Protein AF-A0A437CIS4-F1 (afdb_monomer)

Secondary structure (DSSP, 8-state):
--SHHHHHHHHHHHHHHHHHHHHHHHHHHHHHHHHTSS-----------------------------SS----------PPP----SSHHHHHHHS----TT--S------------STHHHHHHHHHHHHHHHHHHHH-TT-S--TT--SSSHHHHHHHHTB-TTT--B-HHHHHHHHHHHHHHHHHHHHTT--TTTHHHHHHHHHHHH---SS---GGGGGG--HHHHHHHHHHHHHHHHHHHHHHHHHHHHHHHHHHHHHHHHHHHHHHHHH---HHHHHHHHHTT-TTHHHHHHHHHHHHHHHHHHHHHHHHHHHHHHHHHGGG--S-EEEE---SSGGGTS-THHHHSSEEEEEEEEEE-----HHHHGGGT---HHHHHHHHHHHHHHHHTS---------------------------------------------------------------------PPP------------------------S--TTSPPEEEESS--TTEEEEEEE----HHHHHHHHHHHTTT-SEEEES-S--EEESTTT-SEEE-B----EEEESSPEEEEEEEE-TT--GGGGGB--EEEEEEEEEEE-TTSPEEEEEEEEEE----TT-HHHHHHHHHHHHHHHHHHHHHH--TTEEEEEEEEEEE-S--SS-STTHHHHT-THHHHSB-TTEEETTEE-TT----BB-GGGTTSTTTSSHHHHHHHHHSHHHHHHHBPPPPPPTTS----S-TTPPP-----EEEEE-STTS-TTEEEEEEEEEEEGGGTTT-SB--EEEEEEEEE-------

Structure (mmCIF, N/CA/C/O backbone):
data_AF-A0A437CIS4-F1
#
_entry.id   AF-A0A437CIS4-F1
#
loop_
_atom_site.group_PDB
_atom_site.id
_atom_site.type_symbol
_atom_site.label_atom_id
_atom_site.label_alt_id
_atom_site.label_comp_id
_atom_site.label_asym_id
_atom_site.label_entity_id
_atom_site.label_seq_id
_atom_site.pdbx_PDB_ins_code
_atom_site.Cartn_x
_atom_site.Cartn_y
_atom_site.Cartn_z
_atom_site.occupancy
_atom_site.B_iso_or_equiv
_atom_site.auth_seq_id
_atom_site.auth_comp_id
_atom_site.auth_asym_id
_atom_site.auth_atom_id
_atom_site.pdbx_PDB_model_num
ATOM 1 N N . MET A 1 1 ? -6.897 50.187 -42.457 1.00 51.41 1 MET A N 1
ATOM 2 C CA . MET A 1 1 ? -6.667 49.349 -41.264 1.00 51.41 1 MET A CA 1
ATOM 3 C C . MET A 1 1 ? -7.521 49.939 -40.138 1.00 51.41 1 MET A C 1
ATOM 5 O O . MET A 1 1 ? -6.990 50.241 -39.088 1.00 51.41 1 MET A O 1
ATOM 9 N N . ASP A 1 2 ? -8.831 50.138 -40.375 1.00 54.06 2 ASP A N 1
ATOM 10 C CA . ASP A 1 2 ? -9.661 51.072 -39.573 1.00 54.06 2 ASP A CA 1
ATOM 11 C C . ASP A 1 2 ? -11.080 50.564 -39.249 1.00 54.06 2 ASP A C 1
ATOM 13 O O . ASP A 1 2 ? -11.950 51.346 -38.887 1.00 54.06 2 ASP A O 1
ATOM 17 N N . GLN A 1 3 ? -11.352 49.258 -39.357 1.00 51.62 3 GLN A N 1
ATOM 18 C CA . GLN A 1 3 ? -12.672 48.701 -38.993 1.00 51.62 3 GLN A CA 1
ATOM 19 C C . GLN A 1 3 ? -12.651 47.719 -37.812 1.00 51.62 3 GLN A C 1
ATOM 21 O O . GLN A 1 3 ? -13.703 47.296 -37.356 1.00 51.62 3 GLN A O 1
ATOM 26 N N . THR A 1 4 ? -11.486 47.386 -37.255 1.00 57.16 4 THR A N 1
ATOM 27 C CA . THR A 1 4 ? -11.360 46.380 -36.180 1.00 57.16 4 THR A CA 1
ATOM 28 C C . THR A 1 4 ? -11.362 46.952 -34.761 1.00 57.16 4 THR A C 1
ATOM 30 O O . THR A 1 4 ? -11.651 46.226 -33.814 1.00 57.16 4 THR A O 1
ATOM 33 N N . VAL A 1 5 ? -11.065 48.241 -34.588 1.00 65.81 5 VAL A N 1
ATOM 34 C CA . VAL A 1 5 ? -11.023 48.897 -33.269 1.00 65.81 5 VAL A CA 1
ATOM 35 C C . VAL A 1 5 ? -12.418 49.131 -32.659 1.00 65.81 5 VAL A C 1
ATOM 37 O O . VAL A 1 5 ? -12.588 48.782 -31.489 1.00 65.81 5 VAL A O 1
ATOM 40 N N . PRO A 1 6 ? -13.434 49.639 -33.392 1.00 71.50 6 PRO A N 1
ATOM 41 C CA . PRO A 1 6 ? -14.752 49.874 -32.796 1.00 71.50 6 PRO A CA 1
ATOM 42 C C . PRO A 1 6 ? -15.483 48.571 -32.427 1.00 71.50 6 PRO A C 1
ATOM 44 O O . PRO A 1 6 ? -16.128 48.512 -31.384 1.00 71.50 6 PRO A O 1
ATOM 47 N N . ASP A 1 7 ? -15.308 47.495 -33.201 1.00 70.75 7 ASP A N 1
ATOM 48 C CA . ASP A 1 7 ? -15.882 46.174 -32.892 1.00 70.75 7 ASP A CA 1
ATOM 49 C C . ASP A 1 7 ? -15.262 45.538 -31.639 1.00 70.75 7 ASP A C 1
ATOM 51 O O . ASP A 1 7 ? -15.950 44.885 -30.846 1.00 70.75 7 ASP A O 1
ATOM 55 N N . LEU A 1 8 ? -13.958 45.743 -31.427 1.00 66.62 8 LEU A N 1
ATOM 56 C CA . LEU A 1 8 ? -13.283 45.307 -30.206 1.00 66.62 8 LEU A CA 1
ATOM 57 C C . LEU A 1 8 ? -13.733 46.127 -28.995 1.00 66.62 8 LEU A C 1
ATOM 59 O O . LEU A 1 8 ? -13.930 45.547 -27.930 1.00 66.62 8 LEU A O 1
ATOM 63 N N . GLN A 1 9 ? -13.953 47.436 -29.150 1.00 72.44 9 GLN A N 1
ATOM 64 C CA . GLN A 1 9 ? -14.497 48.280 -28.082 1.00 72.44 9 GLN A CA 1
ATOM 65 C C . GLN A 1 9 ? -15.933 47.883 -27.718 1.00 72.44 9 GLN A C 1
ATOM 67 O O . GLN A 1 9 ? -16.223 47.710 -26.535 1.00 72.44 9 GLN A O 1
ATOM 72 N N . ALA A 1 10 ? -16.790 47.611 -28.706 1.00 79.44 10 ALA A N 1
ATOM 73 C CA . ALA A 1 10 ? -18.157 47.147 -28.471 1.00 79.44 10 ALA A CA 1
ATOM 74 C C . ALA A 1 10 ? -18.198 45.793 -27.734 1.00 79.44 10 ALA A C 1
ATOM 76 O O . ALA A 1 10 ? -18.961 45.622 -26.780 1.00 79.44 10 ALA A O 1
ATOM 77 N N . LYS A 1 11 ? -17.328 44.841 -28.108 1.00 76.12 11 LYS A N 1
ATOM 78 C CA . LYS A 1 11 ? -17.192 43.564 -27.383 1.00 76.12 11 LYS A CA 1
ATOM 79 C C . LYS A 1 11 ? -16.668 43.742 -25.961 1.00 76.12 11 LYS A C 1
ATOM 81 O O . LYS A 1 11 ? -17.113 43.031 -25.064 1.00 76.12 11 LYS A O 1
ATOM 86 N N . ASN A 1 12 ? -15.747 44.677 -25.742 1.00 71.75 12 ASN A N 1
ATOM 87 C CA . ASN A 1 12 ? -15.201 44.934 -24.411 1.00 71.75 12 ASN A CA 1
ATOM 88 C C . ASN A 1 12 ? -16.249 45.576 -23.487 1.00 71.75 12 ASN A C 1
ATOM 90 O O . ASN A 1 12 ? -16.371 45.198 -22.323 1.00 71.75 12 ASN A O 1
ATOM 94 N N . GLU A 1 13 ? -17.080 46.480 -24.012 1.00 84.31 13 GLU A N 1
ATOM 95 C CA . GLU A 1 13 ? -18.224 47.033 -23.277 1.00 84.31 13 GLU A CA 1
ATOM 96 C C . GLU A 1 13 ? -19.284 45.970 -22.964 1.00 84.31 13 GLU A C 1
ATOM 98 O O . GLU A 1 13 ? -19.841 45.954 -21.864 1.00 84.31 13 GLU A O 1
ATOM 103 N N . GLN A 1 14 ? -19.541 45.049 -23.897 1.00 77.25 14 GLN A N 1
ATOM 104 C CA . GLN A 1 14 ? -20.459 43.933 -23.673 1.00 77.25 14 GLN A CA 1
ATOM 105 C C . GLN A 1 14 ? -19.951 42.987 -22.575 1.00 77.25 14 GLN A C 1
ATOM 107 O O . GLN A 1 14 ? -20.701 42.661 -21.655 1.00 77.25 14 GLN A O 1
ATOM 112 N N . LEU A 1 15 ? -18.666 42.623 -22.607 1.00 68.56 15 LEU A N 1
ATOM 113 C CA . LEU A 1 15 ? -18.033 41.806 -21.566 1.00 68.56 15 LEU A CA 1
ATOM 114 C C . LEU A 1 15 ? -18.027 42.510 -20.203 1.00 68.56 15 LEU A C 1
ATOM 116 O O . LEU A 1 15 ? -18.243 41.873 -19.174 1.00 68.56 15 LEU A O 1
ATOM 120 N N . THR A 1 16 ? -17.848 43.831 -20.182 1.00 78.62 16 THR A N 1
ATOM 121 C CA . THR A 1 16 ? -17.897 44.617 -18.940 1.00 78.62 16 THR A CA 1
ATOM 122 C C . THR A 1 16 ? -19.296 44.576 -18.313 1.00 78.62 16 THR A C 1
ATOM 124 O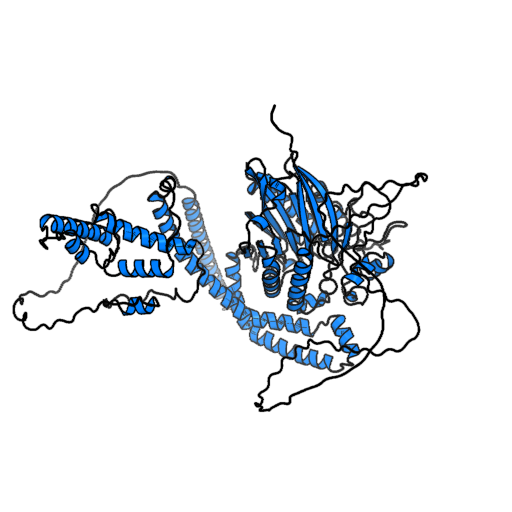 O . THR A 1 16 ? -19.424 44.378 -17.105 1.00 78.62 16 THR A O 1
ATOM 127 N N . LYS A 1 17 ? -20.354 44.667 -19.131 1.00 77.81 17 LYS A N 1
ATOM 128 C CA . LYS A 1 17 ? -21.748 44.531 -18.671 1.00 77.81 17 LYS A CA 1
ATOM 129 C C . LYS A 1 17 ? -22.061 43.123 -18.153 1.00 77.81 17 LYS A C 1
ATOM 131 O O . LYS A 1 17 ? -22.750 42.994 -17.142 1.00 77.81 17 LYS A O 1
ATOM 136 N N . GLU A 1 18 ? -21.543 42.076 -18.796 1.00 72.88 18 GLU A N 1
ATOM 137 C CA . GLU A 1 18 ? -21.703 40.691 -18.323 1.00 72.88 18 GLU A CA 1
ATOM 138 C C . GLU A 1 18 ? -20.987 40.449 -16.989 1.00 72.88 18 GLU A C 1
ATOM 140 O O . GLU A 1 18 ? -21.549 39.818 -16.091 1.00 72.88 18 GLU A O 1
ATOM 145 N N . ILE A 1 19 ? -19.784 41.002 -16.813 1.00 76.19 19 ILE A N 1
ATOM 146 C CA . ILE A 1 19 ? -19.037 40.910 -15.552 1.00 76.19 19 ILE A CA 1
ATOM 147 C C . ILE A 1 19 ? -19.793 41.602 -14.414 1.00 76.19 19 ILE A C 1
ATOM 149 O O . ILE A 1 19 ? -19.880 41.045 -13.317 1.00 76.19 19 ILE A O 1
ATOM 153 N N . ASP A 1 20 ? -20.368 42.780 -14.650 1.00 79.25 20 ASP A N 1
ATOM 154 C CA . ASP A 1 20 ? -21.156 43.463 -13.622 1.00 79.25 20 ASP A CA 1
ATOM 155 C C . ASP A 1 20 ? -22.458 42.719 -13.304 1.00 79.25 20 ASP A C 1
ATOM 157 O O . ASP A 1 20 ? -22.788 42.557 -12.128 1.00 79.25 20 ASP A O 1
ATOM 161 N N . HIS A 1 21 ? -23.131 42.137 -14.302 1.00 76.12 21 HIS A N 1
ATOM 162 C CA . HIS A 1 21 ? -24.295 41.278 -14.067 1.00 76.12 21 HIS A CA 1
ATOM 163 C C . HIS A 1 21 ? -23.950 40.035 -13.224 1.00 76.12 21 HIS A C 1
ATOM 165 O O . HIS A 1 21 ? -24.690 39.662 -12.304 1.00 76.12 21 HIS A O 1
ATOM 171 N N . LEU A 1 22 ? -22.794 39.414 -13.481 1.00 63.19 22 LEU A N 1
ATOM 172 C CA . LEU A 1 22 ? -22.294 38.282 -12.699 1.00 63.19 22 LEU A CA 1
ATOM 173 C C . LEU A 1 22 ? -21.935 38.687 -11.264 1.00 63.19 22 LEU A C 1
ATOM 175 O O . LEU A 1 22 ? -22.247 37.944 -10.332 1.00 63.19 22 LEU A O 1
ATOM 179 N N . LYS A 1 23 ? -21.358 39.877 -11.049 1.00 76.62 23 LYS A N 1
ATOM 180 C CA . LYS A 1 23 ? -21.106 40.410 -9.699 1.00 76.62 23 LYS A CA 1
ATOM 181 C C . LYS A 1 23 ? -22.403 40.654 -8.930 1.00 76.62 23 LYS A C 1
ATOM 183 O O . LYS A 1 23 ? -22.478 40.283 -7.758 1.00 76.62 23 LYS A O 1
ATOM 188 N N . THR A 1 24 ? -23.435 41.212 -9.569 1.00 72.00 24 THR A N 1
ATOM 189 C CA . THR A 1 24 ? -24.753 41.401 -8.936 1.00 72.00 24 THR A CA 1
ATOM 190 C C . THR A 1 24 ? -25.385 40.058 -8.574 1.00 72.00 24 THR A C 1
ATOM 192 O O . THR A 1 24 ? -25.873 39.881 -7.459 1.00 72.00 24 THR A O 1
ATOM 195 N N . THR A 1 25 ? -25.303 39.073 -9.471 1.00 64.06 25 THR A N 1
ATOM 196 C CA . THR A 1 25 ? -25.823 37.718 -9.234 1.00 64.06 25 THR A CA 1
ATOM 197 C C . THR A 1 25 ? -25.083 37.022 -8.089 1.00 64.06 25 THR A C 1
ATOM 199 O O . THR A 1 25 ? -25.708 36.402 -7.230 1.00 64.06 25 THR A O 1
ATOM 202 N N . LEU A 1 26 ? -23.758 37.182 -8.009 1.00 61.06 26 LEU A N 1
ATOM 203 C CA . LEU A 1 26 ? -22.945 36.659 -6.912 1.00 61.06 26 LEU A CA 1
ATOM 204 C C . LEU A 1 26 ? -23.279 37.343 -5.576 1.00 61.06 26 LEU A C 1
ATOM 206 O O . LEU A 1 26 ? -23.308 36.675 -4.545 1.00 61.06 26 LEU A O 1
ATOM 210 N N . SER A 1 27 ? -23.560 38.650 -5.585 1.00 70.62 27 SER A N 1
ATOM 211 C CA . SER A 1 27 ? -24.008 39.387 -4.396 1.00 70.62 27 SER A CA 1
ATOM 212 C C . SER A 1 27 ? -25.356 38.870 -3.893 1.00 70.62 27 SER A C 1
ATOM 214 O O . SER A 1 27 ? -25.489 38.570 -2.710 1.00 70.62 27 SER A O 1
ATOM 216 N N . LEU A 1 28 ? -26.319 38.663 -4.797 1.00 65.00 28 LEU A N 1
ATOM 217 C CA . LEU A 1 28 ? -27.631 38.096 -4.469 1.00 65.00 28 LEU A CA 1
ATOM 218 C C . LEU A 1 28 ? -27.524 36.655 -3.948 1.00 65.00 28 LEU A C 1
ATOM 220 O O . LEU A 1 28 ? -28.230 36.274 -3.015 1.00 65.00 28 LEU A O 1
ATOM 224 N N . MET A 1 29 ? -26.615 35.844 -4.500 1.00 56.41 29 MET A N 1
ATOM 225 C CA . MET A 1 29 ? -26.353 34.498 -3.981 1.00 56.41 29 MET A CA 1
ATOM 226 C C . MET A 1 29 ? -25.686 34.534 -2.603 1.00 56.41 29 MET A C 1
ATOM 228 O O . MET A 1 29 ? -26.079 33.762 -1.729 1.00 56.41 29 MET A O 1
ATOM 232 N N . LYS A 1 30 ? -24.735 35.443 -2.358 1.00 60.72 30 LYS A N 1
ATOM 233 C CA . LYS A 1 30 ? -24.127 35.623 -1.029 1.00 60.72 30 LYS A CA 1
ATOM 234 C C . LYS A 1 30 ? -25.156 36.066 0.011 1.00 60.72 30 LYS A C 1
ATOM 236 O O . LYS A 1 30 ? -25.178 35.502 1.102 1.00 60.72 30 LYS A O 1
ATOM 241 N N . GLU A 1 31 ? -26.055 36.981 -0.343 1.00 55.22 31 GLU A N 1
ATOM 242 C CA . GLU A 1 31 ? -27.140 37.436 0.534 1.00 55.22 31 GLU A CA 1
ATOM 243 C C . GLU A 1 31 ? -28.129 36.300 0.847 1.00 55.22 31 GLU A C 1
ATOM 245 O O . GLU A 1 31 ? -28.463 36.058 2.006 1.00 55.22 31 GLU A O 1
ATOM 250 N N . LYS A 1 32 ? -28.489 35.486 -0.155 1.00 48.56 32 LYS A N 1
ATOM 251 C CA . LYS A 1 32 ? -29.345 34.300 0.025 1.00 48.56 32 LYS A CA 1
ATOM 252 C C . LYS A 1 32 ? -28.692 33.202 0.878 1.00 48.56 32 LYS A C 1
ATOM 254 O O . LYS A 1 32 ? -29.391 32.445 1.547 1.00 48.56 32 LYS A O 1
ATOM 259 N N . THR A 1 33 ? -27.361 33.131 0.885 1.00 46.66 33 THR A N 1
ATOM 260 C CA . THR A 1 33 ? -26.596 32.184 1.713 1.00 46.66 33 THR A CA 1
ATOM 261 C C . THR A 1 33 ? -26.454 32.691 3.156 1.00 46.66 33 THR A C 1
ATOM 263 O O . THR A 1 33 ? -26.512 31.894 4.089 1.00 46.66 33 THR A O 1
ATOM 266 N N . ALA A 1 34 ? -26.372 34.012 3.356 1.00 44.97 34 ALA A N 1
ATOM 267 C CA . ALA A 1 34 ? -26.401 34.643 4.678 1.00 44.97 34 ALA A CA 1
ATOM 268 C C . ALA A 1 34 ? -27.789 34.558 5.346 1.00 44.97 34 ALA A C 1
ATOM 270 O O . ALA A 1 34 ? -27.872 34.302 6.545 1.00 44.97 34 ALA A O 1
ATOM 271 N N . LEU A 1 35 ? -28.881 34.661 4.575 1.00 42.78 35 LEU A N 1
ATOM 272 C CA . LEU A 1 35 ? -30.250 34.431 5.068 1.00 42.78 35 LEU A CA 1
ATOM 273 C C . LEU A 1 35 ? -30.579 32.946 5.323 1.00 42.78 35 LEU A C 1
ATOM 275 O O . LEU A 1 35 ? -31.514 32.649 6.062 1.00 42.78 35 LEU A O 1
ATOM 279 N N . GLY A 1 36 ? -29.812 32.007 4.758 1.00 38.31 36 GLY A N 1
ATOM 280 C CA . GLY A 1 36 ? -29.983 30.563 4.975 1.00 38.31 36 GLY A CA 1
ATOM 281 C C . GLY A 1 36 ? -29.277 30.005 6.219 1.00 38.31 36 GLY A C 1
ATOM 282 O O . GLY A 1 36 ? -29.539 28.867 6.602 1.00 38.31 36 GLY A O 1
ATOM 283 N N . ALA A 1 37 ? -28.398 30.786 6.857 1.00 36.16 37 ALA A N 1
ATOM 284 C CA . ALA A 1 37 ? -27.582 30.349 7.995 1.00 36.16 37 ALA A CA 1
ATOM 285 C C . ALA A 1 37 ? -28.110 30.812 9.368 1.00 36.16 37 ALA A C 1
ATOM 287 O O . ALA A 1 37 ? -27.525 30.479 10.397 1.00 36.16 37 ALA A O 1
ATOM 288 N N . GLY A 1 38 ? -29.227 31.543 9.413 1.00 36.03 38 GLY A N 1
ATOM 289 C CA . GLY A 1 38 ? -29.800 32.060 10.654 1.00 36.03 38 GLY A CA 1
ATOM 290 C C . GLY A 1 38 ? -31.311 31.904 10.709 1.00 36.03 38 GLY A C 1
ATOM 291 O O . GLY A 1 38 ? -32.013 32.882 10.503 1.00 36.03 38 GLY A O 1
ATOM 292 N N . THR A 1 39 ? -31.819 30.693 10.968 1.00 30.91 39 THR A N 1
ATOM 293 C CA . THR A 1 39 ? -33.114 30.448 11.650 1.00 30.91 39 THR A CA 1
ATOM 294 C C . THR A 1 39 ? -33.383 28.944 11.803 1.00 30.91 39 THR A C 1
ATOM 296 O O . THR A 1 39 ? -33.988 28.296 10.956 1.00 30.91 39 THR A O 1
ATOM 299 N N . SER A 1 40 ? -32.996 28.372 12.945 1.00 31.31 40 SER A N 1
ATOM 300 C CA . SER A 1 40 ? -33.678 27.193 13.493 1.00 31.31 40 SER A CA 1
ATOM 301 C C . SER A 1 40 ? -33.942 27.414 14.981 1.00 31.31 40 SER A C 1
ATOM 303 O O . SER A 1 40 ? -33.210 26.935 15.844 1.00 31.31 40 SER A O 1
ATOM 305 N N . ALA A 1 41 ? -34.993 28.176 15.276 1.00 29.06 41 ALA A N 1
ATOM 306 C CA . ALA A 1 41 ? -35.570 28.295 16.608 1.00 29.06 41 ALA A CA 1
ATOM 307 C C . ALA A 1 41 ? -37.107 28.279 16.501 1.00 29.06 41 ALA A C 1
ATOM 309 O O . ALA A 1 41 ? -37.709 29.161 15.907 1.00 29.06 41 ALA A O 1
ATOM 310 N N . CYS A 1 42 ? -37.686 27.204 17.040 1.00 25.88 42 CYS A N 1
ATOM 311 C CA . CYS A 1 42 ? -39.027 27.001 17.606 1.00 25.88 42 CYS A CA 1
ATOM 312 C C . CYS A 1 42 ? -40.275 27.829 17.190 1.00 25.88 42 CYS A C 1
ATOM 314 O O . CYS A 1 42 ? -40.339 29.032 17.395 1.00 25.88 42 CYS A O 1
ATOM 316 N N . LYS A 1 43 ? -41.349 27.037 16.974 1.00 26.77 43 LYS A N 1
ATOM 317 C CA . LYS A 1 43 ? -42.764 27.162 17.429 1.00 26.77 43 LYS A CA 1
ATOM 318 C C . LYS A 1 43 ? -43.835 27.848 16.544 1.00 26.77 43 LYS A C 1
ATOM 320 O O . LYS A 1 43 ? -43.870 29.055 16.413 1.00 26.77 43 LYS A O 1
ATOM 325 N N . CYS A 1 44 ? -44.792 26.991 16.141 1.00 24.44 44 CYS A N 1
ATOM 326 C CA . CYS A 1 44 ? -46.252 26.978 16.418 1.00 24.44 44 CYS A CA 1
ATOM 327 C C . CYS A 1 44 ? -47.185 28.140 15.989 1.00 24.44 44 CYS A C 1
ATOM 329 O O . CYS A 1 44 ? -46.940 29.288 16.328 1.00 24.44 44 CYS A O 1
ATOM 331 N N . GLY A 1 45 ? -48.352 27.765 15.428 1.00 26.14 45 GLY A N 1
ATOM 332 C CA . GLY A 1 45 ? -49.574 28.583 15.239 1.00 26.14 45 GLY A CA 1
ATOM 333 C C . GLY A 1 45 ? -49.862 28.872 13.756 1.00 26.14 45 GLY A C 1
ATOM 334 O O . GLY A 1 45 ? -49.048 29.518 13.117 1.00 26.14 45 GLY A O 1
ATOM 335 N N . SER A 1 46 ? -50.815 28.232 13.064 1.00 25.69 46 SER A N 1
ATOM 336 C CA . SER A 1 46 ? -52.294 28.263 13.140 1.00 25.69 46 SER A CA 1
ATOM 337 C C . SER A 1 46 ? -52.936 29.274 12.170 1.00 25.69 46 SER A C 1
ATOM 339 O O . SER A 1 46 ? -52.751 30.470 12.350 1.00 25.69 46 SER A O 1
ATOM 341 N N . VAL A 1 47 ? -53.793 28.733 11.285 1.00 27.80 47 VAL A N 1
ATOM 342 C CA . VAL A 1 47 ? -55.099 29.277 10.831 1.00 27.80 47 VAL A CA 1
ATOM 343 C C . VAL A 1 47 ? -55.113 30.327 9.699 1.00 27.80 47 VAL A C 1
ATOM 345 O O . VAL A 1 47 ? -54.645 31.440 9.885 1.00 27.80 47 VAL A O 1
ATOM 348 N N . ASP A 1 48 ? -55.742 29.893 8.589 1.00 25.70 48 ASP A N 1
ATOM 349 C CA . ASP A 1 48 ? -56.672 30.557 7.642 1.00 25.70 48 ASP A CA 1
ATOM 350 C C . ASP A 1 48 ? -56.267 31.884 6.942 1.00 25.70 48 ASP A C 1
ATOM 352 O O . ASP A 1 48 ? -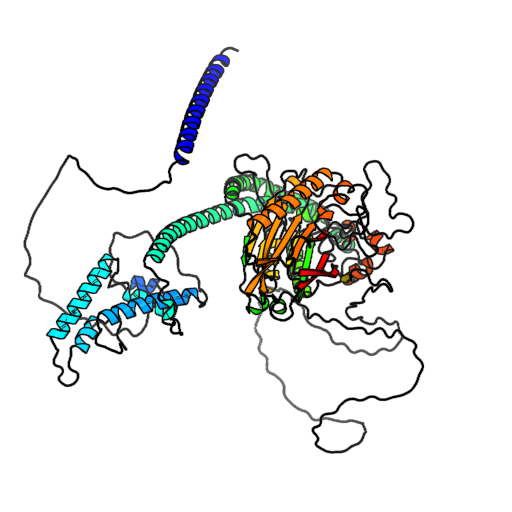55.371 32.587 7.371 1.00 25.70 48 ASP A O 1
ATOM 356 N N . GLU A 1 49 ? -56.813 32.319 5.798 1.00 25.47 49 GLU A N 1
ATOM 357 C CA . GLU A 1 49 ? -58.107 32.074 5.163 1.00 25.47 49 GLU A CA 1
ATOM 358 C C . GLU A 1 49 ? -58.059 32.528 3.680 1.00 25.47 49 GLU A C 1
ATOM 360 O O . GLU A 1 49 ? -57.389 33.497 3.333 1.00 25.47 49 GLU A O 1
ATOM 365 N N . SER A 1 50 ? -58.889 31.871 2.863 1.00 24.69 50 SER A N 1
ATOM 366 C CA . SER A 1 50 ? -59.725 32.406 1.761 1.00 24.69 50 SER A CA 1
ATOM 367 C C . SER A 1 50 ? -59.095 33.029 0.485 1.00 24.69 50 SER A C 1
ATOM 369 O O . SER A 1 50 ? -58.244 33.902 0.529 1.00 24.69 50 SER A O 1
ATOM 371 N N . THR A 1 51 ? -59.452 32.511 -0.704 1.00 24.94 51 THR A N 1
ATOM 372 C CA . THR A 1 51 ? -60.438 33.037 -1.704 1.00 24.94 51 THR A CA 1
ATOM 373 C C . THR A 1 51 ? -59.904 34.172 -2.587 1.00 24.94 51 THR A C 1
ATOM 375 O O . THR A 1 51 ? -59.225 35.062 -2.113 1.00 24.94 51 THR A O 1
ATOM 378 N N . GLY A 1 52 ? -60.139 34.266 -3.896 1.00 24.36 52 GLY A N 1
ATOM 379 C CA . GLY A 1 52 ? -60.869 33.524 -4.933 1.00 24.36 52 GLY A CA 1
ATOM 380 C C . GLY A 1 52 ? -60.439 34.171 -6.278 1.00 24.36 52 GLY A C 1
ATOM 381 O O . GLY A 1 52 ? -59.421 34.848 -6.311 1.00 24.36 52 GLY A O 1
ATOM 382 N N . THR A 1 53 ? -61.080 34.128 -7.444 1.00 24.83 53 THR A N 1
ATOM 383 C CA . THR A 1 53 ? -62.332 33.591 -7.986 1.00 24.83 53 THR A CA 1
ATOM 384 C C . THR A 1 53 ? -62.244 33.799 -9.523 1.00 24.83 53 THR A C 1
ATOM 386 O O . THR A 1 53 ? -61.585 34.745 -9.949 1.00 24.83 53 THR A O 1
ATOM 389 N N . LYS A 1 54 ? -63.048 33.042 -10.300 1.00 25.44 54 LYS A N 1
ATOM 390 C CA . LYS A 1 54 ? -63.570 33.303 -11.680 1.00 25.44 54 LYS A CA 1
ATOM 391 C C . LYS A 1 54 ? -62.688 32.837 -12.864 1.00 25.44 54 LYS A C 1
ATOM 393 O O . LYS A 1 54 ? -61.496 33.071 -12.857 1.00 25.44 54 LYS A O 1
ATOM 398 N N . SER A 1 55 ? -63.204 32.236 -13.952 1.00 24.30 55 SER A N 1
ATOM 399 C CA . SER A 1 55 ? -64.584 31.911 -14.376 1.00 24.30 55 SER A CA 1
ATOM 400 C C . SER A 1 55 ? -64.620 31.035 -15.659 1.00 24.30 55 SER A C 1
ATOM 402 O O . SER A 1 55 ? -63.937 31.359 -16.619 1.00 24.30 55 SER A O 1
ATOM 404 N N . LYS A 1 56 ? -65.500 30.011 -15.638 1.00 25.42 56 LYS A N 1
ATOM 405 C CA . LYS A 1 56 ? -66.488 29.476 -16.630 1.00 25.42 56 LYS A CA 1
ATOM 406 C C . LYS A 1 56 ? -66.179 29.277 -18.131 1.00 25.42 56 LYS A C 1
ATOM 408 O O . LYS A 1 56 ? -65.869 30.235 -18.823 1.00 25.42 56 LYS A O 1
ATOM 413 N N . HIS A 1 57 ? -66.543 28.087 -18.647 1.00 23.98 57 HIS A N 1
ATOM 414 C CA . HIS A 1 57 ? -67.748 27.735 -19.466 1.00 23.98 57 HIS A CA 1
ATOM 415 C C . HIS A 1 57 ? -67.596 26.254 -19.917 1.00 23.98 57 HIS A C 1
ATOM 417 O O . HIS A 1 57 ? -66.569 25.923 -20.489 1.00 23.98 57 HIS A O 1
ATOM 423 N N . HIS A 1 58 ? -68.375 25.246 -19.491 1.00 23.36 58 HIS A N 1
ATOM 424 C CA . HIS A 1 58 ? -69.794 24.852 -19.679 1.00 23.36 58 HIS A CA 1
ATOM 425 C C . HIS A 1 58 ? -70.206 24.436 -21.104 1.00 23.36 58 HIS A C 1
ATOM 427 O O . HIS A 1 58 ? -70.386 25.302 -21.954 1.00 23.36 58 HIS A O 1
ATOM 433 N N . LEU A 1 59 ? -70.484 23.138 -21.305 1.00 23.11 59 LEU A N 1
ATOM 434 C CA . LEU A 1 59 ? -71.675 22.651 -22.018 1.00 23.11 59 LEU A CA 1
ATOM 435 C C . LEU A 1 59 ? -72.035 21.224 -21.556 1.00 23.11 59 LEU A C 1
ATOM 437 O O . LEU A 1 59 ? -71.204 20.480 -21.049 1.00 23.11 59 LEU A O 1
ATOM 441 N N . GLN A 1 60 ? -73.314 20.902 -21.690 1.00 23.95 60 GLN A N 1
ATOM 442 C CA . GLN A 1 60 ? -74.151 20.082 -20.823 1.00 23.95 60 GLN A CA 1
ATOM 443 C C . GLN A 1 60 ? -75.039 19.166 -21.676 1.00 23.95 60 GLN A C 1
ATOM 445 O O . GLN A 1 60 ? -75.410 19.549 -22.782 1.00 23.95 60 GLN A O 1
ATOM 450 N N . SER A 1 61 ? -75.416 18.001 -21.145 1.00 23.52 61 SER A N 1
ATOM 451 C CA . SER A 1 61 ? -76.690 17.263 -21.343 1.00 23.52 61 SER A CA 1
ATOM 452 C C . SER A 1 61 ? -76.516 15.823 -20.823 1.00 23.52 61 SER A C 1
ATOM 454 O O . SER A 1 61 ? -75.391 15.345 -20.771 1.00 23.52 61 SER A O 1
ATOM 456 N N . HIS A 1 62 ? -77.521 15.017 -20.476 1.00 25.47 62 HIS A N 1
ATOM 457 C CA . HIS A 1 62 ? -78.806 15.160 -19.771 1.00 25.47 62 HIS A CA 1
ATOM 458 C C . HIS A 1 62 ? -79.254 13.693 -19.484 1.00 25.47 62 HIS A C 1
ATOM 460 O O . HIS A 1 62 ? -79.076 12.859 -20.366 1.00 25.47 62 HIS A O 1
ATOM 466 N N . LEU A 1 63 ? -79.727 13.388 -18.261 1.00 24.45 63 LEU A N 1
ATOM 467 C CA . LEU A 1 63 ? -80.768 12.409 -17.811 1.00 24.45 63 LEU A CA 1
ATOM 468 C C . LEU A 1 63 ? -81.384 11.457 -18.888 1.00 24.45 63 LEU A C 1
ATOM 470 O O . LEU A 1 63 ? -81.637 11.904 -19.997 1.00 24.45 63 LEU A O 1
ATOM 474 N N . GLU A 1 64 ? -81.785 10.191 -18.679 1.00 28.55 64 GLU A N 1
ATOM 475 C CA . GLU A 1 64 ? -82.255 9.449 -17.495 1.00 28.55 64 GLU A CA 1
ATOM 476 C C . GLU A 1 64 ? -82.629 7.983 -17.872 1.00 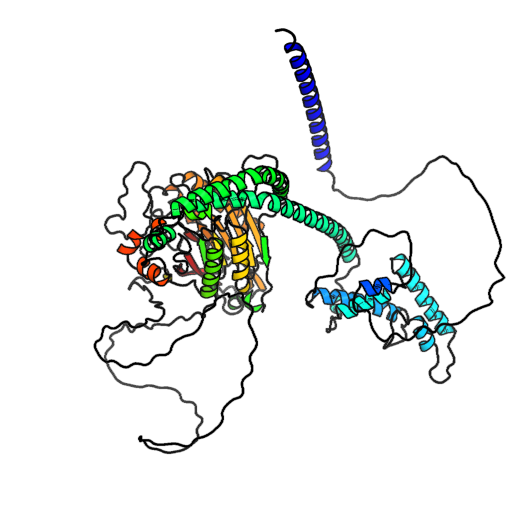28.55 64 GLU A C 1
ATOM 478 O O . GLU A 1 64 ? -82.714 7.643 -19.048 1.00 28.55 64 GLU A O 1
ATOM 483 N N . GLU A 1 65 ? -82.931 7.173 -16.848 1.00 25.06 65 GLU A N 1
ATOM 484 C CA . GLU A 1 65 ? -83.929 6.082 -16.796 1.00 25.06 65 GLU A CA 1
ATOM 485 C C . GLU A 1 65 ? -83.844 4.856 -17.736 1.00 25.06 65 GLU A C 1
ATOM 487 O O . GLU A 1 65 ? -84.220 4.871 -18.906 1.00 25.06 65 GLU A O 1
ATOM 492 N N . GLY A 1 66 ? -83.484 3.700 -17.159 1.00 24.94 66 GLY A N 1
ATOM 493 C CA . GLY A 1 66 ? -83.581 2.408 -17.846 1.00 24.94 66 GLY A CA 1
ATOM 494 C C . GLY A 1 66 ? -83.173 1.190 -17.018 1.00 24.94 66 GLY A C 1
ATOM 495 O O . GLY A 1 66 ? -82.516 0.282 -17.526 1.00 24.94 66 GLY A O 1
ATOM 496 N N . ARG A 1 67 ? -83.529 1.141 -15.730 1.00 38.97 67 ARG A N 1
ATOM 497 C CA . ARG A 1 67 ? -83.549 -0.132 -14.988 1.00 38.97 67 ARG A CA 1
ATOM 498 C C . ARG A 1 67 ? -84.740 -0.953 -15.516 1.00 38.97 67 ARG A C 1
ATOM 500 O O . ARG A 1 67 ? -85.748 -0.362 -15.875 1.00 38.97 67 ARG A O 1
ATOM 507 N N . PHE A 1 68 ? -84.656 -2.288 -15.488 1.00 24.50 68 PHE A N 1
ATOM 508 C CA . PHE A 1 68 ? -85.795 -3.220 -15.654 1.00 24.50 68 PHE A CA 1
ATOM 509 C C . PHE A 1 68 ? -86.087 -3.797 -17.055 1.00 24.50 68 PHE A C 1
ATOM 511 O O . PHE A 1 68 ? -87.226 -3.757 -17.516 1.00 24.50 68 PHE A O 1
ATOM 518 N N . ARG A 1 69 ? -85.116 -4.455 -17.718 1.00 27.52 69 ARG A N 1
ATOM 519 C CA . ARG A 1 69 ? -85.521 -5.476 -18.714 1.00 27.52 69 ARG A CA 1
ATOM 520 C C . ARG A 1 69 ? -84.614 -6.663 -19.029 1.00 27.52 69 ARG A C 1
ATOM 522 O O . ARG A 1 69 ? -84.934 -7.347 -19.993 1.00 27.52 69 ARG A O 1
ATOM 529 N N . ARG A 1 70 ? -83.535 -6.965 -18.292 1.00 28.70 70 ARG A N 1
ATOM 530 C CA . ARG A 1 70 ? -82.711 -8.145 -18.651 1.00 28.70 70 ARG A CA 1
ATOM 531 C C . ARG A 1 70 ? -82.149 -9.007 -17.517 1.00 28.70 70 ARG A C 1
ATOM 533 O O . ARG A 1 70 ? -81.192 -9.739 -17.744 1.00 28.70 70 ARG A O 1
ATOM 540 N N . ASP A 1 71 ? -82.828 -9.070 -16.373 1.00 32.88 71 ASP A N 1
ATOM 541 C CA . ASP A 1 71 ? -82.778 -10.296 -15.556 1.00 32.88 71 ASP A CA 1
ATOM 542 C C . ASP A 1 71 ? -83.438 -11.448 -16.335 1.00 32.88 71 ASP A C 1
ATOM 544 O O . ASP A 1 71 ? -84.595 -11.776 -16.108 1.00 32.88 71 ASP A O 1
ATOM 548 N N . LEU A 1 72 ? -82.746 -12.013 -17.324 1.00 25.45 72 LEU A N 1
ATOM 549 C CA . LEU A 1 72 ? -83.152 -13.222 -18.043 1.00 25.45 72 LEU A CA 1
ATOM 550 C C . LEU A 1 72 ? -81.969 -13.707 -18.886 1.00 25.45 72 LEU A C 1
ATOM 552 O O . LEU A 1 72 ? -81.904 -13.427 -20.077 1.00 25.45 72 LEU A O 1
ATOM 556 N N . GLN A 1 73 ? -81.025 -14.387 -18.225 1.00 26.61 73 GLN A N 1
ATOM 557 C CA . GLN A 1 73 ? -80.249 -15.552 -18.697 1.00 26.61 73 GLN A CA 1
ATOM 558 C C . GLN A 1 73 ? -78.897 -15.618 -17.960 1.00 26.61 73 GLN A C 1
ATOM 560 O O . GLN A 1 73 ? -77.915 -15.003 -18.362 1.00 26.61 73 GLN A O 1
ATOM 565 N N . GLN A 1 74 ? -78.846 -16.389 -16.866 1.00 29.86 74 GLN A N 1
ATOM 566 C CA . GLN A 1 74 ? -77.592 -17.027 -16.437 1.00 29.86 74 GLN A CA 1
ATOM 567 C C . GLN A 1 74 ? -77.248 -18.174 -17.420 1.00 29.86 74 GLN A C 1
ATOM 569 O O . GLN A 1 74 ? -78.138 -18.654 -18.126 1.00 29.86 74 GLN A O 1
ATOM 574 N N . PRO A 1 75 ? -75.993 -18.658 -17.434 1.00 28.22 75 PRO A N 1
ATOM 575 C CA . PRO A 1 75 ? -75.667 -19.740 -16.509 1.00 28.22 75 PRO A CA 1
ATOM 576 C C . PRO A 1 75 ? -74.389 -19.500 -15.694 1.00 28.22 75 PRO A C 1
ATOM 578 O O . PRO A 1 75 ? -73.357 -19.046 -16.180 1.00 28.22 75 PRO A O 1
ATOM 581 N N . THR A 1 76 ? -74.513 -19.859 -14.421 1.00 32.44 76 THR A N 1
ATOM 582 C CA . THR A 1 76 ? -73.514 -20.495 -13.557 1.00 32.44 76 THR A CA 1
ATOM 583 C C . THR A 1 76 ? -72.235 -21.016 -14.235 1.00 32.44 76 THR A C 1
ATOM 585 O O . THR A 1 76 ? -72.273 -21.948 -15.033 1.00 32.44 76 THR A O 1
ATOM 588 N N . SER A 1 77 ? -71.073 -20.563 -13.754 1.00 24.33 77 SER A N 1
ATOM 589 C CA . SER A 1 77 ? -69.844 -21.366 -13.771 1.00 24.33 77 SER A CA 1
ATOM 590 C C . SER A 1 77 ? -69.222 -21.375 -12.376 1.00 24.33 77 SER A C 1
ATOM 592 O O . SER A 1 77 ? -68.797 -20.343 -11.857 1.00 24.33 77 SER A O 1
ATOM 594 N N . ARG A 1 78 ? -69.222 -22.565 -11.772 1.00 26.77 78 ARG A N 1
ATOM 595 C CA . ARG A 1 78 ? -68.523 -22.927 -10.536 1.00 26.77 78 ARG A CA 1
ATOM 596 C C . ARG A 1 78 ? -67.091 -22.389 -10.555 1.00 26.77 78 ARG A C 1
ATOM 598 O O . ARG A 1 78 ? -66.349 -22.670 -11.489 1.00 26.77 78 ARG A O 1
ATOM 605 N N . GLN A 1 79 ? -66.692 -21.672 -9.509 1.00 27.72 79 GLN A N 1
ATOM 606 C CA . GLN A 1 79 ? -65.281 -21.407 -9.257 1.00 27.72 79 GLN A CA 1
ATOM 607 C C . GLN A 1 79 ? -64.690 -22.690 -8.655 1.00 27.72 79 GLN A C 1
ATOM 609 O O . GLN A 1 79 ? -64.998 -23.056 -7.523 1.00 27.72 79 GLN A O 1
ATOM 614 N N . GLU A 1 80 ? -63.943 -23.437 -9.467 1.00 25.27 80 GLU A N 1
ATOM 615 C CA . GLU A 1 80 ? -63.244 -24.652 -9.049 1.00 25.27 80 GLU A CA 1
ATOM 616 C C . GLU A 1 80 ? -62.249 -24.351 -7.918 1.00 25.27 80 GLU A C 1
ATOM 618 O O . GLU A 1 80 ? -61.524 -23.353 -7.947 1.00 25.27 80 GLU A O 1
ATOM 623 N N . GLN A 1 81 ? -62.208 -25.237 -6.918 1.00 30.45 81 GLN A N 1
ATOM 624 C CA . GLN A 1 81 ? -61.178 -25.245 -5.883 1.00 30.45 81 GLN A CA 1
ATOM 625 C C . GLN A 1 81 ? -59.799 -25.382 -6.539 1.00 30.45 81 GLN A C 1
ATOM 627 O O . GLN A 1 81 ? -59.502 -26.387 -7.183 1.00 30.45 81 GLN A O 1
ATOM 632 N N . ARG A 1 82 ? -58.947 -24.369 -6.373 1.00 30.83 82 ARG A N 1
ATOM 633 C CA . ARG A 1 82 ? -57.599 -24.341 -6.949 1.00 30.83 82 ARG A CA 1
ATOM 634 C C . ARG A 1 82 ? -56.603 -24.952 -5.960 1.00 30.83 82 ARG A C 1
ATOM 636 O O . ARG A 1 82 ? -56.448 -24.443 -4.857 1.00 30.83 82 ARG A O 1
ATOM 643 N N . THR A 1 83 ? -55.924 -26.027 -6.356 1.00 29.52 83 THR A N 1
ATOM 644 C CA . THR A 1 83 ? -54.993 -26.805 -5.512 1.00 29.52 83 THR A CA 1
ATOM 645 C C . THR A 1 83 ? -53.509 -26.487 -5.740 1.00 29.52 83 THR A C 1
ATOM 647 O O . THR A 1 83 ? -52.651 -27.199 -5.227 1.00 29.52 83 THR A O 1
ATOM 650 N N . SER A 1 84 ? -53.159 -25.417 -6.465 1.00 36.25 84 SER A N 1
ATOM 651 C CA . SER A 1 84 ? -51.750 -25.069 -6.713 1.00 36.25 84 SER A CA 1
ATOM 652 C C . SER A 1 84 ? -51.483 -23.561 -6.703 1.00 36.25 84 SER A C 1
ATOM 654 O O . SER A 1 84 ? -52.124 -22.806 -7.441 1.00 36.25 84 SER A O 1
ATOM 656 N N . SER A 1 85 ? -50.505 -23.144 -5.893 1.00 37.88 85 SER A N 1
ATOM 657 C CA . SER A 1 85 ? -50.043 -21.758 -5.737 1.00 37.88 85 SER A CA 1
ATOM 658 C C . SER A 1 85 ? -49.259 -21.253 -6.968 1.00 37.88 85 SER A C 1
ATOM 660 O O . SER A 1 85 ? -48.613 -22.055 -7.646 1.00 37.88 85 SER A O 1
ATOM 662 N N . PRO A 1 86 ? -49.263 -19.938 -7.270 1.00 42.34 86 PRO A N 1
ATOM 663 C CA . PRO A 1 86 ? -48.510 -19.373 -8.394 1.00 42.34 86 PRO A CA 1
ATOM 664 C C . PRO A 1 86 ? -46.995 -19.476 -8.172 1.00 42.34 86 PRO A C 1
ATOM 666 O O . PRO A 1 86 ? -46.497 -19.133 -7.103 1.00 42.34 86 PRO A O 1
ATOM 669 N N . THR A 1 87 ? -46.248 -19.893 -9.195 1.00 42.56 87 THR A N 1
ATOM 670 C CA . THR A 1 87 ? -44.793 -20.125 -9.112 1.00 42.56 87 THR A CA 1
ATOM 671 C C . THR A 1 87 ? -43.941 -18.886 -9.417 1.00 42.56 87 THR A C 1
ATOM 673 O O . THR A 1 87 ? -42.732 -18.915 -9.205 1.00 42.56 87 THR A O 1
ATOM 676 N N . ASN A 1 88 ? -44.534 -17.777 -9.889 1.00 46.00 88 ASN A N 1
ATOM 677 C CA . ASN A 1 88 ? -43.842 -16.492 -10.061 1.00 46.00 88 ASN A CA 1
ATOM 678 C C . ASN A 1 88 ? -44.792 -15.271 -9.990 1.00 46.00 88 ASN A C 1
ATOM 680 O O . ASN A 1 88 ? -45.981 -15.361 -10.297 1.00 46.00 88 ASN A O 1
ATOM 684 N N . PHE A 1 89 ? -44.264 -14.097 -9.627 1.00 43.50 89 PHE A N 1
ATOM 685 C CA . PHE A 1 89 ? -45.043 -12.855 -9.444 1.00 43.50 89 PHE A CA 1
ATOM 686 C C . PHE A 1 89 ? -45.711 -12.340 -10.738 1.00 43.50 89 PHE A C 1
ATOM 688 O O . PHE A 1 89 ? -46.746 -11.676 -10.705 1.00 43.50 89 PHE A O 1
ATOM 695 N N . ARG A 1 90 ? -45.157 -12.690 -11.905 1.00 44.28 90 ARG A N 1
ATOM 696 C CA . ARG A 1 90 ? -45.730 -12.328 -13.211 1.00 44.28 90 ARG A CA 1
ATOM 697 C C . ARG A 1 90 ? -47.036 -13.085 -13.487 1.00 44.28 90 ARG A C 1
ATOM 699 O O . ARG A 1 90 ? -47.997 -12.481 -13.955 1.00 44.28 90 ARG A O 1
ATOM 706 N N . SER A 1 91 ? -47.096 -14.370 -13.127 1.00 50.69 91 SER A N 1
ATOM 707 C CA . SER A 1 91 ? -48.314 -15.193 -13.203 1.00 50.69 91 SER A CA 1
ATOM 708 C C . SER A 1 91 ? -49.387 -14.740 -12.207 1.00 50.69 91 SER A C 1
ATOM 710 O O . SER A 1 91 ? -50.576 -14.778 -12.519 1.00 50.69 91 SER A O 1
ATOM 712 N N . PHE A 1 92 ? -48.977 -14.227 -11.044 1.00 49.09 92 PHE A N 1
ATOM 713 C CA . PHE A 1 92 ? -49.869 -13.637 -10.046 1.00 49.09 92 PHE A CA 1
ATOM 714 C C . PHE A 1 92 ? -50.626 -12.417 -10.598 1.00 49.09 92 PHE A C 1
ATOM 716 O O . PHE A 1 92 ? -51.855 -12.394 -10.552 1.00 49.09 92 PHE A O 1
ATOM 723 N N . LEU A 1 93 ? -49.917 -11.458 -11.207 1.00 47.88 93 LEU A N 1
ATOM 724 C CA . LEU A 1 93 ? -50.525 -10.243 -11.770 1.00 47.88 93 LEU A CA 1
ATOM 725 C C . LEU A 1 93 ? -51.419 -10.519 -12.989 1.00 47.88 93 LEU A C 1
ATOM 727 O O . LEU A 1 93 ? -52.428 -9.848 -13.180 1.00 47.88 93 LEU A O 1
ATOM 731 N N . GLN A 1 94 ? -51.080 -11.519 -13.807 1.00 46.81 94 GLN A N 1
ATOM 732 C CA . GLN A 1 94 ? -51.891 -11.894 -14.973 1.00 46.81 94 GLN A CA 1
ATOM 733 C C . GLN A 1 94 ? -53.210 -12.586 -14.608 1.00 46.81 94 GLN A C 1
ATOM 735 O O . GLN A 1 94 ? -54.133 -12.589 -15.419 1.00 46.81 94 GLN A O 1
ATOM 740 N N . THR A 1 95 ? -53.316 -13.165 -13.408 1.00 43.81 95 THR A N 1
ATOM 741 C CA . THR A 1 95 ? -54.501 -13.937 -13.000 1.00 43.81 95 THR A CA 1
ATOM 742 C C . THR A 1 95 ? -55.521 -13.105 -12.210 1.00 43.81 95 THR A C 1
ATOM 744 O O . THR A 1 95 ? -56.676 -13.510 -12.075 1.00 43.81 95 THR A O 1
ATOM 747 N N . SER A 1 96 ? -55.138 -11.927 -11.709 1.00 42.00 96 SER A N 1
ATOM 748 C CA . SER A 1 96 ? -56.050 -10.977 -11.067 1.00 42.00 96 SER A CA 1
ATOM 749 C C . SER A 1 96 ? -56.756 -10.120 -12.121 1.00 42.00 96 SER A C 1
ATOM 751 O O . SER A 1 96 ? -56.235 -9.100 -12.567 1.00 42.00 96 SER A O 1
ATOM 753 N N . ALA A 1 97 ? -57.945 -10.543 -12.546 1.00 37.47 97 ALA A N 1
ATOM 754 C CA . ALA A 1 97 ? -58.782 -9.805 -13.484 1.00 37.47 97 ALA A CA 1
ATOM 755 C C . ALA A 1 97 ? -59.304 -8.490 -12.870 1.00 37.47 97 ALA A C 1
ATOM 757 O O . ALA A 1 97 ? -60.369 -8.479 -12.270 1.00 37.47 97 ALA A O 1
ATOM 758 N N . PHE A 1 98 ? -58.567 -7.390 -13.048 1.00 35.59 98 PHE A N 1
ATOM 759 C CA . PHE A 1 98 ? -59.088 -6.021 -13.145 1.00 35.59 98 PHE A CA 1
ATOM 760 C C . PHE A 1 98 ? -58.144 -5.225 -14.054 1.00 35.59 98 PHE A C 1
ATOM 762 O O . PHE A 1 98 ? -57.023 -4.894 -13.677 1.00 35.59 98 PHE A O 1
ATOM 769 N N . ARG A 1 99 ? -58.596 -4.971 -15.288 1.00 32.47 99 ARG A N 1
ATOM 770 C CA . ARG A 1 99 ? -58.022 -3.950 -16.168 1.00 32.47 99 ARG A CA 1
ATOM 771 C C . ARG A 1 99 ? -58.555 -2.604 -15.694 1.00 32.47 99 ARG A C 1
ATOM 773 O O . ARG A 1 99 ? -59.752 -2.371 -15.823 1.00 32.47 99 ARG A O 1
ATOM 780 N N . ASP A 1 100 ? -57.675 -1.750 -15.195 1.00 30.72 100 ASP A N 1
ATOM 781 C CA . ASP A 1 100 ? -57.886 -0.305 -15.219 1.00 30.72 100 ASP A CA 1
ATOM 782 C C . ASP A 1 100 ? -56.989 0.234 -16.348 1.00 30.72 100 ASP A C 1
ATOM 784 O O . ASP A 1 100 ? -55.788 -0.052 -16.332 1.00 30.72 100 ASP A O 1
ATOM 788 N N . PRO A 1 101 ? -57.526 0.883 -17.395 1.00 33.12 101 PRO A N 1
ATOM 789 C CA . PRO A 1 101 ? -56.745 1.251 -18.575 1.00 33.12 101 PRO A CA 1
ATOM 790 C C . PRO A 1 101 ? -55.848 2.490 -18.396 1.00 33.12 101 PRO A C 1
ATOM 792 O O . PRO A 1 101 ? -55.251 2.904 -19.383 1.00 33.12 101 PRO A O 1
ATOM 795 N N . ASP A 1 102 ? -55.713 3.050 -17.187 1.00 34.16 102 ASP A N 1
ATOM 796 C CA . ASP A 1 102 ? -54.999 4.324 -16.967 1.00 34.16 102 ASP A CA 1
ATOM 797 C C . ASP A 1 102 ? -53.734 4.236 -16.088 1.00 34.16 102 ASP A C 1
ATOM 799 O O . ASP A 1 102 ? -53.186 5.247 -15.665 1.00 34.16 102 ASP A O 1
ATOM 803 N N . GLU A 1 103 ? -53.203 3.035 -15.836 1.00 34.62 103 GLU A N 1
ATOM 804 C CA . GLU A 1 103 ? -51.874 2.875 -15.221 1.00 34.62 103 GLU A CA 1
ATOM 805 C C . GLU A 1 103 ? -50.999 1.896 -16.012 1.00 34.62 103 GLU A C 1
ATOM 807 O O . GLU A 1 103 ? -50.657 0.796 -15.575 1.00 34.62 103 GLU A O 1
ATOM 812 N N . SER A 1 104 ? -50.591 2.314 -17.207 1.00 34.31 104 SER A N 1
ATOM 813 C CA . SER A 1 104 ? -49.391 1.785 -17.850 1.00 34.31 104 SER A CA 1
ATOM 814 C C . SER A 1 104 ? -48.275 2.812 -17.697 1.00 34.31 104 SER A C 1
ATOM 816 O O . SER A 1 104 ? -48.359 3.853 -18.332 1.00 34.31 104 SER A O 1
ATOM 818 N N . GLU A 1 105 ? -47.279 2.508 -16.851 1.00 35.59 105 GLU A N 1
ATOM 819 C CA . GLU A 1 105 ? -45.884 3.018 -16.861 1.00 35.59 105 GLU A CA 1
ATOM 820 C C . GLU A 1 105 ? -45.275 3.309 -15.471 1.00 35.59 105 GLU A C 1
ATOM 822 O O . GLU A 1 105 ? -44.639 4.332 -15.288 1.00 35.59 105 GLU A O 1
ATOM 827 N N . VAL A 1 106 ? -45.322 2.403 -14.485 1.00 36.38 106 VAL A N 1
ATOM 828 C CA . VAL A 1 106 ? -44.238 2.351 -13.470 1.00 36.38 106 VAL A CA 1
ATOM 829 C C . VAL A 1 106 ? -44.127 0.949 -12.865 1.00 36.38 106 VAL A C 1
ATOM 831 O O . VAL A 1 106 ? -44.669 0.723 -11.797 1.00 36.38 106 VAL A O 1
ATOM 834 N N . PHE A 1 107 ? -43.369 0.019 -13.457 1.00 27.50 107 PHE A N 1
ATOM 835 C CA . PHE A 1 107 ? -42.800 -1.112 -12.693 1.00 27.50 107 PHE A CA 1
ATOM 836 C C . PHE A 1 107 ? -41.501 -1.637 -13.340 1.00 27.50 107 PHE A C 1
ATOM 838 O O . PHE A 1 107 ? -41.559 -2.464 -14.249 1.00 27.50 107 PHE A O 1
ATOM 845 N N . PRO A 1 108 ? -40.310 -1.192 -12.890 1.00 30.55 108 PRO A N 1
ATOM 846 C CA . PRO A 1 108 ? -39.041 -1.775 -13.315 1.00 30.55 108 PRO A CA 1
ATOM 847 C C . PRO A 1 108 ? -38.654 -3.007 -12.473 1.00 30.55 108 PRO A C 1
ATOM 849 O O . PRO A 1 108 ? -38.567 -2.932 -11.251 1.00 30.55 108 PRO A O 1
ATOM 852 N N . ASN A 1 109 ? -38.403 -4.124 -13.165 1.00 30.56 109 ASN A N 1
ATOM 853 C CA . ASN A 1 109 ? -37.416 -5.200 -12.939 1.00 30.56 109 ASN A CA 1
ATOM 854 C C . ASN A 1 109 ? -36.825 -5.448 -11.528 1.00 30.56 109 ASN A C 1
ATOM 856 O O . ASN A 1 109 ? -35.632 -5.719 -11.396 1.00 30.56 109 ASN A O 1
ATOM 860 N N . PHE A 1 110 ? -37.632 -5.478 -10.472 1.00 29.17 110 PHE A N 1
ATOM 861 C CA . PHE A 1 110 ? -37.312 -6.298 -9.303 1.00 29.17 110 PHE A CA 1
ATOM 862 C C . PHE A 1 110 ? -37.903 -7.678 -9.553 1.00 29.17 110 PHE A C 1
ATOM 864 O O . PHE A 1 110 ? -39.121 -7.788 -9.554 1.00 29.17 110 PHE A O 1
ATOM 871 N N . LEU A 1 111 ? -37.054 -8.679 -9.812 1.00 30.02 111 LEU A N 1
ATOM 872 C CA . LEU A 1 111 ? -37.258 -10.133 -9.645 1.00 30.02 111 LEU A CA 1
ATOM 873 C C . LEU A 1 111 ? -36.494 -10.891 -10.740 1.00 30.02 111 LEU A C 1
ATOM 875 O O . LEU A 1 111 ? -37.077 -11.379 -11.698 1.00 30.02 111 LEU A O 1
ATOM 879 N N . ASN A 1 112 ? -35.174 -10.968 -10.581 1.00 31.44 112 ASN A N 1
ATOM 880 C CA . ASN A 1 112 ? -34.342 -12.054 -11.112 1.00 31.44 112 ASN A CA 1
ATOM 881 C C . ASN A 1 112 ? -33.087 -12.208 -10.238 1.00 31.44 112 ASN A C 1
ATOM 883 O O . ASN A 1 112 ? -31.965 -12.328 -10.721 1.00 31.44 112 ASN A O 1
ATOM 887 N N . THR A 1 113 ? -33.281 -12.183 -8.919 1.00 31.77 113 THR A N 1
ATOM 888 C CA . THR A 1 113 ? -32.203 -12.431 -7.962 1.00 31.77 113 THR A CA 1
ATOM 889 C C . THR A 1 113 ? -32.675 -13.519 -7.014 1.00 31.77 113 THR A C 1
ATOM 891 O O . THR A 1 113 ? -33.539 -13.277 -6.172 1.00 31.77 113 THR A O 1
ATOM 894 N N . SER A 1 114 ? -32.138 -14.731 -7.168 1.00 38.56 114 SER A N 1
ATOM 895 C CA . SER A 1 114 ? -32.211 -15.752 -6.125 1.00 38.56 114 SER A CA 1
ATOM 896 C C . SER A 1 114 ? -31.418 -15.228 -4.928 1.00 38.56 114 SER A C 1
ATOM 898 O O . SER A 1 114 ? -30.188 -15.169 -4.973 1.00 38.56 114 SER A O 1
ATOM 900 N N . LEU A 1 115 ? -32.123 -14.756 -3.903 1.00 35.78 115 LEU A N 1
ATOM 901 C CA . LEU A 1 115 ? -31.534 -14.194 -2.691 1.00 35.78 115 LEU A CA 1
ATOM 902 C C . LEU A 1 115 ? -31.729 -15.169 -1.527 1.00 35.78 115 LEU A C 1
ATOM 904 O O . LEU A 1 115 ? -32.822 -15.678 -1.291 1.00 35.78 115 LEU A O 1
ATOM 908 N N . ASP A 1 116 ? -30.612 -15.416 -0.854 1.00 36.53 116 ASP A N 1
ATOM 909 C CA . ASP A 1 116 ? -30.347 -16.375 0.219 1.00 36.53 116 ASP A CA 1
ATOM 910 C C . ASP A 1 116 ? -31.318 -16.243 1.425 1.00 36.53 116 ASP A C 1
ATOM 912 O O . ASP A 1 116 ? -31.660 -15.119 1.816 1.00 36.53 116 ASP A O 1
ATOM 916 N N . PRO A 1 117 ? -31.789 -17.345 2.054 1.00 39.56 117 PRO A N 1
ATOM 917 C CA . PRO A 1 117 ? -32.836 -17.318 3.074 1.00 39.56 117 PRO A CA 1
ATOM 918 C C . PRO A 1 117 ? -32.280 -17.072 4.489 1.00 39.56 117 PRO A C 1
ATOM 920 O O . PRO A 1 117 ? -32.591 -17.813 5.425 1.00 39.56 117 PRO A O 1
ATOM 923 N N . SER A 1 118 ? -31.482 -16.017 4.674 1.00 43.25 118 SER A N 1
ATOM 924 C CA . SER A 1 118 ? -31.016 -15.578 5.996 1.00 43.25 118 SER A CA 1
ATOM 925 C C . SER A 1 118 ? -31.781 -14.341 6.504 1.00 43.25 118 SER A C 1
ATOM 927 O O . SER A 1 118 ? -32.269 -13.517 5.732 1.00 43.25 118 SER A O 1
ATOM 929 N N . GLY A 1 119 ? -31.959 -14.282 7.832 1.00 55.53 119 GLY A N 1
ATOM 930 C CA . GLY A 1 119 ? -32.512 -13.207 8.682 1.00 55.53 119 GLY A CA 1
ATOM 931 C C . GLY A 1 119 ? -33.500 -12.187 8.082 1.00 55.53 119 GLY A C 1
ATOM 932 O O . GLY A 1 119 ? -34.705 -12.315 8.321 1.00 55.53 119 GLY A O 1
ATOM 933 N N . PRO A 1 120 ? -33.034 -11.136 7.370 1.00 53.53 120 PRO A N 1
ATOM 934 C CA . PRO A 1 120 ? -33.878 -10.013 6.943 1.00 53.53 120 PRO A CA 1
ATOM 935 C C . PRO A 1 120 ? -35.061 -10.405 6.048 1.00 53.53 120 PRO A C 1
ATOM 937 O O . PRO A 1 120 ? -36.118 -9.782 6.127 1.00 53.53 120 PRO A O 1
ATOM 940 N N . SER A 1 121 ? -34.912 -11.451 5.231 1.00 52.16 121 SER A N 1
ATOM 941 C CA . SER A 1 121 ? -35.957 -11.909 4.306 1.00 52.16 121 SER A CA 1
ATOM 942 C C . SER A 1 121 ? -37.119 -12.590 5.044 1.00 52.16 121 SER A C 1
ATOM 944 O O . SER A 1 121 ? -38.280 -12.337 4.733 1.00 52.16 121 SER A O 1
ATOM 946 N N . ARG A 1 122 ? -36.831 -13.366 6.101 1.00 65.62 122 ARG A N 1
ATOM 947 C CA . ARG A 1 122 ? -37.858 -14.014 6.945 1.00 65.62 122 ARG A CA 1
ATOM 948 C C . ARG A 1 122 ? -38.669 -13.021 7.770 1.00 65.62 122 ARG A C 1
ATOM 950 O O . ARG A 1 122 ? -39.831 -13.281 8.063 1.00 65.62 122 ARG A O 1
ATOM 957 N N . LEU A 1 123 ? -38.087 -11.871 8.118 1.00 68.88 123 LEU A N 1
ATOM 958 C CA . LEU A 1 123 ? -38.815 -10.800 8.802 1.00 68.88 123 LEU A CA 1
ATOM 959 C C . LEU A 1 123 ? -39.957 -10.253 7.932 1.00 68.88 123 LEU A C 1
ATOM 961 O O . LEU A 1 123 ? -41.017 -9.929 8.457 1.00 68.88 123 LEU A O 1
ATOM 965 N N . LEU A 1 124 ? -39.770 -10.179 6.611 1.00 68.50 124 LEU A N 1
ATOM 966 C CA . LEU A 1 124 ? -40.812 -9.721 5.690 1.00 68.50 124 LEU A CA 1
ATOM 967 C C . LEU A 1 124 ? -41.992 -10.703 5.639 1.00 68.50 124 LEU A C 1
ATOM 969 O O . LEU A 1 124 ? -43.146 -10.278 5.720 1.00 68.50 124 LEU A O 1
ATOM 973 N N . GLY A 1 125 ? -41.697 -12.006 5.575 1.00 75.12 125 GLY A N 1
ATOM 974 C CA . GLY A 1 125 ? -42.706 -13.061 5.691 1.00 75.12 125 GLY A CA 1
ATOM 975 C C . GLY A 1 125 ? -43.418 -13.043 7.046 1.00 75.12 125 GLY A C 1
ATOM 976 O O . GLY A 1 125 ? -44.643 -13.126 7.096 1.00 75.12 125 GLY A O 1
ATOM 977 N N . GLU A 1 126 ? -42.690 -12.821 8.144 1.00 77.69 126 GLU A N 1
ATOM 978 C CA . GLU A 1 126 ? -43.278 -12.692 9.483 1.00 77.69 126 GLU A CA 1
ATOM 979 C C . GLU A 1 126 ? -44.213 -11.479 9.601 1.00 77.69 126 GLU A C 1
ATOM 981 O O . GLU A 1 126 ? -45.301 -11.590 10.163 1.00 77.69 126 GLU A O 1
ATOM 986 N N . ILE A 1 127 ? -43.835 -10.322 9.047 1.00 76.25 127 ILE A N 1
ATOM 987 C CA . ILE A 1 127 ? -44.682 -9.119 9.060 1.00 76.25 127 ILE A CA 1
ATOM 988 C C . ILE A 1 127 ? -45.995 -9.378 8.312 1.00 76.25 127 ILE A C 1
ATOM 990 O O . ILE A 1 127 ? -47.064 -9.058 8.840 1.00 76.25 127 ILE A O 1
ATOM 994 N N . ALA A 1 128 ? -45.926 -9.976 7.118 1.00 78.12 128 ALA A N 1
ATOM 995 C CA . ALA A 1 128 ? -47.109 -10.326 6.333 1.00 78.12 128 ALA A CA 1
ATOM 996 C C . ALA A 1 128 ? -48.007 -11.326 7.085 1.00 78.12 128 ALA A C 1
ATOM 998 O O . ALA A 1 128 ? -49.210 -11.103 7.228 1.00 78.12 128 ALA A O 1
ATOM 999 N N . PHE A 1 129 ? -47.411 -12.368 7.670 1.00 81.50 129 PHE A N 1
ATOM 1000 C CA . PHE A 1 129 ? -48.125 -13.364 8.467 1.00 81.50 129 PHE A CA 1
ATOM 1001 C C . PHE A 1 129 ? -48.824 -12.757 9.696 1.00 81.50 129 PHE A C 1
ATOM 1003 O O . PHE A 1 129 ? -49.988 -13.058 9.976 1.00 81.50 129 PHE A O 1
ATOM 1010 N N . GLN A 1 130 ? -48.142 -11.878 10.437 1.00 80.75 130 GLN A N 1
ATOM 1011 C CA . GLN A 1 130 ? -48.702 -11.236 11.630 1.00 80.75 130 GLN A CA 1
ATOM 1012 C C . GLN A 1 130 ? -49.819 -10.249 11.293 1.00 80.75 130 GLN A C 1
ATOM 1014 O O . GLN A 1 130 ? -50.776 -10.133 12.062 1.00 80.75 130 GLN A O 1
ATOM 1019 N N . LEU A 1 131 ? -49.724 -9.547 10.161 1.00 82.81 131 LEU A N 1
ATOM 1020 C CA . LEU A 1 131 ? -50.789 -8.666 9.689 1.00 82.81 131 LEU A CA 1
ATOM 1021 C C . LEU A 1 131 ? -52.071 -9.464 9.421 1.00 82.81 131 LEU A C 1
ATOM 1023 O O . LEU A 1 131 ? -53.117 -9.147 9.993 1.00 82.81 131 LEU A O 1
ATOM 1027 N N . ASP A 1 132 ? -51.970 -10.535 8.635 1.00 86.25 132 ASP A N 1
ATOM 1028 C CA . ASP A 1 132 ? -53.108 -11.390 8.293 1.00 86.25 132 ASP A CA 1
ATOM 1029 C C . ASP A 1 132 ? -53.725 -12.022 9.546 1.00 86.25 132 ASP A C 1
ATOM 1031 O O . ASP A 1 132 ? -54.941 -11.966 9.760 1.00 86.25 132 ASP A O 1
ATOM 1035 N N . LYS A 1 133 ? -52.882 -12.529 10.453 1.00 82.94 133 LYS A N 1
ATOM 1036 C CA . LYS A 1 133 ? -53.323 -13.090 11.734 1.00 82.94 133 LYS A CA 1
ATOM 1037 C C . LYS A 1 133 ? -54.058 -12.064 12.598 1.00 82.94 133 LYS A C 1
ATOM 1039 O O . LYS A 1 133 ? -55.074 -12.401 13.203 1.00 82.94 133 LYS A O 1
ATOM 1044 N N . ARG A 1 134 ? -53.580 -10.817 12.676 1.00 84.44 134 ARG A N 1
ATOM 1045 C CA . ARG A 1 134 ? -54.228 -9.753 13.467 1.00 84.44 134 ARG A CA 1
ATOM 1046 C C . ARG A 1 134 ? -55.586 -9.360 12.897 1.00 84.44 134 ARG A C 1
ATOM 1048 O O . ARG A 1 134 ? -56.507 -9.127 13.675 1.00 84.44 134 ARG A O 1
ATOM 1055 N N . ILE A 1 135 ? -55.725 -9.326 11.573 1.00 85.00 135 ILE A N 1
ATOM 1056 C CA . ILE A 1 135 ? -57.013 -9.074 10.915 1.00 85.00 135 ILE A CA 1
ATOM 1057 C C . ILE A 1 135 ? -58.003 -10.193 11.265 1.00 85.00 135 ILE A C 1
ATOM 1059 O O . ILE A 1 135 ? -59.113 -9.908 11.716 1.00 85.00 135 ILE A O 1
ATOM 1063 N N . LEU A 1 136 ? -57.588 -11.459 11.154 1.00 85.00 136 LEU A N 1
ATOM 1064 C CA . LEU A 1 136 ? -58.435 -12.603 11.505 1.00 85.00 136 LEU A CA 1
ATOM 1065 C C . LEU A 1 136 ? -58.822 -12.610 12.991 1.00 85.00 136 LEU A C 1
ATOM 1067 O O . LEU A 1 136 ? -59.998 -12.765 13.314 1.00 85.00 136 LEU A O 1
ATOM 1071 N N . MET A 1 137 ? -57.867 -12.371 13.894 1.00 82.81 137 MET A N 1
ATOM 1072 C CA . MET A 1 137 ? -58.123 -12.288 15.339 1.00 82.81 137 MET A CA 1
ATOM 1073 C C . MET A 1 137 ? -59.039 -11.119 15.710 1.00 82.81 137 MET A C 1
ATOM 1075 O O . MET A 1 137 ? -59.808 -11.222 16.664 1.00 82.81 137 MET A O 1
ATOM 1079 N N . HIS A 1 138 ? -58.980 -10.005 14.972 1.00 85.25 138 HIS A N 1
ATOM 1080 C CA . HIS A 1 138 ? -59.885 -8.884 15.199 1.00 85.25 138 HIS A CA 1
ATOM 1081 C C . HIS A 1 138 ? -61.328 -9.253 14.854 1.00 85.25 138 HIS A C 1
ATOM 1083 O O . HIS A 1 138 ? -62.238 -8.858 15.574 1.00 85.25 138 HIS A O 1
ATOM 1089 N N . ILE A 1 139 ? -61.542 -10.011 13.776 1.00 85.69 139 ILE A N 1
ATOM 1090 C CA . ILE A 1 139 ? -62.879 -10.419 13.334 1.00 85.69 139 ILE A CA 1
ATOM 1091 C C . ILE A 1 139 ? -63.417 -11.527 14.250 1.00 85.69 139 ILE A C 1
ATOM 1093 O O . ILE A 1 139 ? -64.493 -11.379 14.824 1.00 85.69 139 ILE A O 1
ATOM 1097 N N . PHE A 1 140 ? -62.643 -12.594 14.456 1.00 86.75 140 PHE A N 1
ATOM 1098 C CA . PHE A 1 140 ? -63.055 -13.818 15.149 1.00 86.75 140 PHE A CA 1
ATOM 1099 C C . PHE A 1 140 ? -62.575 -13.879 16.608 1.00 86.75 140 PHE A C 1
ATOM 1101 O O . PHE A 1 140 ? -61.995 -14.871 17.042 1.00 86.75 140 PHE A O 1
ATOM 1108 N N . GLN A 1 141 ? -62.833 -12.833 17.395 1.00 79.31 141 GLN A N 1
ATOM 1109 C CA . GLN A 1 141 ? -62.346 -12.728 18.785 1.00 79.31 141 GLN A CA 1
ATOM 1110 C C . GLN A 1 141 ? -62.782 -13.882 19.704 1.00 79.31 141 GLN A C 1
ATOM 1112 O O . GLN A 1 141 ? -62.080 -14.208 20.657 1.00 79.31 141 GLN A O 1
ATOM 1117 N N . ALA A 1 142 ? -63.932 -14.504 19.428 1.00 72.12 142 ALA A N 1
ATOM 1118 C CA . ALA A 1 142 ? -64.457 -15.606 20.233 1.00 72.12 142 ALA A CA 1
ATOM 1119 C C . ALA A 1 142 ? -63.768 -16.958 19.954 1.00 72.12 142 ALA A C 1
ATOM 1121 O O . ALA A 1 142 ? -63.942 -17.903 20.722 1.00 72.12 142 ALA A O 1
ATOM 1122 N N . GLN A 1 143 ? -62.987 -17.071 18.872 1.00 74.44 143 GLN A N 1
ATOM 1123 C CA . GLN A 1 143 ? -62.348 -18.322 18.467 1.00 74.44 143 GLN A CA 1
ATOM 1124 C C . GLN A 1 143 ? -60.917 -18.403 19.007 1.00 74.44 143 GLN A C 1
ATOM 1126 O O . GLN A 1 143 ? -60.051 -17.604 18.660 1.00 74.44 143 GLN A O 1
ATOM 1131 N N . LYS A 1 144 ? -60.637 -19.410 19.848 1.00 62.28 144 LYS A N 1
ATOM 1132 C CA . LYS A 1 144 ? -59.302 -19.608 20.451 1.00 62.28 144 LYS A CA 1
ATOM 1133 C C . LYS A 1 144 ? -58.255 -20.119 19.453 1.00 62.28 144 LYS A C 1
ATOM 1135 O O . LYS A 1 144 ? -57.058 -19.983 19.703 1.00 62.28 144 LYS A O 1
ATOM 1140 N N . ARG A 1 145 ? -58.683 -20.758 18.358 1.00 69.50 145 ARG A N 1
ATOM 1141 C CA . ARG A 1 145 ? -57.817 -21.348 17.325 1.00 69.50 145 ARG A CA 1
ATOM 1142 C C . ARG A 1 145 ? -58.445 -21.119 15.949 1.00 69.50 145 ARG A C 1
ATOM 1144 O O . ARG A 1 145 ? -59.619 -21.408 15.768 1.00 69.50 145 ARG A O 1
ATOM 1151 N N . LEU A 1 146 ? -57.660 -20.615 14.997 1.00 78.50 146 LEU A N 1
ATOM 1152 C CA . LEU A 1 146 ? -58.113 -20.190 13.663 1.00 78.50 146 LEU A CA 1
ATOM 1153 C C . LEU A 1 146 ? -57.524 -21.075 12.551 1.00 78.50 146 LEU A C 1
ATOM 1155 O O . LEU A 1 146 ? -56.982 -20.584 11.563 1.00 78.50 146 LEU A O 1
ATOM 1159 N N . TYR A 1 147 ? -57.574 -22.398 12.720 1.00 72.94 147 TYR A N 1
ATOM 1160 C CA . TYR A 1 147 ? -57.059 -23.324 11.707 1.00 72.94 147 TYR A CA 1
ATOM 1161 C C . TYR A 1 147 ? -57.934 -23.312 10.449 1.00 72.94 147 TYR A C 1
ATOM 1163 O O . TYR A 1 147 ? -59.149 -23.462 10.535 1.00 72.94 147 TYR A O 1
ATOM 1171 N N . GLY A 1 148 ? -57.315 -23.127 9.280 1.00 73.00 148 GLY A N 1
ATOM 1172 C CA . GLY A 1 148 ? -58.021 -23.043 7.996 1.00 73.00 148 GLY A CA 1
ATOM 1173 C C . GLY A 1 148 ? -58.710 -21.698 7.726 1.00 73.00 148 GLY A C 1
ATOM 1174 O O . GLY A 1 148 ? -59.430 -21.572 6.735 1.00 73.00 148 GLY A O 1
ATOM 1175 N N . PHE A 1 149 ? -58.503 -20.688 8.577 1.00 82.44 149 PHE A N 1
ATOM 1176 C CA . PHE A 1 149 ? -58.984 -19.325 8.351 1.00 82.44 149 PHE A CA 1
ATOM 1177 C C . PHE A 1 149 ? -57.922 -18.546 7.575 1.00 82.44 149 PHE A C 1
ATOM 1179 O O . PHE A 1 149 ? -56.770 -18.463 7.996 1.00 82.44 149 PHE A O 1
ATOM 1186 N N . THR A 1 150 ? -58.320 -17.957 6.455 1.00 82.56 150 THR A N 1
ATOM 1187 C CA . THR A 1 150 ? -57.486 -17.087 5.622 1.00 82.56 150 THR A CA 1
ATOM 1188 C C . THR A 1 150 ? -58.253 -15.808 5.324 1.00 82.56 150 THR A C 1
ATOM 1190 O O . THR A 1 150 ? -59.476 -15.758 5.451 1.00 82.56 150 THR A O 1
ATOM 1193 N N . LEU A 1 151 ? -57.560 -14.750 4.904 1.00 83.12 151 LEU A N 1
ATOM 1194 C CA . LEU A 1 151 ? -58.245 -13.515 4.514 1.00 83.12 151 LEU A CA 1
ATOM 1195 C C . LEU A 1 151 ? -59.126 -13.688 3.263 1.00 83.12 151 LEU A C 1
ATOM 1197 O O . LEU A 1 151 ? -60.078 -12.931 3.078 1.00 83.12 151 LEU A O 1
ATOM 1201 N N . LEU A 1 152 ? -58.846 -14.706 2.443 1.00 79.00 152 LEU A N 1
ATOM 1202 C CA . LEU A 1 152 ? -59.599 -15.027 1.230 1.00 79.00 152 LEU A CA 1
ATOM 1203 C C . LEU A 1 152 ? -60.951 -15.685 1.532 1.00 79.00 152 LEU A C 1
ATOM 1205 O O . LEU A 1 152 ? -61.911 -15.455 0.803 1.00 79.00 152 LEU A O 1
ATOM 1209 N N . ASN A 1 153 ? -61.053 -16.449 2.624 1.00 84.94 153 ASN A N 1
ATOM 1210 C CA . ASN A 1 153 ? -62.258 -17.209 2.972 1.00 84.94 153 ASN A CA 1
ATOM 1211 C C . ASN A 1 153 ? -63.058 -16.621 4.151 1.00 84.94 153 ASN A C 1
ATOM 1213 O O . ASN A 1 153 ? -63.945 -17.284 4.683 1.00 84.94 153 ASN A O 1
ATOM 1217 N N . ILE A 1 154 ? -62.806 -15.365 4.552 1.00 85.94 154 ILE A N 1
ATOM 1218 C CA . ILE A 1 154 ? -63.463 -14.741 5.720 1.00 85.94 154 ILE A CA 1
ATOM 1219 C C . ILE A 1 154 ? -64.990 -14.833 5.653 1.00 85.94 154 ILE A C 1
ATOM 1221 O O . ILE A 1 154 ? -65.622 -15.125 6.662 1.00 85.94 154 ILE A O 1
ATOM 1225 N N . ARG A 1 155 ? -65.605 -14.576 4.492 1.00 82.38 155 ARG A N 1
ATOM 1226 C CA . ARG A 1 155 ? -67.076 -14.562 4.370 1.00 82.38 155 ARG A CA 1
ATOM 1227 C C . ARG A 1 155 ? -67.684 -15.947 4.601 1.00 82.38 155 ARG A C 1
ATOM 1229 O O . ARG A 1 155 ? -68.711 -16.069 5.269 1.00 82.38 155 ARG A O 1
ATOM 1236 N N . GLU A 1 156 ? -67.018 -16.977 4.091 1.00 85.00 156 GLU A N 1
ATOM 1237 C CA . GLU A 1 156 ? -67.384 -18.376 4.318 1.00 85.00 156 GLU A CA 1
ATOM 1238 C C . GLU A 1 156 ? -67.202 -18.726 5.792 1.00 85.00 156 GLU A C 1
ATOM 1240 O O . GLU A 1 156 ? -68.125 -19.229 6.425 1.00 85.00 156 GLU A O 1
ATOM 1245 N N . LYS A 1 157 ? -66.060 -18.344 6.376 1.00 87.50 157 LYS A N 1
ATOM 1246 C CA . LYS A 1 157 ? -65.758 -18.596 7.785 1.00 87.50 157 LYS A CA 1
ATOM 1247 C C . LYS A 1 157 ? -66.678 -17.867 8.755 1.00 87.50 157 LYS A C 1
ATOM 1249 O O . LYS A 1 157 ? -66.998 -18.441 9.786 1.00 87.50 157 LYS A O 1
ATOM 1254 N N . ILE A 1 158 ? -67.159 -16.664 8.435 1.00 86.50 158 ILE A N 1
ATOM 1255 C CA . ILE A 1 158 ? -68.210 -15.984 9.211 1.00 86.50 158 ILE A CA 1
ATOM 1256 C C . ILE A 1 158 ? -69.490 -16.820 9.210 1.00 86.50 158 ILE A C 1
ATOM 1258 O O . ILE A 1 158 ? -70.094 -17.017 10.256 1.00 86.50 158 ILE A O 1
ATOM 1262 N N . THR A 1 159 ? -69.881 -17.357 8.057 1.00 84.19 159 THR A N 1
ATOM 1263 C CA . THR A 1 159 ? -71.078 -18.200 7.956 1.00 84.19 159 THR A CA 1
ATOM 1264 C C . THR A 1 159 ? -70.894 -19.518 8.712 1.00 84.19 159 THR A C 1
ATOM 1266 O O . THR A 1 159 ? -71.781 -19.925 9.456 1.00 84.19 159 THR A O 1
ATOM 1269 N N . GLU A 1 160 ? -69.721 -20.141 8.598 1.00 84.44 160 GLU A N 1
ATOM 1270 C CA . GLU A 1 160 ? -69.366 -21.383 9.291 1.00 84.44 160 GLU A CA 1
ATOM 1271 C C . GLU A 1 160 ? -69.410 -21.225 10.816 1.00 84.44 160 GLU A C 1
ATOM 1273 O O . GLU A 1 160 ? -70.092 -21.994 11.486 1.00 84.44 160 GLU A O 1
ATOM 1278 N N . VAL A 1 161 ? -68.758 -20.198 11.379 1.00 85.31 161 VAL A N 1
ATOM 1279 C CA . VAL A 1 161 ? -68.730 -19.997 12.843 1.00 85.31 161 VAL A CA 1
ATOM 1280 C C . VAL A 1 161 ? -70.063 -19.526 13.417 1.00 85.31 161 VAL A C 1
ATOM 1282 O O . VAL A 1 161 ? -70.287 -19.652 14.618 1.00 85.31 161 VAL A O 1
ATOM 1285 N N . SER A 1 162 ? -70.933 -18.961 12.581 1.00 84.56 162 SER A N 1
ATOM 1286 C CA . SER A 1 162 ? -72.291 -18.583 12.966 1.00 84.56 162 SER A CA 1
ATOM 1287 C C . SER A 1 162 ? -73.296 -19.718 12.780 1.00 84.56 162 SER A C 1
ATOM 1289 O O . SER A 1 162 ? -74.454 -19.550 13.147 1.00 84.56 162 SER A O 1
ATOM 1291 N N . THR A 1 163 ? -72.889 -20.871 12.241 1.00 83.56 163 THR A N 1
ATOM 1292 C CA . THR A 1 163 ? -73.760 -22.039 12.077 1.00 83.56 163 THR A CA 1
ATOM 1293 C C . THR A 1 163 ? -73.568 -23.001 13.241 1.00 83.56 163 THR A C 1
ATOM 1295 O O . THR A 1 163 ? -72.454 -23.425 13.542 1.00 83.56 163 THR A O 1
ATOM 1298 N N . HIS A 1 164 ? -74.660 -23.374 13.907 1.00 75.75 164 HIS A N 1
ATOM 1299 C CA . HIS A 1 164 ? -74.579 -24.308 15.022 1.00 75.75 164 HIS A CA 1
ATOM 1300 C C . HIS A 1 164 ? -74.234 -25.729 14.517 1.00 75.75 164 HIS A C 1
ATOM 1302 O O . HIS A 1 164 ? -74.959 -26.265 13.672 1.00 75.75 164 HIS A O 1
ATOM 1308 N N . PRO A 1 165 ? -73.184 -26.385 15.050 1.00 68.31 165 PRO A N 1
ATOM 1309 C CA . PRO A 1 165 ? -72.595 -27.592 14.455 1.00 68.31 165 PRO A CA 1
ATOM 1310 C C . PRO A 1 165 ? -73.515 -28.820 14.449 1.00 68.31 165 PRO A C 1
ATOM 1312 O O . PRO A 1 165 ? -73.304 -29.735 13.662 1.00 68.31 165 PRO A O 1
ATOM 1315 N N . VAL A 1 166 ? -74.534 -28.850 15.314 1.00 67.31 166 VAL A N 1
ATOM 1316 C CA . VAL A 1 166 ? -75.450 -29.999 15.455 1.00 67.31 166 VAL A CA 1
ATOM 1317 C C . VAL A 1 166 ? -76.795 -29.772 14.760 1.00 67.31 166 VAL A C 1
ATOM 1319 O O . VAL A 1 166 ? -77.430 -30.721 14.320 1.00 67.31 166 VAL A O 1
ATOM 1322 N N . THR A 1 167 ? -77.249 -28.521 14.659 1.00 75.44 167 THR A N 1
ATOM 1323 C CA . THR A 1 167 ? -78.607 -28.199 14.179 1.00 75.44 167 THR A CA 1
ATOM 1324 C C . THR A 1 167 ? -78.609 -27.568 12.792 1.00 75.44 167 THR A C 1
ATOM 1326 O O . THR A 1 167 ? -79.672 -27.453 12.193 1.00 75.44 167 THR A O 1
ATOM 1329 N N . GLY A 1 168 ? -77.451 -27.125 12.285 1.00 72.56 168 GLY A N 1
ATOM 1330 C CA . GLY A 1 168 ? -77.333 -26.446 10.991 1.00 72.56 168 GLY A CA 1
ATOM 1331 C C . GLY A 1 168 ? -77.994 -25.063 10.943 1.00 72.56 168 GLY A C 1
ATOM 1332 O O . GLY A 1 168 ? -77.956 -24.399 9.910 1.00 72.56 168 GLY A O 1
ATOM 1333 N N . ASN A 1 169 ? -78.585 -24.607 12.051 1.00 73.75 169 ASN A N 1
ATOM 1334 C CA . ASN A 1 169 ? -79.235 -23.308 12.134 1.00 73.75 169 ASN A CA 1
ATOM 1335 C C . ASN A 1 169 ? -78.188 -22.204 12.297 1.00 73.75 169 ASN A C 1
ATOM 1337 O O . ASN A 1 169 ? -77.309 -22.284 13.158 1.00 73.75 169 ASN A O 1
ATOM 1341 N N . VAL A 1 170 ? -78.308 -21.167 11.469 1.00 81.75 170 VAL A N 1
ATOM 1342 C CA . VAL A 1 170 ? -77.424 -19.999 11.492 1.00 81.75 170 VAL A CA 1
ATOM 1343 C C . VAL A 1 170 ? -77.925 -18.996 12.528 1.00 81.75 170 VAL A C 1
ATOM 1345 O O . VAL A 1 170 ? -79.056 -18.511 12.435 1.00 81.75 170 VAL A O 1
ATOM 1348 N N . ASP A 1 171 ? -77.073 -18.640 13.486 1.00 85.69 171 ASP A N 1
ATOM 1349 C CA . ASP A 1 171 ? -77.280 -17.495 14.367 1.00 85.69 171 ASP A CA 1
ATOM 1350 C C . ASP A 1 171 ? -77.127 -16.205 13.551 1.00 85.69 171 ASP A C 1
ATOM 1352 O O . ASP A 1 171 ? -76.030 -15.673 13.351 1.00 85.69 171 ASP A O 1
ATOM 1356 N N . LYS A 1 172 ? -78.262 -15.707 13.053 1.00 82.38 172 LYS A N 1
ATOM 1357 C CA . LYS A 1 172 ? -78.326 -14.500 12.222 1.00 82.38 172 LYS A CA 1
ATOM 1358 C C . LYS A 1 172 ? -77.814 -13.256 12.952 1.00 82.38 172 LYS A C 1
ATOM 1360 O O . LYS A 1 172 ? -77.262 -12.373 12.300 1.00 82.38 172 LYS A O 1
ATOM 1365 N N . GLY A 1 173 ? -77.977 -13.173 14.276 1.00 80.12 173 GLY A N 1
ATOM 1366 C CA . GLY A 1 173 ? -77.508 -12.034 15.068 1.00 80.12 173 GLY A CA 1
ATOM 1367 C C . GLY A 1 173 ? -75.986 -12.018 15.168 1.00 80.12 173 GLY A C 1
ATOM 1368 O O . GLY A 1 173 ? -75.346 -10.996 14.910 1.00 80.12 173 GLY A O 1
ATOM 1369 N N . TYR A 1 174 ? -75.397 -13.177 15.457 1.00 85.25 174 TYR A N 1
ATOM 1370 C CA . TYR A 1 174 ? -73.949 -13.330 15.528 1.00 85.25 174 TYR A CA 1
ATOM 1371 C C . TYR A 1 174 ? -73.274 -13.197 14.154 1.00 85.25 174 TYR A C 1
ATOM 1373 O O . TYR A 1 174 ? -72.228 -12.553 14.037 1.00 85.25 174 TYR A O 1
ATOM 1381 N N . GLN A 1 175 ? -73.902 -13.721 13.097 1.00 86.44 175 GLN A N 1
ATOM 1382 C CA . GLN A 1 175 ? -73.432 -13.557 11.720 1.00 86.44 175 GLN A CA 1
ATOM 1383 C C . GLN A 1 175 ? -73.394 -12.079 11.317 1.00 86.44 175 GLN A C 1
ATOM 1385 O O . GLN A 1 175 ? -72.360 -11.593 10.859 1.00 86.44 175 GLN A O 1
ATOM 1390 N N . LEU A 1 176 ? -74.488 -11.342 11.552 1.00 83.88 176 LEU A N 1
ATOM 1391 C CA . LEU A 1 176 ? -74.577 -9.913 11.243 1.00 83.88 176 LEU A CA 1
ATOM 1392 C C . LEU A 1 176 ? -73.495 -9.113 11.982 1.00 83.88 176 LEU A C 1
ATOM 1394 O O . LEU A 1 176 ? -72.833 -8.262 11.387 1.00 83.88 176 LEU A O 1
ATOM 1398 N N . TYR A 1 177 ? -73.271 -9.427 13.259 1.00 87.75 177 TYR A N 1
ATOM 1399 C CA . TYR A 1 177 ? -72.247 -8.795 14.088 1.00 87.75 177 TYR A CA 1
ATOM 1400 C C . TYR A 1 177 ? -70.826 -8.991 13.536 1.00 87.75 177 TYR A C 1
ATOM 1402 O O . TYR A 1 177 ? -70.064 -8.025 13.411 1.00 87.75 177 TYR A O 1
ATOM 1410 N N . LEU A 1 178 ? -70.461 -10.219 13.152 1.00 87.94 178 LEU A N 1
ATOM 1411 C CA . LEU A 1 178 ? -69.152 -10.507 12.559 1.00 87.94 178 LEU A CA 1
ATOM 1412 C C . LEU A 1 178 ? -68.994 -9.863 11.174 1.00 87.94 178 LEU A C 1
ATOM 1414 O O . LEU A 1 178 ? -67.941 -9.291 10.881 1.00 87.94 178 LEU A O 1
ATOM 1418 N N . THR A 1 179 ? -70.042 -9.884 10.344 1.00 87.31 179 THR A N 1
ATOM 1419 C CA . THR A 1 179 ? -70.053 -9.214 9.036 1.00 87.31 179 THR A CA 1
ATOM 1420 C C . THR A 1 179 ? -69.882 -7.703 9.178 1.00 87.31 179 THR A C 1
ATOM 1422 O O . THR A 1 179 ? -69.086 -7.103 8.450 1.00 87.31 179 THR A O 1
ATOM 1425 N N . GLN A 1 180 ? -70.558 -7.070 10.139 1.00 87.56 180 GLN A N 1
ATOM 1426 C CA . GLN A 1 180 ? -70.425 -5.635 10.391 1.00 87.56 180 GLN A CA 1
ATOM 1427 C C . GLN A 1 180 ? -69.016 -5.278 10.879 1.00 87.56 180 GLN A C 1
ATOM 1429 O O . GLN A 1 180 ? -68.430 -4.293 10.419 1.00 87.56 180 GLN A O 1
ATOM 1434 N N . ARG A 1 181 ? -68.429 -6.103 11.753 1.00 87.62 181 ARG A N 1
ATOM 1435 C CA . ARG A 1 181 ? -67.052 -5.923 12.228 1.00 87.62 181 ARG A CA 1
ATOM 1436 C C . ARG A 1 181 ? -66.029 -6.063 11.102 1.00 87.62 181 ARG A C 1
ATOM 1438 O O . ARG A 1 181 ? -65.145 -5.215 10.987 1.00 87.62 181 ARG A O 1
ATOM 1445 N N . TYR A 1 182 ? -66.172 -7.078 10.251 1.00 89.69 182 TYR A N 1
ATOM 1446 C CA . TYR A 1 182 ? -65.343 -7.242 9.057 1.00 89.69 182 TYR A CA 1
ATOM 1447 C C . TYR A 1 182 ? -65.448 -6.021 8.136 1.00 89.69 182 TYR A C 1
ATOM 1449 O O . TYR A 1 182 ? -64.433 -5.422 7.797 1.00 89.69 182 TYR A O 1
ATOM 1457 N N . THR A 1 183 ? -66.666 -5.593 7.799 1.00 87.06 183 THR A N 1
ATOM 1458 C CA . THR A 1 183 ? -66.894 -4.465 6.879 1.00 87.06 183 THR A CA 1
ATOM 1459 C C . THR A 1 183 ? -66.314 -3.159 7.433 1.00 87.06 183 THR A C 1
ATOM 1461 O O . THR A 1 183 ? -65.636 -2.420 6.722 1.00 87.06 183 THR A O 1
ATOM 1464 N N . THR A 1 184 ? -66.491 -2.907 8.732 1.00 89.69 184 THR A N 1
ATOM 1465 C CA . THR A 1 184 ? -65.940 -1.726 9.417 1.00 89.69 184 THR A CA 1
ATOM 1466 C C . THR A 1 184 ? -64.411 -1.734 9.419 1.00 89.69 184 THR A C 1
ATOM 1468 O O . THR A 1 184 ? -63.784 -0.711 9.133 1.00 89.69 184 THR A O 1
ATOM 1471 N N . LEU A 1 185 ? -63.791 -2.883 9.710 1.00 89.50 185 LEU A N 1
ATOM 1472 C CA . LEU A 1 185 ? -62.336 -3.024 9.680 1.00 89.50 185 LEU A CA 1
ATOM 1473 C C . LEU A 1 185 ? -61.790 -2.819 8.263 1.00 89.50 185 LEU A C 1
ATOM 1475 O O . LEU A 1 185 ? -60.836 -2.068 8.080 1.00 89.50 185 LEU A O 1
ATOM 1479 N N . MET A 1 186 ? -62.411 -3.446 7.265 1.00 85.94 186 MET A N 1
ATOM 1480 C CA . MET A 1 186 ? -61.977 -3.347 5.874 1.00 85.94 186 MET A CA 1
ATOM 1481 C C . MET A 1 186 ? -62.114 -1.931 5.322 1.00 85.94 186 MET A C 1
ATOM 1483 O O . MET A 1 186 ? -61.224 -1.488 4.604 1.00 85.94 186 MET A O 1
ATOM 1487 N N . ASN A 1 187 ? -63.148 -1.182 5.714 1.00 85.75 187 ASN A N 1
ATOM 1488 C CA . ASN A 1 187 ? -63.280 0.230 5.349 1.00 85.75 187 ASN A CA 1
ATOM 1489 C C . ASN A 1 187 ? -62.138 1.077 5.930 1.00 85.75 187 ASN A C 1
ATOM 1491 O O . ASN A 1 187 ? -61.542 1.884 5.218 1.00 85.75 187 ASN A O 1
ATOM 1495 N N . ARG A 1 188 ? -61.772 0.852 7.200 1.00 86.81 188 ARG A N 1
ATOM 1496 C CA . ARG A 1 188 ? -60.628 1.536 7.831 1.00 86.81 188 ARG A CA 1
ATOM 1497 C C . ARG A 1 188 ? -59.307 1.173 7.160 1.00 86.81 188 ARG A C 1
ATOM 1499 O O . ARG A 1 188 ? -58.476 2.044 6.935 1.00 86.81 188 ARG A O 1
ATOM 1506 N N . LEU A 1 189 ? -59.111 -0.101 6.831 1.00 82.62 189 LEU A N 1
ATOM 1507 C CA . LEU A 1 189 ? -57.914 -0.556 6.129 1.00 82.62 189 LEU A CA 1
ATOM 1508 C C . LEU A 1 189 ? -57.861 0.011 4.702 1.00 82.62 189 LEU A C 1
ATOM 1510 O O . LEU A 1 189 ? -56.797 0.442 4.266 1.00 82.62 189 LEU A O 1
ATOM 1514 N N . SER A 1 190 ? -58.993 0.090 3.999 1.00 81.00 190 SER A N 1
ATOM 1515 C CA . SER A 1 190 ? -59.082 0.677 2.656 1.00 81.00 190 SER A CA 1
ATOM 1516 C C . SER A 1 190 ? -58.693 2.155 2.641 1.00 81.00 190 SER A C 1
ATOM 1518 O O . SER A 1 190 ? -58.009 2.586 1.718 1.00 81.00 190 SER A O 1
ATOM 1520 N N . GLN A 1 191 ? -59.066 2.925 3.669 1.00 81.56 191 GLN A N 1
ATOM 1521 C CA . GLN A 1 191 ? -58.633 4.322 3.826 1.00 81.56 191 GLN A CA 1
ATOM 1522 C C . GLN A 1 191 ? -57.114 4.457 4.021 1.00 81.56 191 GLN A C 1
ATOM 1524 O O . GLN A 1 191 ? -56.540 5.489 3.692 1.00 81.56 191 GLN A O 1
ATOM 1529 N N . LEU A 1 192 ? -56.456 3.408 4.521 1.00 76.75 192 LEU A N 1
ATOM 1530 C CA . LEU A 1 192 ? -55.001 3.316 4.665 1.00 76.75 192 LEU A CA 1
ATOM 1531 C C . LEU A 1 192 ? -54.323 2.683 3.433 1.00 76.75 192 LEU A C 1
ATOM 1533 O O . LEU A 1 192 ? -53.149 2.326 3.493 1.00 76.75 192 LEU A O 1
ATOM 1537 N N . GLY A 1 193 ? -55.054 2.519 2.325 1.00 75.06 193 GLY A N 1
ATOM 1538 C CA . GLY A 1 193 ? -54.543 1.957 1.074 1.00 75.06 193 GLY A CA 1
ATOM 1539 C C . GLY A 1 193 ? -54.616 0.429 0.973 1.00 75.06 193 GLY A C 1
ATOM 1540 O O . GLY A 1 193 ? -54.060 -0.142 0.037 1.00 75.06 193 GLY A O 1
ATOM 1541 N N . TYR A 1 194 ? -55.291 -0.266 1.899 1.00 79.56 194 TYR A N 1
ATOM 1542 C CA . TYR A 1 194 ? -55.425 -1.723 1.836 1.00 79.56 194 TYR A CA 1
ATOM 1543 C C . TYR A 1 194 ? -56.427 -2.174 0.762 1.00 79.56 194 TYR A C 1
ATOM 1545 O O . TYR A 1 194 ? -57.627 -1.928 0.882 1.00 79.56 194 TYR A O 1
ATOM 1553 N N . LYS A 1 195 ? -55.966 -2.913 -0.255 1.00 81.19 195 LYS A N 1
ATOM 1554 C CA . LYS A 1 195 ? -56.821 -3.466 -1.315 1.00 81.19 195 LYS A CA 1
ATOM 1555 C C . LYS A 1 195 ? -57.224 -4.908 -0.992 1.00 81.19 195 LYS A C 1
ATOM 1557 O O . LYS A 1 195 ? -56.418 -5.826 -1.125 1.00 81.19 195 LYS A O 1
ATOM 1562 N N . ALA A 1 196 ? -58.494 -5.114 -0.631 1.00 75.56 196 ALA A N 1
ATOM 1563 C CA . ALA A 1 196 ? -59.049 -6.416 -0.232 1.00 75.56 196 ALA A CA 1
ATOM 1564 C C . ALA A 1 196 ? -58.896 -7.530 -1.283 1.00 75.56 196 ALA A C 1
ATOM 1566 O O . ALA A 1 196 ? -58.818 -8.698 -0.924 1.00 75.56 196 ALA A O 1
ATOM 1567 N N . ALA A 1 197 ? -58.846 -7.169 -2.568 1.00 72.12 197 ALA A N 1
ATOM 1568 C CA . ALA A 1 197 ? -58.683 -8.114 -3.671 1.00 72.12 197 ALA A CA 1
ATOM 1569 C C . ALA A 1 197 ? -57.214 -8.479 -3.966 1.00 72.12 197 ALA A C 1
ATOM 1571 O O . ALA A 1 197 ? -56.964 -9.474 -4.634 1.00 72.12 197 ALA A O 1
ATOM 1572 N N . LEU A 1 198 ? -56.248 -7.685 -3.490 1.00 73.62 198 LEU A N 1
ATOM 1573 C CA . LEU A 1 198 ? -54.829 -7.822 -3.844 1.00 73.62 198 LEU A CA 1
ATOM 1574 C C . LEU A 1 198 ? -53.982 -8.269 -2.652 1.00 73.62 198 LEU A C 1
ATOM 1576 O O . LEU A 1 198 ? -53.178 -9.190 -2.761 1.00 73.62 198 LEU A O 1
ATOM 1580 N N . HIS A 1 199 ? -54.147 -7.600 -1.512 1.00 81.75 199 HIS A N 1
ATOM 1581 C CA . HIS A 1 199 ? -53.257 -7.758 -0.369 1.00 81.75 199 HIS A CA 1
ATOM 1582 C C . HIS A 1 199 ? -53.315 -9.138 0.289 1.00 81.75 199 HIS A C 1
ATOM 1584 O O . HIS A 1 199 ? -52.243 -9.633 0.602 1.00 81.75 199 HIS A O 1
ATOM 1590 N N . PRO A 1 200 ? -54.473 -9.812 0.435 1.00 80.19 200 PRO A N 1
ATOM 1591 C CA . PRO A 1 200 ? -54.503 -11.202 0.899 1.00 80.19 200 PRO A CA 1
ATOM 1592 C C . PRO A 1 200 ? -53.648 -12.153 0.051 1.00 80.19 200 PRO A C 1
ATOM 1594 O O . PRO A 1 200 ? -52.850 -12.915 0.587 1.00 80.19 200 PRO A O 1
ATOM 1597 N N . LEU A 1 201 ? -53.773 -12.067 -1.278 1.00 73.12 201 LEU A N 1
ATOM 1598 C CA . LEU A 1 201 ? -53.022 -12.913 -2.208 1.00 73.12 201 LEU A CA 1
ATOM 1599 C C . LEU A 1 201 ? -51.525 -12.557 -2.182 1.00 73.12 201 LEU A C 1
ATOM 1601 O O . LEU A 1 201 ? -50.663 -13.428 -2.284 1.00 73.12 201 LEU A O 1
ATOM 1605 N N . PHE A 1 202 ? -51.208 -11.268 -2.039 1.00 74.88 202 PHE A N 1
ATOM 1606 C CA . PHE A 1 202 ? -49.832 -10.796 -1.931 1.00 74.88 202 PHE A CA 1
ATOM 1607 C C . PHE A 1 202 ? -49.175 -11.219 -0.609 1.00 74.88 202 PHE A C 1
ATOM 1609 O O . PHE A 1 202 ? -48.047 -11.704 -0.631 1.00 74.88 202 PHE A O 1
ATOM 1616 N N . SER A 1 203 ? -49.875 -11.092 0.523 1.00 76.50 203 SER A N 1
ATOM 1617 C CA . SER A 1 203 ? -49.424 -11.585 1.830 1.00 76.50 203 SER A CA 1
ATOM 1618 C C . SER A 1 203 ? -49.121 -13.079 1.763 1.00 76.50 203 SER A C 1
ATOM 1620 O O . SER A 1 203 ? -48.044 -13.499 2.178 1.00 76.50 203 SER A O 1
ATOM 1622 N N . GLU A 1 204 ? -50.018 -13.875 1.176 1.00 76.31 204 GLU A N 1
ATOM 1623 C CA . GLU A 1 204 ? -49.817 -15.313 0.985 1.00 76.31 204 GLU A CA 1
ATOM 1624 C C . GLU A 1 204 ? -48.570 -15.611 0.136 1.00 76.31 204 GLU A C 1
ATOM 1626 O O . GLU A 1 204 ? -47.739 -16.434 0.522 1.00 76.31 204 GLU A O 1
ATOM 1631 N N . PHE A 1 205 ? -48.384 -14.901 -0.982 1.00 73.81 205 PHE A N 1
ATOM 1632 C CA . PHE A 1 205 ? -47.185 -15.026 -1.814 1.00 73.81 205 PHE A CA 1
ATOM 1633 C C . PHE A 1 205 ? -45.903 -14.704 -1.032 1.00 73.81 205 PHE A C 1
ATOM 1635 O O . PHE A 1 205 ? -44.932 -15.460 -1.098 1.00 73.81 205 PHE A O 1
ATOM 1642 N N . VAL A 1 206 ? -45.896 -13.612 -0.263 1.00 71.31 206 VAL A N 1
ATOM 1643 C CA . VAL A 1 206 ? -44.745 -13.182 0.546 1.00 71.31 206 VAL A CA 1
ATOM 1644 C C . VAL A 1 206 ? -44.431 -14.209 1.638 1.00 71.31 206 VAL A C 1
ATOM 1646 O O . VAL A 1 206 ? -43.275 -14.597 1.797 1.00 71.31 206 VAL A O 1
ATOM 1649 N N . VAL A 1 207 ? -45.440 -14.707 2.356 1.00 76.50 207 VAL A N 1
ATOM 1650 C CA . VAL A 1 207 ? -45.258 -15.728 3.401 1.00 76.50 207 VAL A CA 1
ATOM 1651 C C . VAL A 1 207 ? -44.726 -17.035 2.810 1.00 76.50 207 VAL A C 1
ATOM 1653 O O . VAL A 1 207 ? -43.779 -17.602 3.353 1.00 76.50 207 VAL A O 1
ATOM 1656 N N . ASN A 1 208 ? -45.269 -17.486 1.676 1.00 73.44 208 ASN A N 1
ATOM 1657 C CA . ASN A 1 208 ? -44.827 -18.714 1.009 1.00 73.44 208 ASN A CA 1
ATOM 1658 C C . ASN A 1 208 ? -43.412 -18.593 0.424 1.00 73.44 208 ASN A C 1
ATOM 1660 O O . ASN A 1 208 ? -42.668 -19.571 0.414 1.00 73.44 208 ASN A O 1
ATOM 1664 N N . THR A 1 209 ? -43.027 -17.401 -0.040 1.00 61.97 209 THR A N 1
ATOM 1665 C CA . THR A 1 209 ? -41.708 -17.156 -0.645 1.00 61.97 209 THR A CA 1
ATOM 1666 C C . THR A 1 209 ? -40.611 -17.017 0.407 1.00 61.97 209 THR A C 1
ATOM 1668 O O . THR A 1 209 ? -39.510 -17.531 0.223 1.00 61.97 209 THR A O 1
ATOM 1671 N N . TYR A 1 210 ? -40.890 -16.319 1.510 1.00 67.00 210 TYR A N 1
ATOM 1672 C CA . TYR A 1 210 ? -39.859 -15.933 2.476 1.00 67.00 210 TYR A CA 1
ATOM 1673 C C . TYR A 1 210 ? -39.919 -16.692 3.810 1.00 67.00 210 TYR A C 1
ATOM 1675 O O . TYR A 1 210 ? -38.945 -16.656 4.562 1.00 67.00 210 TYR A O 1
ATOM 1683 N N . GLY A 1 211 ? -41.004 -17.417 4.096 1.00 67.62 211 GLY A N 1
ATOM 1684 C CA . GLY A 1 211 ? -41.204 -18.170 5.338 1.00 67.62 211 GLY A CA 1
ATOM 1685 C C . GLY A 1 211 ? -41.497 -17.292 6.563 1.00 67.62 211 GLY A C 1
ATOM 1686 O O . GLY A 1 211 ? -41.406 -16.069 6.513 1.00 67.62 211 GLY A O 1
ATOM 1687 N N . ASN A 1 212 ? -41.848 -17.924 7.686 1.00 70.50 212 ASN A N 1
ATOM 1688 C CA . ASN A 1 212 ? -42.074 -17.266 8.981 1.00 70.50 212 ASN A CA 1
ATOM 1689 C C . ASN A 1 212 ? -40.942 -17.572 9.985 1.00 70.50 212 ASN A C 1
ATOM 1691 O O . ASN A 1 212 ? -40.089 -18.439 9.750 1.00 70.50 212 ASN A O 1
ATOM 1695 N N . LEU A 1 213 ? -40.893 -16.837 11.100 1.00 59.81 213 LEU A N 1
ATOM 1696 C CA . LEU A 1 213 ? -39.914 -17.084 12.162 1.00 59.81 213 LEU A CA 1
ATOM 1697 C C . LEU A 1 213 ? -40.370 -18.271 13.029 1.00 59.81 213 LEU A C 1
ATOM 1699 O O . LEU A 1 213 ? -41.500 -18.314 13.507 1.00 59.81 213 LEU A O 1
ATOM 1703 N N . LYS A 1 214 ? -39.482 -19.256 13.239 1.00 50.88 214 LYS A N 1
ATOM 1704 C CA . LYS A 1 214 ? -39.782 -20.465 14.035 1.00 50.88 214 LYS A CA 1
ATOM 1705 C C . LYS A 1 214 ? -39.774 -20.225 15.553 1.00 50.88 214 LYS A C 1
ATOM 1707 O O . LYS A 1 214 ? -40.339 -21.036 16.281 1.00 50.88 214 LYS A O 1
ATOM 1712 N N . GLU A 1 215 ? -39.169 -19.139 16.034 1.00 44.50 215 GLU A N 1
ATOM 1713 C CA . GLU A 1 215 ? -39.107 -18.798 17.461 1.00 44.50 215 GLU A CA 1
ATOM 1714 C C . GLU A 1 215 ? -40.147 -17.747 17.853 1.00 44.50 215 GLU A C 1
ATOM 1716 O O . GLU A 1 215 ? -40.354 -16.741 17.174 1.00 44.50 215 GLU A O 1
ATOM 1721 N N . ARG A 1 216 ? -40.802 -17.984 18.991 1.00 38.28 216 ARG A N 1
ATOM 1722 C CA . ARG A 1 216 ? -41.791 -17.081 19.576 1.00 38.28 216 ARG A CA 1
ATOM 1723 C C . ARG A 1 216 ? -41.039 -15.947 20.279 1.00 38.28 216 ARG A C 1
ATOM 1725 O O . ARG A 1 216 ? -40.409 -16.176 21.303 1.00 38.28 216 ARG A O 1
ATOM 1732 N N . LEU A 1 217 ? -41.094 -14.736 19.725 1.00 39.44 217 LEU A N 1
ATOM 1733 C CA . LEU A 1 217 ? -40.527 -13.537 20.354 1.00 39.44 217 LEU A CA 1
ATOM 1734 C C . LEU A 1 217 ? -41.142 -13.340 21.754 1.00 39.44 217 LEU A C 1
ATOM 1736 O O . LEU A 1 217 ? -42.365 -13.255 21.882 1.00 39.44 217 LEU A O 1
ATOM 1740 N N . ASN A 1 218 ? -40.295 -13.292 22.787 1.00 29.86 218 ASN A N 1
ATOM 1741 C CA . ASN A 1 218 ? -40.692 -13.079 24.182 1.00 29.86 218 ASN A CA 1
ATOM 1742 C C . ASN A 1 218 ? -41.442 -11.744 24.356 1.00 29.86 218 ASN A C 1
ATOM 1744 O O . ASN A 1 218 ? -41.096 -10.730 23.745 1.00 29.86 218 ASN A O 1
ATOM 1748 N N . GLU A 1 219 ? -42.447 -11.732 25.237 1.00 34.78 219 GLU A N 1
ATOM 1749 C CA . GLU A 1 219 ? -43.381 -10.610 25.448 1.00 34.78 219 GLU A CA 1
ATOM 1750 C C . GLU A 1 219 ? -42.719 -9.296 25.919 1.00 34.78 219 GLU A C 1
ATOM 1752 O O . GLU A 1 219 ? -43.330 -8.234 25.828 1.00 34.78 219 GLU A O 1
ATOM 1757 N N . ASN A 1 220 ? -41.434 -9.315 26.285 1.00 32.91 220 ASN A N 1
ATOM 1758 C CA . ASN A 1 220 ? -40.679 -8.122 26.681 1.00 32.91 220 ASN A CA 1
ATOM 1759 C C . ASN A 1 220 ? -40.120 -7.295 25.502 1.00 32.91 220 ASN A C 1
ATOM 1761 O O . ASN A 1 220 ? -39.608 -6.199 25.718 1.00 32.91 220 ASN A O 1
ATOM 1765 N N . SER A 1 221 ? -40.233 -7.756 24.249 1.00 32.22 221 SER A N 1
ATOM 1766 C CA . SER A 1 221 ? -39.739 -7.010 23.072 1.00 32.22 221 SER A CA 1
ATOM 1767 C C . SER A 1 221 ? -40.791 -6.118 22.393 1.00 32.22 221 SER A C 1
ATOM 1769 O O . SER A 1 221 ? -40.481 -5.413 21.432 1.00 32.22 221 SER A O 1
ATOM 1771 N N . LEU A 1 222 ? -42.035 -6.098 22.885 1.00 34.97 222 LEU A N 1
ATOM 1772 C CA . LEU A 1 222 ? -43.139 -5.338 22.276 1.00 34.97 222 LEU A CA 1
ATOM 1773 C C . LEU A 1 222 ? -43.146 -3.835 22.613 1.00 34.97 222 LEU A C 1
ATOM 1775 O O . LEU A 1 222 ? -43.937 -3.092 22.035 1.00 34.97 222 LEU A O 1
ATOM 1779 N N . HIS A 1 223 ? -42.236 -3.356 23.466 1.00 33.47 223 HIS A N 1
ATOM 1780 C CA . HIS A 1 223 ? -42.144 -1.934 23.822 1.00 33.47 223 HIS A CA 1
ATOM 1781 C C . HIS A 1 223 ? -41.276 -1.079 22.877 1.00 33.47 223 HIS A C 1
ATOM 1783 O O . HIS A 1 223 ? -41.238 0.141 23.034 1.00 33.47 223 HIS A O 1
ATOM 1789 N N . LEU A 1 224 ? -40.617 -1.667 21.865 1.00 31.84 224 LEU A N 1
ATOM 1790 C CA . LEU A 1 224 ? -39.712 -0.928 20.965 1.00 31.84 224 LEU A CA 1
ATOM 1791 C C . LEU A 1 224 ? -40.310 -0.482 19.619 1.00 31.84 224 LEU A C 1
ATOM 1793 O O . LEU A 1 224 ? -39.600 0.094 18.794 1.00 31.84 224 LEU A O 1
ATOM 1797 N N . VAL A 1 225 ? -41.606 -0.694 19.373 1.00 37.47 225 VAL A N 1
ATOM 1798 C CA . VAL A 1 225 ? -42.252 -0.263 18.119 1.00 37.47 225 VAL A CA 1
ATOM 1799 C C . VAL A 1 225 ? -43.360 0.743 18.415 1.00 37.47 225 VAL A C 1
ATOM 1801 O O . VAL A 1 225 ? -44.549 0.461 18.304 1.00 37.47 225 VAL A O 1
ATOM 1804 N N . SER A 1 226 ? -42.952 1.955 18.794 1.00 32.59 226 SER A N 1
ATOM 1805 C CA . SER A 1 226 ? -43.839 3.121 18.784 1.00 32.59 226 SER A CA 1
ATOM 1806 C C . SER A 1 226 ? -44.137 3.540 17.327 1.00 32.59 226 SER A C 1
ATOM 1808 O O . SER A 1 226 ? -43.213 3.542 16.504 1.00 32.59 226 SER A O 1
ATOM 1810 N N . PRO A 1 227 ? -45.378 3.944 16.975 1.00 34.28 227 PRO A N 1
ATOM 1811 C CA . PRO A 1 227 ? -45.763 4.390 15.623 1.00 34.28 227 PRO A CA 1
ATOM 1812 C C . PRO A 1 227 ? -44.891 5.525 15.055 1.00 34.28 227 PRO A C 1
ATOM 1814 O O . PRO A 1 227 ? -44.754 5.674 13.838 1.00 34.28 227 PRO A O 1
ATOM 1817 N N . ASN A 1 228 ? -44.232 6.290 15.929 1.00 32.56 228 ASN A N 1
ATOM 1818 C CA . ASN A 1 228 ? -43.316 7.368 15.550 1.00 32.56 228 ASN A CA 1
ATOM 1819 C C . ASN A 1 228 ? -41.992 6.863 14.940 1.00 32.56 228 ASN A C 1
ATOM 1821 O O . ASN A 1 228 ? -41.345 7.596 14.189 1.00 32.56 228 ASN A O 1
ATOM 1825 N N . SER A 1 229 ? -41.611 5.605 15.186 1.00 30.98 229 SER A N 1
ATOM 1826 C CA . SER A 1 229 ? -40.414 4.976 14.608 1.00 30.98 229 SER A CA 1
ATOM 1827 C C . SER A 1 229 ? -40.629 4.496 13.164 1.00 30.98 229 SER A C 1
ATOM 1829 O O . SER A 1 229 ? -39.665 4.381 12.408 1.00 30.98 229 SER A O 1
ATOM 1831 N N . LEU A 1 230 ? -41.883 4.256 12.755 1.00 33.78 230 LEU A N 1
ATOM 1832 C CA . LEU A 1 230 ? -42.249 3.856 11.388 1.00 33.78 230 LEU A CA 1
ATOM 1833 C C . LEU A 1 230 ? -42.406 5.065 10.453 1.00 33.78 230 LEU A C 1
ATOM 1835 O O . LEU A 1 230 ? -41.882 5.031 9.343 1.00 33.78 230 LEU A O 1
ATOM 1839 N N . ARG A 1 231 ? -42.965 6.190 10.925 1.00 31.95 231 ARG A N 1
ATOM 1840 C CA . ARG A 1 231 ? -43.014 7.441 10.135 1.00 31.95 231 ARG A CA 1
ATOM 1841 C C . ARG A 1 231 ? -41.630 8.026 9.829 1.00 31.95 231 ARG A C 1
ATOM 1843 O O . ARG A 1 231 ? -41.413 8.539 8.734 1.00 31.95 231 ARG A O 1
ATOM 1850 N N . LYS A 1 232 ? -40.659 7.891 10.745 1.00 32.28 232 LYS A N 1
ATOM 1851 C CA . LYS A 1 232 ? -39.248 8.228 10.462 1.00 32.28 232 LYS A CA 1
ATOM 1852 C C . LYS A 1 232 ? -38.595 7.272 9.450 1.00 32.28 232 LYS A C 1
ATOM 1854 O O . LYS A 1 232 ? -37.662 7.687 8.767 1.00 32.28 232 LYS A O 1
ATOM 1859 N N . LYS A 1 233 ? -39.086 6.030 9.325 1.00 31.08 233 LYS A N 1
ATOM 1860 C CA . LYS A 1 233 ? -38.609 5.034 8.348 1.00 31.08 233 LYS A CA 1
ATOM 1861 C C . LYS A 1 233 ? -39.258 5.164 6.963 1.00 31.08 233 LYS A C 1
ATOM 1863 O O . LYS A 1 233 ? -38.602 4.868 5.973 1.00 31.08 233 LYS A O 1
ATOM 1868 N N . GLU A 1 234 ? -40.489 5.658 6.850 1.00 32.34 234 GLU A N 1
ATOM 1869 C CA . GLU A 1 234 ? -41.113 5.940 5.543 1.00 32.34 234 GLU A CA 1
ATOM 1870 C C . GLU A 1 234 ? -40.580 7.226 4.901 1.00 32.34 234 GLU A C 1
ATOM 1872 O O . GLU A 1 234 ? -40.266 7.228 3.710 1.00 32.34 234 GLU A O 1
ATOM 1877 N N . GLY A 1 235 ? -40.337 8.278 5.695 1.00 30.56 235 GLY A N 1
ATOM 1878 C CA . GLY A 1 235 ? -39.639 9.478 5.217 1.00 30.56 235 GLY A CA 1
ATOM 1879 C C . GLY A 1 235 ? -38.191 9.203 4.782 1.00 30.56 235 GLY A C 1
ATOM 1880 O O . GLY A 1 235 ? -37.694 9.826 3.844 1.00 30.56 235 GLY A O 1
ATOM 1881 N N . SER A 1 236 ? -37.520 8.224 5.403 1.00 32.44 236 SER A N 1
ATOM 1882 C CA . SER A 1 236 ? -36.200 7.761 4.965 1.00 32.44 236 SER A CA 1
ATOM 1883 C C . SER A 1 236 ? -36.265 6.749 3.819 1.00 32.44 236 SER A C 1
ATOM 1885 O O . SER A 1 236 ? -35.332 6.717 3.026 1.00 32.44 236 SER A O 1
ATOM 1887 N N . SER A 1 237 ? -37.352 5.984 3.650 1.00 33.09 237 SER A N 1
ATOM 1888 C CA . SER A 1 237 ? -37.550 5.073 2.508 1.00 33.09 237 SER A CA 1
ATOM 1889 C C . SER A 1 237 ? -37.740 5.826 1.186 1.00 33.09 237 SER A C 1
ATOM 1891 O O . SER A 1 237 ? -37.185 5.430 0.165 1.00 33.09 237 SER A O 1
ATOM 1893 N N . ILE A 1 238 ? -38.442 6.964 1.198 1.00 35.88 238 ILE A N 1
ATOM 1894 C CA . ILE A 1 238 ? -38.593 7.813 0.004 1.00 35.88 238 ILE A CA 1
ATOM 1895 C C . ILE A 1 238 ? -37.257 8.500 -0.335 1.00 35.88 238 ILE A C 1
ATOM 1897 O O . ILE A 1 238 ? -36.799 8.406 -1.473 1.00 35.88 238 ILE A O 1
ATOM 1901 N N . ARG A 1 239 ? -36.539 9.043 0.666 1.00 30.97 239 ARG A N 1
ATOM 1902 C CA . ARG A 1 239 ? -35.173 9.581 0.481 1.00 30.97 239 ARG A CA 1
ATOM 1903 C C . ARG A 1 239 ? -34.148 8.531 0.045 1.00 30.97 239 ARG A C 1
ATOM 1905 O O . ARG A 1 239 ? -33.241 8.858 -0.709 1.00 30.97 239 ARG A O 1
ATOM 1912 N N . THR A 1 240 ? -34.260 7.281 0.496 1.00 33.84 240 THR A N 1
ATOM 1913 C CA . THR A 1 240 ? -33.337 6.192 0.112 1.00 33.84 240 THR A CA 1
ATOM 1914 C C . THR A 1 240 ? -33.669 5.583 -1.246 1.00 33.84 240 THR A C 1
ATOM 1916 O O . THR A 1 240 ? -32.748 5.152 -1.931 1.00 33.84 240 THR A O 1
ATOM 1919 N N . LYS A 1 241 ? -34.930 5.604 -1.695 1.00 38.31 241 LYS A N 1
ATOM 1920 C CA . LYS A 1 241 ? -35.306 5.229 -3.071 1.00 38.31 241 LYS A CA 1
ATOM 1921 C C . LYS A 1 241 ? -34.843 6.265 -4.097 1.00 38.31 241 LYS A C 1
ATOM 1923 O O . LYS A 1 241 ? -34.355 5.891 -5.160 1.00 38.31 241 LYS A O 1
ATOM 1928 N N . GLU A 1 242 ? -34.940 7.550 -3.766 1.00 37.97 242 GLU A N 1
ATOM 1929 C CA . GLU A 1 242 ? -34.455 8.647 -4.612 1.00 37.97 242 GLU A CA 1
ATOM 1930 C C . GLU A 1 242 ? -32.915 8.723 -4.613 1.00 37.97 242 GLU A C 1
ATOM 1932 O O . GLU A 1 242 ? -32.296 8.793 -5.674 1.00 37.97 242 GLU A O 1
ATOM 1937 N N . CYS A 1 243 ? -32.278 8.550 -3.446 1.00 42.03 243 CYS A N 1
ATOM 1938 C CA . CYS A 1 243 ? -30.824 8.388 -3.320 1.00 42.03 243 CYS A CA 1
ATOM 1939 C C . CYS A 1 243 ? -30.314 7.128 -4.047 1.00 42.03 243 CYS A C 1
ATOM 1941 O O . CYS A 1 243 ? -29.313 7.191 -4.753 1.00 42.03 243 CYS A O 1
ATOM 1943 N N . GLY A 1 244 ? -31.037 6.006 -3.962 1.00 53.00 244 GLY A N 1
ATOM 1944 C CA . GLY A 1 244 ? -30.709 4.759 -4.658 1.00 53.00 244 GLY A CA 1
ATOM 1945 C C . GLY A 1 244 ? -30.829 4.867 -6.182 1.00 53.00 244 GLY A C 1
ATOM 1946 O O . GLY A 1 244 ? -29.938 4.404 -6.892 1.00 53.00 244 GLY A O 1
ATOM 1947 N N . ARG A 1 245 ? -31.869 5.542 -6.700 1.00 55.56 245 ARG A N 1
ATOM 1948 C CA . ARG A 1 245 ? -32.001 5.854 -8.138 1.00 55.56 245 ARG A CA 1
ATOM 1949 C C . ARG A 1 245 ? -30.871 6.753 -8.629 1.00 55.56 245 ARG A C 1
ATOM 1951 O O . ARG A 1 245 ? -30.259 6.444 -9.650 1.00 55.56 245 ARG A O 1
ATOM 1958 N N . ASN A 1 246 ? -30.558 7.817 -7.889 1.00 65.75 246 ASN A N 1
ATOM 1959 C CA . ASN A 1 246 ? -29.453 8.714 -8.228 1.00 65.75 246 ASN A CA 1
ATOM 1960 C C . ASN A 1 246 ? -28.107 7.981 -8.189 1.00 65.75 246 ASN A C 1
ATOM 1962 O O . ASN A 1 246 ? -27.280 8.183 -9.071 1.00 65.75 246 ASN A O 1
ATOM 1966 N N . GLN A 1 247 ? -27.904 7.066 -7.239 1.00 70.88 247 GLN A N 1
ATOM 1967 C CA . GLN A 1 247 ? -26.676 6.281 -7.132 1.00 70.88 247 GLN A CA 1
ATOM 1968 C C . GLN A 1 247 ? -26.527 5.242 -8.254 1.00 70.88 247 GLN A C 1
ATOM 1970 O O . GLN A 1 247 ? -25.421 5.060 -8.760 1.00 70.88 247 GLN A O 1
ATOM 1975 N N . MET A 1 248 ? -27.618 4.604 -8.696 1.00 79.44 248 MET A N 1
ATOM 1976 C CA . MET A 1 248 ? -27.602 3.716 -9.868 1.00 79.44 248 MET A CA 1
ATOM 1977 C C . MET A 1 248 ? -27.320 4.483 -11.162 1.00 79.44 248 MET A C 1
ATOM 1979 O O . MET A 1 248 ? -26.518 4.021 -11.972 1.00 79.44 248 MET A O 1
ATOM 1983 N N . LEU A 1 249 ? -27.923 5.662 -11.343 1.00 82.88 249 LEU A N 1
ATOM 1984 C CA . LEU A 1 249 ? -27.639 6.527 -12.489 1.00 82.88 249 LEU A CA 1
ATOM 1985 C C . LEU A 1 249 ? -26.166 6.957 -12.498 1.00 82.88 249 LEU A C 1
ATOM 1987 O O . LEU A 1 249 ? -25.491 6.807 -13.513 1.00 82.88 249 LEU A O 1
ATOM 1991 N N . LEU A 1 250 ? -25.645 7.416 -11.357 1.00 84.81 250 LEU A N 1
ATOM 1992 C CA . LEU A 1 250 ? -24.249 7.833 -11.214 1.00 84.81 250 LEU A CA 1
ATOM 1993 C C . LEU A 1 250 ? -23.278 6.676 -11.494 1.00 84.81 250 LEU A C 1
ATOM 1995 O O . LEU A 1 250 ? -22.272 6.857 -12.178 1.00 84.81 250 LEU A O 1
ATOM 1999 N N . ALA A 1 251 ? -23.603 5.471 -11.017 1.00 84.56 251 ALA A N 1
ATOM 2000 C CA . ALA A 1 251 ? -22.846 4.259 -11.315 1.00 84.56 251 ALA A CA 1
ATOM 2001 C C . ALA A 1 251 ? -22.901 3.894 -12.809 1.00 84.56 251 ALA A C 1
ATOM 2003 O O . ALA A 1 251 ? -21.886 3.484 -13.371 1.00 84.56 251 ALA A O 1
ATOM 2004 N N . GLY A 1 252 ? -24.052 4.086 -13.462 1.00 88.50 252 GLY A N 1
ATOM 2005 C CA . GLY A 1 252 ? -24.223 3.911 -14.904 1.00 88.50 252 GLY A CA 1
ATOM 2006 C C . GLY A 1 252 ? -23.359 4.879 -15.713 1.00 88.50 252 GLY A C 1
ATOM 2007 O O . GLY A 1 252 ? -22.597 4.439 -16.571 1.00 88.50 252 GLY A O 1
ATOM 2008 N N . ILE A 1 253 ? -23.393 6.177 -15.390 1.00 90.00 253 ILE A N 1
ATOM 2009 C CA . ILE A 1 253 ? -22.548 7.192 -16.044 1.00 90.00 253 ILE A CA 1
ATOM 2010 C C . ILE A 1 253 ? -21.067 6.877 -15.806 1.00 90.00 253 ILE A C 1
ATOM 2012 O O . ILE A 1 253 ? -20.273 6.924 -16.741 1.00 90.00 253 ILE A O 1
ATOM 2016 N N . HIS A 1 254 ? -20.690 6.479 -14.587 1.00 89.12 254 HIS A N 1
ATOM 2017 C CA . HIS A 1 254 ? -19.322 6.061 -14.284 1.00 89.12 254 HIS A CA 1
ATOM 2018 C C . HIS A 1 254 ? -18.888 4.851 -15.128 1.00 89.12 254 HIS A C 1
ATOM 2020 O O . HIS A 1 254 ? -17.765 4.822 -15.631 1.00 89.12 254 HIS A O 1
ATOM 2026 N N . ALA A 1 255 ? -19.762 3.854 -15.297 1.00 91.25 255 ALA A N 1
ATOM 2027 C CA . ALA A 1 255 ? -19.485 2.676 -16.113 1.00 91.25 255 ALA A CA 1
ATOM 2028 C C . ALA A 1 255 ? -19.330 3.029 -17.599 1.00 91.25 255 ALA A C 1
ATOM 2030 O O . ALA A 1 255 ? -18.378 2.569 -18.224 1.00 91.25 255 ALA A O 1
ATOM 2031 N N . VAL A 1 256 ? -20.209 3.878 -18.141 1.00 93.81 256 VAL A N 1
ATOM 2032 C CA . VAL A 1 256 ? -20.117 4.373 -19.524 1.00 93.81 256 VAL A CA 1
ATOM 2033 C C . VAL A 1 256 ? -18.841 5.192 -19.720 1.00 93.81 256 VAL A C 1
ATOM 2035 O O . VAL A 1 256 ? -18.090 4.925 -20.653 1.00 93.81 256 VAL A O 1
ATOM 2038 N N . GLY A 1 257 ? -18.539 6.122 -18.810 1.00 93.06 257 GLY A N 1
ATOM 2039 C CA . GLY A 1 257 ? -17.313 6.919 -18.850 1.00 93.06 257 GLY A CA 1
ATOM 2040 C C . GLY A 1 257 ? -16.061 6.042 -18.909 1.00 93.06 257 GLY A C 1
ATOM 2041 O O . GLY A 1 257 ? -15.231 6.206 -19.801 1.00 93.06 257 GLY A O 1
ATOM 2042 N N . TRP A 1 258 ? -15.959 5.028 -18.041 1.00 91.62 258 TRP A N 1
ATOM 2043 C CA . TRP A 1 258 ? -14.853 4.067 -18.113 1.00 91.62 258 TRP A CA 1
ATOM 2044 C C . TRP A 1 258 ? -14.881 3.205 -19.374 1.00 91.62 258 TRP A C 1
ATOM 2046 O O . TRP A 1 258 ? -13.817 2.954 -19.928 1.00 91.62 258 TRP A O 1
ATOM 2056 N N . ALA A 1 259 ? -16.041 2.758 -19.857 1.00 94.25 259 ALA A N 1
ATOM 2057 C CA . ALA A 1 259 ? -16.123 1.974 -21.092 1.00 94.25 259 ALA A CA 1
ATOM 2058 C C . ALA A 1 259 ? -15.535 2.732 -22.295 1.00 94.25 259 ALA A C 1
ATOM 2060 O O . ALA A 1 259 ? -14.888 2.122 -23.143 1.00 94.25 259 ALA A O 1
ATOM 2061 N N . LEU A 1 260 ? -15.692 4.058 -22.321 1.00 95.56 260 LEU A N 1
ATOM 2062 C CA . LEU A 1 260 ? -15.117 4.940 -23.338 1.00 95.56 260 LEU A CA 1
ATOM 2063 C C . LEU A 1 260 ? -13.615 5.216 -23.114 1.00 95.56 260 LEU A C 1
ATOM 2065 O O . LEU A 1 260 ? -12.861 5.303 -24.079 1.00 95.56 260 LEU A O 1
ATOM 2069 N N . VAL A 1 261 ? -13.155 5.317 -21.860 1.00 94.00 261 VAL A N 1
ATOM 2070 C CA . VAL A 1 261 ? -11.742 5.597 -21.515 1.00 94.00 261 VAL A CA 1
ATOM 2071 C C . VAL A 1 261 ? -10.838 4.362 -21.626 1.00 94.00 261 VAL A C 1
ATOM 2073 O O . VAL A 1 261 ? -9.690 4.470 -22.065 1.00 94.00 261 VAL A O 1
ATOM 2076 N N . VAL A 1 262 ? -11.327 3.180 -21.229 1.00 93.88 262 VAL A N 1
ATOM 2077 C CA . VAL A 1 262 ? -10.528 1.943 -21.118 1.00 93.88 262 VAL A CA 1
ATOM 2078 C C . VAL A 1 262 ? -9.765 1.592 -22.400 1.00 93.88 262 VAL A C 1
ATOM 2080 O O . VAL A 1 262 ? -8.591 1.251 -22.265 1.00 93.88 262 VAL A O 1
ATOM 2083 N N . PRO A 1 263 ? -10.348 1.646 -23.614 1.00 95.25 263 PRO A N 1
ATOM 2084 C CA . PRO A 1 263 ? -9.627 1.280 -24.835 1.00 95.25 263 PRO A CA 1
ATOM 2085 C C . PRO A 1 263 ? -8.383 2.142 -25.078 1.00 95.25 263 PRO A C 1
ATOM 2087 O O . PRO A 1 263 ? -7.315 1.606 -25.379 1.00 95.25 263 PRO A O 1
ATOM 2090 N N . CYS A 1 264 ? -8.490 3.456 -24.867 1.00 96.00 264 CYS A N 1
ATOM 2091 C CA . CYS A 1 264 ? -7.373 4.389 -25.013 1.00 96.00 264 CYS A CA 1
ATOM 2092 C C . CYS A 1 264 ? -6.298 4.141 -23.949 1.00 96.00 264 CYS A C 1
ATOM 2094 O O . CYS A 1 264 ? -5.129 3.937 -24.280 1.00 96.00 264 CYS A O 1
ATOM 2096 N N . PHE A 1 265 ? -6.703 4.045 -22.677 1.00 93.06 265 PHE A N 1
ATOM 2097 C CA . PHE A 1 265 ? -5.787 3.736 -21.576 1.00 93.06 265 PHE A CA 1
ATOM 2098 C C . PHE A 1 265 ? -5.058 2.399 -21.785 1.00 93.06 265 PHE A C 1
ATOM 2100 O O . PHE A 1 265 ? -3.848 2.301 -21.591 1.00 93.06 265 PHE A O 1
ATOM 2107 N N . TRP A 1 266 ? -5.781 1.365 -22.221 1.00 94.62 266 TRP A N 1
ATOM 2108 C CA . TRP A 1 266 ? -5.212 0.053 -22.513 1.00 94.62 266 TRP A CA 1
ATOM 2109 C C . TRP A 1 266 ? -4.203 0.110 -23.661 1.00 94.62 266 TRP A C 1
ATOM 2111 O O . TRP A 1 266 ? -3.139 -0.496 -23.551 1.00 94.62 266 TRP A O 1
ATOM 2121 N N . SER A 1 267 ? -4.509 0.861 -24.721 1.00 95.81 267 SER A N 1
ATOM 2122 C CA . SER A 1 267 ? -3.614 1.042 -25.868 1.00 95.81 267 SER A CA 1
ATOM 2123 C C . SER A 1 267 ? -2.316 1.723 -25.447 1.00 95.81 267 SER A C 1
ATOM 2125 O O . SER A 1 267 ? -1.245 1.182 -25.704 1.00 95.81 267 SER A O 1
ATOM 2127 N N . LEU A 1 268 ? -2.398 2.830 -24.699 1.00 94.25 268 LEU A N 1
ATOM 2128 C CA . LEU A 1 268 ? -1.227 3.528 -24.157 1.00 94.25 268 LEU A CA 1
ATOM 2129 C C . LEU A 1 268 ? -0.371 2.609 -23.277 1.00 94.25 268 LEU A C 1
ATOM 2131 O O . LEU A 1 268 ? 0.840 2.501 -23.457 1.00 94.25 268 LEU A O 1
ATOM 2135 N N . ASN A 1 269 ? -1.014 1.881 -22.365 1.00 94.44 269 ASN A N 1
ATOM 2136 C CA . ASN A 1 269 ? -0.341 0.919 -21.502 1.00 94.44 269 ASN A CA 1
ATOM 2137 C C . ASN A 1 269 ? 0.379 -0.184 -22.308 1.00 94.44 269 ASN A C 1
ATOM 2139 O O . ASN A 1 269 ? 1.461 -0.627 -21.924 1.00 94.44 269 ASN A O 1
ATOM 2143 N N . ARG A 1 270 ? -0.187 -0.621 -23.443 1.00 95.06 270 ARG A N 1
ATOM 2144 C CA . ARG A 1 270 ? 0.434 -1.614 -24.334 1.00 95.06 270 ARG A CA 1
ATOM 2145 C C . ARG A 1 270 ? 1.566 -1.052 -25.186 1.00 95.06 270 ARG A C 1
ATOM 2147 O O . ARG A 1 270 ? 2.538 -1.776 -25.376 1.00 95.06 270 ARG A O 1
ATOM 2154 N N . ILE A 1 271 ? 1.487 0.206 -25.624 1.00 95.44 271 ILE A N 1
ATOM 2155 C CA . ILE A 1 271 ? 2.597 0.899 -26.298 1.00 95.44 271 ILE A CA 1
ATOM 2156 C C . ILE A 1 271 ? 3.844 0.851 -25.408 1.00 95.44 271 ILE A C 1
ATOM 2158 O O . ILE A 1 271 ? 4.887 0.359 -25.831 1.00 95.44 271 ILE A O 1
ATOM 2162 N N . ILE A 1 272 ? 3.710 1.277 -24.147 1.00 94.38 272 ILE A N 1
ATOM 2163 C CA . ILE A 1 272 ? 4.818 1.274 -23.182 1.00 94.38 272 ILE A CA 1
ATOM 2164 C C . ILE A 1 272 ? 5.314 -0.159 -22.936 1.00 94.38 272 ILE A C 1
ATOM 2166 O O . ILE A 1 272 ? 6.514 -0.425 -23.006 1.00 94.38 272 ILE A O 1
ATOM 2170 N N . ALA A 1 273 ? 4.394 -1.103 -22.706 1.00 93.88 273 ALA A N 1
ATOM 2171 C CA . ALA A 1 273 ? 4.745 -2.489 -22.404 1.00 93.88 273 ALA A CA 1
ATOM 2172 C C . ALA A 1 273 ? 5.493 -3.205 -23.541 1.00 93.88 273 ALA A C 1
ATOM 2174 O O . ALA A 1 273 ? 6.338 -4.054 -23.273 1.00 93.88 273 ALA A O 1
ATOM 2175 N N . VAL A 1 274 ? 5.192 -2.886 -24.803 1.00 93.44 274 VAL A N 1
ATOM 2176 C CA . VAL A 1 274 ? 5.892 -3.458 -25.964 1.00 93.44 274 VAL A CA 1
ATOM 2177 C C . VAL A 1 274 ? 7.307 -2.890 -26.098 1.00 93.44 274 VAL A C 1
ATOM 2179 O O . VAL A 1 274 ? 8.220 -3.628 -26.461 1.00 93.44 274 VAL A O 1
ATOM 2182 N N . CYS A 1 275 ? 7.509 -1.613 -25.769 1.00 92.62 275 CYS A N 1
ATOM 2183 C CA . CYS A 1 275 ? 8.815 -0.956 -25.864 1.00 92.62 275 CYS A CA 1
ATOM 2184 C C . CYS A 1 275 ? 9.767 -1.300 -24.708 1.00 92.62 275 CYS A C 1
ATOM 2186 O O . CYS A 1 275 ? 10.983 -1.175 -24.858 1.00 92.62 275 CYS A O 1
ATOM 2188 N N . LYS A 1 276 ? 9.245 -1.731 -23.553 1.00 93.31 276 LYS A N 1
ATOM 2189 C CA . LYS A 1 276 ? 10.042 -2.041 -22.359 1.00 93.31 276 LYS A CA 1
ATOM 2190 C C . LYS A 1 276 ? 9.919 -3.517 -21.986 1.00 93.31 276 LYS A C 1
ATOM 2192 O O . LYS A 1 276 ? 8.871 -3.975 -21.547 1.00 93.31 276 LYS A O 1
ATOM 2197 N N . SER A 1 277 ? 11.008 -4.271 -22.110 1.00 93.00 277 SER A N 1
ATOM 2198 C CA . SER A 1 277 ? 11.067 -5.657 -21.622 1.00 93.00 277 SER A CA 1
ATOM 2199 C C . SER A 1 277 ? 11.727 -5.761 -20.251 1.00 93.00 277 SER A C 1
ATOM 2201 O O . SER A 1 277 ? 12.678 -5.020 -19.978 1.00 93.00 277 SER A O 1
ATOM 2203 N N . THR A 1 278 ? 11.291 -6.735 -19.453 1.00 94.75 278 THR A N 1
ATOM 2204 C CA . THR A 1 278 ? 11.961 -7.110 -18.194 1.00 94.75 278 THR A CA 1
ATOM 2205 C C . THR A 1 278 ? 13.270 -7.868 -18.462 1.00 94.75 278 THR A C 1
ATOM 2207 O O . THR A 1 278 ? 13.512 -8.335 -19.580 1.00 94.75 278 THR A O 1
ATOM 2210 N N . THR A 1 279 ? 14.143 -7.998 -17.460 1.00 93.62 279 THR A N 1
ATOM 2211 C CA . THR A 1 279 ? 15.388 -8.776 -17.554 1.00 93.62 279 THR A CA 1
ATOM 2212 C C . THR A 1 279 ? 15.096 -10.262 -17.741 1.00 93.62 279 THR A C 1
ATOM 2214 O O . THR A 1 279 ? 15.723 -10.877 -18.597 1.00 93.62 279 THR A O 1
ATOM 2217 N N . GLN A 1 280 ? 14.053 -10.801 -17.099 1.00 92.00 280 GLN A N 1
ATOM 2218 C CA . GLN A 1 280 ? 13.566 -12.162 -17.358 1.00 92.00 280 GLN A CA 1
ATOM 2219 C C . GLN A 1 280 ? 13.164 -12.367 -18.828 1.00 92.00 280 GLN A C 1
ATOM 2221 O O . GLN A 1 280 ? 13.590 -13.328 -19.465 1.00 92.00 280 GLN A O 1
ATOM 2226 N N . GLU A 1 281 ? 12.382 -11.449 -19.406 1.00 92.06 281 GLU A N 1
ATOM 2227 C CA . GLU A 1 281 ? 11.983 -11.530 -20.817 1.00 92.06 281 GLU A CA 1
ATOM 2228 C C . GLU A 1 281 ? 13.180 -11.370 -21.767 1.00 92.06 281 GLU A C 1
ATOM 2230 O O . GLU A 1 281 ? 13.161 -11.886 -22.884 1.00 92.06 281 GLU A O 1
ATOM 2235 N N . LYS A 1 282 ? 14.214 -10.610 -21.379 1.00 91.75 282 LYS A N 1
ATOM 2236 C CA . LYS A 1 282 ? 15.470 -10.503 -22.141 1.00 91.75 282 LYS A CA 1
ATOM 2237 C C . LYS A 1 282 ? 16.258 -11.815 -22.101 1.00 91.75 282 LYS A C 1
ATOM 2239 O O . LYS A 1 282 ? 16.653 -12.276 -23.166 1.00 91.75 282 LYS A O 1
ATOM 2244 N N . ALA A 1 283 ? 16.420 -12.421 -20.925 1.00 89.88 283 ALA A N 1
ATOM 2245 C CA . ALA A 1 283 ? 17.126 -13.692 -20.749 1.00 89.88 283 ALA A CA 1
ATOM 2246 C C . ALA A 1 283 ? 16.463 -14.824 -21.551 1.00 89.88 283 ALA A C 1
ATOM 2248 O O . ALA A 1 283 ? 17.106 -15.432 -22.401 1.00 89.88 283 ALA A O 1
ATOM 2249 N N . GLN A 1 284 ? 15.144 -14.996 -21.412 1.00 89.25 284 GLN A N 1
ATOM 2250 C CA . GLN A 1 284 ? 14.384 -16.011 -22.157 1.00 89.25 284 GLN A CA 1
ATOM 2251 C C . GLN A 1 284 ? 14.509 -15.858 -23.679 1.00 89.25 284 GLN A C 1
ATOM 2253 O O . GLN A 1 284 ? 14.544 -16.842 -24.411 1.00 89.25 284 GLN A O 1
ATOM 2258 N N . ARG A 1 285 ? 14.577 -14.622 -24.188 1.00 90.06 285 ARG A N 1
ATOM 2259 C CA . ARG A 1 285 ? 14.763 -14.380 -25.627 1.00 90.06 285 ARG A CA 1
ATOM 2260 C C . ARG A 1 285 ? 16.166 -14.707 -26.110 1.00 90.06 285 ARG A C 1
ATOM 2262 O O . ARG A 1 285 ? 16.296 -15.139 -27.253 1.00 90.06 285 ARG A O 1
ATOM 2269 N N . ALA A 1 286 ? 17.176 -14.455 -25.281 1.00 87.12 286 ALA A N 1
ATOM 2270 C CA . ALA A 1 286 ? 18.550 -14.824 -25.588 1.00 87.12 286 ALA A CA 1
ATOM 2271 C C . ALA A 1 286 ? 18.684 -16.352 -25.670 1.00 87.12 286 ALA A C 1
ATOM 2273 O O . ALA A 1 286 ? 19.267 -16.851 -26.624 1.00 87.12 286 ALA A O 1
ATOM 2274 N N . GLU A 1 287 ? 18.052 -17.082 -24.746 1.00 87.69 287 GLU A N 1
ATOM 2275 C CA . GLU A 1 287 ? 18.009 -18.553 -24.748 1.00 87.69 287 GLU A CA 1
ATOM 2276 C C . GLU A 1 287 ? 17.255 -19.136 -25.952 1.00 87.69 287 GLU A C 1
ATOM 2278 O O . GLU A 1 287 ? 17.631 -20.178 -26.477 1.00 87.69 287 GLU A O 1
ATOM 2283 N N . GLN A 1 288 ? 16.187 -18.472 -26.403 1.00 86.19 288 GLN A N 1
ATOM 2284 C CA . GLN A 1 288 ? 15.366 -18.917 -27.536 1.00 86.19 288 GLN A CA 1
ATOM 2285 C C . GLN A 1 288 ? 15.895 -18.468 -28.909 1.00 86.19 288 GLN A C 1
ATOM 2287 O O . GLN A 1 288 ? 15.204 -18.680 -29.905 1.00 86.19 288 GLN A O 1
ATOM 2292 N N . GLU A 1 289 ? 17.048 -17.786 -28.971 1.00 84.25 289 GLU A N 1
ATOM 2293 C CA . GLU A 1 289 ? 17.621 -17.215 -30.204 1.00 84.25 289 GLU A CA 1
ATOM 2294 C C . GLU A 1 289 ? 16.585 -16.416 -31.032 1.00 84.25 289 GLU A C 1
ATOM 2296 O O . GLU A 1 289 ? 16.509 -16.471 -32.260 1.00 84.25 289 GLU A O 1
ATOM 2301 N N . CYS A 1 290 ? 15.710 -15.667 -30.350 1.00 76.38 290 CYS A N 1
ATOM 2302 C CA . CYS A 1 290 ? 14.543 -15.049 -30.980 1.00 76.38 290 CYS A CA 1
ATOM 2303 C C . CYS A 1 290 ? 14.897 -13.726 -31.696 1.00 76.38 290 CYS A C 1
ATOM 2305 O O . CYS A 1 290 ? 14.701 -12.632 -31.157 1.00 76.38 290 CYS A O 1
ATOM 2307 N N . TYR A 1 291 ? 15.366 -13.803 -32.946 1.00 76.94 291 TYR A N 1
ATOM 2308 C CA . TYR A 1 291 ? 15.788 -12.628 -33.734 1.00 76.94 291 TYR A CA 1
ATOM 2309 C C . TYR A 1 291 ? 14.641 -11.735 -34.246 1.00 76.94 291 TYR A C 1
ATOM 2311 O O . TYR A 1 291 ? 14.869 -10.593 -34.638 1.00 76.94 291 TYR A O 1
ATOM 2319 N N . LEU A 1 292 ? 13.391 -12.211 -34.222 1.00 85.44 292 LEU A N 1
ATOM 2320 C CA . LEU A 1 292 ? 12.225 -11.473 -34.740 1.00 85.44 292 LEU A CA 1
ATOM 2321 C C . LEU A 1 292 ? 11.629 -10.469 -33.740 1.00 85.44 292 LEU A C 1
ATOM 2323 O O . LEU A 1 292 ? 10.652 -9.781 -34.046 1.00 85.44 292 LEU A O 1
ATOM 2327 N N . HIS A 1 293 ? 12.188 -10.361 -32.534 1.00 85.56 293 HIS A N 1
ATOM 2328 C CA . HIS A 1 293 ? 11.643 -9.476 -31.510 1.00 85.56 293 HIS A CA 1
ATOM 2329 C C . HIS A 1 293 ? 11.580 -7.990 -31.920 1.00 85.56 293 HIS A C 1
ATOM 2331 O O . HIS A 1 293 ? 10.532 -7.387 -31.690 1.00 85.56 293 HIS A O 1
ATOM 2337 N N . PRO A 1 294 ? 12.605 -7.383 -32.556 1.00 89.81 294 PRO A N 1
ATOM 2338 C CA . PRO A 1 294 ? 12.518 -5.992 -33.008 1.00 89.81 294 PRO A CA 1
ATOM 2339 C C . PRO A 1 294 ? 11.343 -5.757 -33.964 1.00 89.81 294 PRO A C 1
ATOM 2341 O O . PRO A 1 294 ? 10.658 -4.741 -33.872 1.00 89.81 294 PRO A O 1
ATOM 2344 N N . LEU A 1 295 ? 11.047 -6.737 -34.822 1.00 90.56 295 LEU A N 1
ATOM 2345 C CA . LEU A 1 295 ? 9.915 -6.693 -35.744 1.00 90.56 295 LEU A CA 1
ATOM 2346 C C . LEU A 1 295 ? 8.574 -6.741 -34.992 1.00 90.56 295 LEU A C 1
ATOM 2348 O O . LEU A 1 295 ? 7.660 -5.974 -35.292 1.00 90.56 295 LEU A O 1
ATOM 2352 N N . LYS A 1 296 ? 8.475 -7.592 -33.961 1.00 88.88 296 LYS A N 1
ATOM 2353 C CA . LYS A 1 296 ? 7.312 -7.653 -33.061 1.00 88.88 296 LYS A CA 1
ATOM 2354 C C . LYS A 1 296 ? 7.102 -6.336 -32.308 1.00 88.88 296 LYS A C 1
ATOM 2356 O O . LYS A 1 296 ? 5.959 -5.908 -32.164 1.00 88.88 296 LYS A O 1
ATOM 2361 N N . VAL A 1 297 ? 8.179 -5.696 -31.848 1.00 92.94 297 VAL A N 1
ATOM 2362 C CA . VAL A 1 297 ? 8.119 -4.380 -31.194 1.00 92.94 297 VAL A CA 1
ATOM 2363 C C . VAL A 1 297 ? 7.639 -3.321 -32.175 1.00 92.94 297 VAL A C 1
ATOM 2365 O O . VAL A 1 297 ? 6.709 -2.593 -31.855 1.00 92.94 297 VAL A O 1
ATOM 2368 N N . PHE A 1 298 ? 8.204 -3.280 -33.383 1.00 95.25 298 PHE A N 1
ATOM 2369 C CA . PHE A 1 298 ? 7.839 -2.311 -34.413 1.00 95.25 298 PHE A CA 1
ATOM 2370 C C . PHE A 1 298 ? 6.362 -2.415 -34.821 1.00 95.25 298 PHE A C 1
ATOM 2372 O O . PHE A 1 298 ? 5.617 -1.442 -34.704 1.00 95.25 298 PHE A O 1
ATOM 2379 N N . PHE A 1 299 ? 5.904 -3.602 -35.234 1.00 95.94 299 PHE A N 1
ATOM 2380 C CA . PHE A 1 299 ? 4.505 -3.788 -35.630 1.00 95.94 299 PHE A CA 1
ATOM 2381 C C . PHE A 1 299 ? 3.541 -3.656 -34.451 1.00 95.94 299 PHE A C 1
ATOM 2383 O O . PHE A 1 299 ? 2.469 -3.074 -34.606 1.00 95.94 299 PHE A O 1
ATOM 2390 N N . GLY A 1 300 ? 3.923 -4.147 -33.267 1.00 94.75 300 GLY A N 1
ATOM 2391 C CA . GLY A 1 300 ? 3.134 -3.983 -32.050 1.00 94.75 300 GLY A CA 1
ATOM 2392 C C . GLY A 1 300 ? 2.965 -2.512 -31.675 1.00 94.75 300 GLY A C 1
ATOM 2393 O O . GLY A 1 300 ? 1.848 -2.073 -31.410 1.00 94.75 300 GLY A O 1
ATOM 2394 N N . PHE A 1 301 ? 4.048 -1.734 -31.715 1.00 96.19 301 PHE A N 1
ATOM 2395 C CA . PHE A 1 301 ? 4.028 -0.297 -31.458 1.00 96.19 301 PHE A CA 1
ATOM 2396 C C . PHE A 1 301 ? 3.101 0.431 -32.433 1.00 96.19 301 PHE A C 1
ATOM 2398 O O . PHE A 1 301 ? 2.213 1.151 -31.986 1.00 96.19 301 PHE A O 1
ATOM 2405 N N . ILE A 1 302 ? 3.246 0.197 -33.744 1.00 97.19 302 ILE A N 1
ATOM 2406 C CA . ILE A 1 302 ? 2.389 0.825 -34.763 1.00 97.19 302 ILE A CA 1
ATOM 2407 C C . ILE A 1 302 ? 0.921 0.458 -34.537 1.00 97.19 302 ILE A C 1
ATOM 2409 O O . ILE A 1 302 ? 0.064 1.340 -34.527 1.00 97.19 302 ILE A O 1
ATOM 2413 N N . PHE A 1 303 ? 0.624 -0.823 -34.312 1.00 97.00 303 PHE A N 1
ATOM 2414 C CA . PHE A 1 303 ? -0.740 -1.293 -34.081 1.00 97.00 303 PHE A CA 1
ATOM 2415 C C . PHE A 1 303 ? -1.391 -0.602 -32.874 1.00 97.00 303 PHE A C 1
ATOM 2417 O O . PHE A 1 303 ? -2.491 -0.054 -32.987 1.00 97.00 303 PHE A O 1
ATOM 2424 N N . PHE A 1 304 ? -0.710 -0.576 -31.723 1.00 97.25 304 PHE A N 1
ATOM 2425 C CA . PHE A 1 304 ? -1.254 0.058 -30.521 1.00 97.25 304 PHE A CA 1
ATOM 2426 C C . PHE A 1 304 ? -1.282 1.587 -30.616 1.00 97.25 304 PHE A C 1
ATOM 2428 O O . PHE A 1 304 ? -2.187 2.199 -30.050 1.00 97.25 304 PHE A O 1
ATOM 2435 N N . LEU A 1 305 ? -0.356 2.207 -31.355 1.00 97.06 305 LEU A N 1
ATOM 2436 C CA . LEU A 1 305 ? -0.367 3.645 -31.625 1.00 97.06 305 LEU A CA 1
ATOM 2437 C C . LEU A 1 305 ? -1.586 4.048 -32.458 1.00 97.06 305 LEU A C 1
ATOM 2439 O O . LEU A 1 305 ? -2.286 4.990 -32.091 1.00 97.06 305 LEU A O 1
ATOM 2443 N N . VAL A 1 306 ? -1.887 3.315 -33.534 1.00 97.44 306 VAL A N 1
ATOM 2444 C CA . VAL A 1 306 ? -3.094 3.550 -34.342 1.00 97.44 306 VAL A CA 1
ATOM 2445 C C . VAL A 1 306 ? -4.345 3.406 -33.476 1.00 97.44 306 VAL A C 1
ATOM 2447 O O . VAL A 1 306 ? -5.211 4.280 -33.496 1.00 97.44 306 VAL A O 1
ATOM 2450 N N . LEU A 1 307 ? -4.421 2.354 -32.653 1.00 96.62 307 LEU A N 1
ATOM 2451 C CA . LEU A 1 307 ? -5.552 2.152 -31.748 1.00 96.62 307 LEU A CA 1
ATOM 2452 C C . LEU A 1 307 ? -5.688 3.288 -30.720 1.00 96.62 307 LEU A C 1
ATOM 2454 O O . LEU A 1 307 ? -6.802 3.743 -30.457 1.00 96.62 307 LEU A O 1
ATOM 2458 N N . PHE A 1 308 ? -4.577 3.784 -30.172 1.00 97.00 308 PHE A N 1
ATOM 2459 C CA . PHE A 1 308 ? -4.566 4.934 -29.267 1.00 97.00 308 PHE A CA 1
ATOM 2460 C C . PHE A 1 308 ? -5.106 6.194 -29.952 1.00 97.00 308 PHE A C 1
ATOM 2462 O O . PHE A 1 308 ? -6.018 6.824 -29.422 1.00 97.00 308 PHE A O 1
ATOM 2469 N N . VAL A 1 309 ? -4.624 6.523 -31.156 1.00 97.31 309 VAL A N 1
ATOM 2470 C CA . VAL A 1 309 ? -5.074 7.709 -31.908 1.00 97.31 309 VAL A CA 1
ATOM 2471 C C . 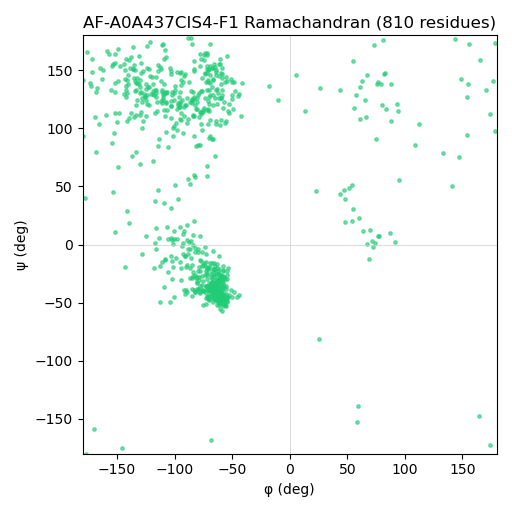VAL A 1 309 ? -6.568 7.636 -32.234 1.00 97.31 309 VAL A C 1
ATOM 2473 O O . VAL A 1 309 ? -7.279 8.624 -32.065 1.00 97.31 309 VAL A O 1
ATOM 2476 N N . VAL A 1 310 ? -7.071 6.465 -32.637 1.00 96.94 310 VAL A N 1
ATOM 2477 C CA . VAL A 1 310 ? -8.498 6.264 -32.950 1.00 96.94 310 VAL A CA 1
ATOM 2478 C C . VAL A 1 310 ? -9.379 6.369 -31.701 1.00 96.94 310 VAL A C 1
ATOM 2480 O O . VAL A 1 310 ? -10.481 6.911 -31.758 1.00 96.94 310 VAL A O 1
ATOM 2483 N N . THR A 1 311 ? -8.913 5.860 -30.559 1.00 96.75 311 THR A N 1
ATOM 2484 C CA . THR A 1 311 ? -9.711 5.813 -29.322 1.00 96.75 311 THR A CA 1
ATOM 2485 C C . THR A 1 311 ? -9.574 7.062 -28.451 1.00 96.75 311 THR A C 1
ATOM 2487 O O . THR A 1 311 ? -10.441 7.299 -27.611 1.00 96.75 311 THR A O 1
ATOM 2490 N N . ALA A 1 312 ? -8.548 7.895 -28.651 1.00 96.50 312 ALA A N 1
ATOM 2491 C CA . ALA A 1 312 ? -8.303 9.093 -27.848 1.00 96.50 312 ALA A CA 1
ATOM 2492 C C . ALA A 1 312 ? -9.465 10.112 -27.854 1.00 96.50 312 ALA A C 1
ATOM 2494 O O . ALA A 1 312 ? -9.845 10.549 -26.764 1.00 96.50 312 ALA A O 1
ATOM 2495 N N . PRO A 1 313 ? -10.105 10.452 -28.995 1.00 96.50 313 PRO A N 1
ATOM 2496 C CA . PRO A 1 313 ? -11.254 11.361 -28.995 1.00 96.50 313 PRO A CA 1
ATOM 2497 C C . PRO A 1 313 ? -12.439 10.803 -28.199 1.00 96.50 313 PRO A C 1
ATOM 2499 O O . PRO A 1 313 ? -13.067 11.517 -27.423 1.00 96.50 313 PRO A O 1
ATOM 2502 N N . VAL A 1 314 ? -12.713 9.502 -28.335 1.00 95.88 314 VAL A N 1
ATOM 2503 C CA . VAL A 1 314 ? -13.783 8.810 -27.599 1.00 95.88 314 VAL A CA 1
ATOM 2504 C C . VAL A 1 314 ? -13.484 8.787 -26.098 1.00 95.88 314 VAL A C 1
ATOM 2506 O O . VAL A 1 314 ? -14.364 9.047 -25.275 1.00 95.88 314 VAL A O 1
ATOM 2509 N N . ALA A 1 315 ? -12.226 8.544 -25.736 1.00 95.88 315 ALA A N 1
ATOM 2510 C CA . ALA A 1 315 ? -11.777 8.574 -24.355 1.00 95.88 315 ALA A CA 1
ATOM 2511 C C . ALA A 1 315 ? -11.881 9.971 -23.737 1.00 95.88 315 ALA A C 1
ATOM 2513 O O . ALA A 1 315 ? -12.216 10.064 -22.560 1.00 95.88 315 ALA A O 1
ATOM 2514 N N . LEU A 1 316 ? -11.675 11.047 -24.506 1.00 95.12 316 LEU A N 1
ATOM 2515 C CA . LEU A 1 316 ? -11.889 12.413 -24.025 1.00 95.12 316 LEU A CA 1
ATOM 2516 C C . LEU A 1 316 ? -13.350 12.636 -23.607 1.00 95.12 316 LEU A C 1
ATOM 2518 O O . LEU A 1 316 ? -13.599 13.145 -22.516 1.00 95.12 316 LEU A O 1
ATOM 2522 N N . PHE A 1 317 ? -14.324 12.185 -24.405 1.00 94.81 317 PHE A N 1
ATOM 2523 C CA . PHE A 1 317 ? -15.737 12.229 -24.004 1.00 94.81 317 PHE A CA 1
ATOM 2524 C C . PHE A 1 317 ? -16.002 11.390 -22.750 1.00 94.81 317 PHE A C 1
ATOM 2526 O O . PHE A 1 317 ? -16.660 11.853 -21.818 1.00 94.81 317 PHE A O 1
ATOM 2533 N N . GLY A 1 318 ? -15.446 10.178 -22.689 1.00 94.94 318 GLY A N 1
ATOM 2534 C CA . GLY A 1 318 ? -15.535 9.329 -21.502 1.00 94.94 318 GLY A CA 1
ATOM 2535 C C . GLY A 1 318 ? -14.960 9.987 -20.249 1.00 94.94 318 GLY A C 1
ATOM 2536 O O . GLY A 1 318 ? -15.539 9.893 -19.167 1.00 94.94 318 GLY A O 1
ATOM 2537 N N . PHE A 1 319 ? -13.852 10.704 -20.403 1.00 91.62 319 PHE A N 1
ATOM 2538 C CA . PHE A 1 319 ? -13.191 11.439 -19.340 1.00 91.62 319 PHE A CA 1
ATOM 2539 C C . PHE A 1 319 ? -14.028 12.625 -18.849 1.00 91.62 319 PHE A C 1
ATOM 2541 O O . PHE A 1 319 ? -14.170 12.797 -17.641 1.00 91.62 319 PHE A O 1
ATOM 2548 N N . LEU A 1 320 ? -14.646 13.387 -19.757 1.00 91.94 320 LEU A N 1
ATOM 2549 C CA . LEU A 1 320 ? -15.563 14.481 -19.410 1.00 91.94 320 LEU A CA 1
ATOM 2550 C C . LEU A 1 320 ? -16.802 13.988 -18.648 1.00 91.94 320 LEU A C 1
ATOM 2552 O O . LEU A 1 320 ? -17.310 14.699 -17.786 1.00 91.94 320 LEU A O 1
ATOM 2556 N N . LEU A 1 321 ? -17.259 12.760 -18.918 1.00 90.81 321 LEU A N 1
ATOM 2557 C CA . LEU A 1 321 ? -18.311 12.112 -18.131 1.00 90.81 321 LEU A CA 1
ATOM 2558 C C . LEU A 1 321 ? -17.801 11.622 -16.772 1.00 90.81 321 LEU A C 1
ATOM 2560 O O . LEU A 1 321 ? -18.509 11.725 -15.777 1.00 90.81 321 LEU A O 1
ATOM 2564 N N . TRP A 1 322 ? -16.590 11.065 -16.718 1.00 91.88 322 TRP A N 1
ATOM 2565 C CA . TRP A 1 322 ? -16.037 10.425 -15.523 1.00 91.88 322 TRP A CA 1
ATOM 2566 C C . TRP A 1 322 ? -15.498 11.413 -14.477 1.00 91.88 322 TRP A C 1
ATOM 2568 O O . TRP A 1 322 ? -15.695 11.195 -13.277 1.00 91.88 322 TRP A O 1
ATOM 2578 N N . ALA A 1 323 ? -14.817 12.479 -14.906 1.00 88.69 323 ALA A N 1
ATOM 2579 C CA . ALA A 1 323 ? -14.098 13.392 -14.020 1.00 88.69 323 ALA A CA 1
ATOM 2580 C C . ALA A 1 323 ? -15.017 14.129 -13.022 1.00 88.69 323 ALA A C 1
ATOM 2582 O O . ALA A 1 323 ? -14.699 14.111 -11.830 1.00 88.69 323 ALA A O 1
ATOM 2583 N N . PRO A 1 324 ? -16.185 14.684 -13.416 1.00 87.81 324 PRO A N 1
ATOM 2584 C CA . PRO A 1 324 ? -17.100 15.328 -12.469 1.00 87.81 324 PRO A CA 1
ATOM 2585 C C . PRO A 1 324 ? -17.634 14.369 -11.399 1.00 87.81 324 PRO A C 1
ATOM 2587 O O . PRO A 1 324 ? -17.846 14.765 -10.256 1.00 87.81 324 PRO A O 1
ATOM 2590 N N . LEU A 1 325 ? -17.792 13.082 -11.732 1.00 87.75 325 LEU A N 1
ATOM 2591 C CA . LEU A 1 325 ? -18.267 12.069 -10.781 1.00 87.75 325 LEU A CA 1
ATOM 2592 C C . LEU A 1 325 ? -17.277 11.833 -9.637 1.00 87.75 325 LEU A C 1
ATOM 2594 O O . LEU A 1 325 ? -17.677 11.345 -8.579 1.00 87.75 325 LEU A O 1
ATOM 2598 N N . GLN A 1 326 ? -16.000 12.183 -9.825 1.00 87.81 326 GLN A N 1
ATOM 2599 C CA . GLN A 1 326 ? -14.990 12.034 -8.779 1.00 87.81 326 GLN A CA 1
ATOM 2600 C C . GLN A 1 326 ? -15.213 13.013 -7.621 1.00 87.81 326 GLN A C 1
ATOM 2602 O O . GLN A 1 326 ? -14.783 12.725 -6.510 1.00 87.81 326 GLN A O 1
ATOM 2607 N N . ALA A 1 327 ? -15.968 14.100 -7.825 1.00 82.75 327 ALA A N 1
ATOM 2608 C CA . ALA A 1 327 ? -16.354 15.017 -6.751 1.00 82.75 327 ALA A CA 1
ATOM 2609 C C . ALA A 1 327 ? -17.307 14.377 -5.723 1.00 82.75 327 ALA A C 1
ATOM 2611 O O . ALA A 1 327 ? -17.331 14.781 -4.565 1.00 82.75 327 ALA A O 1
ATOM 2612 N N . CYS A 1 328 ? -18.087 13.369 -6.130 1.00 83.19 328 CYS A N 1
ATOM 2613 C CA . CYS A 1 328 ? -19.033 12.654 -5.264 1.00 83.19 328 CYS A CA 1
ATOM 2614 C C . CYS A 1 328 ? -18.539 11.253 -4.870 1.00 83.19 328 CYS A C 1
ATOM 2616 O O . CYS A 1 328 ? -19.276 10.470 -4.261 1.00 83.19 328 CYS A O 1
ATOM 2618 N N . ARG A 1 329 ? -17.311 10.897 -5.258 1.00 87.06 329 ARG A N 1
ATOM 2619 C CA . ARG A 1 329 ? -16.720 9.592 -4.982 1.00 87.06 329 ARG A CA 1
ATOM 2620 C C . ARG A 1 329 ? -16.387 9.467 -3.491 1.00 87.06 329 ARG A C 1
ATOM 2622 O O . ARG A 1 329 ? -15.892 10.396 -2.864 1.00 87.06 329 ARG A O 1
ATOM 2629 N N . ARG A 1 330 ? -16.604 8.272 -2.934 1.00 89.75 330 ARG A N 1
ATOM 2630 C CA . ARG A 1 330 ? -16.078 7.911 -1.610 1.00 89.75 330 ARG A CA 1
ATOM 2631 C C . ARG A 1 330 ? -14.565 7.670 -1.678 1.00 89.75 330 ARG A C 1
ATOM 2633 O O . ARG A 1 330 ? -14.106 7.111 -2.675 1.00 89.75 330 ARG A O 1
ATOM 2640 N N . PRO A 1 331 ? -13.810 7.996 -0.618 1.00 91.81 331 PRO A N 1
ATOM 2641 C CA . PRO A 1 331 ? -12.353 7.874 -0.623 1.00 91.81 331 PRO A CA 1
ATOM 2642 C C . PRO A 1 331 ? -11.851 6.434 -0.798 1.00 91.81 331 PRO A C 1
ATOM 2644 O O . PRO A 1 331 ? -10.718 6.249 -1.209 1.00 91.81 331 PRO A O 1
ATOM 2647 N N . PHE A 1 332 ? -12.664 5.412 -0.523 1.00 95.50 332 PHE A N 1
ATOM 2648 C CA . PHE A 1 332 ? -12.287 4.003 -0.669 1.00 95.50 332 PHE A CA 1
ATOM 2649 C C . PHE A 1 332 ? -13.513 3.098 -0.843 1.00 95.50 332 PHE A C 1
ATOM 2651 O O . PHE A 1 332 ? -14.647 3.483 -0.531 1.00 95.50 332 PHE A O 1
ATOM 2658 N N . TYR A 1 333 ? -13.281 1.869 -1.308 1.00 94.38 333 TYR A N 1
ATOM 2659 C CA . TYR A 1 333 ? -14.251 0.777 -1.232 1.00 94.38 333 TYR A CA 1
ATOM 2660 C C . TYR A 1 333 ? -14.022 -0.032 0.037 1.00 94.38 333 TYR A C 1
ATOM 2662 O O . TYR A 1 333 ? -12.883 -0.325 0.380 1.00 94.38 333 TYR A O 1
ATOM 2670 N N . TYR A 1 334 ? -15.111 -0.433 0.693 1.00 95.94 334 TYR A N 1
ATOM 2671 C CA . TYR A 1 334 ? -15.075 -1.335 1.838 1.00 95.94 334 TYR A CA 1
ATOM 2672 C C . TYR A 1 334 ? -15.775 -2.642 1.482 1.00 95.94 334 TYR A C 1
ATOM 2674 O O . TYR A 1 334 ? -16.977 -2.664 1.212 1.00 95.94 334 TYR A O 1
ATOM 2682 N N . HIS A 1 335 ? -15.007 -3.725 1.461 1.00 94.50 335 HIS A N 1
ATOM 2683 C CA . HIS A 1 335 ? -15.521 -5.077 1.368 1.00 94.50 335 HIS A CA 1
ATOM 2684 C C . HIS A 1 335 ? -15.652 -5.675 2.769 1.00 94.50 335 HIS A C 1
ATOM 2686 O O . HIS A 1 335 ? -14.714 -5.619 3.565 1.00 94.50 335 HIS A O 1
ATOM 2692 N N . ARG A 1 336 ? -16.822 -6.257 3.035 1.00 92.31 336 ARG A N 1
ATOM 2693 C CA . ARG A 1 336 ? -17.128 -6.993 4.255 1.00 92.31 336 ARG A CA 1
ATOM 2694 C C . ARG A 1 336 ? -17.688 -8.358 3.879 1.00 92.31 336 ARG A C 1
ATOM 2696 O O . ARG A 1 336 ? -18.708 -8.424 3.195 1.00 92.31 336 ARG A O 1
ATOM 2703 N N . GLU A 1 337 ? -17.046 -9.411 4.355 1.00 84.31 337 GLU A N 1
ATOM 2704 C CA . GLU A 1 337 ? -17.540 -10.786 4.302 1.00 84.31 337 GLU A CA 1
ATOM 2705 C C . GLU A 1 337 ? -17.911 -11.192 5.735 1.00 84.31 337 GLU A C 1
ATOM 2707 O O . GLU A 1 337 ? -17.126 -10.973 6.656 1.00 84.31 337 GLU A O 1
ATOM 2712 N N . ALA A 1 338 ? -19.118 -11.724 5.950 1.00 63.28 338 ALA A N 1
ATOM 2713 C CA . ALA A 1 338 ? -19.482 -12.245 7.266 1.00 63.28 338 ALA A CA 1
ATOM 2714 C C . ALA A 1 338 ? -18.671 -13.527 7.525 1.00 63.28 338 ALA A C 1
ATOM 2716 O O . ALA A 1 338 ? -18.604 -14.383 6.637 1.00 63.28 338 ALA A O 1
ATOM 2717 N N . PRO A 1 339 ? -18.047 -13.692 8.700 1.00 57.81 339 PRO A N 1
ATOM 2718 C CA . PRO A 1 339 ? -17.254 -14.871 8.980 1.00 57.81 339 PRO A CA 1
ATOM 2719 C C . PRO A 1 339 ? -18.159 -16.101 9.041 1.00 57.81 339 PRO A C 1
ATOM 2721 O O . PRO A 1 339 ? -19.320 -16.042 9.448 1.00 57.81 339 PRO A O 1
ATOM 2724 N N . SER A 1 340 ? -17.591 -17.256 8.708 1.00 52.09 340 SER A N 1
ATOM 2725 C CA . SER A 1 340 ? -18.248 -18.551 8.899 1.00 52.09 340 SER A CA 1
ATOM 2726 C C . SER A 1 340 ? -18.492 -18.888 10.382 1.00 52.09 340 SER A C 1
ATOM 2728 O O . SER A 1 340 ? -19.321 -19.745 10.674 1.00 52.09 340 SER A O 1
ATOM 2730 N N . SER A 1 341 ? -17.794 -18.229 11.320 1.00 50.22 341 SER A N 1
ATOM 2731 C CA . SER A 1 341 ? -18.051 -18.303 12.765 1.00 50.22 341 SER A CA 1
ATOM 2732 C C . SER A 1 341 ? -17.687 -16.984 13.483 1.00 50.22 341 SER A C 1
ATOM 2734 O O . SER A 1 341 ? -16.646 -16.404 13.173 1.00 50.22 341 SER A O 1
ATOM 2736 N N . PRO A 1 342 ? -18.477 -16.523 14.477 1.00 50.06 342 PRO A N 1
ATOM 2737 C CA . PRO A 1 342 ? -18.179 -15.306 15.254 1.00 50.06 342 PRO A CA 1
ATOM 2738 C C . PRO A 1 342 ? -16.838 -15.373 16.003 1.00 50.06 342 PRO A C 1
ATOM 2740 O O . PRO A 1 342 ? -16.192 -14.363 16.248 1.00 50.06 342 PRO A O 1
ATOM 2743 N N . GLU A 1 343 ? -16.390 -16.588 16.329 1.00 48.06 343 GLU A N 1
ATOM 2744 C CA . GLU A 1 343 ? -15.161 -16.858 17.083 1.00 48.06 343 GLU A CA 1
ATOM 2745 C C . GLU A 1 343 ? -13.874 -16.491 16.331 1.00 48.06 343 GLU A C 1
ATOM 2747 O O . GLU A 1 343 ? -12.820 -16.413 16.950 1.00 48.06 343 GLU A O 1
ATOM 2752 N N . ARG A 1 344 ? -13.945 -16.290 15.007 1.00 51.00 344 ARG A N 1
ATOM 2753 C CA . ARG A 1 344 ? -12.810 -15.850 14.177 1.00 51.00 344 ARG A CA 1
ATOM 2754 C C . ARG A 1 344 ? -12.701 -14.329 14.044 1.00 51.00 344 ARG A C 1
ATOM 2756 O O . ARG A 1 344 ? -11.641 -13.852 13.658 1.00 51.00 344 ARG A O 1
ATOM 2763 N N . GLU A 1 345 ? -13.777 -13.587 14.317 1.00 53.75 345 GLU A N 1
ATOM 2764 C CA . GLU A 1 345 ? -13.807 -12.115 14.226 1.00 53.75 345 GLU A CA 1
ATOM 2765 C C . GLU A 1 345 ? -13.263 -11.439 15.495 1.00 53.75 345 GLU A C 1
ATOM 2767 O O . GLU A 1 345 ? -12.817 -10.296 15.437 1.00 53.75 345 GLU A O 1
ATOM 2772 N N . MET A 1 346 ? -13.295 -12.137 16.635 1.00 56.75 346 MET A N 1
ATOM 2773 C CA . MET A 1 346 ? -12.858 -11.624 17.934 1.00 56.75 346 MET A CA 1
ATOM 2774 C C . MET A 1 346 ? -11.705 -12.469 18.476 1.00 56.75 346 MET A C 1
ATOM 2776 O O . MET A 1 346 ? -11.794 -13.697 18.524 1.00 56.75 346 MET A O 1
ATOM 2780 N N . HIS A 1 347 ? -10.630 -11.822 18.934 1.00 58.72 347 HIS A N 1
ATOM 2781 C CA . HIS A 1 347 ? -9.557 -12.515 19.657 1.00 58.72 347 HIS A CA 1
ATOM 2782 C C . HIS A 1 347 ? -10.068 -12.938 21.041 1.00 58.72 347 HIS A C 1
ATOM 2784 O O . HIS A 1 347 ? -9.961 -12.184 22.006 1.00 58.72 347 HIS A O 1
ATOM 2790 N N . LYS A 1 348 ? -10.605 -14.160 21.164 1.00 47.19 348 LYS A N 1
ATOM 2791 C CA . LYS A 1 348 ? -11.091 -14.717 22.447 1.00 47.19 348 LYS A CA 1
ATOM 2792 C C . LYS A 1 348 ? -10.028 -14.779 23.556 1.00 47.19 348 LYS A C 1
ATOM 2794 O O . LYS A 1 348 ? -10.389 -14.860 24.725 1.00 47.19 348 LYS A O 1
ATOM 2799 N N . GLY A 1 349 ? -8.734 -14.708 23.221 1.00 48.62 349 GLY A N 1
ATOM 2800 C CA . GLY A 1 349 ? -7.653 -14.628 24.217 1.00 48.62 349 GLY A CA 1
ATOM 2801 C C . GLY A 1 349 ? -7.779 -13.417 25.153 1.00 48.62 349 GLY A C 1
ATOM 2802 O O . GLY A 1 349 ? -7.384 -13.494 26.314 1.00 48.62 349 GLY A O 1
ATOM 2803 N N . PHE A 1 350 ? -8.420 -12.336 24.687 1.00 52.72 350 PHE A N 1
ATOM 2804 C CA . PHE A 1 350 ? -8.665 -11.133 25.487 1.00 52.72 350 PHE A CA 1
ATOM 2805 C C . PHE A 1 350 ? -9.736 -11.316 26.575 1.00 52.72 350 PHE A C 1
ATOM 2807 O O . PHE A 1 350 ? -9.681 -10.634 27.596 1.00 52.72 350 PHE A O 1
ATOM 2814 N N . GLU A 1 351 ? -10.684 -12.241 26.390 1.00 51.41 351 GLU A N 1
ATOM 2815 C CA . GLU A 1 351 ? -11.724 -12.527 27.389 1.00 51.41 351 GLU A CA 1
ATOM 2816 C C . GLU A 1 351 ? -11.199 -13.417 28.530 1.00 51.41 351 GLU A C 1
ATOM 2818 O O . GLU A 1 351 ? -11.697 -13.319 29.651 1.00 51.41 351 GLU A O 1
ATOM 2823 N N . LEU A 1 352 ? -10.188 -14.259 28.266 1.00 48.28 352 LEU A N 1
ATOM 2824 C CA . LEU A 1 352 ? -9.781 -15.337 29.176 1.00 48.28 352 LEU A CA 1
ATOM 2825 C C . LEU A 1 352 ? -8.432 -15.122 29.890 1.00 48.28 352 LEU A C 1
ATOM 2827 O O . LEU A 1 352 ? -8.317 -15.506 31.049 1.00 48.28 352 LEU A O 1
ATOM 2831 N N . GLU A 1 353 ? -7.422 -14.529 29.239 1.00 57.47 353 GLU A N 1
ATOM 2832 C CA . GLU A 1 353 ? -6.027 -14.565 29.737 1.00 57.47 353 GLU A CA 1
ATOM 2833 C C . GLU A 1 353 ? -5.362 -13.189 29.921 1.00 57.47 353 GLU A C 1
ATOM 2835 O O . GLU A 1 353 ? -4.158 -13.136 30.159 1.00 57.47 353 GLU A O 1
ATOM 2840 N N . SER A 1 354 ? -6.109 -12.082 29.768 1.00 66.25 354 SER A N 1
ATOM 2841 C CA . SER A 1 354 ? -5.603 -10.689 29.852 1.00 66.25 354 SER A CA 1
ATOM 2842 C C . SER A 1 354 ? -4.326 -10.419 29.029 1.00 66.25 354 SER A C 1
ATOM 2844 O O . SER A 1 354 ? -3.632 -9.422 29.224 1.00 66.25 354 SER A O 1
ATOM 2846 N N . ARG A 1 355 ? -4.031 -11.277 28.047 1.00 76.50 355 ARG A N 1
ATOM 2847 C CA . ARG A 1 355 ? -2.862 -11.221 27.173 1.00 76.50 355 ARG A CA 1
ATOM 2848 C C . ARG A 1 355 ? -3.262 -11.643 25.767 1.00 76.50 355 ARG A C 1
ATOM 2850 O O . ARG A 1 355 ? -3.902 -12.675 25.584 1.00 76.50 355 ARG A O 1
ATOM 2857 N N . ALA A 1 356 ? -2.847 -10.883 24.760 1.00 85.06 356 ALA A N 1
ATOM 2858 C CA . ALA A 1 356 ? -3.032 -11.272 23.366 1.00 85.06 356 ALA A CA 1
ATOM 2859 C C . ALA A 1 356 ? -1.841 -10.878 22.504 1.00 85.06 356 ALA A C 1
ATOM 2861 O O . ALA A 1 356 ? -1.041 -10.018 22.861 1.00 85.06 356 ALA A O 1
ATOM 2862 N N . SER A 1 357 ? -1.726 -11.537 21.358 1.00 89.19 357 SER A N 1
ATOM 2863 C CA . SER A 1 357 ? -0.672 -11.284 20.388 1.00 89.19 357 SER A CA 1
ATOM 2864 C C . SER A 1 357 ? -1.307 -10.869 19.068 1.00 89.19 357 SER A C 1
ATOM 2866 O O . SER A 1 357 ? -2.209 -11.554 18.588 1.00 89.19 357 SER A O 1
ATOM 2868 N N . PHE A 1 358 ? -0.837 -9.757 18.513 1.00 93.50 358 PHE A N 1
ATOM 2869 C CA . PHE A 1 358 ? -1.330 -9.160 17.278 1.00 93.50 358 PHE A CA 1
ATOM 2870 C C . PHE A 1 358 ? -0.237 -9.177 16.219 1.00 93.50 358 PHE A C 1
ATOM 2872 O O . PHE A 1 358 ? 0.871 -8.699 16.469 1.00 93.50 358 PHE A O 1
ATOM 2879 N N . GLY A 1 359 ? -0.544 -9.728 15.046 1.00 95.69 359 GLY A N 1
ATOM 2880 C CA . GLY A 1 359 ? 0.372 -9.742 13.906 1.00 95.69 359 GLY A CA 1
ATOM 2881 C C . GLY A 1 359 ? 0.038 -8.668 12.875 1.00 95.69 359 GLY A C 1
ATOM 2882 O O . GLY A 1 359 ? -1.094 -8.585 12.397 1.00 95.69 359 GLY A O 1
ATOM 2883 N N . PHE A 1 360 ? 1.042 -7.898 12.474 1.00 98.25 360 PHE A N 1
ATOM 2884 C CA . PHE A 1 360 ? 0.958 -6.856 11.454 1.00 98.25 360 PHE A CA 1
ATOM 2885 C C . PHE A 1 360 ? 1.946 -7.155 10.331 1.00 98.25 360 PHE A C 1
ATOM 2887 O O . PHE A 1 360 ? 3.034 -7.666 10.592 1.00 98.25 360 PHE A O 1
ATOM 2894 N N . ALA A 1 361 ? 1.591 -6.834 9.090 1.00 98.44 361 ALA A N 1
ATOM 2895 C CA . ALA A 1 361 ? 2.522 -6.897 7.968 1.00 98.44 361 ALA A CA 1
ATOM 2896 C C . ALA A 1 361 ? 2.289 -5.751 6.978 1.00 98.44 361 ALA A C 1
ATOM 2898 O O . ALA A 1 361 ? 1.154 -5.297 6.819 1.00 98.44 361 ALA A O 1
ATOM 2899 N N . THR A 1 362 ? 3.357 -5.320 6.310 1.00 98.75 362 THR A N 1
ATOM 2900 C CA . THR A 1 362 ? 3.359 -4.267 5.282 1.00 98.75 362 THR A CA 1
ATOM 2901 C C . THR A 1 362 ? 4.141 -4.748 4.060 1.00 98.75 362 THR A C 1
ATOM 2903 O O . THR A 1 362 ? 5.095 -5.516 4.223 1.00 98.75 362 THR A O 1
ATOM 2906 N N . ALA A 1 363 ? 3.717 -4.390 2.844 1.00 98.50 363 ALA A N 1
ATOM 2907 C CA . ALA A 1 363 ? 4.342 -4.881 1.617 1.00 98.50 363 ALA A CA 1
ATOM 2908 C C . ALA A 1 363 ? 4.042 -3.995 0.400 1.00 98.50 363 ALA A C 1
ATOM 2910 O O . ALA A 1 363 ? 2.932 -4.046 -0.148 1.00 98.50 363 ALA A O 1
ATOM 2911 N N . ASN A 1 364 ? 5.060 -3.306 -0.118 1.00 98.62 364 ASN A N 1
ATOM 2912 C CA . ASN A 1 364 ? 4.974 -2.686 -1.433 1.00 98.62 364 ASN A CA 1
ATOM 2913 C C . ASN A 1 364 ? 4.974 -3.776 -2.526 1.00 98.62 364 ASN A C 1
ATOM 2915 O O . ASN A 1 364 ? 5.863 -4.629 -2.606 1.00 98.62 364 ASN A O 1
ATOM 2919 N N . LEU A 1 365 ? 3.913 -3.813 -3.340 1.00 98.25 365 LEU A N 1
ATOM 2920 C CA . LEU A 1 365 ? 3.694 -4.867 -4.340 1.00 98.25 365 LEU A CA 1
ATOM 2921 C C . LEU A 1 365 ? 4.018 -4.447 -5.777 1.00 98.25 365 LEU A C 1
ATOM 2923 O O . LEU A 1 365 ? 3.970 -5.285 -6.693 1.00 98.25 365 LEU A O 1
ATOM 2927 N N . CYS A 1 366 ? 4.250 -3.153 -5.995 1.00 96.62 366 CYS A N 1
ATOM 2928 C CA . CYS A 1 366 ? 4.486 -2.568 -7.304 1.00 96.62 366 CYS A CA 1
ATOM 2929 C C . CYS A 1 366 ? 3.455 -3.032 -8.363 1.00 96.62 366 CYS A C 1
ATOM 2931 O O . CYS A 1 366 ? 3.776 -3.480 -9.472 1.00 96.62 366 CYS A O 1
ATOM 2933 N N . LEU A 1 367 ? 2.158 -3.009 -8.021 1.00 97.69 367 LEU A N 1
ATOM 2934 C CA . LEU A 1 367 ? 1.052 -3.423 -8.899 1.00 97.69 367 LEU A CA 1
ATOM 2935 C C . LEU A 1 367 ? 0.545 -2.253 -9.754 1.00 97.69 367 LEU A C 1
ATOM 2937 O O . LEU A 1 367 ? -0.647 -1.923 -9.777 1.00 97.69 367 LEU A O 1
ATOM 2941 N N . LEU A 1 368 ? 1.469 -1.661 -10.510 1.00 95.00 368 LEU A N 1
ATOM 2942 C CA . LEU A 1 368 ? 1.191 -0.646 -11.521 1.00 95.00 368 LEU A CA 1
ATOM 2943 C C . LEU A 1 368 ? 0.555 -1.250 -12.787 1.00 95.00 368 LEU A C 1
ATOM 2945 O O . LEU A 1 368 ? 0.674 -2.458 -13.040 1.00 95.00 368 LEU A O 1
ATOM 2949 N N . PRO A 1 369 ? -0.070 -0.419 -13.646 1.00 93.75 369 PRO A N 1
ATOM 2950 C CA . PRO A 1 369 ? -0.379 -0.814 -15.016 1.00 93.75 369 PRO A CA 1
ATOM 2951 C C . PRO A 1 369 ? 0.840 -1.442 -15.704 1.00 93.75 369 PRO A C 1
ATOM 2953 O O . PRO A 1 369 ? 1.963 -0.974 -15.534 1.00 93.75 369 PRO A O 1
ATOM 2956 N N . GLU A 1 370 ? 0.609 -2.501 -16.484 1.00 92.56 370 GLU A N 1
ATOM 2957 C CA . GLU A 1 370 ? 1.654 -3.353 -17.083 1.00 92.56 370 GLU A CA 1
ATOM 2958 C C . GLU A 1 370 ? 2.840 -2.588 -17.694 1.00 92.56 370 GLU A C 1
ATOM 2960 O O . GLU A 1 370 ? 3.979 -3.004 -17.522 1.00 92.56 370 GLU A O 1
ATOM 2965 N N . GLY A 1 371 ? 2.588 -1.500 -18.427 1.00 93.00 371 GLY A N 1
ATOM 2966 C CA . GLY A 1 371 ? 3.638 -0.700 -19.054 1.00 93.00 371 GLY A CA 1
ATOM 2967 C C . GLY A 1 371 ? 4.534 0.003 -18.037 1.00 93.00 371 GLY A C 1
ATOM 2968 O O . GLY A 1 371 ? 5.748 0.009 -18.207 1.00 93.00 371 GLY A O 1
ATOM 2969 N N . LEU A 1 372 ? 3.946 0.546 -16.969 1.00 93.81 372 LEU A N 1
ATOM 2970 C CA . LEU A 1 372 ? 4.675 1.250 -15.914 1.00 93.81 372 LEU A CA 1
ATOM 2971 C C . LEU A 1 372 ? 5.426 0.277 -14.998 1.00 93.81 372 LEU A C 1
ATOM 2973 O O . LEU A 1 372 ? 6.588 0.511 -14.694 1.00 93.81 372 LEU A O 1
ATOM 2977 N N . ALA A 1 373 ? 4.821 -0.866 -14.652 1.00 94.81 373 ALA A N 1
ATOM 2978 C CA . ALA A 1 373 ? 5.472 -1.890 -13.826 1.00 94.81 373 ALA A CA 1
ATOM 2979 C C . ALA A 1 373 ? 6.813 -2.376 -14.422 1.00 94.81 373 ALA A C 1
ATOM 2981 O O . ALA A 1 373 ? 7.740 -2.731 -13.697 1.00 94.81 373 ALA A O 1
ATOM 2982 N N . ARG A 1 374 ? 6.947 -2.349 -15.757 1.00 95.25 374 ARG A N 1
ATOM 2983 C CA . ARG A 1 374 ? 8.160 -2.779 -16.473 1.00 95.25 374 ARG A CA 1
ATOM 2984 C C . ARG A 1 374 ? 9.360 -1.853 -16.262 1.00 95.25 374 ARG A C 1
ATOM 2986 O O . ARG A 1 374 ? 10.481 -2.265 -16.570 1.00 95.25 374 ARG A O 1
ATOM 2993 N N . PHE A 1 375 ? 9.161 -0.631 -15.764 1.00 93.75 375 PHE A N 1
ATOM 2994 C CA . PHE A 1 375 ? 10.269 0.236 -15.354 1.00 93.75 375 PHE A CA 1
ATOM 2995 C C . PHE A 1 375 ? 10.955 -0.295 -14.096 1.00 93.75 375 PHE A C 1
ATOM 2997 O O . PHE A 1 375 ? 12.180 -0.366 -14.101 1.00 93.75 375 PHE A O 1
ATOM 3004 N N . ASN A 1 376 ? 10.189 -0.851 -13.156 1.00 93.50 376 ASN A N 1
ATOM 3005 C CA . ASN A 1 376 ? 10.695 -1.555 -11.971 1.00 93.50 376 ASN A CA 1
ATOM 3006 C C . ASN A 1 376 ? 11.061 -3.017 -12.272 1.00 93.50 376 ASN A C 1
ATOM 3008 O O . ASN A 1 376 ? 11.110 -3.865 -11.389 1.00 93.50 376 ASN A O 1
ATOM 3012 N N . ASN A 1 377 ? 11.279 -3.346 -13.549 1.00 96.12 377 ASN A N 1
ATOM 3013 C CA . ASN A 1 377 ? 11.581 -4.696 -14.012 1.00 96.12 377 ASN A CA 1
ATOM 3014 C C . ASN A 1 377 ? 10.481 -5.743 -13.711 1.00 96.12 377 ASN A C 1
ATOM 3016 O O . ASN A 1 377 ? 10.731 -6.947 -13.724 1.00 96.12 377 ASN A O 1
ATOM 3020 N N . LEU A 1 378 ? 9.231 -5.320 -13.507 1.00 96.25 378 LEU A N 1
ATOM 3021 C CA . LEU A 1 378 ? 8.113 -6.204 -13.174 1.00 96.25 378 LEU A CA 1
ATOM 3022 C C . LEU A 1 378 ? 7.106 -6.297 -14.327 1.00 96.25 378 LEU A C 1
ATOM 3024 O O . LEU A 1 378 ? 6.687 -5.305 -14.914 1.00 96.25 378 LEU A O 1
ATOM 3028 N N . GLY A 1 379 ? 6.686 -7.516 -14.664 1.00 93.06 379 GLY A N 1
ATOM 3029 C CA . GLY A 1 379 ? 5.704 -7.775 -15.723 1.00 93.06 379 GLY A CA 1
ATOM 3030 C C . GLY A 1 379 ? 4.476 -8.523 -15.215 1.00 93.06 379 GLY A C 1
ATOM 3031 O O . GLY A 1 379 ? 4.427 -8.985 -14.076 1.00 93.06 379 GLY A O 1
ATOM 3032 N N . ASN A 1 380 ? 3.477 -8.691 -16.076 1.00 93.81 380 ASN A N 1
ATOM 3033 C CA . ASN A 1 380 ? 2.281 -9.495 -15.825 1.00 93.81 380 ASN A CA 1
ATOM 3034 C C . ASN A 1 380 ? 1.520 -9.123 -14.535 1.00 93.81 380 ASN A C 1
ATOM 3036 O O . ASN A 1 380 ? 1.169 -10.011 -13.749 1.00 93.81 380 ASN A O 1
ATOM 3040 N N . THR A 1 381 ? 1.205 -7.837 -14.330 1.00 96.25 381 THR A N 1
ATOM 3041 C CA . THR A 1 381 ? 0.620 -7.298 -13.079 1.00 96.25 381 THR A CA 1
ATOM 3042 C C . THR A 1 381 ? -0.539 -8.144 -12.536 1.00 96.25 381 THR A C 1
ATOM 3044 O O . THR A 1 381 ? -0.579 -8.487 -11.358 1.00 96.25 381 THR A O 1
ATOM 3047 N N . HIS A 1 382 ? -1.480 -8.566 -13.385 1.00 95.62 382 HIS A N 1
ATOM 3048 C CA . HIS A 1 382 ? -2.633 -9.358 -12.936 1.00 95.62 382 HIS A CA 1
ATOM 3049 C C . HIS A 1 382 ? -2.280 -10.791 -12.496 1.00 95.62 382 HIS A C 1
ATOM 3051 O O . HIS A 1 382 ? -2.964 -11.349 -11.629 1.00 95.62 382 HIS A O 1
ATOM 3057 N N . ARG A 1 383 ? -1.269 -11.413 -13.121 1.00 96.81 383 ARG A N 1
ATOM 3058 C CA . ARG A 1 383 ? -0.781 -12.744 -12.724 1.00 96.81 383 ARG A CA 1
ATOM 3059 C C . ARG A 1 383 ? -0.022 -12.630 -11.408 1.00 96.81 383 ARG A C 1
ATOM 3061 O O . ARG A 1 383 ? -0.338 -13.385 -10.493 1.00 96.81 383 ARG A O 1
ATOM 3068 N N . ARG A 1 384 ? 0.858 -11.626 -11.278 1.00 97.69 384 ARG A N 1
ATOM 3069 C CA . ARG A 1 384 ? 1.556 -11.311 -10.022 1.00 97.69 384 ARG A CA 1
ATOM 3070 C C . ARG A 1 384 ? 0.575 -11.069 -8.885 1.00 97.69 384 ARG A C 1
ATOM 3072 O O . ARG A 1 384 ? 0.667 -11.754 -7.882 1.00 97.69 384 ARG A O 1
ATOM 3079 N N . ALA A 1 385 ? -0.443 -10.229 -9.072 1.00 98.31 385 ALA A N 1
ATOM 3080 C CA . ALA A 1 385 ? -1.473 -9.991 -8.056 1.00 98.31 385 ALA A CA 1
ATOM 3081 C C . ALA A 1 385 ? -2.168 -11.283 -7.585 1.00 98.31 385 ALA A C 1
ATOM 3083 O O . ALA A 1 385 ? -2.460 -11.444 -6.403 1.00 98.31 385 ALA A O 1
ATOM 3084 N N . SER A 1 386 ? -2.415 -12.224 -8.504 1.00 98.12 386 SER A N 1
ATOM 3085 C CA . SER A 1 386 ? -3.021 -13.514 -8.151 1.00 98.12 386 SER A CA 1
ATOM 3086 C C . SER A 1 386 ? -2.042 -14.393 -7.360 1.00 98.12 386 SER A C 1
ATOM 3088 O O . SER A 1 386 ? -2.423 -14.947 -6.333 1.00 98.12 386 SER A O 1
ATOM 3090 N N . ALA A 1 387 ? -0.782 -14.472 -7.797 1.00 98.25 387 ALA A N 1
ATOM 3091 C CA . ALA A 1 387 ? 0.269 -15.228 -7.119 1.00 98.25 387 ALA A CA 1
ATOM 3092 C C . ALA A 1 387 ? 0.599 -14.653 -5.731 1.00 98.25 387 ALA A C 1
ATOM 3094 O O . ALA A 1 387 ? 0.667 -15.403 -4.764 1.00 98.25 387 ALA A O 1
ATOM 3095 N N . ILE A 1 388 ? 0.729 -13.329 -5.612 1.00 98.62 388 ILE A N 1
ATOM 3096 C CA . ILE A 1 388 ? 0.957 -12.615 -4.349 1.00 98.62 388 ILE A CA 1
ATOM 3097 C C . ILE A 1 388 ? -0.172 -12.926 -3.366 1.00 98.62 388 ILE A C 1
ATOM 3099 O O . ILE A 1 388 ? 0.093 -13.402 -2.264 1.00 98.62 388 ILE A O 1
ATOM 3103 N N . GLY A 1 389 ? -1.434 -12.745 -3.778 1.00 98.12 389 GLY A N 1
ATOM 3104 C CA . GLY A 1 389 ? -2.584 -13.058 -2.928 1.00 98.12 389 GLY A CA 1
ATOM 3105 C C . GLY A 1 389 ? -2.584 -14.516 -2.458 1.00 98.12 389 GLY A C 1
ATOM 3106 O O . GLY A 1 389 ? -2.828 -14.783 -1.285 1.00 98.12 389 GLY A O 1
ATOM 3107 N N . GLN A 1 390 ? -2.262 -15.461 -3.349 1.00 97.94 390 GLN A N 1
ATOM 3108 C CA . GLN A 1 390 ? -2.169 -16.884 -3.008 1.00 97.94 390 GLN A CA 1
ATOM 3109 C C . GLN A 1 390 ? -1.040 -17.172 -2.014 1.00 97.94 390 GLN A C 1
ATOM 3111 O O . GLN A 1 390 ? -1.275 -17.890 -1.046 1.00 97.94 390 GLN A O 1
ATOM 3116 N N . ARG A 1 391 ? 0.155 -16.595 -2.203 1.00 97.75 391 ARG A N 1
ATOM 3117 C CA . ARG A 1 391 ? 1.294 -16.763 -1.285 1.00 97.75 391 ARG A CA 1
ATOM 3118 C C . ARG A 1 391 ? 1.003 -16.166 0.093 1.00 97.75 391 ARG A C 1
ATOM 3120 O O . ARG A 1 391 ? 1.304 -16.802 1.101 1.00 97.75 391 ARG A O 1
ATOM 3127 N N . ILE A 1 392 ? 0.358 -15.000 0.153 1.00 97.50 392 ILE A N 1
ATOM 3128 C CA . ILE A 1 392 ? -0.086 -14.401 1.420 1.00 97.50 392 ILE A CA 1
ATOM 3129 C C . ILE A 1 392 ? -1.032 -15.366 2.136 1.00 97.50 392 ILE A C 1
ATOM 3131 O O . ILE A 1 392 ? -0.704 -15.806 3.233 1.00 97.50 392 ILE A O 1
ATOM 3135 N N . VAL A 1 393 ? -2.140 -15.774 1.498 1.00 95.12 393 VAL A N 1
ATOM 3136 C CA . VAL A 1 393 ? -3.114 -16.724 2.078 1.00 95.12 393 VAL A CA 1
ATOM 3137 C C . VAL A 1 393 ? -2.431 -18.015 2.524 1.00 95.12 393 VAL A C 1
ATOM 3139 O O . VAL A 1 393 ? -2.665 -18.485 3.635 1.00 95.12 393 VAL A O 1
ATOM 3142 N N . GLN A 1 394 ? -1.552 -18.568 1.688 1.00 94.00 394 GLN A N 1
ATOM 3143 C CA . GLN A 1 394 ? -0.815 -19.786 1.997 1.00 94.00 394 GLN A CA 1
ATOM 3144 C C . GLN A 1 394 ? 0.074 -19.618 3.229 1.00 94.00 394 GLN A C 1
ATOM 3146 O O . GLN A 1 394 ? 0.222 -20.582 3.964 1.00 94.00 394 GLN A O 1
ATOM 3151 N N . GLY A 1 395 ? 0.704 -18.461 3.451 1.00 92.69 395 GLY A N 1
ATOM 3152 C CA . GLY A 1 395 ? 1.522 -18.194 4.641 1.00 92.69 395 GLY A CA 1
ATOM 3153 C C . GLY A 1 395 ? 0.684 -17.996 5.904 1.00 92.69 395 GLY A C 1
ATOM 3154 O O . GLY A 1 395 ? 0.864 -18.709 6.887 1.00 92.69 395 GLY A O 1
ATOM 3155 N N . VAL A 1 396 ? -0.310 -17.109 5.835 1.00 91.88 396 VAL A N 1
ATOM 3156 C CA . VAL A 1 396 ? -1.127 -16.698 6.992 1.00 91.88 396 VAL A CA 1
ATOM 3157 C C . VAL A 1 396 ? -2.181 -17.727 7.428 1.00 91.88 396 VAL A C 1
ATOM 3159 O O . VAL A 1 396 ? -2.877 -17.512 8.413 1.00 91.88 396 VAL A O 1
ATOM 3162 N N . CYS A 1 397 ? -2.375 -18.818 6.683 1.00 87.12 397 CYS A N 1
ATOM 3163 C CA . CYS A 1 397 ? -3.298 -19.898 7.064 1.00 87.12 397 CYS A CA 1
ATOM 3164 C C . CYS A 1 397 ? -2.585 -21.128 7.641 1.00 87.12 397 CYS A C 1
ATOM 3166 O O . CYS A 1 397 ? -3.229 -22.151 7.879 1.00 87.12 397 CYS A O 1
ATOM 3168 N N . ARG A 1 398 ? -1.260 -21.083 7.820 1.00 82.56 398 ARG A N 1
ATOM 3169 C CA . ARG A 1 398 ? -0.499 -22.244 8.301 1.00 82.56 398 ARG A CA 1
ATOM 3170 C C . ARG A 1 398 ? -0.742 -22.480 9.791 1.00 82.56 398 ARG A C 1
ATOM 3172 O O . ARG A 1 398 ? -0.896 -21.519 10.538 1.00 82.56 398 ARG A O 1
ATOM 3179 N N . PRO A 1 399 ? -0.720 -23.741 10.255 1.00 64.75 399 PRO A N 1
ATOM 3180 C CA . PRO A 1 399 ? -0.673 -24.019 11.683 1.00 64.75 399 PRO A CA 1
ATOM 3181 C C . PRO A 1 399 ? 0.644 -23.491 12.263 1.00 64.75 399 PRO A C 1
ATOM 3183 O O . PRO A 1 399 ? 1.719 -23.718 11.706 1.00 64.75 399 PRO A O 1
ATOM 3186 N N . HIS A 1 400 ? 0.559 -22.775 13.382 1.00 57.00 400 HIS A N 1
ATOM 3187 C CA . HIS A 1 400 ? 1.726 -22.219 14.056 1.00 57.00 400 HIS A CA 1
ATOM 3188 C C . HIS A 1 400 ? 2.469 -23.335 14.809 1.00 57.00 400 HIS A C 1
ATOM 3190 O O . HIS A 1 400 ? 2.063 -23.734 15.898 1.00 57.00 400 HIS A O 1
ATOM 3196 N N . ILE A 1 401 ? 3.533 -23.878 14.211 1.00 57.84 401 ILE A N 1
ATOM 3197 C CA . ILE A 1 401 ? 4.375 -24.913 14.826 1.00 57.84 401 ILE A CA 1
ATOM 3198 C C . ILE A 1 401 ? 5.601 -24.226 15.433 1.00 57.84 401 ILE A C 1
ATOM 3200 O O . ILE A 1 401 ? 6.558 -23.930 14.724 1.00 57.84 401 ILE A O 1
ATOM 3204 N N . LYS A 1 402 ? 5.581 -23.972 16.746 1.00 53.16 402 LYS A N 1
ATOM 3205 C CA . LYS A 1 402 ? 6.774 -23.563 17.504 1.00 53.16 402 LYS A CA 1
ATOM 3206 C C . LYS A 1 402 ? 7.441 -24.815 18.072 1.00 53.16 402 LYS A C 1
ATOM 3208 O O . LYS A 1 402 ? 6.880 -25.475 18.943 1.00 53.16 402 LYS A O 1
ATOM 3213 N N . ILE A 1 403 ? 8.618 -25.166 17.557 1.00 48.56 403 ILE A N 1
ATOM 3214 C CA . ILE A 1 403 ? 9.447 -26.229 18.135 1.00 48.56 403 ILE A CA 1
ATOM 3215 C C . ILE A 1 403 ? 10.246 -25.594 19.273 1.00 48.56 403 ILE A C 1
ATOM 3217 O O . ILE A 1 403 ? 11.125 -24.772 19.028 1.00 48.56 403 ILE A O 1
ATOM 3221 N N . TYR A 1 404 ? 9.927 -25.956 20.514 1.00 38.19 404 TYR A N 1
ATOM 3222 C CA . TYR A 1 404 ? 10.741 -25.580 21.666 1.00 38.19 404 TYR A CA 1
ATOM 3223 C C . TYR A 1 404 ? 12.033 -26.396 21.630 1.00 38.19 404 TYR A C 1
ATOM 3225 O O . TYR A 1 404 ? 12.001 -27.624 21.702 1.00 38.19 404 TYR A O 1
ATOM 3233 N N . VAL A 1 405 ? 13.163 -25.712 21.469 1.00 43.59 405 VAL A N 1
ATOM 3234 C CA . VAL A 1 405 ? 14.488 -26.319 21.584 1.00 43.59 405 VAL A CA 1
ATOM 3235 C C . VAL A 1 405 ? 15.033 -25.939 22.953 1.00 43.59 405 VAL A C 1
ATOM 3237 O O . VAL A 1 405 ? 15.510 -24.823 23.147 1.00 43.59 405 VAL A O 1
ATOM 3240 N N . ASP A 1 406 ? 14.949 -26.862 23.908 1.00 33.56 406 ASP A N 1
ATOM 3241 C CA . ASP A 1 406 ? 15.685 -26.740 25.164 1.00 33.56 406 ASP A CA 1
ATOM 3242 C C . ASP A 1 406 ? 17.171 -26.957 24.861 1.00 33.56 406 ASP A C 1
ATOM 3244 O O . ASP A 1 406 ? 17.621 -28.078 24.619 1.00 33.56 406 ASP A O 1
ATOM 3248 N N . SER A 1 407 ? 17.944 -25.873 24.822 1.00 35.09 407 SER A N 1
ATOM 3249 C CA . SER A 1 407 ? 19.401 -25.942 24.691 1.00 35.09 407 SER A CA 1
ATOM 3250 C C . SER A 1 407 ? 20.007 -26.576 25.955 1.00 35.09 407 SER A C 1
ATOM 3252 O O . SER A 1 407 ? 19.862 -26.006 27.039 1.00 35.09 407 SER A O 1
ATOM 3254 N N . PRO A 1 408 ? 20.728 -27.712 25.874 1.00 39.44 408 PRO A N 1
ATOM 3255 C CA . PRO A 1 408 ? 21.390 -28.297 27.033 1.00 39.44 408 PRO A CA 1
ATOM 3256 C C . PRO A 1 408 ? 22.705 -27.553 27.297 1.00 39.44 408 PRO A C 1
ATOM 3258 O O . PRO A 1 408 ? 23.770 -27.957 26.839 1.00 39.44 408 PRO A O 1
ATOM 3261 N N . SER A 1 409 ? 22.649 -26.446 28.036 1.00 37.38 409 SER A N 1
ATOM 3262 C CA . SER A 1 409 ? 23.843 -25.749 28.527 1.00 37.38 409 SER A CA 1
ATOM 3263 C C . SER A 1 409 ? 23.913 -25.803 30.051 1.00 37.38 409 SER A C 1
ATOM 3265 O O . SER A 1 409 ? 23.486 -24.873 30.732 1.00 37.38 409 SER A O 1
ATOM 3267 N N . SER A 1 410 ? 24.459 -26.899 30.584 1.00 32.22 410 SER A N 1
ATOM 3268 C CA . SER A 1 410 ? 25.258 -26.926 31.820 1.00 32.22 410 SER A CA 1
ATOM 3269 C C . SER A 1 410 ? 25.924 -28.295 31.970 1.00 32.22 410 SER A C 1
ATOM 3271 O O . SER A 1 410 ? 25.265 -29.297 32.235 1.00 32.22 410 SER A O 1
ATOM 3273 N N . CYS A 1 411 ? 27.250 -28.330 31.810 1.00 38.06 411 CYS A N 1
ATOM 3274 C CA . CYS A 1 411 ? 28.089 -29.409 32.323 1.00 38.06 411 CYS A CA 1
ATOM 3275 C C . CYS A 1 411 ? 27.926 -29.462 33.849 1.00 38.06 411 CYS A C 1
ATOM 3277 O O . CYS A 1 411 ? 28.490 -28.638 34.564 1.00 38.06 411 CYS A O 1
ATOM 3279 N N . GLY A 1 412 ? 27.153 -30.430 34.333 1.00 31.48 412 GLY A N 1
ATOM 3280 C CA . GLY A 1 412 ? 27.079 -30.836 35.731 1.00 31.48 412 GLY A CA 1
ATOM 3281 C C . GLY A 1 412 ? 27.338 -32.337 35.804 1.00 31.48 412 GLY A C 1
ATOM 3282 O O . GLY A 1 412 ? 26.753 -33.114 35.058 1.00 31.48 412 GLY A O 1
ATOM 3283 N N . THR A 1 413 ? 28.280 -32.720 36.652 1.00 31.56 413 THR A N 1
ATOM 3284 C CA . THR A 1 413 ? 28.818 -34.067 36.882 1.00 31.56 413 THR A CA 1
ATOM 3285 C C . THR A 1 413 ? 27.792 -35.210 36.915 1.00 31.56 413 THR A C 1
ATOM 3287 O O . THR A 1 413 ? 26.743 -35.114 37.544 1.00 31.56 413 THR A O 1
ATOM 3290 N N . LEU A 1 414 ? 28.177 -36.327 36.286 1.00 31.70 414 LEU A N 1
ATOM 3291 C CA . LEU A 1 414 ? 27.508 -37.632 36.244 1.00 31.70 414 LEU A CA 1
ATOM 3292 C C . LEU A 1 414 ? 27.047 -38.149 37.621 1.00 31.70 414 LEU A C 1
ATOM 3294 O O . LEU A 1 414 ? 27.859 -38.255 38.540 1.00 31.70 414 LEU A O 1
ATOM 3298 N N . SER A 1 415 ? 25.795 -38.613 37.709 1.00 26.61 415 SER A N 1
ATOM 3299 C CA . SER A 1 415 ? 25.377 -39.807 38.473 1.00 26.61 415 SER A CA 1
ATOM 3300 C C . SER A 1 415 ? 23.986 -40.295 38.018 1.00 26.61 415 SER A C 1
ATOM 3302 O O . SER A 1 415 ? 23.212 -39.494 37.494 1.00 26.61 415 SER A O 1
ATOM 3304 N N . PRO A 1 416 ? 23.687 -41.607 38.108 1.00 34.41 416 PRO A N 1
ATOM 3305 C CA . PRO A 1 416 ? 22.791 -42.278 37.170 1.00 34.41 416 PRO A CA 1
ATOM 3306 C C . PRO A 1 416 ? 21.332 -42.361 37.640 1.00 34.41 416 PRO A C 1
ATOM 3308 O O . PRO A 1 416 ? 21.061 -42.546 38.819 1.00 34.41 416 PRO A O 1
ATOM 3311 N N . SER A 1 417 ? 20.436 -42.337 36.648 1.00 32.12 417 SER A N 1
ATOM 3312 C CA . SER A 1 417 ? 19.121 -42.995 36.600 1.00 32.12 417 SER A CA 1
ATOM 3313 C C . SER A 1 417 ? 18.100 -42.698 37.706 1.00 32.12 417 SER A C 1
ATOM 3315 O O . SER A 1 417 ? 18.251 -43.135 38.838 1.00 32.12 417 SER A O 1
ATOM 3317 N N . ASN A 1 418 ? 16.960 -42.115 37.315 1.00 26.44 418 ASN A N 1
ATOM 3318 C CA . ASN A 1 418 ? 15.634 -42.669 37.621 1.00 26.44 418 ASN A CA 1
ATOM 3319 C C . ASN A 1 418 ? 14.562 -41.987 36.759 1.00 26.44 418 ASN A C 1
ATOM 3321 O O . ASN A 1 418 ? 14.153 -40.854 36.992 1.00 26.44 418 ASN A O 1
ATOM 3325 N N . SER A 1 419 ? 14.115 -42.709 35.736 1.00 28.98 419 SER A N 1
ATOM 3326 C CA . SER A 1 419 ? 12.912 -42.410 34.969 1.00 28.98 419 SER A CA 1
ATOM 3327 C C . SER A 1 419 ? 11.677 -42.782 35.793 1.00 28.98 419 SER A C 1
ATOM 3329 O O . SER A 1 419 ? 11.438 -43.968 36.024 1.00 28.98 419 SER A O 1
ATOM 3331 N N . THR A 1 420 ? 10.869 -41.796 36.180 1.00 28.38 420 THR A N 1
ATOM 3332 C CA . THR A 1 420 ? 9.555 -42.030 36.795 1.00 28.38 420 THR A CA 1
ATOM 3333 C C . THR A 1 420 ? 8.471 -41.529 35.848 1.00 28.38 420 THR A C 1
ATOM 3335 O O . THR A 1 420 ? 8.080 -40.368 35.879 1.00 28.38 420 THR A O 1
ATOM 3338 N N . ILE A 1 421 ? 7.997 -42.419 34.975 1.00 30.86 421 ILE A N 1
ATOM 3339 C CA . ILE A 1 421 ? 6.710 -42.264 34.289 1.00 30.86 421 ILE A CA 1
ATOM 3340 C C . ILE A 1 421 ? 5.633 -42.773 35.259 1.00 30.86 421 ILE A C 1
ATOM 3342 O O . ILE A 1 421 ? 5.732 -43.929 35.681 1.00 30.86 421 ILE A O 1
ATOM 3346 N N . PRO A 1 422 ? 4.588 -42.001 35.606 1.00 28.83 422 PRO A N 1
ATOM 3347 C CA . PRO A 1 422 ? 3.426 -42.562 36.273 1.00 28.83 422 PRO A CA 1
ATOM 3348 C C . PRO A 1 422 ? 2.566 -43.285 35.234 1.00 28.83 422 PRO A C 1
ATOM 3350 O O . PRO A 1 422 ? 1.980 -42.673 34.343 1.00 28.83 422 PRO A O 1
ATOM 3353 N N . ALA A 1 423 ? 2.502 -44.607 35.350 1.00 27.75 423 ALA A N 1
ATOM 3354 C CA . ALA A 1 423 ? 1.513 -45.420 34.662 1.00 27.75 423 ALA A CA 1
ATOM 3355 C C . ALA A 1 423 ? 0.130 -45.238 35.310 1.00 27.75 423 ALA A C 1
ATOM 3357 O O . ALA A 1 423 ? 0.011 -45.293 36.535 1.00 27.75 423 ALA A O 1
ATOM 3358 N N . LEU A 1 424 ? -0.926 -45.158 34.493 1.00 25.53 424 LEU A N 1
ATOM 3359 C CA . LEU A 1 424 ? -2.235 -45.668 34.891 1.00 25.53 424 LEU A CA 1
ATOM 3360 C C . LEU A 1 424 ? -2.750 -46.661 33.845 1.00 25.53 424 LEU A C 1
ATOM 3362 O O . LEU A 1 424 ? -2.761 -46.415 32.643 1.00 25.53 424 LEU A O 1
ATOM 3366 N N . ASN A 1 425 ? -3.105 -47.823 34.380 1.00 27.62 425 ASN A N 1
ATOM 3367 C CA . ASN A 1 425 ? -3.449 -49.076 33.732 1.00 27.62 425 ASN A CA 1
ATOM 3368 C C . ASN A 1 425 ? -4.761 -49.029 32.932 1.00 27.62 425 ASN A C 1
ATOM 3370 O O . ASN A 1 425 ? -5.749 -48.477 33.400 1.00 27.62 425 ASN A O 1
ATOM 3374 N N . SER A 1 426 ? -4.857 -49.860 31.891 1.00 26.42 426 SER A N 1
ATOM 3375 C CA . SER A 1 426 ? -5.727 -51.042 31.994 1.00 26.42 426 SER A CA 1
ATOM 3376 C C . SER A 1 426 ? -5.226 -52.179 31.095 1.00 26.42 426 SER A C 1
ATOM 3378 O O . SER A 1 426 ? -4.833 -51.989 29.948 1.00 26.42 426 SER A O 1
ATOM 3380 N N . LYS A 1 427 ? -5.152 -53.358 31.715 1.00 26.56 427 LYS A N 1
ATOM 3381 C CA . LYS A 1 427 ? -4.640 -54.634 31.210 1.00 26.56 427 LYS A CA 1
ATOM 3382 C C . LYS A 1 427 ? -5.706 -55.377 30.405 1.00 26.56 427 LYS A C 1
ATOM 3384 O O . LYS A 1 427 ? -6.865 -55.341 30.808 1.00 26.56 427 LYS A O 1
ATOM 3389 N N . ARG A 1 428 ? -5.248 -56.186 29.439 1.00 26.08 428 ARG A N 1
ATOM 3390 C CA . ARG A 1 428 ? -5.458 -57.653 29.280 1.00 26.08 428 ARG A CA 1
ATOM 3391 C C . ARG A 1 428 ? -5.484 -58.029 27.792 1.00 26.08 428 ARG A C 1
ATOM 3393 O O . ARG A 1 428 ? -6.083 -57.311 27.012 1.00 26.08 428 ARG A O 1
ATOM 3400 N N . GLU A 1 429 ? -4.948 -59.150 27.320 1.00 26.02 429 GLU A N 1
ATOM 3401 C CA . GLU A 1 429 ? -4.034 -60.171 27.849 1.00 26.02 429 GLU A CA 1
ATOM 3402 C C . GLU A 1 429 ? -3.717 -61.112 26.668 1.00 26.02 429 GLU A C 1
ATOM 3404 O O . GLU A 1 429 ? -4.630 -61.486 25.939 1.00 26.02 429 GLU A O 1
ATOM 3409 N N . GLY A 1 430 ? -2.451 -61.526 26.545 1.00 26.39 430 GLY A N 1
ATOM 3410 C CA . GLY A 1 430 ? -2.012 -62.751 25.859 1.00 26.39 430 GLY A CA 1
ATOM 3411 C C . GLY A 1 430 ? -1.866 -62.688 24.331 1.00 26.39 430 GLY A C 1
ATOM 3412 O O . GLY A 1 430 ? -2.630 -62.035 23.642 1.00 26.39 430 GLY A O 1
ATOM 3413 N N . SER A 1 431 ? -0.934 -63.390 23.692 1.00 26.69 431 SER A N 1
ATOM 3414 C CA . SER A 1 431 ? 0.180 -64.242 24.121 1.00 26.69 431 SER A CA 1
ATOM 3415 C C . SER A 1 431 ? 0.870 -64.728 22.837 1.00 26.69 431 SER A C 1
ATOM 3417 O O . SER A 1 431 ? 0.162 -65.095 21.907 1.00 26.69 431 SER A O 1
ATOM 3419 N N . ALA A 1 432 ? 2.209 -64.804 22.857 1.00 28.64 432 ALA A N 1
ATOM 3420 C CA . ALA A 1 432 ? 3.090 -65.568 21.953 1.00 28.64 432 ALA A CA 1
ATOM 3421 C C . ALA A 1 432 ? 3.076 -65.182 20.452 1.00 28.64 432 ALA A C 1
ATOM 3423 O O . ALA A 1 432 ? 2.051 -64.911 19.858 1.00 28.64 432 ALA A O 1
ATOM 3424 N N . GLY A 1 433 ? 4.174 -65.157 19.705 1.00 26.70 433 GLY A N 1
ATOM 3425 C CA . GLY A 1 433 ? 5.543 -65.583 19.932 1.00 26.70 433 GLY A CA 1
ATOM 3426 C C . GLY A 1 433 ? 6.175 -65.896 18.566 1.00 26.70 433 GLY A C 1
ATOM 3427 O O . GLY A 1 433 ? 5.556 -66.561 17.748 1.00 26.70 433 GLY A O 1
ATOM 3428 N N . ARG A 1 434 ? 7.432 -65.469 18.397 1.00 28.98 434 ARG A N 1
ATOM 3429 C CA . ARG A 1 434 ? 8.463 -65.967 17.459 1.00 28.98 434 ARG A CA 1
ATOM 3430 C C . ARG A 1 434 ? 8.464 -65.533 15.979 1.00 28.98 434 ARG A C 1
ATOM 3432 O O . ARG A 1 434 ? 7.578 -65.809 15.185 1.00 28.98 434 ARG A O 1
ATOM 3439 N N . GLN A 1 435 ? 9.608 -64.913 15.674 1.00 26.52 435 GLN A N 1
ATOM 3440 C CA . GLN A 1 435 ? 10.416 -64.898 14.450 1.00 26.52 435 GLN A CA 1
ATOM 3441 C C . GLN A 1 435 ? 10.157 -66.023 13.430 1.00 26.52 435 GLN A C 1
ATOM 3443 O O . GLN A 1 435 ? 10.175 -67.193 13.801 1.00 26.52 435 GLN A O 1
ATOM 3448 N N . ALA A 1 436 ? 10.098 -65.650 12.144 1.00 26.67 436 ALA A N 1
ATOM 3449 C CA . ALA A 1 436 ? 11.070 -65.998 11.086 1.00 26.67 436 ALA A CA 1
ATOM 3450 C C . ALA A 1 436 ? 10.407 -65.986 9.685 1.00 26.67 436 ALA A C 1
ATOM 3452 O O . ALA A 1 436 ? 9.404 -66.651 9.452 1.00 26.67 436 ALA A O 1
ATOM 3453 N N . GLN A 1 437 ? 10.992 -65.237 8.743 1.00 25.72 437 GLN A N 1
ATOM 3454 C CA . GLN A 1 437 ? 10.886 -65.482 7.287 1.00 25.72 437 GLN A CA 1
ATOM 3455 C C . GLN A 1 437 ? 11.669 -66.782 6.923 1.00 25.72 437 GLN A C 1
ATOM 3457 O O . GLN A 1 437 ? 12.421 -67.219 7.797 1.00 25.72 437 GLN A O 1
ATOM 3462 N N . PRO A 1 438 ? 11.645 -67.372 5.690 1.00 42.47 438 PRO A N 1
ATOM 3463 C CA . PRO A 1 438 ? 11.176 -66.839 4.394 1.00 42.47 438 PRO A CA 1
ATOM 3464 C C . PRO A 1 438 ? 10.514 -67.855 3.395 1.00 42.47 438 PRO A C 1
ATOM 3466 O O . PRO A 1 438 ? 10.417 -69.046 3.653 1.00 42.47 438 PRO A O 1
ATOM 3469 N N . GLN A 1 439 ? 10.194 -67.339 2.191 1.00 24.59 439 GLN A N 1
ATOM 3470 C CA . GLN A 1 439 ? 10.125 -67.987 0.852 1.00 24.59 439 GLN A CA 1
ATOM 3471 C C . GLN A 1 439 ? 8.842 -68.689 0.314 1.00 24.59 439 GLN A C 1
ATOM 3473 O O . GLN A 1 439 ? 8.555 -69.839 0.601 1.00 24.59 439 GLN A O 1
ATOM 3478 N N . ALA A 1 440 ? 8.219 -67.978 -0.645 1.00 25.50 440 ALA A N 1
ATOM 3479 C CA . ALA A 1 440 ? 8.044 -68.302 -2.079 1.00 25.50 440 ALA A CA 1
ATOM 3480 C C . ALA A 1 440 ? 7.008 -69.331 -2.611 1.00 25.50 440 ALA A C 1
ATOM 3482 O O . ALA A 1 440 ? 6.941 -70.480 -2.193 1.00 25.50 440 ALA A O 1
ATOM 3483 N N . SER A 1 441 ? 6.401 -68.909 -3.743 1.00 24.03 441 SER A N 1
ATOM 3484 C CA . SER A 1 441 ? 5.674 -69.656 -4.803 1.00 24.03 441 SER A CA 1
ATOM 3485 C C . SER A 1 441 ? 4.199 -69.999 -4.522 1.00 24.03 441 SER A C 1
ATOM 3487 O O . SER A 1 441 ? 3.845 -70.241 -3.382 1.00 24.03 441 SER A O 1
ATOM 3489 N N . ARG A 1 442 ? 3.253 -70.070 -5.471 1.00 25.69 442 ARG A N 1
ATOM 3490 C CA . ARG A 1 442 ? 3.086 -69.697 -6.894 1.00 25.69 442 ARG A CA 1
ATOM 3491 C C . ARG A 1 442 ? 1.587 -69.939 -7.220 1.00 25.69 442 ARG A C 1
ATOM 3493 O O . ARG A 1 442 ? 1.036 -70.915 -6.737 1.00 25.69 442 ARG A O 1
ATOM 3500 N N . HIS A 1 443 ? 1.039 -69.128 -8.132 1.00 25.89 443 HIS A N 1
ATOM 3501 C CA . HIS A 1 443 ? 0.005 -69.434 -9.150 1.00 25.89 443 HIS A CA 1
ATOM 35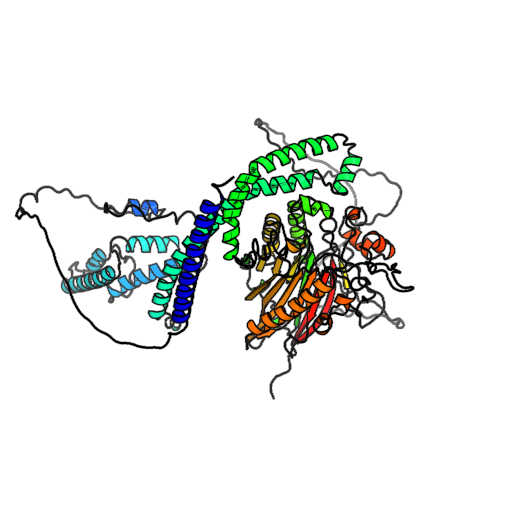02 C C . HIS A 1 443 ? -1.468 -69.784 -8.835 1.00 25.89 443 HIS A C 1
ATOM 3504 O O . HIS A 1 443 ? -1.791 -70.516 -7.910 1.00 25.89 443 HIS A O 1
ATOM 3510 N N . GLY A 1 444 ? -2.313 -69.310 -9.772 1.00 25.28 444 GLY A N 1
ATOM 3511 C CA . GLY A 1 444 ? -3.722 -69.647 -10.035 1.00 25.28 444 GLY A CA 1
ATOM 3512 C C . GLY A 1 444 ? -4.558 -68.369 -10.213 1.00 25.28 444 GLY A C 1
ATOM 3513 O O . GLY A 1 444 ? -4.997 -67.820 -9.214 1.00 25.28 444 GLY A O 1
ATOM 3514 N N . ASP A 1 445 ? -4.546 -67.678 -11.365 1.00 24.73 445 ASP A N 1
ATOM 3515 C CA . ASP A 1 445 ? -5.412 -67.899 -12.557 1.00 24.73 445 ASP A CA 1
ATOM 3516 C C . ASP A 1 445 ? -6.916 -67.804 -12.178 1.00 24.73 445 ASP A C 1
ATOM 3518 O O . ASP A 1 445 ? -7.348 -68.461 -11.241 1.00 24.73 445 ASP A O 1
ATOM 3522 N N . SER A 1 446 ? -7.821 -67.042 -12.806 1.00 25.61 446 SER A N 1
ATOM 3523 C CA . SER A 1 446 ? -8.012 -66.818 -14.244 1.00 25.61 446 SER A CA 1
ATOM 3524 C C . SER A 1 446 ? -9.138 -65.783 -14.497 1.00 25.61 446 SER A C 1
ATOM 3526 O O . SER A 1 446 ? -9.997 -65.592 -13.637 1.00 25.61 446 SER A O 1
ATOM 3528 N N . THR A 1 447 ? -9.207 -65.281 -15.744 1.00 25.27 447 THR A N 1
ATOM 3529 C CA . THR A 1 447 ? -10.411 -64.855 -16.523 1.00 25.27 447 THR A CA 1
ATOM 3530 C C . THR A 1 447 ? -11.085 -63.507 -16.166 1.00 25.27 447 THR A C 1
ATOM 3532 O O . THR A 1 447 ? -11.232 -63.175 -15.003 1.00 25.27 447 THR A O 1
ATOM 3535 N N . ASP A 1 448 ? -11.534 -62.646 -17.090 1.00 25.98 448 ASP A N 1
ATOM 3536 C CA . ASP A 1 448 ? -11.769 -62.798 -18.530 1.00 25.98 448 ASP A CA 1
ATOM 3537 C C . ASP A 1 448 ? -11.780 -61.444 -19.283 1.00 25.98 448 ASP A C 1
ATOM 3539 O O . ASP A 1 448 ? -11.822 -60.363 -18.697 1.00 25.98 448 ASP A O 1
ATOM 3543 N N . ARG A 1 449 ? -11.708 -61.553 -20.611 1.00 26.75 449 ARG A N 1
ATOM 3544 C CA . ARG A 1 449 ? -11.477 -60.544 -21.658 1.00 26.75 449 ARG A CA 1
ATOM 3545 C C . ARG A 1 449 ? -12.753 -59.796 -22.150 1.00 26.75 449 ARG A C 1
ATOM 3547 O O . ARG A 1 449 ? -13.847 -60.080 -21.680 1.00 26.75 449 ARG A O 1
ATOM 3554 N N . PRO A 1 450 ? -12.620 -58.810 -23.076 1.00 36.00 450 PRO A N 1
ATOM 3555 C CA . PRO A 1 450 ? -13.485 -57.627 -23.195 1.00 36.00 450 PRO A CA 1
ATOM 3556 C C . PRO A 1 450 ? -14.392 -57.604 -24.442 1.00 36.00 450 PRO A C 1
ATOM 3558 O O . PRO A 1 450 ? -14.177 -58.362 -25.385 1.00 36.00 450 PRO A O 1
ATOM 3561 N N . ILE A 1 451 ? -15.313 -56.629 -24.515 1.00 24.56 451 ILE A N 1
ATOM 3562 C CA . ILE A 1 451 ? -15.931 -56.160 -25.772 1.00 24.56 451 ILE A CA 1
ATOM 3563 C C . ILE A 1 451 ? -15.970 -54.620 -25.808 1.00 24.56 451 ILE A C 1
ATOM 3565 O O . ILE A 1 451 ? -16.126 -53.944 -24.797 1.00 24.56 451 ILE A O 1
ATOM 3569 N N . ARG A 1 452 ? -15.762 -54.104 -27.019 1.00 23.28 452 ARG A N 1
ATOM 3570 C CA . ARG A 1 452 ? -15.335 -52.773 -27.463 1.00 23.28 452 ARG A CA 1
ATOM 3571 C C . ARG A 1 452 ? -16.460 -52.121 -28.271 1.00 23.28 452 ARG A C 1
ATOM 3573 O O . ARG A 1 452 ? -16.884 -52.781 -29.208 1.00 23.28 452 ARG A O 1
ATOM 3580 N N . VAL A 1 453 ? -16.839 -50.856 -28.030 1.00 23.36 453 VAL A N 1
ATOM 3581 C CA . VAL A 1 453 ? -17.369 -49.931 -29.068 1.00 23.36 453 VAL A CA 1
ATOM 3582 C C . VAL A 1 453 ? -17.057 -48.467 -28.692 1.00 23.36 453 VAL A C 1
ATOM 3584 O O . VAL A 1 453 ? -17.114 -48.088 -27.528 1.00 23.36 453 VAL A O 1
ATOM 3587 N N . VAL A 1 454 ? -16.671 -47.703 -29.714 1.00 29.02 454 VAL A N 1
ATOM 3588 C CA . VAL A 1 454 ? -16.123 -46.331 -29.796 1.00 29.02 454 VAL A CA 1
ATOM 3589 C C . VAL A 1 454 ? -17.211 -45.243 -29.649 1.00 29.02 454 VAL A C 1
ATOM 3591 O O . VAL A 1 454 ? -18.384 -45.547 -29.865 1.00 29.02 454 VAL A O 1
ATOM 3594 N N . PRO A 1 455 ? -16.846 -43.973 -29.368 1.00 24.75 455 PRO A N 1
ATOM 3595 C CA . PRO A 1 455 ? -17.330 -42.906 -30.257 1.00 24.75 455 PRO A CA 1
ATOM 3596 C C . PRO A 1 455 ? -16.281 -41.853 -30.669 1.00 24.75 455 PRO A C 1
ATOM 3598 O O . PRO A 1 455 ? -15.281 -41.620 -29.994 1.00 24.75 455 PRO A O 1
ATOM 3601 N N . GLU A 1 456 ? -16.569 -41.268 -31.834 1.00 22.62 456 GLU A N 1
ATOM 3602 C CA . GLU A 1 456 ? -15.853 -40.248 -32.605 1.00 22.62 456 GLU A CA 1
ATOM 3603 C C . GLU A 1 456 ? -15.652 -38.895 -31.905 1.00 22.62 456 GLU A C 1
ATOM 3605 O O . GLU A 1 456 ? -16.361 -38.516 -30.974 1.00 22.62 456 GLU A O 1
ATOM 3610 N N . ALA A 1 457 ? -14.658 -38.177 -32.431 1.00 22.92 457 ALA A N 1
ATOM 3611 C CA . ALA A 1 457 ? -14.101 -36.904 -31.998 1.00 22.92 457 ALA A CA 1
ATOM 3612 C C . ALA A 1 457 ? -14.940 -35.664 -32.360 1.00 22.92 457 ALA A C 1
ATOM 3614 O O . ALA A 1 457 ? -15.680 -35.683 -33.340 1.00 22.92 457 ALA A O 1
ATOM 3615 N N . CYS A 1 458 ? -14.698 -34.564 -31.633 1.00 22.98 458 CYS A N 1
ATOM 3616 C CA . CYS A 1 458 ? -14.466 -33.210 -32.166 1.00 22.98 458 CYS A CA 1
ATOM 3617 C C . CYS A 1 458 ? -13.644 -32.396 -31.140 1.00 22.98 458 CYS A C 1
ATOM 3619 O O . CYS A 1 458 ? -13.926 -32.439 -29.943 1.00 22.98 458 CYS A O 1
ATOM 3621 N N . ASP A 1 459 ? -12.612 -31.715 -31.641 1.00 24.41 459 ASP A N 1
ATOM 3622 C CA . ASP A 1 459 ? -11.518 -31.037 -30.934 1.00 24.41 459 ASP A CA 1
ATOM 3623 C C . ASP A 1 459 ? -11.900 -29.744 -30.187 1.00 24.41 459 ASP A C 1
ATOM 3625 O O . ASP A 1 459 ? -12.831 -29.055 -30.589 1.00 24.41 459 ASP A O 1
ATOM 3629 N N . GLU A 1 460 ? -11.124 -29.425 -29.138 1.00 24.50 460 GLU A N 1
ATOM 3630 C CA . GLU A 1 460 ? -10.576 -28.106 -28.730 1.00 24.50 460 GLU A CA 1
ATOM 3631 C C . GLU A 1 460 ? -9.784 -28.344 -27.416 1.00 24.50 460 GLU A C 1
ATOM 3633 O O . GLU A 1 460 ? -10.353 -28.493 -26.333 1.00 24.50 460 GLU A O 1
ATOM 3638 N N . ALA A 1 461 ? -8.457 -28.499 -27.518 1.00 26.55 461 ALA A N 1
ATOM 3639 C CA . ALA A 1 461 ? -7.595 -28.968 -26.429 1.00 26.55 461 ALA A CA 1
ATOM 3640 C C . ALA A 1 461 ? -6.964 -27.821 -25.611 1.00 26.55 461 ALA A C 1
ATOM 3642 O O . ALA A 1 461 ? -5.989 -27.199 -26.032 1.00 26.55 461 ALA A O 1
ATOM 3643 N N . GLU A 1 462 ? -7.459 -27.624 -24.384 1.00 24.70 462 GLU A N 1
ATOM 3644 C CA . GLU A 1 462 ? -6.672 -27.122 -23.251 1.00 24.70 462 GLU A CA 1
ATOM 3645 C C . GLU A 1 462 ? -5.876 -28.292 -22.650 1.00 24.70 462 GLU A C 1
ATOM 3647 O O . GLU A 1 462 ? -6.449 -29.249 -22.131 1.00 24.70 462 GLU A O 1
ATOM 3652 N N . VAL A 1 463 ? -4.543 -28.235 -22.701 1.00 25.11 463 VAL A N 1
ATOM 3653 C CA . VAL A 1 463 ? -3.688 -29.275 -22.110 1.00 25.11 463 VAL A CA 1
ATOM 3654 C C . VAL A 1 463 ? -3.309 -28.883 -20.681 1.00 25.11 463 VAL A C 1
ATOM 3656 O O . VAL A 1 463 ? -2.347 -28.155 -20.439 1.00 25.11 463 VAL A O 1
ATOM 3659 N N . MET A 1 464 ? -4.082 -29.406 -19.728 1.00 22.77 464 MET A N 1
ATOM 3660 C CA . MET A 1 464 ? -3.602 -29.761 -18.392 1.00 22.77 464 MET A CA 1
ATOM 3661 C C . MET A 1 464 ? -2.817 -31.072 -18.484 1.00 22.77 464 MET A C 1
ATOM 3663 O O . MET A 1 464 ? -3.316 -32.047 -19.039 1.00 22.77 464 MET A O 1
ATOM 3667 N N . LEU A 1 465 ? -1.622 -31.127 -17.893 1.00 24.02 465 LEU A N 1
ATOM 3668 C CA . LEU A 1 465 ? -0.923 -32.387 -17.638 1.00 24.02 465 LEU A CA 1
ATOM 3669 C C . LEU A 1 465 ? -0.502 -32.458 -16.172 1.00 24.02 465 LEU A C 1
ATOM 3671 O O . LEU A 1 465 ? 0.502 -31.886 -15.752 1.00 24.02 465 LEU A O 1
ATOM 3675 N N . SER A 1 466 ? -1.296 -33.201 -15.410 1.00 22.62 466 SER A N 1
ATOM 3676 C CA . SER A 1 466 ? -0.860 -33.974 -14.256 1.00 22.62 466 SER A CA 1
ATOM 3677 C C . SER A 1 466 ? -0.796 -35.435 -14.694 1.00 22.62 466 SER A C 1
ATOM 3679 O O . SER A 1 466 ? -1.822 -35.966 -15.100 1.00 22.62 466 SER A O 1
ATOM 3681 N N . GLU A 1 467 ? 0.375 -36.067 -14.634 1.00 22.95 467 GLU A N 1
ATOM 3682 C CA . GLU A 1 467 ? 0.582 -37.343 -13.934 1.00 22.95 467 GLU A CA 1
ATOM 3683 C C . GLU A 1 467 ? 2.019 -37.861 -14.111 1.00 22.95 467 GLU A C 1
ATOM 3685 O O . GLU A 1 467 ? 2.676 -37.730 -15.140 1.00 22.95 467 GLU A O 1
ATOM 3690 N N . THR A 1 468 ? 2.501 -38.405 -13.004 1.00 23.61 468 THR A N 1
ATOM 3691 C CA . THR A 1 468 ? 3.796 -39.020 -12.710 1.00 23.61 468 THR A CA 1
ATOM 3692 C C . THR A 1 468 ? 4.155 -40.225 -13.586 1.00 23.61 468 THR A C 1
ATOM 3694 O O . THR A 1 468 ? 3.297 -41.083 -13.786 1.00 23.61 468 THR A O 1
ATOM 3697 N N . PRO A 1 469 ? 5.446 -40.441 -13.907 1.00 24.20 469 PRO A N 1
ATOM 3698 C CA . PRO A 1 469 ? 5.967 -41.766 -14.206 1.00 24.20 469 PRO A CA 1
ATOM 3699 C C . PRO A 1 469 ? 6.762 -42.332 -13.023 1.00 24.20 469 PRO A C 1
ATOM 3701 O O . PRO A 1 469 ? 7.751 -41.764 -12.559 1.00 24.20 469 PRO A O 1
ATOM 3704 N N . ASN A 1 470 ? 6.321 -43.502 -12.573 1.00 25.05 470 ASN A N 1
ATOM 3705 C CA . ASN A 1 470 ? 7.039 -44.403 -11.685 1.00 25.05 470 ASN A CA 1
ATOM 3706 C C . ASN A 1 470 ? 8.009 -45.235 -12.549 1.00 25.05 470 ASN A C 1
ATOM 3708 O O . ASN A 1 470 ? 7.558 -45.948 -13.444 1.00 25.05 470 ASN A O 1
ATOM 3712 N N . SER A 1 471 ? 9.320 -45.164 -12.306 1.00 24.95 471 SER A N 1
ATOM 3713 C CA . SER A 1 471 ? 10.297 -46.080 -12.912 1.00 24.95 471 SER A CA 1
ATOM 3714 C C . SER A 1 471 ? 11.354 -46.473 -11.884 1.00 24.95 471 SER A C 1
ATOM 3716 O O . SER A 1 471 ? 12.194 -45.669 -11.486 1.00 24.95 471 SER A O 1
ATOM 3718 N N . ASN A 1 472 ? 11.278 -47.732 -11.454 1.00 24.94 472 ASN A N 1
ATOM 3719 C CA . ASN A 1 472 ? 12.350 -48.440 -10.771 1.00 24.94 472 ASN A CA 1
ATOM 3720 C C . ASN A 1 472 ? 13.292 -49.019 -11.833 1.00 24.94 472 ASN A C 1
ATOM 3722 O O . ASN A 1 472 ? 12.933 -49.986 -12.504 1.00 24.94 472 ASN A O 1
ATOM 3726 N N . GLN A 1 473 ? 14.515 -48.499 -11.924 1.00 27.27 473 GLN A N 1
ATOM 3727 C CA . GLN A 1 473 ? 15.659 -49.259 -12.426 1.00 27.27 473 GLN A CA 1
ATOM 3728 C C . GLN A 1 473 ? 16.853 -49.046 -11.491 1.00 27.27 473 GLN A C 1
ATOM 3730 O O . GLN A 1 473 ? 17.293 -47.926 -11.250 1.00 27.27 473 GLN A O 1
ATOM 3735 N N . ASN A 1 474 ? 17.329 -50.158 -10.931 1.00 25.05 474 ASN A N 1
ATOM 3736 C CA . ASN A 1 474 ? 18.535 -50.251 -10.121 1.00 25.05 474 ASN A CA 1
ATOM 3737 C C . ASN A 1 474 ? 19.775 -50.145 -11.013 1.00 25.05 474 ASN A C 1
ATOM 3739 O O . ASN A 1 474 ? 19.975 -50.985 -11.888 1.00 25.05 474 ASN A O 1
ATOM 3743 N N . SER A 1 475 ? 20.671 -49.220 -10.685 1.00 26.22 475 SER A N 1
ATOM 3744 C CA . SER A 1 475 ? 22.091 -49.328 -11.022 1.00 26.22 475 SER A CA 1
ATOM 3745 C C . SER A 1 475 ? 22.918 -48.650 -9.930 1.00 26.22 475 SER A C 1
ATOM 3747 O O . SER A 1 475 ? 22.838 -47.442 -9.722 1.00 26.22 475 SER A O 1
ATOM 3749 N N . ASN A 1 476 ? 23.677 -49.469 -9.201 1.00 26.86 476 ASN A N 1
ATOM 3750 C CA . ASN A 1 476 ? 24.652 -49.064 -8.192 1.00 26.86 476 ASN A CA 1
ATOM 3751 C C . ASN A 1 476 ? 25.812 -48.292 -8.841 1.00 26.86 476 ASN A C 1
ATOM 3753 O O . ASN A 1 476 ? 26.465 -48.857 -9.712 1.00 26.86 476 ASN A O 1
ATOM 3757 N N . GLN A 1 477 ? 26.123 -47.083 -8.357 1.00 28.00 477 GLN A N 1
ATOM 3758 C CA . GLN A 1 477 ? 27.434 -46.698 -7.792 1.00 28.00 477 GLN A CA 1
ATOM 3759 C C . GLN A 1 477 ? 27.541 -45.175 -7.543 1.00 28.00 477 GLN A C 1
ATOM 3761 O O . GLN A 1 477 ? 27.262 -44.366 -8.418 1.00 28.00 477 GLN A O 1
ATOM 3766 N N . GLN A 1 478 ? 28.036 -44.853 -6.340 1.00 27.67 478 GLN A N 1
ATOM 3767 C CA . GLN A 1 478 ? 28.740 -43.633 -5.902 1.00 27.67 478 GLN A CA 1
ATOM 3768 C C . GLN A 1 478 ? 27.962 -42.318 -5.670 1.00 27.67 478 GLN A C 1
ATOM 3770 O O . GLN A 1 478 ? 27.843 -41.442 -6.518 1.00 27.67 478 GLN A O 1
ATOM 3775 N N . ASP A 1 479 ? 27.532 -42.188 -4.410 1.00 26.31 479 ASP A N 1
ATOM 3776 C CA . ASP A 1 479 ? 27.646 -41.026 -3.513 1.00 26.31 479 ASP A CA 1
ATOM 3777 C C . ASP A 1 479 ? 28.054 -39.657 -4.095 1.00 26.31 479 ASP A C 1
ATOM 3779 O O . ASP A 1 479 ? 29.218 -39.404 -4.399 1.00 26.31 479 ASP A O 1
ATOM 3783 N N . LYS A 1 480 ? 27.113 -38.705 -4.017 1.00 26.77 480 LYS A N 1
ATOM 3784 C CA . LYS A 1 480 ? 27.307 -37.407 -3.341 1.00 26.77 480 LYS A CA 1
ATOM 3785 C C . LYS A 1 480 ? 25.949 -36.903 -2.839 1.00 26.77 480 LYS A C 1
ATOM 3787 O O . LYS A 1 480 ? 25.030 -36.608 -3.599 1.00 26.77 480 LYS A O 1
ATOM 3792 N N . SER A 1 481 ? 25.819 -36.856 -1.521 1.00 25.56 481 SER A N 1
ATOM 3793 C CA . SER A 1 481 ? 24.615 -36.561 -0.747 1.00 25.56 481 SER A CA 1
ATOM 3794 C C . SER A 1 481 ? 23.942 -35.217 -1.088 1.00 25.56 481 SER A C 1
ATOM 3796 O O . SER A 1 481 ? 24.377 -34.167 -0.619 1.00 25.56 481 SER A O 1
ATOM 3798 N N . ARG A 1 482 ? 22.804 -35.242 -1.794 1.00 25.75 482 ARG A N 1
ATOM 3799 C CA . ARG A 1 482 ? 21.774 -34.187 -1.728 1.00 25.75 482 ARG A CA 1
ATOM 3800 C C . ARG A 1 482 ? 20.636 -34.672 -0.830 1.00 25.75 482 ARG A C 1
ATOM 3802 O O . ARG A 1 482 ? 19.722 -35.360 -1.276 1.00 25.75 482 ARG A O 1
ATOM 3809 N N . ARG A 1 483 ? 20.699 -34.333 0.461 1.00 25.89 483 ARG A N 1
ATOM 3810 C CA . ARG A 1 483 ? 19.549 -34.475 1.366 1.00 25.89 483 ARG A CA 1
ATOM 3811 C C . ARG A 1 483 ? 18.506 -33.419 0.990 1.00 25.89 483 ARG A C 1
ATOM 3813 O O . ARG A 1 483 ? 18.809 -32.231 1.014 1.00 25.89 483 ARG A O 1
ATOM 3820 N N . ARG A 1 484 ? 17.279 -33.853 0.683 1.00 26.88 484 ARG A N 1
ATOM 3821 C CA . ARG A 1 484 ? 16.079 -33.002 0.708 1.00 26.88 484 ARG A CA 1
ATOM 3822 C C . ARG A 1 484 ? 15.916 -32.465 2.133 1.00 26.88 484 ARG A C 1
ATOM 3824 O O . ARG A 1 484 ? 15.594 -33.229 3.039 1.00 26.88 484 ARG A O 1
ATOM 3831 N N . SER A 1 485 ? 16.196 -31.186 2.343 1.00 26.05 485 SER A N 1
ATOM 3832 C CA . SER A 1 485 ? 15.961 -30.495 3.612 1.00 26.05 485 SER A CA 1
ATOM 3833 C C . SER A 1 485 ? 14.508 -30.028 3.696 1.00 26.05 485 SER A C 1
ATOM 3835 O O . SER A 1 485 ? 14.018 -29.357 2.793 1.00 26.05 485 SER A O 1
ATOM 3837 N N . ALA A 1 486 ? 13.836 -30.396 4.789 1.00 25.39 486 ALA A N 1
ATOM 3838 C CA . ALA A 1 486 ? 12.580 -29.800 5.243 1.00 25.39 486 ALA A CA 1
ATOM 3839 C C . ALA A 1 486 ? 12.720 -28.267 5.404 1.00 25.39 486 ALA A C 1
ATOM 3841 O O . ALA A 1 486 ? 13.860 -27.794 5.500 1.00 25.39 486 ALA A O 1
ATOM 3842 N N . PRO A 1 487 ? 11.611 -27.496 5.461 1.00 30.78 487 PRO A N 1
ATOM 3843 C CA . PRO A 1 487 ? 11.658 -26.050 5.666 1.00 30.78 487 PRO A CA 1
ATOM 3844 C C . PRO A 1 487 ? 12.496 -25.737 6.903 1.00 30.78 487 PRO A C 1
ATOM 3846 O O . PRO A 1 487 ? 12.158 -26.122 8.024 1.00 30.78 487 PRO A O 1
ATOM 3849 N N . ARG A 1 488 ? 13.642 -25.105 6.674 1.00 39.72 488 ARG A N 1
ATOM 3850 C CA . ARG A 1 488 ? 14.558 -24.683 7.720 1.00 39.72 488 ARG A CA 1
ATOM 3851 C C . ARG A 1 488 ? 13.995 -23.408 8.344 1.00 39.72 488 ARG A C 1
ATOM 3853 O O . ARG A 1 488 ? 14.390 -22.319 7.963 1.00 39.72 488 ARG A O 1
ATOM 3860 N N . ALA A 1 489 ? 13.102 -23.553 9.319 1.00 33.44 489 ALA A N 1
ATOM 3861 C CA . ALA A 1 489 ? 12.933 -22.546 10.366 1.00 33.44 489 ALA A CA 1
ATOM 3862 C C . ALA A 1 489 ? 14.167 -22.630 11.282 1.00 33.44 489 ALA A C 1
ATOM 3864 O O . ALA A 1 489 ? 14.111 -23.165 12.386 1.00 33.44 489 ALA A O 1
ATOM 3865 N N . PHE A 1 490 ? 15.337 -22.265 10.754 1.00 30.53 490 PHE A N 1
ATOM 3866 C CA . PHE A 1 490 ? 16.542 -22.163 11.560 1.00 30.53 490 PHE A CA 1
ATOM 3867 C C . PHE A 1 490 ? 16.587 -20.743 12.091 1.00 30.53 490 PHE A C 1
ATOM 3869 O O . PHE A 1 490 ? 16.891 -19.810 11.361 1.00 30.53 490 PHE A O 1
ATOM 3876 N N . LEU A 1 491 ? 16.262 -20.624 13.377 1.00 37.69 491 LEU A N 1
ATOM 3877 C CA . LEU A 1 491 ? 16.608 -19.488 14.212 1.00 37.69 491 LEU A CA 1
ATOM 3878 C C . LEU A 1 491 ? 18.056 -19.084 13.910 1.00 37.69 491 LEU A C 1
ATOM 3880 O O . LEU A 1 491 ? 18.990 -19.780 14.314 1.00 37.69 491 LEU A O 1
ATOM 3884 N N . SER A 1 492 ? 18.259 -17.927 13.289 1.00 37.25 492 SER A N 1
ATOM 3885 C CA . SER A 1 492 ? 19.469 -17.141 13.500 1.00 37.25 492 SER A CA 1
ATOM 3886 C C . SER A 1 492 ? 19.401 -16.530 14.904 1.00 37.25 492 SER A C 1
ATOM 3888 O O . SER A 1 492 ? 19.428 -15.317 15.080 1.00 37.25 492 SER A O 1
ATOM 3890 N N . GLN A 1 493 ? 19.293 -17.378 15.935 1.00 37.91 493 GLN A N 1
ATOM 3891 C CA . GLN A 1 493 ? 19.671 -16.988 17.285 1.00 37.91 493 GLN A CA 1
ATOM 3892 C C . GLN A 1 493 ? 21.184 -16.817 17.255 1.00 37.91 493 GLN A C 1
ATOM 3894 O O . GLN A 1 493 ? 21.948 -17.762 17.454 1.00 37.91 493 GLN A O 1
ATOM 3899 N N . GLY A 1 494 ? 21.614 -15.589 16.968 1.00 33.47 494 GLY A N 1
ATOM 3900 C CA . GLY A 1 494 ? 22.916 -15.127 17.406 1.00 33.47 494 GLY A CA 1
ATOM 3901 C C . GLY A 1 494 ? 23.028 -15.442 18.894 1.00 33.47 494 GLY A C 1
ATOM 3902 O O . GLY A 1 494 ? 22.227 -14.985 19.709 1.00 33.47 494 GLY A O 1
ATOM 3903 N N . LEU A 1 495 ? 23.980 -16.302 19.236 1.00 32.69 495 LEU A N 1
ATOM 3904 C CA . LEU A 1 495 ? 24.385 -16.544 20.609 1.00 32.69 495 LEU A CA 1
ATOM 3905 C C . LEU A 1 495 ? 24.795 -15.203 21.235 1.00 32.69 495 LEU A C 1
ATOM 3907 O O . LEU A 1 495 ? 25.886 -14.709 20.975 1.00 32.69 495 LEU A O 1
ATOM 3911 N N . GLY A 1 496 ? 23.923 -14.655 22.084 1.00 35.34 496 GLY A N 1
ATOM 3912 C CA . GLY A 1 496 ? 24.279 -13.680 23.112 1.00 35.34 496 GLY A CA 1
ATOM 3913 C C . GLY A 1 496 ? 23.816 -12.241 22.887 1.00 35.34 496 GLY A C 1
ATOM 3914 O O . GLY A 1 496 ? 24.619 -11.406 22.501 1.00 35.34 496 GLY A O 1
ATOM 3915 N N . GLN A 1 497 ? 22.583 -11.929 23.295 1.00 35.41 497 GLN A N 1
ATOM 3916 C CA . GLN A 1 497 ? 22.265 -10.812 24.201 1.00 35.41 497 GLN A CA 1
ATOM 3917 C C . GLN A 1 497 ? 20.806 -10.942 24.665 1.00 35.41 497 GLN A C 1
ATOM 3919 O O . GLN A 1 497 ? 19.906 -11.198 23.875 1.00 35.41 497 GLN A O 1
ATOM 3924 N N . LYS A 1 498 ? 20.572 -10.839 25.978 1.00 39.56 498 LYS A N 1
ATOM 3925 C CA . LYS A 1 498 ? 19.266 -11.073 26.626 1.00 39.56 498 LYS A CA 1
ATOM 3926 C C . LYS A 1 498 ? 18.238 -9.951 26.381 1.00 39.56 498 LYS A C 1
ATOM 3928 O O . LYS A 1 498 ? 17.105 -10.096 26.827 1.00 39.56 498 LYS A O 1
ATOM 3933 N N . ASP A 1 499 ? 18.634 -8.891 25.673 1.00 49.25 499 ASP A N 1
ATOM 3934 C CA . ASP A 1 499 ? 17.873 -7.646 25.499 1.00 49.25 499 ASP A CA 1
ATOM 3935 C C . ASP A 1 499 ? 17.475 -7.353 24.036 1.00 49.25 499 ASP A C 1
ATOM 3937 O O . ASP A 1 499 ? 16.837 -6.334 23.766 1.00 49.25 499 ASP A O 1
ATOM 3941 N N . ASP A 1 500 ? 17.818 -8.228 23.083 1.00 62.22 500 ASP A N 1
ATOM 3942 C CA . ASP A 1 500 ? 17.501 -8.011 21.668 1.00 62.22 500 ASP A CA 1
ATOM 3943 C C . ASP A 1 500 ? 16.117 -8.548 21.274 1.00 62.22 500 ASP A C 1
ATOM 3945 O O . ASP A 1 500 ? 15.678 -9.619 21.696 1.00 62.22 500 ASP A O 1
ATOM 3949 N N . VAL A 1 501 ? 15.424 -7.775 20.432 1.00 74.75 501 VAL A N 1
ATOM 3950 C CA . VAL A 1 501 ? 14.115 -8.120 19.859 1.00 74.75 501 VAL A CA 1
ATOM 3951 C C . VAL A 1 501 ? 14.259 -9.395 19.015 1.00 74.75 501 VAL A C 1
ATOM 3953 O O . VAL A 1 501 ? 15.102 -9.405 18.115 1.00 74.75 501 VAL A O 1
ATOM 3956 N N . PRO A 1 502 ? 13.456 -10.453 19.247 1.00 85.94 502 PRO A N 1
ATOM 3957 C CA . PRO A 1 502 ? 13.482 -11.638 18.397 1.00 85.94 502 PRO A CA 1
ATOM 3958 C C . PRO A 1 502 ? 13.159 -11.274 16.945 1.00 85.94 502 PRO A C 1
ATOM 3960 O O . PRO A 1 502 ? 12.198 -10.547 16.685 1.00 85.94 502 PRO A O 1
ATOM 3963 N N . TRP A 1 503 ? 13.952 -11.774 15.999 1.00 90.25 503 TRP A N 1
ATOM 3964 C CA . TRP A 1 503 ? 13.778 -11.480 14.580 1.00 90.25 503 TRP A CA 1
ATOM 3965 C C . TRP A 1 503 ? 14.109 -12.691 13.699 1.00 90.25 503 TRP A C 1
ATOM 3967 O O . TRP A 1 503 ? 14.890 -13.558 14.101 1.00 90.25 503 TRP A O 1
ATOM 3977 N N . GLU A 1 504 ? 13.533 -12.743 12.496 1.00 92.75 504 GLU A N 1
ATOM 3978 C CA . GLU A 1 504 ? 13.851 -13.763 11.488 1.00 92.75 504 GLU A CA 1
ATOM 3979 C C . GLU A 1 504 ? 13.741 -13.245 10.041 1.00 92.75 504 GLU A C 1
ATOM 3981 O O . GLU A 1 504 ? 12.964 -12.336 9.737 1.00 92.75 504 GLU A O 1
ATOM 3986 N N . VAL A 1 505 ? 14.494 -13.867 9.125 1.00 95.00 505 VAL A N 1
ATOM 3987 C CA . VAL A 1 505 ? 14.221 -13.815 7.679 1.00 95.00 505 VAL A CA 1
ATOM 3988 C C . VAL A 1 505 ? 13.431 -15.065 7.316 1.00 95.00 505 VAL A C 1
ATOM 3990 O O . VAL A 1 505 ? 13.918 -16.180 7.481 1.00 95.00 505 VAL A O 1
ATOM 3993 N N . SER A 1 506 ? 12.210 -14.893 6.821 1.00 95.19 506 SER A N 1
ATOM 3994 C CA . SER A 1 506 ? 11.262 -15.987 6.625 1.00 95.19 506 SER A CA 1
ATOM 3995 C C . SER A 1 506 ? 10.894 -16.142 5.157 1.00 95.19 506 SER A C 1
ATOM 3997 O O . SER A 1 506 ? 10.428 -15.203 4.512 1.00 95.19 506 SER A O 1
ATOM 3999 N N . SER A 1 507 ? 11.006 -17.362 4.629 1.00 96.25 507 SER A N 1
ATOM 4000 C CA . SER A 1 507 ? 10.532 -17.707 3.278 1.00 96.25 507 SER A CA 1
ATOM 4001 C C . SER A 1 507 ? 9.014 -17.648 3.125 1.00 96.25 507 SER A C 1
ATOM 4003 O O . SER A 1 507 ? 8.491 -17.804 2.021 1.00 96.25 507 SER A O 1
ATOM 4005 N N . LEU A 1 508 ? 8.285 -17.405 4.215 1.00 95.06 508 LEU A N 1
ATOM 4006 C CA . LEU A 1 508 ? 6.840 -17.521 4.311 1.00 95.06 508 LEU A CA 1
ATOM 4007 C C . LEU A 1 508 ? 6.266 -16.313 5.059 1.00 95.06 508 LEU A C 1
ATOM 4009 O O . LEU A 1 508 ? 6.911 -15.753 5.936 1.00 95.06 508 LEU A O 1
ATOM 4013 N N . PHE A 1 509 ? 5.023 -15.933 4.754 1.00 95.56 509 PHE A N 1
ATOM 4014 C CA . PHE A 1 509 ? 4.316 -14.969 5.607 1.00 95.56 509 PHE A CA 1
ATOM 4015 C C . PHE A 1 509 ? 4.038 -15.595 6.985 1.00 95.56 509 PHE A C 1
ATOM 4017 O O . PHE A 1 509 ? 3.664 -16.776 7.023 1.00 95.56 509 PHE A O 1
ATOM 4024 N N . PRO A 1 510 ? 4.127 -14.824 8.087 1.00 91.75 510 PRO A N 1
ATOM 4025 C CA . PRO A 1 510 ? 3.776 -15.309 9.417 1.00 91.75 510 PRO A CA 1
ATOM 4026 C C . PRO A 1 510 ? 2.336 -15.837 9.478 1.00 91.75 510 PRO A C 1
ATOM 4028 O O . PRO A 1 510 ? 1.409 -15.246 8.925 1.00 91.75 510 PRO A O 1
ATOM 4031 N N . ALA A 1 511 ? 2.126 -16.944 10.194 1.00 85.62 511 ALA A N 1
ATOM 4032 C CA . ALA A 1 511 ? 0.825 -17.617 10.287 1.00 85.62 511 ALA A CA 1
ATOM 4033 C C . ALA A 1 511 ? -0.293 -16.755 10.914 1.00 85.62 511 ALA A C 1
ATOM 4035 O O . ALA A 1 511 ? -1.469 -16.962 10.641 1.00 85.62 511 ALA A O 1
ATOM 4036 N N . ASN A 1 512 ? 0.051 -15.775 11.749 1.00 81.19 512 ASN A N 1
ATOM 4037 C CA . ASN A 1 512 ? -0.917 -15.027 12.558 1.00 81.19 512 ASN A CA 1
ATOM 4038 C C . ASN A 1 512 ? -0.956 -13.536 12.198 1.00 81.19 512 ASN A C 1
ATOM 4040 O O . ASN A 1 512 ? -1.075 -12.696 13.080 1.00 81.19 512 ASN A O 1
ATOM 4044 N N . VAL A 1 513 ? -0.822 -13.191 10.912 1.00 93.69 513 VAL A N 1
ATOM 4045 C CA . VAL A 1 513 ? -1.045 -11.806 10.464 1.00 93.69 513 VAL A CA 1
ATOM 4046 C C . VAL A 1 513 ? -2.534 -11.478 10.570 1.00 93.69 513 VAL A C 1
ATOM 4048 O O . VAL A 1 513 ? -3.361 -12.061 9.860 1.00 93.69 513 VAL A O 1
ATOM 4051 N N . ASP A 1 514 ? -2.858 -10.532 11.446 1.00 95.31 514 ASP A N 1
ATOM 4052 C CA . ASP A 1 514 ? -4.210 -10.051 11.708 1.00 95.31 514 ASP A CA 1
ATOM 4053 C C . ASP A 1 514 ? -4.576 -8.846 10.838 1.00 95.31 514 ASP A C 1
ATOM 4055 O O . ASP A 1 514 ? -5.707 -8.760 10.349 1.00 95.31 514 ASP A O 1
ATOM 4059 N N . ILE A 1 515 ? -3.625 -7.934 10.616 1.00 98.12 515 ILE A N 1
ATOM 4060 C CA . ILE A 1 515 ? -3.797 -6.757 9.759 1.00 98.12 515 ILE A CA 1
ATOM 4061 C C . ILE A 1 515 ? -2.635 -6.668 8.767 1.00 98.12 515 ILE A C 1
ATOM 4063 O O . ILE A 1 515 ? -1.466 -6.759 9.136 1.00 98.12 515 ILE A O 1
ATOM 4067 N N . LEU A 1 516 ? -2.978 -6.486 7.498 1.00 98.44 516 LEU A N 1
ATOM 4068 C CA . LEU A 1 516 ? -2.065 -6.409 6.370 1.00 98.44 516 LEU A CA 1
ATOM 4069 C C . LEU A 1 516 ? -2.263 -5.076 5.640 1.00 98.44 516 LEU A C 1
ATOM 4071 O O . LEU A 1 516 ? -3.354 -4.804 5.130 1.00 98.44 516 LEU A O 1
ATOM 4075 N N . CYS A 1 517 ? -1.201 -4.281 5.567 1.00 98.62 517 CYS A N 1
ATOM 4076 C CA . CYS A 1 517 ? -1.079 -3.135 4.675 1.00 98.62 517 CYS A CA 1
ATOM 4077 C C . CYS A 1 517 ? -0.360 -3.561 3.393 1.00 98.62 517 CYS A C 1
ATOM 4079 O O . CYS A 1 517 ? 0.599 -4.325 3.450 1.00 98.62 517 CYS A O 1
ATOM 4081 N N . LEU A 1 518 ? -0.843 -3.101 2.241 1.00 98.75 518 LEU A N 1
ATOM 4082 C CA . LEU A 1 518 ? -0.168 -3.260 0.960 1.00 98.75 518 LEU A CA 1
ATOM 4083 C C . LEU A 1 518 ? -0.098 -1.905 0.256 1.00 98.75 518 LEU A C 1
ATOM 4085 O O . LEU A 1 518 ? -1.099 -1.186 0.169 1.00 98.75 518 LEU A O 1
ATOM 4089 N N . GLU A 1 519 ? 1.067 -1.605 -0.294 1.00 98.44 519 GLU A N 1
ATOM 4090 C CA . GLU A 1 519 ? 1.380 -0.389 -1.026 1.00 98.44 519 GLU A CA 1
ATOM 4091 C C . GLU A 1 519 ? 1.501 -0.679 -2.533 1.00 98.44 519 GLU A C 1
ATOM 4093 O O . GLU A 1 519 ? 1.620 -1.823 -2.985 1.00 98.44 519 GLU A O 1
ATOM 4098 N N . GLU A 1 520 ? 1.399 0.381 -3.336 1.00 97.50 520 GLU A N 1
ATOM 4099 C CA . GLU A 1 520 ? 1.424 0.343 -4.807 1.00 97.50 520 GLU A CA 1
ATOM 4100 C C . GLU A 1 520 ? 0.398 -0.582 -5.482 1.00 97.50 520 GLU A C 1
ATOM 4102 O O . GLU A 1 520 ? 0.587 -1.070 -6.600 1.00 97.50 520 GLU A O 1
ATOM 4107 N N . VAL A 1 521 ? -0.766 -0.772 -4.864 1.00 98.12 521 VAL A N 1
ATOM 4108 C CA . VAL A 1 521 ? -1.918 -1.460 -5.462 1.00 98.12 521 VAL A CA 1
ATOM 4109 C C . VAL A 1 521 ? -2.724 -0.507 -6.362 1.00 98.12 521 VAL A C 1
ATOM 4111 O O . VAL A 1 521 ? -3.919 -0.269 -6.164 1.00 98.12 521 VAL A O 1
ATOM 4114 N N . PHE A 1 522 ? -2.061 0.068 -7.370 1.00 95.88 522 PHE A N 1
ATOM 4115 C CA . PHE A 1 522 ? -2.650 1.077 -8.259 1.00 95.88 522 PHE A CA 1
ATOM 4116 C C . PHE A 1 522 ? -3.630 0.486 -9.284 1.00 95.88 522 PHE A C 1
ATOM 4118 O O . PHE A 1 522 ? -4.674 1.080 -9.578 1.00 95.88 522 PHE A O 1
ATOM 4125 N N . ASP A 1 523 ? -3.330 -0.690 -9.849 1.00 95.38 523 ASP A N 1
ATOM 4126 C CA . ASP A 1 523 ? -4.199 -1.311 -10.848 1.00 95.38 523 ASP A CA 1
ATOM 4127 C C . ASP A 1 523 ? -5.500 -1.848 -10.218 1.00 95.38 523 ASP A C 1
ATOM 4129 O O . ASP A 1 523 ? -5.525 -2.792 -9.424 1.00 95.38 523 ASP A O 1
ATOM 4133 N N . LYS A 1 524 ? -6.639 -1.279 -10.632 1.00 92.19 524 LYS A N 1
ATOM 4134 C CA . LYS A 1 524 ? -7.967 -1.626 -10.094 1.00 92.19 524 LYS A CA 1
ATOM 4135 C C . LYS A 1 524 ? -8.365 -3.087 -10.310 1.00 92.19 524 LYS A C 1
ATOM 4137 O O . LYS A 1 524 ? -9.172 -3.621 -9.545 1.00 92.19 524 LYS A O 1
ATOM 4142 N N . ARG A 1 525 ? -7.890 -3.740 -11.376 1.00 93.81 525 ARG A N 1
ATOM 4143 C CA . ARG A 1 525 ? -8.211 -5.150 -11.660 1.00 93.81 525 ARG A CA 1
ATOM 4144 C C . ARG A 1 525 ? -7.348 -6.067 -10.800 1.00 93.81 525 ARG A C 1
ATOM 4146 O O . ARG A 1 525 ? -7.865 -7.066 -10.300 1.00 93.81 525 ARG A O 1
ATOM 4153 N N . ALA A 1 526 ? -6.082 -5.711 -10.594 1.00 96.38 526 ALA A N 1
ATOM 4154 C CA . ALA A 1 526 ? -5.189 -6.355 -9.640 1.00 96.38 526 ALA A CA 1
ATOM 4155 C C . ALA A 1 526 ? -5.737 -6.250 -8.207 1.00 96.38 526 ALA A C 1
ATOM 4157 O O . ALA A 1 526 ? -5.885 -7.280 -7.552 1.00 96.38 526 ALA A O 1
ATOM 4158 N N . ALA A 1 527 ? -6.172 -5.057 -7.780 1.00 97.06 527 ALA A N 1
ATOM 4159 C CA . ALA A 1 527 ? -6.810 -4.839 -6.480 1.00 97.06 527 ALA A CA 1
ATOM 4160 C C . ALA A 1 527 ? -8.024 -5.761 -6.274 1.00 97.06 527 ALA A C 1
ATOM 4162 O O . ALA A 1 527 ? -8.098 -6.485 -5.288 1.00 97.06 527 ALA A O 1
ATOM 4163 N N . LYS A 1 528 ? -8.943 -5.832 -7.252 1.00 96.19 528 LYS A N 1
ATOM 4164 C CA . LYS A 1 528 ? -10.111 -6.735 -7.190 1.00 96.19 528 LYS A CA 1
ATOM 4165 C C . LYS A 1 528 ? -9.726 -8.215 -7.101 1.00 96.19 528 LYS A C 1
ATOM 4167 O O . LYS A 1 528 ? -10.412 -8.984 -6.426 1.00 96.19 528 LYS A O 1
ATOM 4172 N N . LYS A 1 529 ? -8.664 -8.635 -7.799 1.00 97.31 529 LYS A N 1
ATOM 4173 C CA . LYS A 1 529 ? -8.136 -10.007 -7.717 1.00 97.31 529 LYS A CA 1
ATOM 4174 C C . LYS A 1 529 ? -7.584 -10.297 -6.323 1.00 97.31 529 LYS A C 1
ATOM 4176 O O . LYS A 1 529 ? -7.951 -11.324 -5.760 1.00 97.31 529 LYS A O 1
ATOM 4181 N N . LEU A 1 530 ? -6.791 -9.381 -5.764 1.00 97.81 530 LEU A N 1
ATOM 4182 C CA . LEU A 1 530 ? -6.299 -9.475 -4.390 1.00 97.81 530 LEU A CA 1
ATOM 4183 C C . LEU A 1 530 ? -7.456 -9.562 -3.396 1.00 97.81 530 LEU A C 1
ATOM 4185 O O . LEU A 1 530 ? -7.503 -10.514 -2.628 1.00 97.81 530 LEU A O 1
ATOM 4189 N N . THR A 1 531 ? -8.448 -8.669 -3.473 1.00 97.44 531 THR A N 1
ATOM 4190 C CA . THR A 1 531 ? -9.640 -8.722 -2.610 1.00 97.44 531 THR A CA 1
ATOM 4191 C C . THR A 1 531 ? -10.332 -10.083 -2.689 1.00 97.44 531 THR A C 1
ATOM 4193 O O . THR A 1 531 ? -10.644 -10.669 -1.659 1.00 97.44 531 THR A O 1
ATOM 4196 N N . LYS A 1 532 ? -10.538 -10.634 -3.896 1.00 96.62 532 LYS A N 1
ATOM 4197 C CA . LYS A 1 532 ? -11.193 -11.943 -4.072 1.00 96.62 532 LYS A CA 1
ATOM 4198 C C . LYS A 1 532 ? -10.414 -13.089 -3.416 1.00 96.62 532 LYS A C 1
ATOM 4200 O O . LYS A 1 532 ? -11.042 -14.032 -2.943 1.00 96.62 532 LYS A O 1
ATOM 4205 N N . ILE A 1 533 ? -9.084 -13.029 -3.431 1.00 97.44 533 ILE A N 1
ATOM 4206 C CA . ILE A 1 533 ? -8.218 -14.078 -2.880 1.00 97.44 533 ILE A CA 1
ATOM 4207 C C . ILE A 1 533 ? -8.052 -13.920 -1.366 1.00 97.44 533 ILE A C 1
ATOM 4209 O O . ILE A 1 533 ? -8.065 -14.921 -0.662 1.00 97.44 533 ILE A O 1
ATOM 4213 N N . LEU A 1 534 ? -7.932 -12.687 -0.867 1.00 96.25 534 LEU A N 1
ATOM 4214 C CA . LEU A 1 534 ? -7.669 -12.383 0.543 1.00 96.25 534 LEU A CA 1
ATOM 4215 C C . LEU A 1 534 ? -8.926 -12.430 1.420 1.00 96.25 534 LEU A C 1
ATOM 4217 O O . LEU A 1 534 ? -8.819 -12.767 2.599 1.00 96.25 534 LEU A O 1
ATOM 4221 N N . LYS A 1 535 ? -10.114 -12.146 0.864 1.00 94.06 535 LYS A N 1
ATOM 4222 C CA . LYS A 1 535 ? -11.368 -12.072 1.635 1.00 94.06 535 LYS A CA 1
ATOM 4223 C C . LYS A 1 535 ? -11.737 -13.303 2.484 1.00 94.06 535 LYS A C 1
ATOM 4225 O O . LYS A 1 535 ? -12.378 -13.101 3.508 1.00 94.06 535 LYS A O 1
ATOM 4230 N N . PRO A 1 536 ? -11.367 -14.559 2.139 1.00 90.44 536 PRO A N 1
ATOM 4231 C CA . PRO A 1 536 ? -11.666 -15.706 3.000 1.00 90.44 536 PRO A CA 1
ATOM 4232 C C . PRO A 1 536 ? -10.887 -15.693 4.322 1.00 90.44 536 PRO A C 1
ATOM 4234 O O . PRO A 1 536 ? -11.299 -16.351 5.273 1.00 90.44 536 PRO A O 1
ATOM 4237 N N . VAL A 1 537 ? -9.755 -14.983 4.367 1.00 90.06 537 VAL A N 1
ATOM 4238 C CA . VAL A 1 537 ? -8.902 -14.847 5.557 1.00 90.06 537 VAL A CA 1
ATOM 4239 C C . VAL A 1 537 ? -9.152 -13.511 6.248 1.00 90.06 537 VAL A C 1
ATOM 4241 O O . VAL A 1 537 ? -9.295 -13.459 7.464 1.00 90.06 537 VAL A O 1
ATOM 4244 N N . PHE A 1 538 ? -9.219 -12.434 5.467 1.00 93.75 538 PHE A N 1
ATOM 4245 C CA . PHE A 1 538 ? -9.425 -11.075 5.947 1.00 93.75 538 PHE A CA 1
ATOM 4246 C C . PHE A 1 538 ? -10.841 -10.623 5.589 1.00 93.75 538 PHE A C 1
ATOM 4248 O O . PHE A 1 538 ? -11.095 -10.179 4.469 1.00 93.75 538 PHE A O 1
ATOM 4255 N N . GLY A 1 539 ? -11.771 -10.744 6.539 1.00 91.69 539 GLY A N 1
ATOM 4256 C CA . GLY A 1 539 ? -13.185 -10.413 6.326 1.00 91.69 539 GLY A CA 1
ATOM 4257 C C . GLY A 1 539 ? -13.451 -8.928 6.057 1.00 91.69 539 GLY A C 1
ATOM 4258 O O . GLY A 1 539 ? -14.515 -8.582 5.543 1.00 91.69 539 GLY A O 1
ATOM 4259 N N . HIS A 1 540 ? -12.489 -8.049 6.357 1.00 96.06 540 HIS A N 1
ATOM 4260 C CA . HIS A 1 540 ? -12.617 -6.599 6.234 1.00 96.06 540 HIS A CA 1
ATOM 4261 C C . HIS A 1 540 ? -11.498 -6.027 5.364 1.00 96.06 540 HIS A C 1
ATOM 4263 O O . HIS A 1 540 ? -10.341 -6.015 5.771 1.00 96.06 540 HIS A O 1
ATOM 4269 N N . ILE A 1 541 ? -11.831 -5.539 4.166 1.00 98.31 541 ILE A N 1
ATOM 4270 C CA . ILE A 1 541 ? -10.834 -5.045 3.202 1.00 98.31 541 ILE A CA 1
ATOM 4271 C C . ILE A 1 541 ? -11.204 -3.644 2.707 1.00 98.31 541 ILE A C 1
ATOM 4273 O O . ILE A 1 541 ? -12.297 -3.446 2.173 1.00 98.31 541 ILE A O 1
ATOM 4277 N N . LEU A 1 542 ? -10.277 -2.691 2.826 1.00 98.31 542 LEU A N 1
ATOM 4278 C CA . LEU A 1 542 ? -10.339 -1.374 2.191 1.00 98.31 542 LEU A CA 1
ATOM 4279 C C . LEU A 1 542 ? -9.417 -1.347 0.969 1.00 98.31 542 LEU A C 1
ATOM 4281 O O . LEU A 1 542 ? -8.247 -1.706 1.064 1.00 98.31 542 LEU A O 1
ATOM 4285 N N . TYR A 1 543 ? -9.932 -0.925 -0.184 1.00 97.56 543 TYR A N 1
ATOM 4286 C CA . TYR A 1 543 ? -9.155 -0.876 -1.427 1.00 97.56 543 TYR A CA 1
ATOM 4287 C C . TYR A 1 543 ? -9.619 0.246 -2.359 1.00 97.56 543 TYR A C 1
ATOM 4289 O O . TYR A 1 543 ? -10.687 0.835 -2.169 1.00 97.56 543 TYR A O 1
ATOM 4297 N N . ASP A 1 544 ? -8.811 0.521 -3.392 1.00 95.88 544 ASP A N 1
ATOM 4298 C CA . ASP A 1 544 ? -8.986 1.667 -4.295 1.00 95.88 544 ASP A CA 1
ATOM 4299 C C . ASP A 1 544 ? -9.141 2.972 -3.488 1.00 95.88 544 ASP A C 1
ATOM 4301 O O . ASP A 1 544 ? -10.085 3.749 -3.664 1.00 95.88 544 ASP A O 1
ATOM 4305 N N . ILE A 1 545 ? -8.216 3.129 -2.537 1.00 96.94 545 ILE A N 1
ATOM 4306 C CA . ILE A 1 545 ? -8.136 4.209 -1.558 1.00 96.94 545 ILE A CA 1
ATOM 4307 C C . ILE A 1 545 ? -7.503 5.416 -2.233 1.00 96.94 545 ILE A C 1
ATOM 4309 O O . ILE A 1 545 ? -6.440 5.287 -2.822 1.00 96.94 545 ILE A O 1
ATOM 4313 N N . GLY A 1 546 ? -8.135 6.579 -2.193 1.00 93.69 546 GLY A N 1
ATOM 4314 C CA . GLY A 1 546 ? -7.603 7.771 -2.832 1.00 93.69 546 GLY A CA 1
ATOM 4315 C C . GLY A 1 546 ? -8.659 8.672 -3.446 1.00 93.69 546 GLY A C 1
ATOM 4316 O O . GLY A 1 546 ? -9.856 8.369 -3.509 1.00 93.69 546 GLY A O 1
ATOM 4317 N N . VAL A 1 547 ? -8.157 9.785 -3.961 1.00 91.12 547 VAL A N 1
ATOM 4318 C CA . VAL A 1 547 ? -8.907 10.755 -4.754 1.00 91.12 547 VAL A CA 1
ATOM 4319 C C . VAL A 1 547 ? -8.461 10.701 -6.213 1.00 91.12 547 VAL A C 1
ATOM 4321 O O . VAL A 1 547 ? -7.385 10.205 -6.533 1.00 91.12 547 VAL A O 1
ATOM 4324 N N . TYR A 1 548 ? -9.313 11.197 -7.104 1.00 88.81 548 TYR A N 1
ATOM 4325 C CA . TYR A 1 548 ? -9.101 11.177 -8.548 1.00 88.81 548 TYR A CA 1
ATOM 4326 C C . TYR A 1 548 ? -9.505 12.516 -9.163 1.00 88.81 548 TYR A C 1
ATOM 4328 O O . TYR A 1 548 ? -10.302 13.254 -8.585 1.00 88.81 548 TYR A O 1
ATOM 4336 N N . ALA A 1 549 ? -9.026 12.780 -10.374 1.00 87.56 549 ALA A N 1
ATOM 4337 C CA . ALA A 1 549 ? -9.285 13.997 -11.130 1.00 87.56 549 ALA A CA 1
ATOM 4338 C C . ALA A 1 549 ? -8.834 15.275 -10.388 1.00 87.56 549 ALA A C 1
ATOM 4340 O O . ALA A 1 549 ? -7.876 15.235 -9.619 1.00 87.56 549 ALA A O 1
ATOM 4341 N N . CYS A 1 550 ? -9.472 16.416 -10.662 1.00 84.12 550 CYS A N 1
ATOM 4342 C CA . CYS A 1 550 ? -9.149 17.696 -10.032 1.00 84.12 550 CYS A CA 1
ATOM 4343 C C . CYS A 1 550 ? -9.477 17.708 -8.533 1.00 84.12 550 CYS A C 1
ATOM 4345 O O . CYS A 1 550 ? -10.615 17.438 -8.145 1.00 84.12 550 CYS A O 1
ATOM 4347 N N . GLN A 1 551 ? -8.506 18.107 -7.715 1.00 77.75 551 GLN A N 1
ATOM 4348 C CA . GLN A 1 551 ? -8.614 18.235 -6.265 1.00 77.75 551 GLN A CA 1
ATOM 4349 C C . GLN A 1 551 ? -8.118 19.625 -5.812 1.00 77.75 551 GLN A C 1
ATOM 4351 O O . GLN A 1 551 ? -7.033 20.017 -6.241 1.00 77.75 551 GLN A O 1
ATOM 4356 N N . PRO A 1 552 ? -8.875 20.367 -4.971 1.00 74.06 552 PRO A N 1
ATOM 4357 C CA . PRO A 1 552 ? -10.264 20.087 -4.614 1.00 74.06 552 PRO A CA 1
ATOM 4358 C C . PRO A 1 552 ? -11.183 20.240 -5.847 1.00 74.06 552 PRO A C 1
ATOM 4360 O O . PRO A 1 552 ? -10.832 20.951 -6.801 1.00 74.06 552 PRO A O 1
ATOM 4363 N N . PRO A 1 553 ? -12.351 19.571 -5.864 1.00 68.81 553 PRO A N 1
ATOM 4364 C CA . PRO A 1 553 ? -13.291 19.660 -6.976 1.00 68.81 553 PRO A CA 1
ATOM 4365 C C . PRO A 1 553 ? -13.607 21.115 -7.348 1.00 68.81 553 PRO A C 1
ATOM 4367 O O . PRO A 1 553 ? -13.704 21.978 -6.479 1.00 68.81 553 PRO A O 1
ATOM 4370 N N . CYS A 1 554 ? -13.763 21.387 -8.645 1.00 63.31 554 CYS A N 1
ATOM 4371 C CA . CYS A 1 554 ? -14.088 22.705 -9.214 1.00 63.31 554 CYS A CA 1
ATOM 4372 C C . CYS A 1 554 ? -12.997 23.793 -9.126 1.00 63.31 554 CYS A C 1
ATOM 4374 O O . CYS A 1 554 ? -13.126 24.792 -9.826 1.00 63.31 554 CYS A O 1
ATOM 4376 N N . MET A 1 555 ? -11.925 23.617 -8.340 1.00 66.00 555 MET A N 1
ATOM 4377 C CA . MET A 1 555 ? -10.794 24.566 -8.302 1.00 66.00 555 MET A CA 1
ATOM 4378 C C . MET A 1 555 ? -9.563 24.092 -9.090 1.00 66.00 555 MET A C 1
ATOM 4380 O O . MET A 1 555 ? -8.684 24.902 -9.360 1.00 66.00 555 MET A O 1
ATOM 4384 N N . CYS A 1 556 ? -9.508 22.804 -9.469 1.00 64.25 556 CYS A N 1
ATOM 4385 C CA . CYS A 1 556 ? -8.479 22.195 -10.331 1.00 64.25 556 CYS A CA 1
ATOM 4386 C C . CYS A 1 556 ? -7.030 22.612 -10.016 1.00 64.25 556 CYS A C 1
ATOM 4388 O O . CYS A 1 556 ? -6.242 22.854 -10.926 1.00 64.25 556 CYS A O 1
ATOM 4390 N N . THR A 1 557 ? -6.658 22.668 -8.734 1.00 72.00 557 THR A N 1
ATOM 4391 C CA . THR A 1 557 ? -5.289 23.034 -8.337 1.00 72.00 557 THR A CA 1
ATOM 4392 C C . THR A 1 557 ? -4.306 21.872 -8.492 1.00 72.00 557 THR A C 1
ATOM 4394 O O . THR A 1 557 ? -3.136 22.098 -8.781 1.00 72.00 557 THR A O 1
ATOM 4397 N N . SER A 1 558 ? -4.771 20.627 -8.342 1.00 81.06 558 SER A N 1
ATOM 4398 C CA . SER A 1 558 ? -3.978 19.415 -8.574 1.00 81.06 558 SER A CA 1
ATOM 4399 C C . SER A 1 558 ? -4.819 18.336 -9.252 1.00 81.06 558 SER A C 1
ATOM 4401 O O . SER A 1 558 ? -5.978 18.134 -8.892 1.00 81.06 558 SER A O 1
ATOM 4403 N N . PHE A 1 559 ? -4.256 17.637 -10.238 1.00 87.19 559 PHE A N 1
ATOM 4404 C CA . PHE A 1 559 ? -4.932 16.555 -10.950 1.00 87.19 559 PHE A CA 1
ATOM 4405 C C . PHE A 1 559 ? -4.352 15.189 -10.558 1.00 87.19 559 PHE A C 1
ATOM 4407 O O . PHE A 1 559 ? -3.161 14.948 -10.742 1.00 87.19 559 PHE A O 1
ATOM 4414 N N . LYS A 1 560 ? -5.200 14.282 -10.055 1.00 91.38 560 LYS A N 1
ATOM 4415 C CA . LYS A 1 560 ? -4.818 12.923 -9.638 1.00 91.38 560 LYS A CA 1
ATOM 4416 C C . LYS A 1 560 ? -5.306 11.875 -10.634 1.00 91.38 560 LYS A C 1
ATOM 4418 O O . LYS A 1 560 ? -6.510 11.686 -10.824 1.00 91.38 560 LYS A O 1
ATOM 4423 N N . PHE A 1 561 ? -4.368 11.190 -11.276 1.00 88.25 561 PHE A N 1
ATOM 4424 C CA . PHE A 1 561 ? -4.654 10.119 -12.227 1.00 88.25 561 PHE A CA 1
ATOM 4425 C C . PHE A 1 561 ? -4.724 8.749 -11.540 1.00 88.25 561 PHE A C 1
ATOM 4427 O O . PHE A 1 561 ? -5.605 7.943 -11.851 1.00 88.25 561 PHE A O 1
ATOM 4434 N N . PHE A 1 562 ? -3.835 8.509 -10.576 1.00 91.75 562 PHE A N 1
ATOM 4435 C CA . PHE A 1 562 ? -3.788 7.286 -9.782 1.00 91.75 562 PHE A CA 1
ATOM 4436 C C . PHE A 1 562 ? -4.359 7.517 -8.382 1.00 91.75 562 PHE A C 1
ATOM 4438 O O . PHE A 1 562 ? -4.301 8.622 -7.840 1.00 91.75 562 PHE A O 1
ATOM 4445 N N . ASN A 1 563 ? -4.905 6.452 -7.794 1.00 94.00 563 ASN A N 1
ATOM 4446 C CA . ASN A 1 563 ? -5.250 6.431 -6.374 1.00 94.00 563 ASN A CA 1
ATOM 4447 C C . ASN A 1 563 ? -3.979 6.455 -5.500 1.00 94.00 563 ASN A C 1
ATOM 4449 O O . ASN A 1 563 ? -2.887 6.734 -5.992 1.00 94.00 563 ASN A O 1
ATOM 4453 N N . SER A 1 564 ? -4.108 6.194 -4.200 1.00 96.44 564 SER A N 1
ATOM 4454 C CA . SER A 1 564 ? -2.956 6.175 -3.294 1.00 96.44 564 SER A CA 1
ATOM 4455 C C . SER A 1 564 ? -2.070 4.944 -3.436 1.00 96.44 564 SER A C 1
ATOM 4457 O O . SER A 1 564 ? -0.954 4.941 -2.929 1.00 96.44 564 SER A O 1
ATOM 4459 N N . GLY A 1 565 ? -2.568 3.887 -4.081 1.00 96.50 565 GLY A N 1
ATOM 4460 C CA . GLY A 1 565 ? -1.940 2.571 -4.059 1.00 96.50 565 GLY A CA 1
ATOM 4461 C C . GLY A 1 565 ? -2.080 1.836 -2.719 1.00 96.50 565 GLY A C 1
ATOM 4462 O O . GLY A 1 565 ? -1.651 0.692 -2.638 1.00 96.50 565 GLY A O 1
ATOM 4463 N N . LEU A 1 566 ? -2.703 2.430 -1.694 1.00 98.56 566 LEU A N 1
ATOM 4464 C CA . LEU A 1 566 ? -2.919 1.765 -0.407 1.00 98.56 566 LEU A CA 1
ATOM 4465 C C . LEU A 1 566 ? -4.052 0.738 -0.487 1.00 98.56 566 LEU A C 1
ATOM 4467 O O . LEU A 1 566 ? -5.100 0.955 -1.112 1.00 98.56 566 LEU A O 1
ATOM 4471 N N . PHE A 1 567 ? -3.859 -0.364 0.225 1.00 98.69 567 PHE A N 1
ATOM 4472 C CA . PHE A 1 567 ? -4.827 -1.431 0.414 1.00 98.69 567 PHE A CA 1
ATOM 4473 C C . PHE A 1 567 ? -4.677 -1.980 1.834 1.00 98.69 567 PHE A C 1
ATOM 4475 O O . PHE A 1 567 ? -3.582 -2.333 2.257 1.00 98.69 567 PHE A O 1
ATOM 4482 N N . LEU A 1 568 ? -5.786 -2.081 2.565 1.00 98.69 568 LEU A N 1
ATOM 4483 C CA . LEU A 1 568 ? -5.809 -2.582 3.939 1.00 98.69 568 LEU A CA 1
ATOM 4484 C C . LEU A 1 568 ? -6.679 -3.832 4.014 1.00 98.69 568 LEU A C 1
ATOM 4486 O O . LEU A 1 568 ? -7.834 -3.804 3.593 1.00 98.69 568 LEU A O 1
ATOM 4490 N N . ALA A 1 569 ? -6.163 -4.906 4.600 1.00 98.19 569 ALA A N 1
ATOM 4491 C CA . ALA A 1 569 ? -6.913 -6.117 4.904 1.00 98.19 569 ALA A CA 1
ATOM 4492 C C . ALA A 1 569 ? -6.808 -6.443 6.396 1.00 98.19 569 ALA A C 1
ATOM 4494 O O . ALA A 1 569 ? -5.720 -6.489 6.953 1.00 98.19 569 ALA A O 1
ATOM 4495 N N . SER A 1 570 ? -7.945 -6.668 7.047 1.00 96.94 570 SER A N 1
ATOM 4496 C CA . SER A 1 570 ? -8.055 -6.886 8.488 1.00 96.94 570 SER A CA 1
ATOM 4497 C C . SER A 1 570 ? -8.933 -8.102 8.779 1.00 96.94 570 SER A C 1
ATOM 4499 O O . SER A 1 570 ? -9.977 -8.303 8.148 1.00 96.94 570 SER A O 1
ATOM 4501 N N . ARG A 1 571 ? -8.513 -8.914 9.755 1.00 93.31 571 ARG A N 1
ATOM 4502 C CA . ARG A 1 571 ? -9.358 -9.948 10.374 1.00 93.31 571 ARG A CA 1
ATOM 4503 C C . ARG A 1 571 ? -10.411 -9.331 11.297 1.00 93.31 571 ARG A C 1
ATOM 4505 O O . ARG A 1 571 ? -11.483 -9.901 11.460 1.00 93.31 571 ARG A O 1
ATOM 4512 N N . PHE A 1 572 ? -10.132 -8.145 11.834 1.00 93.50 572 PHE A N 1
ATOM 4513 C CA . PHE A 1 572 ? -11.012 -7.421 12.747 1.00 93.50 572 PHE A CA 1
ATOM 4514 C C . PHE A 1 572 ? -11.971 -6.470 12.025 1.00 93.50 572 PHE A C 1
ATOM 4516 O O . PHE A 1 572 ? -11.566 -5.823 11.046 1.00 93.50 572 PHE A O 1
ATOM 4523 N N . PRO A 1 573 ? -13.196 -6.287 12.548 1.00 94.25 573 PRO A N 1
ATOM 4524 C CA . PRO A 1 573 ? -14.130 -5.290 12.048 1.00 94.25 573 PRO A CA 1
ATOM 4525 C C . PRO A 1 573 ? -13.585 -3.863 12.102 1.00 94.25 573 PRO A C 1
ATOM 4527 O O . PRO A 1 573 ? -13.173 -3.372 13.152 1.00 94.25 573 PRO A O 1
ATOM 4530 N N . ILE A 1 574 ? -13.656 -3.160 10.971 1.00 95.62 574 ILE A N 1
ATOM 4531 C CA . ILE A 1 574 ? -13.297 -1.740 10.874 1.00 95.62 574 ILE A CA 1
ATOM 4532 C C . ILE A 1 574 ? -14.483 -0.894 11.354 1.00 95.62 574 ILE A C 1
ATOM 4534 O O . ILE A 1 574 ? -15.559 -0.923 10.750 1.00 95.62 574 ILE A O 1
ATOM 4538 N N . LEU A 1 575 ? -14.278 -0.142 12.438 1.00 95.12 575 LEU A N 1
ATOM 4539 C CA . LEU A 1 575 ? -15.269 0.738 13.065 1.00 95.12 575 LEU A CA 1
ATOM 4540 C C . LEU A 1 575 ? -15.326 2.118 12.402 1.00 95.12 575 LEU A C 1
ATOM 4542 O O . LEU A 1 575 ? -16.409 2.639 12.143 1.00 95.12 575 LEU A O 1
ATOM 4546 N N . LYS A 1 576 ? -14.159 2.708 12.128 1.00 97.19 576 LYS A N 1
ATOM 4547 C CA . LYS A 1 576 ? -14.001 3.990 11.425 1.00 97.19 576 LYS A CA 1
ATOM 4548 C C . LYS A 1 576 ? -12.760 3.894 10.544 1.00 97.19 576 LYS A C 1
ATOM 4550 O O . LYS A 1 576 ? -11.774 3.287 10.953 1.00 97.19 576 LYS A O 1
ATOM 4555 N N . ALA A 1 577 ? -12.808 4.491 9.360 1.00 97.94 577 ALA A N 1
ATOM 4556 C CA . ALA A 1 577 ? -11.638 4.681 8.518 1.00 97.94 577 ALA A CA 1
ATOM 4557 C C . ALA A 1 577 ? -11.703 6.051 7.845 1.00 97.94 577 ALA A C 1
ATOM 4559 O O . ALA A 1 577 ? -12.784 6.492 7.445 1.00 97.94 577 ALA A O 1
ATOM 4560 N N . GLU A 1 578 ? -10.556 6.701 7.729 1.00 97.69 578 GLU A N 1
ATOM 4561 C CA . GLU A 1 578 ? -10.399 8.024 7.140 1.00 97.69 578 GLU A CA 1
ATOM 4562 C C . GLU A 1 578 ? -9.123 8.071 6.308 1.00 97.69 578 GLU A C 1
ATOM 4564 O O . GLU A 1 578 ? -8.144 7.395 6.618 1.00 97.69 578 GLU A O 1
ATOM 4569 N N . TYR A 1 579 ? -9.159 8.827 5.215 1.00 98.06 579 TYR A N 1
ATOM 4570 C CA . TYR A 1 579 ? -8.038 8.938 4.298 1.00 98.06 579 TYR A CA 1
ATOM 4571 C C . TYR A 1 579 ? -7.782 10.401 3.939 1.00 98.06 579 TYR A C 1
ATOM 4573 O O . TYR A 1 579 ? -8.706 11.118 3.545 1.00 98.06 579 TYR A O 1
ATOM 4581 N N . HIS A 1 580 ? -6.513 10.796 4.008 1.00 96.50 580 HIS A N 1
ATOM 4582 C CA . HIS A 1 580 ? -6.017 12.111 3.614 1.00 96.50 580 HIS A CA 1
ATOM 4583 C C . HIS A 1 580 ? -4.900 11.956 2.584 1.00 96.50 580 HIS A C 1
ATOM 4585 O O . HIS A 1 580 ? -4.037 11.094 2.724 1.00 96.50 580 HIS A O 1
ATOM 4591 N N . TRP A 1 581 ? -4.901 12.800 1.552 1.00 94.88 581 TRP A N 1
ATOM 4592 C CA . TRP A 1 581 ? -3.874 12.808 0.508 1.00 94.88 581 TRP A CA 1
ATOM 4593 C C . TRP A 1 581 ? -2.888 13.963 0.719 1.00 94.88 581 TRP A C 1
ATOM 4595 O O . TRP A 1 581 ? -3.267 15.020 1.226 1.00 94.88 581 TRP A O 1
ATOM 4605 N N . PHE A 1 582 ? -1.633 13.780 0.313 1.00 95.50 582 PHE A N 1
ATOM 4606 C CA . PHE A 1 582 ? -0.582 14.783 0.458 1.00 95.50 582 PHE A CA 1
ATOM 4607 C C . PHE A 1 582 ? -0.650 15.847 -0.649 1.00 95.50 582 PHE A C 1
ATOM 4609 O O . PHE A 1 582 ? -0.538 15.514 -1.834 1.00 95.50 582 PHE A O 1
ATOM 4616 N N . PRO A 1 583 ? -0.778 17.141 -0.302 1.00 91.94 583 PRO A N 1
ATOM 4617 C CA . PRO A 1 583 ? -0.882 18.217 -1.285 1.00 91.94 583 PRO A CA 1
ATOM 4618 C C . PRO A 1 583 ? 0.457 18.607 -1.926 1.00 91.94 583 PRO A C 1
ATOM 4620 O O . PRO A 1 583 ? 0.456 19.315 -2.929 1.00 91.94 583 PRO A O 1
ATOM 4623 N N . ASN A 1 584 ? 1.586 18.179 -1.354 1.00 93.75 584 ASN A N 1
ATOM 4624 C CA . ASN A 1 584 ? 2.930 18.667 -1.677 1.00 93.75 584 ASN A CA 1
ATOM 4625 C C . ASN A 1 584 ? 3.771 17.730 -2.569 1.00 93.75 584 ASN A C 1
ATOM 4627 O O . ASN A 1 584 ? 4.935 18.039 -2.808 1.00 93.75 584 ASN A O 1
ATOM 4631 N N . SER A 1 585 ? 3.215 16.620 -3.070 1.00 90.31 585 SER A N 1
ATOM 4632 C CA . SER A 1 585 ? 3.919 15.724 -4.005 1.00 90.31 585 SER A CA 1
ATOM 4633 C C . SER A 1 585 ? 4.297 16.430 -5.314 1.00 90.31 585 SER A C 1
ATOM 4635 O O . SER A 1 585 ? 3.538 17.257 -5.828 1.00 90.31 585 SER A O 1
ATOM 4637 N N . ARG A 1 586 ? 5.448 16.060 -5.883 1.00 89.44 586 ARG A N 1
ATOM 4638 C CA . ARG A 1 586 ? 6.013 16.619 -7.126 1.00 89.44 586 ARG A CA 1
ATOM 4639 C C . ARG A 1 586 ? 6.289 15.545 -8.181 1.00 89.44 586 ARG A C 1
ATOM 4641 O O . ARG A 1 586 ? 6.177 14.354 -7.909 1.00 89.44 586 ARG A O 1
ATOM 4648 N N . GLY A 1 587 ? 6.623 15.981 -9.396 1.00 89.94 587 GLY A N 1
ATOM 4649 C CA . GLY A 1 587 ? 6.998 15.090 -10.496 1.00 89.94 587 GLY A CA 1
ATOM 4650 C C . GLY A 1 587 ? 5.901 14.087 -10.856 1.00 89.94 587 GLY A C 1
ATOM 4651 O O . GLY A 1 587 ? 4.717 14.424 -10.883 1.00 89.94 587 GLY A O 1
ATOM 4652 N N . GLU A 1 588 ? 6.300 12.848 -11.128 1.00 87.00 588 GLU A N 1
ATOM 4653 C CA . GLU A 1 588 ? 5.391 11.746 -11.466 1.00 87.00 588 GLU A CA 1
ATOM 4654 C C . GLU A 1 588 ? 4.496 11.355 -10.279 1.00 87.00 588 GLU A C 1
ATOM 4656 O O . GLU A 1 588 ? 3.300 11.106 -10.455 1.00 87.00 588 GLU A O 1
ATOM 4661 N N . ASP A 1 589 ? 5.032 11.425 -9.056 1.00 88.94 589 ASP A N 1
ATOM 4662 C CA . ASP A 1 589 ? 4.313 11.157 -7.806 1.00 88.94 589 ASP A CA 1
ATOM 4663 C C . ASP A 1 589 ? 3.144 12.125 -7.575 1.00 88.94 589 ASP A C 1
ATOM 4665 O O . ASP A 1 589 ? 2.149 11.771 -6.938 1.00 88.94 589 ASP A O 1
ATOM 4669 N N . ALA A 1 590 ? 3.193 13.330 -8.154 1.00 89.44 590 ALA A N 1
ATOM 4670 C CA . ALA A 1 590 ? 2.081 14.275 -8.104 1.00 89.44 590 ALA A CA 1
ATOM 4671 C C . ALA A 1 590 ? 0.811 13.743 -8.790 1.00 89.44 590 ALA A C 1
ATOM 4673 O O . ALA A 1 590 ? -0.286 14.188 -8.441 1.00 89.44 590 ALA A O 1
ATOM 4674 N N . LEU A 1 591 ? 0.927 12.786 -9.719 1.00 90.00 591 LEU A N 1
ATOM 4675 C CA . LEU A 1 591 ? -0.215 12.151 -10.383 1.00 90.00 591 LEU A CA 1
ATOM 4676 C C . LEU A 1 591 ? -0.890 11.088 -9.512 1.00 90.00 591 LEU A C 1
ATOM 4678 O O . LEU A 1 591 ? -2.048 10.747 -9.773 1.00 90.00 591 LEU A O 1
ATOM 4682 N N . ALA A 1 592 ? -0.205 10.574 -8.490 1.00 93.12 592 ALA A N 1
ATOM 4683 C CA . ALA A 1 592 ? -0.771 9.661 -7.511 1.00 93.12 592 ALA A CA 1
ATOM 4684 C C . ALA A 1 592 ? -1.334 10.428 -6.309 1.00 93.12 592 ALA A C 1
ATOM 4686 O O . ALA A 1 592 ? -0.821 11.465 -5.872 1.00 93.12 592 ALA A O 1
ATOM 4687 N N . ALA A 1 593 ? -2.428 9.919 -5.754 1.00 94.69 593 ALA A N 1
ATOM 4688 C CA . ALA A 1 593 ? -2.976 10.422 -4.506 1.00 94.69 593 ALA A CA 1
ATOM 4689 C C . ALA A 1 593 ? -2.233 9.782 -3.321 1.00 94.69 593 ALA A C 1
ATOM 4691 O O . ALA A 1 593 ? -2.833 9.080 -2.520 1.00 94.69 593 ALA A O 1
ATOM 4692 N N . LYS A 1 594 ? -0.915 9.954 -3.204 1.00 96.19 594 LYS A N 1
ATOM 4693 C CA . LYS A 1 594 ? -0.178 9.470 -2.024 1.00 96.19 594 LYS A CA 1
ATOM 4694 C C . LYS A 1 594 ? -0.717 10.125 -0.748 1.00 96.19 594 LYS A C 1
ATOM 4696 O O . LYS A 1 594 ? -1.242 11.238 -0.808 1.00 96.19 594 LYS A O 1
ATOM 4701 N N . GLY A 1 595 ? -0.690 9.418 0.378 1.00 97.62 595 GLY A N 1
ATOM 4702 C CA . GLY A 1 595 ? -1.417 9.856 1.568 1.00 97.62 595 GLY A CA 1
ATOM 4703 C C . GLY A 1 595 ? -1.408 8.865 2.722 1.00 97.62 595 GLY A C 1
ATOM 4704 O O . GLY A 1 595 ? -0.759 7.826 2.648 1.00 97.62 595 GLY A O 1
ATOM 4705 N N . LEU A 1 596 ? -2.200 9.185 3.745 1.00 98.69 596 LEU A N 1
ATOM 4706 C CA . LEU A 1 596 ? -2.398 8.411 4.966 1.00 98.69 596 LEU A CA 1
ATOM 4707 C C . LEU A 1 596 ? -3.815 7.829 5.004 1.00 98.69 596 LEU A C 1
ATOM 4709 O O . LEU A 1 596 ? -4.793 8.560 4.838 1.00 98.69 596 LEU A O 1
ATOM 4713 N N . LEU A 1 597 ? -3.930 6.535 5.293 1.00 98.75 597 LEU A N 1
ATOM 4714 C CA . LEU A 1 597 ? -5.165 5.882 5.714 1.00 98.75 597 LEU A CA 1
ATOM 4715 C C . LEU A 1 597 ? -5.075 5.543 7.206 1.00 98.75 597 LEU A C 1
ATOM 4717 O O . LEU A 1 597 ? -4.219 4.760 7.616 1.00 98.75 597 LEU A O 1
ATOM 4721 N N . SER A 1 598 ? -6.013 6.063 7.991 1.00 98.69 598 SER A N 1
ATOM 4722 C CA . SER A 1 598 ? -6.180 5.746 9.410 1.00 98.69 598 SER A CA 1
ATOM 4723 C C . SER A 1 598 ? -7.432 4.905 9.615 1.00 98.69 598 SER A C 1
ATOM 4725 O O . SER A 1 598 ? -8.510 5.242 9.123 1.00 98.69 598 SER A O 1
ATOM 4727 N N . ALA A 1 599 ? -7.307 3.806 10.353 1.00 98.44 599 ALA A N 1
ATOM 4728 C CA . ALA A 1 599 ? -8.397 2.899 10.667 1.00 98.44 599 ALA A CA 1
ATOM 4729 C C . ALA A 1 599 ? -8.456 2.607 12.169 1.00 98.44 599 ALA A C 1
ATOM 4731 O O . ALA A 1 599 ? -7.444 2.428 12.844 1.00 98.44 599 ALA A O 1
ATOM 4732 N N . LYS A 1 600 ? -9.681 2.523 12.682 1.00 98.00 600 LYS A N 1
ATOM 4733 C CA . LYS A 1 600 ? -9.998 2.050 14.024 1.00 98.00 600 LYS A CA 1
ATOM 4734 C C . LYS A 1 600 ? -10.686 0.700 13.904 1.00 98.00 600 LYS A C 1
ATOM 4736 O O . LYS A 1 600 ? -11.713 0.603 13.227 1.00 98.00 600 LYS A O 1
ATOM 4741 N N . VAL A 1 601 ? -10.152 -0.319 14.564 1.00 95.88 601 VAL A N 1
ATOM 4742 C CA . VAL A 1 601 ? -10.666 -1.693 14.508 1.00 95.88 601 VAL A CA 1
ATOM 4743 C C . VAL A 1 601 ? -11.209 -2.152 15.857 1.00 95.88 601 VAL A C 1
ATOM 4745 O O . VAL A 1 601 ? -10.735 -1.715 16.905 1.00 95.88 601 VAL A O 1
ATOM 4748 N N . LEU A 1 602 ? -12.216 -3.025 15.827 1.00 93.44 602 LEU A N 1
ATOM 4749 C CA . LEU A 1 602 ? -12.772 -3.686 17.006 1.00 93.44 602 LEU A CA 1
ATOM 4750 C C . LEU A 1 602 ? -12.060 -5.014 17.238 1.00 93.44 602 LEU A C 1
ATOM 4752 O O . LEU A 1 602 ? -12.168 -5.914 16.414 1.00 93.44 602 LEU A O 1
ATOM 4756 N N . ILE A 1 603 ? -11.393 -5.153 18.375 1.00 91.06 603 ILE A N 1
ATOM 4757 C CA . ILE A 1 603 ? -10.674 -6.379 18.735 1.00 91.06 603 ILE A CA 1
ATOM 4758 C C . ILE A 1 603 ? -11.580 -7.357 19.479 1.00 91.06 603 ILE A C 1
ATOM 4760 O O . ILE A 1 603 ? -11.535 -8.565 19.246 1.00 91.06 603 ILE A O 1
ATOM 4764 N N . GLY A 1 604 ? -12.411 -6.827 20.375 1.00 87.38 604 GLY A N 1
ATOM 4765 C CA . GLY A 1 604 ? -13.315 -7.619 21.193 1.00 87.38 604 GLY A CA 1
ATOM 4766 C C . GLY A 1 604 ? -13.859 -6.824 22.372 1.00 87.38 604 GLY A C 1
ATOM 4767 O O . GLY A 1 604 ? -14.054 -5.609 22.279 1.00 87.38 604 GLY A O 1
ATOM 4768 N N . GLN A 1 605 ? -14.095 -7.517 23.480 1.00 83.44 605 GLN A N 1
ATOM 4769 C CA . GLN A 1 605 ? -14.490 -6.931 24.757 1.00 83.44 605 GLN A CA 1
ATOM 4770 C C . GLN A 1 605 ? -13.552 -7.423 25.858 1.00 83.44 605 GLN A C 1
ATOM 4772 O O . GLN A 1 605 ? -13.012 -8.525 25.769 1.00 83.44 605 GLN A O 1
ATOM 4777 N N . ASN A 1 606 ? -13.332 -6.596 26.876 1.00 76.88 606 ASN A N 1
ATOM 4778 C CA . ASN A 1 606 ? -12.573 -6.999 28.056 1.00 76.88 606 ASN A CA 1
ATOM 4779 C C . ASN A 1 606 ? -13.496 -7.630 29.118 1.00 76.88 606 ASN A C 1
ATOM 4781 O O . ASN A 1 606 ? -14.720 -7.667 28.967 1.00 76.88 606 ASN A O 1
ATOM 4785 N N . GLN A 1 607 ? -12.917 -8.082 30.236 1.00 73.81 607 GLN A N 1
ATOM 4786 C CA . GLN A 1 607 ? -13.667 -8.668 31.360 1.00 73.81 607 GLN A CA 1
ATOM 4787 C C . GLN A 1 607 ? -14.732 -7.720 31.945 1.00 73.81 607 GLN A C 1
ATOM 4789 O O . GLN A 1 607 ? -15.771 -8.174 32.419 1.00 73.81 607 GLN A O 1
ATOM 4794 N N . LYS A 1 608 ? -14.507 -6.402 31.867 1.00 75.00 608 LYS A N 1
ATOM 4795 C CA . LYS A 1 608 ? -15.438 -5.352 32.313 1.00 75.00 608 LYS A CA 1
ATOM 4796 C C . LYS A 1 608 ? -16.508 -5.007 31.263 1.00 75.00 608 LYS A C 1
ATOM 4798 O O . LYS A 1 608 ? -17.247 -4.051 31.458 1.00 75.00 608 LYS A O 1
ATOM 4803 N N . GLN A 1 609 ? -16.606 -5.769 30.166 1.00 78.94 609 GLN A N 1
ATOM 4804 C CA . GLN A 1 609 ? -17.504 -5.529 29.025 1.00 78.94 609 GLN A CA 1
ATOM 4805 C C . GLN A 1 609 ? -17.231 -4.221 28.252 1.00 78.94 609 GLN A C 1
ATOM 4807 O O . GLN A 1 609 ? -18.017 -3.844 27.375 1.00 78.94 609 GLN A O 1
ATOM 4812 N N . ASN A 1 610 ? -16.096 -3.556 28.500 1.00 83.25 610 ASN A N 1
ATOM 4813 C CA . ASN A 1 610 ? -15.652 -2.416 27.700 1.00 83.25 610 ASN A CA 1
ATOM 4814 C C . ASN A 1 610 ? -15.179 -2.903 26.332 1.00 83.25 610 ASN A C 1
ATOM 4816 O O . ASN A 1 610 ? -14.617 -3.994 26.191 1.00 83.25 610 ASN A O 1
ATOM 4820 N N . LYS A 1 611 ? -15.377 -2.075 25.306 1.00 89.00 611 LYS A N 1
ATOM 4821 C CA . LYS A 1 611 ? -14.906 -2.391 23.955 1.00 89.00 611 LYS A CA 1
ATOM 4822 C C . LYS A 1 611 ? -13.391 -2.266 23.887 1.00 89.00 611 LYS A C 1
ATOM 4824 O O . LYS A 1 611 ? -12.828 -1.251 24.277 1.00 89.00 611 LYS A O 1
ATOM 4829 N N . VAL A 1 612 ? -12.743 -3.264 23.309 1.00 90.75 612 VAL A N 1
ATOM 4830 C CA . VAL A 1 612 ? -11.303 -3.250 23.063 1.00 90.75 612 VAL A CA 1
ATOM 4831 C C . VAL A 1 612 ? -11.067 -2.884 21.604 1.00 90.75 612 VAL A C 1
ATOM 4833 O O . VAL A 1 612 ? -11.614 -3.524 20.702 1.00 90.75 612 VAL A O 1
ATOM 4836 N N . VAL A 1 613 ? -10.276 -1.842 21.361 1.00 94.12 613 VAL A N 1
ATOM 4837 C CA . VAL A 1 613 ? -10.049 -1.270 20.029 1.00 94.12 613 VAL A CA 1
ATOM 4838 C C . VAL A 1 613 ? -8.563 -1.121 19.723 1.00 94.12 613 VAL A C 1
ATOM 4840 O O . VAL A 1 613 ? -7.731 -1.008 20.619 1.00 94.12 613 VAL A O 1
ATOM 4843 N N . GLY A 1 614 ? -8.222 -1.093 18.441 1.00 95.75 614 GLY A N 1
ATOM 4844 C CA . GLY A 1 614 ? -6.868 -0.811 17.970 1.00 95.75 614 GLY A CA 1
ATOM 4845 C C . GLY A 1 614 ? -6.869 0.282 16.910 1.00 95.75 614 GLY A C 1
ATOM 4846 O O . GLY A 1 614 ? -7.824 0.394 16.133 1.00 95.75 614 GLY A O 1
ATOM 4847 N N . TYR A 1 615 ? -5.805 1.081 16.874 1.00 98.06 615 TYR A N 1
ATOM 4848 C CA . TYR A 1 615 ? -5.549 2.037 15.802 1.00 98.06 615 TYR A CA 1
ATOM 4849 C C . TYR A 1 615 ? -4.493 1.480 14.853 1.00 98.06 615 TYR A C 1
ATOM 4851 O O . TYR A 1 615 ? -3.442 1.002 15.278 1.00 98.06 615 TYR A O 1
ATOM 4859 N N . PHE A 1 616 ? -4.788 1.532 13.559 1.00 98.50 616 PHE A N 1
ATOM 4860 C CA . PHE A 1 616 ? -3.880 1.092 12.513 1.00 98.50 616 PHE A CA 1
ATOM 4861 C C . PHE A 1 616 ? -3.815 2.148 11.417 1.00 98.50 616 PHE A C 1
ATOM 4863 O O . PHE A 1 616 ? -4.839 2.540 10.856 1.00 98.50 616 PHE A O 1
ATOM 4870 N N . ASN A 1 617 ? -2.607 2.605 11.123 1.00 98.69 617 ASN A N 1
ATOM 4871 C CA . ASN A 1 617 ? -2.333 3.674 10.182 1.00 98.69 617 ASN A CA 1
ATOM 4872 C C . ASN A 1 617 ? -1.374 3.158 9.111 1.00 98.69 617 ASN A C 1
ATOM 4874 O O . ASN A 1 617 ? -0.386 2.493 9.426 1.00 98.69 617 ASN A O 1
ATOM 4878 N N . CYS A 1 618 ? -1.658 3.469 7.851 1.00 98.25 618 CYS A N 1
ATOM 4879 C CA . CYS A 1 618 ? -0.782 3.131 6.739 1.00 98.25 618 CYS A CA 1
ATOM 4880 C C . CYS A 1 618 ? -0.589 4.306 5.789 1.00 98.25 618 CYS A C 1
ATOM 4882 O O . CYS A 1 618 ? -1.530 5.056 5.521 1.00 98.25 618 CYS A O 1
ATOM 4884 N N . THR A 1 619 ? 0.632 4.478 5.295 1.00 98.62 619 THR A N 1
ATOM 4885 C CA . THR A 1 619 ? 1.000 5.594 4.422 1.00 98.62 619 THR A CA 1
ATOM 4886 C C . THR A 1 619 ? 1.919 5.139 3.296 1.00 98.62 619 THR A C 1
ATOM 4888 O O . THR A 1 619 ? 2.567 4.104 3.387 1.00 98.62 619 THR A O 1
ATOM 4891 N N . HIS A 1 620 ? 1.966 5.927 2.229 1.00 98.31 620 HIS A N 1
ATOM 4892 C CA . HIS A 1 620 ? 2.980 5.814 1.187 1.00 98.31 620 HIS A CA 1
ATOM 4893 C C . HIS A 1 620 ? 3.491 7.227 0.907 1.00 98.31 620 HIS A C 1
ATOM 4895 O O . HIS A 1 620 ? 2.723 8.072 0.438 1.00 98.31 620 HIS A O 1
ATOM 4901 N N . LEU A 1 621 ? 4.746 7.501 1.266 1.00 98.19 621 LEU A N 1
ATOM 4902 C CA . LEU A 1 621 ? 5.342 8.836 1.165 1.00 98.19 621 LEU A CA 1
ATOM 4903 C C . LEU A 1 621 ? 5.909 9.116 -0.233 1.00 98.19 621 LEU A C 1
ATOM 4905 O O . LEU A 1 621 ? 5.943 8.250 -1.109 1.00 98.19 621 LEU A O 1
ATOM 4909 N N . HIS A 1 622 ? 6.317 10.363 -0.442 1.00 97.31 622 HIS A N 1
ATOM 4910 C CA . HIS A 1 622 ? 6.936 10.856 -1.670 1.00 97.31 622 HIS A CA 1
ATOM 4911 C C . HIS A 1 622 ? 8.244 10.119 -2.006 1.00 97.31 622 HIS A C 1
ATOM 4913 O O . HIS A 1 622 ? 9.141 10.055 -1.171 1.00 97.31 622 HIS A O 1
ATOM 4919 N N . ALA A 1 623 ? 8.340 9.575 -3.222 1.00 94.12 623 ALA A N 1
ATOM 4920 C CA . ALA A 1 623 ? 9.401 8.650 -3.631 1.00 94.12 623 ALA A CA 1
ATOM 4921 C C . ALA A 1 623 ? 10.737 9.277 -4.076 1.00 94.12 623 ALA A C 1
ATOM 4923 O O . ALA A 1 623 ? 11.775 8.726 -3.719 1.00 94.12 623 ALA A O 1
ATOM 4924 N N . PRO A 1 624 ? 10.765 10.385 -4.844 1.00 92.69 624 PRO A N 1
ATOM 4925 C CA . PRO A 1 624 ? 12.012 10.955 -5.355 1.00 92.69 624 PRO A CA 1
ATOM 4926 C C . PRO A 1 624 ? 13.106 11.174 -4.296 1.00 92.69 624 PRO A C 1
ATOM 4928 O O . PRO A 1 624 ? 12.881 11.800 -3.258 1.00 92.69 624 PRO A O 1
ATOM 4931 N N . GLU A 1 625 ? 14.306 10.671 -4.585 1.00 90.19 625 GLU A N 1
ATOM 4932 C CA . GLU A 1 625 ? 15.526 10.897 -3.795 1.00 90.19 625 GLU A CA 1
ATOM 4933 C C . GLU A 1 625 ? 15.928 12.383 -3.824 1.00 90.19 625 GLU A C 1
ATOM 4935 O O . GLU A 1 625 ? 15.597 13.105 -4.769 1.00 90.19 625 GLU A O 1
ATOM 4940 N N . GLY A 1 626 ? 16.613 12.866 -2.785 1.00 88.88 626 GLY A N 1
ATOM 4941 C CA . GLY A 1 626 ? 17.012 14.270 -2.649 1.00 88.88 626 GLY A CA 1
ATOM 4942 C C . GLY A 1 626 ? 15.883 15.251 -2.299 1.00 88.88 626 GLY A C 1
ATOM 4943 O O . GLY A 1 626 ? 16.132 16.450 -2.181 1.00 88.88 626 GLY A O 1
ATOM 4944 N N . GLU A 1 627 ? 14.642 14.784 -2.116 1.00 93.31 627 GLU A N 1
ATOM 4945 C CA . GLU A 1 627 ? 13.479 15.624 -1.777 1.00 93.31 627 GLU A CA 1
ATOM 4946 C C . GLU A 1 627 ? 12.979 15.411 -0.331 1.00 93.31 627 GLU A C 1
ATOM 4948 O O . GLU A 1 627 ? 11.778 15.493 -0.052 1.00 93.31 627 GLU A O 1
ATOM 4953 N N . GLY A 1 628 ? 13.899 15.176 0.613 1.00 94.19 628 GLY A N 1
ATOM 4954 C CA . GLY A 1 628 ? 13.574 14.856 2.009 1.00 94.19 628 GLY A CA 1
ATOM 4955 C C . GLY A 1 628 ? 12.762 15.917 2.761 1.00 94.19 628 GLY A C 1
ATOM 4956 O O . GLY A 1 628 ? 11.933 15.583 3.607 1.00 94.19 628 GLY A O 1
ATOM 4957 N N . GLU A 1 629 ? 12.867 17.196 2.383 1.00 96.69 629 GLU A N 1
ATOM 4958 C CA . GLU A 1 629 ? 12.009 18.266 2.922 1.00 96.69 629 GLU A CA 1
ATOM 4959 C C . GLU A 1 629 ? 10.512 18.001 2.673 1.00 96.69 629 GLU A C 1
ATOM 4961 O O . GLU A 1 629 ? 9.668 18.274 3.532 1.00 96.69 629 GLU A O 1
ATOM 4966 N N . ILE A 1 630 ? 10.165 17.436 1.508 1.00 97.19 630 ILE A N 1
ATOM 4967 C CA . ILE A 1 630 ? 8.781 17.079 1.171 1.00 97.19 630 ILE A CA 1
ATOM 4968 C C . ILE A 1 630 ? 8.311 15.949 2.080 1.00 97.19 630 ILE A C 1
ATOM 4970 O O . ILE A 1 630 ? 7.199 16.033 2.612 1.00 97.19 630 ILE A O 1
ATOM 4974 N N . ARG A 1 631 ? 9.147 14.922 2.282 1.00 98.19 631 ARG A N 1
ATOM 4975 C CA . ARG A 1 631 ? 8.844 13.792 3.169 1.00 98.19 631 ARG A CA 1
ATOM 4976 C C . ARG A 1 631 ? 8.694 14.241 4.621 1.00 98.19 631 ARG A C 1
ATOM 4978 O O . ARG A 1 631 ? 7.711 13.856 5.243 1.00 98.19 631 ARG A O 1
ATOM 4985 N N . CYS A 1 632 ? 9.548 15.125 5.134 1.00 98.44 632 CYS A N 1
ATOM 4986 C CA . CYS A 1 632 ? 9.394 15.707 6.475 1.00 98.44 632 CYS A CA 1
ATOM 4987 C C . CYS A 1 632 ? 8.041 16.410 6.652 1.00 98.44 632 CYS A C 1
ATOM 4989 O O . CYS A 1 632 ? 7.307 16.105 7.589 1.00 98.44 632 CYS A O 1
ATOM 4991 N N . LEU A 1 633 ? 7.640 17.262 5.702 1.00 98.31 633 LEU A N 1
ATOM 4992 C CA . LEU A 1 633 ? 6.316 17.896 5.743 1.00 98.31 633 LEU A CA 1
ATOM 4993 C C . LEU A 1 633 ? 5.172 16.869 5.691 1.00 98.31 633 LEU A C 1
ATOM 4995 O O . LEU A 1 633 ? 4.118 17.077 6.293 1.00 98.31 633 LEU A O 1
ATOM 4999 N N . GLN A 1 634 ? 5.351 15.756 4.974 1.00 98.56 634 GLN A N 1
ATOM 5000 C CA . GLN A 1 634 ? 4.377 14.664 4.969 1.00 98.56 634 GLN A CA 1
ATOM 5001 C C . GLN A 1 634 ? 4.336 13.930 6.313 1.00 98.56 634 GLN A C 1
ATOM 5003 O O . GLN A 1 634 ? 3.244 13.621 6.782 1.00 98.56 634 GLN A O 1
ATOM 5008 N N . LEU A 1 635 ? 5.475 13.696 6.968 1.00 98.69 635 LEU A N 1
ATOM 5009 C CA . LEU A 1 635 ? 5.548 13.096 8.304 1.00 98.69 635 LEU A CA 1
ATOM 5010 C C . LEU A 1 635 ? 4.888 13.991 9.372 1.00 98.69 635 LEU A C 1
ATOM 5012 O O . LEU A 1 635 ? 4.167 13.482 10.239 1.00 98.69 635 LEU A O 1
ATOM 5016 N N . ASP A 1 636 ? 5.042 15.314 9.274 1.00 98.50 636 ASP A N 1
ATOM 5017 C CA . ASP A 1 636 ? 4.314 16.287 10.099 1.00 98.50 636 ASP A CA 1
ATOM 5018 C C . ASP A 1 636 ? 2.795 16.150 9.914 1.00 98.50 636 ASP A C 1
ATOM 5020 O O . ASP A 1 636 ? 2.034 16.059 10.888 1.00 98.50 636 ASP A O 1
ATOM 5024 N N . MET A 1 637 ? 2.341 16.086 8.654 1.00 98.62 637 MET A N 1
ATOM 5025 C CA . MET A 1 637 ? 0.930 15.873 8.318 1.00 98.62 637 MET A CA 1
ATOM 5026 C C . MET A 1 637 ? 0.422 14.532 8.848 1.00 98.62 637 MET A C 1
ATOM 5028 O O . MET A 1 637 ? -0.645 14.501 9.455 1.00 98.62 637 MET A O 1
ATOM 5032 N N . VAL A 1 638 ? 1.187 13.448 8.681 1.00 98.62 638 VAL A N 1
ATOM 5033 C CA . VAL A 1 638 ? 0.848 12.113 9.197 1.00 98.62 638 VAL A CA 1
ATOM 5034 C C . VAL A 1 638 ? 0.630 12.171 10.703 1.00 98.62 638 VAL A C 1
ATOM 5036 O O . VAL A 1 638 ? -0.423 11.769 11.194 1.00 98.62 638 VAL A O 1
ATOM 5039 N N . THR A 1 639 ? 1.583 12.736 11.441 1.00 97.56 639 THR A N 1
ATOM 5040 C CA . THR A 1 639 ? 1.512 12.814 12.905 1.00 97.56 639 THR A CA 1
ATOM 5041 C C . THR A 1 639 ? 0.300 13.633 13.357 1.00 97.56 639 THR A C 1
ATOM 5043 O O . THR A 1 639 ? -0.423 13.237 14.276 1.00 97.56 639 THR A O 1
ATOM 5046 N N . LYS A 1 640 ? 0.027 14.757 12.680 1.00 97.94 640 LYS A N 1
ATOM 5047 C CA . LYS A 1 640 ? -1.153 15.588 12.941 1.00 97.94 640 LYS A CA 1
ATOM 5048 C C . LYS A 1 640 ? -2.458 14.842 12.649 1.00 97.94 640 LYS A C 1
ATOM 5050 O O . LYS A 1 640 ? -3.327 14.801 13.514 1.00 97.94 640 LYS A O 1
ATOM 5055 N N . TRP A 1 641 ? -2.601 14.247 11.468 1.00 98.56 641 TRP A N 1
ATOM 5056 C CA . TRP A 1 641 ? -3.831 13.571 11.050 1.00 98.56 641 TRP A CA 1
ATOM 5057 C C . TRP A 1 641 ? -4.147 12.347 11.904 1.00 98.56 641 TRP A C 1
ATOM 5059 O O . TRP A 1 641 ? -5.310 12.129 12.231 1.00 98.56 641 TRP A O 1
ATOM 5069 N N . ILE A 1 642 ? -3.135 11.592 12.344 1.00 98.25 642 ILE A N 1
ATOM 5070 C CA . ILE A 1 642 ? -3.355 10.490 13.287 1.00 98.25 642 ILE A CA 1
ATOM 5071 C C . ILE A 1 642 ? -3.909 11.022 14.616 1.00 98.25 642 ILE A C 1
ATOM 5073 O O . ILE A 1 642 ? -4.862 10.452 15.151 1.00 98.25 642 ILE A O 1
ATOM 5077 N N . ARG A 1 643 ? -3.341 12.114 15.152 1.00 96.50 643 ARG A N 1
ATOM 5078 C CA . ARG A 1 643 ? -3.838 12.742 16.389 1.00 96.50 643 ARG A CA 1
ATOM 5079 C C . ARG A 1 643 ? -5.288 13.207 16.238 1.00 96.50 643 ARG A C 1
ATOM 5081 O O . ARG A 1 643 ? -6.112 12.861 17.083 1.00 96.50 643 ARG A O 1
ATOM 5088 N N . ASP A 1 644 ? -5.595 13.911 15.151 1.00 97.94 644 ASP A N 1
ATOM 5089 C CA . ASP A 1 644 ? -6.944 14.402 14.848 1.00 97.94 644 ASP A CA 1
ATOM 5090 C C . ASP A 1 644 ? -7.940 13.222 14.742 1.00 97.94 644 ASP A C 1
ATOM 5092 O O . ASP A 1 644 ? -8.956 13.186 15.441 1.00 97.94 644 ASP A O 1
ATOM 5096 N N . PHE A 1 645 ? -7.602 12.179 13.971 1.00 97.69 645 PHE A N 1
ATOM 5097 C CA . PHE A 1 645 ? -8.435 10.983 13.799 1.00 97.69 645 PHE A CA 1
ATOM 5098 C C . PHE A 1 645 ? -8.727 10.266 15.122 1.00 97.69 645 PHE A C 1
ATOM 5100 O O . PHE A 1 645 ? -9.866 9.857 15.385 1.00 97.69 645 PHE A O 1
ATOM 5107 N N . GLN A 1 646 ? -7.712 10.094 15.970 1.00 96.12 646 GLN A N 1
ATOM 5108 C CA . GLN A 1 646 ? -7.870 9.462 17.279 1.00 96.12 646 GLN A CA 1
ATOM 5109 C C . GLN A 1 646 ? -8.743 10.305 18.208 1.00 96.12 646 GLN A C 1
ATOM 5111 O O . GLN A 1 646 ? -9.620 9.760 18.878 1.00 96.12 646 GLN A O 1
ATOM 5116 N N . GLN A 1 647 ? -8.552 11.626 18.223 1.00 94.88 647 GLN A N 1
ATOM 5117 C CA . GLN A 1 647 ? -9.328 12.535 19.063 1.00 94.88 647 GLN A CA 1
ATOM 5118 C C . GLN A 1 647 ? -10.815 12.534 18.681 1.00 94.88 647 GLN A C 1
ATOM 5120 O O . GLN A 1 647 ? -11.674 12.502 19.560 1.00 94.88 647 GLN A O 1
ATOM 5125 N N . GLU A 1 648 ? -11.124 12.490 17.385 1.00 95.94 648 GLU A N 1
ATOM 5126 C CA . GLU A 1 648 ? -12.501 12.443 16.884 1.00 95.94 648 GLU A CA 1
ATOM 5127 C C . GLU A 1 648 ? -13.181 11.078 17.024 1.00 95.94 648 GLU A C 1
ATOM 5129 O O . GLU A 1 648 ? -14.409 10.985 17.034 1.00 95.94 648 GLU A O 1
ATOM 5134 N N . SER A 1 649 ? -12.408 9.992 17.034 1.00 93.94 649 SER A N 1
ATOM 5135 C CA . SER A 1 649 ? -12.952 8.630 17.021 1.00 93.94 649 SER A CA 1
ATOM 5136 C C . SER A 1 649 ? -13.017 7.974 18.397 1.00 93.94 649 SER A C 1
ATOM 5138 O O . SER A 1 649 ? -13.668 6.931 18.529 1.00 93.94 649 SER A O 1
ATOM 5140 N N . LYS A 1 650 ? -12.383 8.566 19.413 1.00 90.62 650 LYS A N 1
ATOM 5141 C CA . LYS A 1 650 ? -12.365 8.070 20.792 1.00 90.62 650 LYS A CA 1
ATOM 5142 C C . LYS A 1 650 ? -13.768 8.049 21.406 1.00 90.62 650 LYS A C 1
ATOM 5144 O O . LYS A 1 650 ? -14.506 9.026 21.319 1.00 90.62 650 LYS A O 1
ATOM 5149 N N . GLN A 1 651 ? -14.120 6.943 22.059 1.00 89.31 651 GLN A N 1
ATOM 5150 C CA . GLN A 1 651 ? -15.306 6.834 22.913 1.00 89.31 651 GLN A CA 1
ATOM 5151 C C . GLN A 1 651 ? -14.869 6.605 24.370 1.00 89.31 651 GLN A C 1
ATOM 5153 O O . GLN A 1 651 ? -13.764 6.108 24.593 1.00 89.31 651 GLN A O 1
ATOM 5158 N N . PRO A 1 652 ? -15.691 6.987 25.366 1.00 82.50 652 PRO A N 1
ATOM 5159 C CA . PRO A 1 652 ? -15.339 6.841 26.781 1.00 82.50 652 PRO A CA 1
ATOM 5160 C C . PRO A 1 652 ? -15.238 5.377 27.240 1.00 82.50 652 PRO A C 1
ATOM 5162 O O . PRO A 1 652 ? -14.374 5.067 28.053 1.00 82.50 652 PRO A O 1
ATOM 5165 N N . ASP A 1 653 ? -16.047 4.479 26.674 1.00 85.25 653 ASP A N 1
ATOM 5166 C CA . ASP A 1 653 ? -16.151 3.071 27.099 1.00 85.25 653 ASP A CA 1
ATOM 5167 C C . ASP A 1 653 ? -15.284 2.130 26.238 1.00 85.25 653 ASP A C 1
ATOM 5169 O O . ASP A 1 653 ? -15.704 1.037 25.835 1.00 85.25 653 ASP A O 1
ATOM 5173 N N . GLU A 1 654 ? -14.085 2.592 25.880 1.00 89.69 654 GLU A N 1
ATOM 5174 C CA . GLU A 1 654 ? -13.161 1.872 25.005 1.00 89.69 654 GLU A CA 1
ATOM 5175 C C . GLU A 1 654 ? -11.727 1.857 25.536 1.00 89.69 654 GLU A C 1
ATOM 5177 O O . GLU A 1 654 ? -11.184 2.871 25.976 1.00 89.69 654 GLU A O 1
ATOM 5182 N N . GLU A 1 655 ? -11.080 0.703 25.398 1.00 89.38 655 GLU A N 1
ATOM 5183 C CA . GLU A 1 655 ? -9.674 0.499 25.723 1.00 89.38 655 GLU A CA 1
ATOM 5184 C C . GLU A 1 655 ? -8.863 0.261 24.452 1.00 89.38 655 GLU A C 1
ATOM 5186 O O . GLU A 1 655 ? -9.142 -0.648 23.669 1.00 89.38 655 GLU A O 1
ATOM 5191 N N . VAL A 1 656 ? -7.848 1.098 24.246 1.00 92.38 656 VAL A N 1
ATOM 5192 C CA . VAL A 1 656 ? -6.933 0.996 23.107 1.00 92.38 656 VAL A CA 1
ATOM 5193 C C . VAL A 1 656 ? -5.824 0.011 23.456 1.00 92.38 656 VAL A C 1
ATOM 5195 O O . VAL A 1 656 ? -5.148 0.223 24.461 1.00 92.38 656 VAL A O 1
ATOM 5198 N N . VAL A 1 657 ? -5.622 -1.025 22.636 1.00 92.56 657 VAL A N 1
ATOM 5199 C CA . VAL A 1 657 ? -4.612 -2.081 22.876 1.00 92.56 657 VAL A CA 1
ATOM 5200 C C . VAL A 1 657 ? -3.383 -1.998 21.990 1.00 92.56 657 VAL A C 1
ATOM 5202 O O . VAL A 1 657 ? -2.328 -2.489 22.371 1.00 92.56 657 VAL A O 1
ATOM 5205 N N . PHE A 1 658 ? -3.488 -1.362 20.830 1.00 95.44 658 PHE A N 1
ATOM 5206 C CA . PHE A 1 658 ? -2.338 -1.064 19.989 1.00 95.44 658 PHE A CA 1
ATOM 5207 C C . PHE A 1 658 ? -2.588 0.191 19.162 1.00 95.44 658 PHE A C 1
ATOM 5209 O O . PHE A 1 658 ? -3.732 0.561 18.876 1.00 95.44 658 PHE A O 1
ATOM 5216 N N . ASP A 1 659 ? -1.489 0.813 18.760 1.00 97.31 659 ASP A N 1
ATOM 5217 C CA . ASP A 1 659 ? -1.452 1.942 17.848 1.00 97.31 659 ASP A CA 1
ATOM 5218 C C . ASP A 1 659 ? -0.240 1.784 16.931 1.00 97.31 659 ASP A C 1
ATOM 5220 O O . ASP A 1 659 ? 0.904 1.903 17.378 1.00 97.31 659 ASP A O 1
ATOM 5224 N N . VAL A 1 660 ? -0.500 1.419 15.677 1.00 98.56 660 VAL A N 1
ATOM 5225 C CA . VAL A 1 660 ? 0.520 1.014 14.703 1.00 98.56 660 VAL A CA 1
ATOM 5226 C C . VAL A 1 660 ? 0.509 1.968 13.514 1.00 98.56 660 VAL A C 1
ATOM 5228 O O . VAL A 1 660 ? -0.557 2.347 13.025 1.00 98.56 660 VAL A O 1
ATOM 5231 N N . LEU A 1 661 ? 1.696 2.340 13.040 1.00 98.75 661 LEU A N 1
ATOM 5232 C CA . LEU A 1 661 ? 1.914 3.089 11.805 1.00 98.75 661 LEU A CA 1
ATOM 5233 C C . LEU A 1 661 ? 2.874 2.299 10.920 1.00 98.75 661 LEU A C 1
ATOM 5235 O O . LEU A 1 661 ? 3.977 1.982 11.348 1.00 98.75 661 LEU A O 1
ATOM 5239 N N . CYS A 1 662 ? 2.473 1.997 9.694 1.00 98.69 662 CYS A N 1
ATOM 5240 C CA . CYS A 1 662 ? 3.320 1.303 8.730 1.00 98.69 662 CYS A CA 1
ATOM 5241 C C . CYS A 1 662 ? 3.244 1.932 7.342 1.00 98.69 662 CYS A C 1
ATOM 5243 O O . CYS A 1 662 ? 2.422 2.821 7.098 1.00 98.69 662 CYS A O 1
ATOM 5245 N N . GLY A 1 663 ? 4.121 1.508 6.447 1.00 98.44 663 GLY A N 1
ATOM 5246 C CA . GLY A 1 663 ? 4.136 2.032 5.094 1.00 98.44 663 GLY A CA 1
ATOM 5247 C C . GLY A 1 663 ? 5.476 1.901 4.404 1.00 98.44 663 GLY A C 1
ATOM 5248 O O . GLY A 1 663 ? 6.493 1.631 5.046 1.00 98.44 663 GLY A O 1
ATOM 5249 N N . ASP A 1 664 ? 5.462 2.233 3.119 1.00 98.62 664 ASP A N 1
ATOM 5250 C CA . ASP A 1 664 ? 6.655 2.630 2.383 1.00 98.62 664 ASP A CA 1
ATOM 5251 C C . ASP A 1 664 ? 6.911 4.128 2.605 1.00 98.62 664 ASP A C 1
ATOM 5253 O O . ASP A 1 664 ? 6.131 5.002 2.191 1.00 98.62 664 ASP A O 1
ATOM 5257 N N . PHE A 1 665 ? 7.984 4.425 3.333 1.00 98.56 665 PHE A N 1
ATOM 5258 C CA . PHE A 1 665 ? 8.349 5.788 3.697 1.00 98.56 665 PHE A CA 1
ATOM 5259 C C . PHE A 1 665 ? 9.285 6.435 2.672 1.00 98.56 665 PHE A C 1
ATOM 5261 O O . PHE A 1 665 ? 9.480 7.648 2.734 1.00 98.56 665 PHE A O 1
ATOM 5268 N N . ASN A 1 666 ? 9.816 5.675 1.707 1.00 98.00 666 ASN A N 1
ATOM 5269 C CA . ASN A 1 666 ? 10.726 6.163 0.667 1.00 98.00 666 ASN A CA 1
ATOM 5270 C C . ASN A 1 666 ? 11.976 6.915 1.174 1.00 98.00 666 ASN A C 1
ATOM 5272 O O . ASN A 1 666 ? 12.612 7.649 0.421 1.00 98.00 666 ASN A O 1
ATOM 5276 N N . PHE A 1 667 ? 12.347 6.718 2.435 1.00 98.06 667 PHE A N 1
ATOM 5277 C CA . PHE A 1 667 ? 13.635 7.109 2.999 1.00 98.06 667 PHE A CA 1
ATOM 5278 C C . PHE A 1 667 ? 14.140 5.956 3.856 1.00 98.06 667 PHE A C 1
ATOM 5280 O O . PHE A 1 667 ? 13.334 5.191 4.385 1.00 98.06 667 PHE A O 1
ATOM 5287 N N . ASP A 1 668 ? 15.452 5.813 3.988 1.00 96.75 668 ASP A N 1
ATOM 5288 C CA . ASP A 1 668 ? 16.056 4.797 4.842 1.00 96.75 668 ASP A CA 1
ATOM 5289 C C . ASP A 1 668 ? 16.754 5.411 6.065 1.00 96.75 668 ASP A C 1
ATOM 5291 O O . ASP A 1 668 ? 16.906 6.626 6.207 1.00 96.75 668 ASP A O 1
ATOM 5295 N N . ASN A 1 669 ? 17.178 4.552 6.993 1.00 96.12 669 ASN A N 1
ATOM 5296 C CA . ASN A 1 669 ? 17.838 4.963 8.230 1.00 96.12 669 ASN A CA 1
ATOM 5297 C C . ASN A 1 669 ? 19.364 4.746 8.201 1.00 96.12 669 ASN A C 1
ATOM 5299 O O . ASN A 1 669 ? 19.961 4.465 9.240 1.00 96.12 669 ASN A O 1
ATOM 5303 N N . CYS A 1 670 ? 19.999 4.846 7.027 1.00 92.44 670 CYS A N 1
ATOM 5304 C CA . CYS A 1 670 ? 21.455 4.711 6.872 1.00 92.44 670 CYS A CA 1
ATOM 5305 C C . CYS A 1 670 ? 22.094 5.638 5.816 1.00 92.44 670 CYS A C 1
ATOM 5307 O O . CYS A 1 670 ? 23.302 5.871 5.861 1.00 92.44 670 CYS A O 1
ATOM 5309 N N . SER A 1 671 ? 21.309 6.175 4.885 1.00 93.06 671 SER A N 1
ATOM 5310 C CA . SER A 1 671 ? 21.727 7.064 3.808 1.00 93.06 671 SER A CA 1
ATOM 5311 C C . SER A 1 671 ? 21.963 8.474 4.340 1.00 93.06 671 SER A C 1
ATOM 5313 O O . SER A 1 671 ? 21.090 9.021 5.016 1.00 93.06 671 SER A O 1
ATOM 5315 N N . PRO A 1 672 ? 23.095 9.114 4.003 1.00 92.06 672 PRO A N 1
ATOM 5316 C CA . PRO A 1 672 ? 23.300 10.529 4.297 1.00 92.06 672 PRO A CA 1
ATOM 5317 C C . PRO A 1 672 ? 22.261 11.465 3.658 1.00 92.06 672 PRO A C 1
ATOM 5319 O O . PRO A 1 672 ? 21.989 12.527 4.213 1.00 92.06 672 PRO A O 1
ATOM 5322 N N . ASP A 1 673 ? 21.684 11.090 2.510 1.00 93.56 673 ASP A N 1
ATOM 5323 C CA . ASP A 1 673 ? 20.647 11.888 1.835 1.00 93.56 673 ASP A CA 1
ATOM 5324 C C . ASP A 1 673 ? 19.377 12.047 2.697 1.00 93.56 673 ASP A C 1
ATOM 5326 O O . ASP A 1 673 ? 18.828 13.141 2.801 1.00 93.56 673 ASP A O 1
ATOM 5330 N N . ASP A 1 674 ? 19.005 11.000 3.439 1.00 95.62 674 ASP A N 1
ATOM 5331 C CA . ASP A 1 674 ? 17.760 10.903 4.220 1.00 95.62 674 ASP A CA 1
ATOM 5332 C C . ASP A 1 674 ? 17.888 11.436 5.668 1.00 95.62 674 ASP A C 1
ATOM 5334 O O . ASP A 1 674 ? 17.088 11.130 6.560 1.00 95.62 674 ASP A O 1
ATOM 5338 N N . HIS A 1 675 ? 18.935 12.218 5.954 1.00 94.81 675 HIS A N 1
ATOM 5339 C CA . HIS A 1 675 ? 19.258 12.666 7.313 1.00 94.81 675 HIS A CA 1
ATOM 5340 C C . HIS A 1 675 ? 18.157 13.514 7.977 1.00 94.81 675 HIS A C 1
ATOM 5342 O O . HIS A 1 675 ? 18.049 13.510 9.207 1.00 94.81 675 HIS A O 1
ATOM 5348 N N . LEU A 1 676 ? 17.347 14.254 7.212 1.00 97.00 676 LEU A N 1
ATOM 5349 C CA . LEU A 1 676 ? 16.282 15.092 7.773 1.00 97.00 676 LEU A CA 1
ATOM 5350 C C . LEU A 1 676 ? 15.165 14.217 8.345 1.00 97.00 676 LEU A C 1
ATOM 5352 O O . LEU A 1 676 ? 14.750 14.384 9.492 1.00 97.00 676 LEU A O 1
ATOM 5356 N N . GLU A 1 677 ? 14.731 13.238 7.562 1.00 98.19 677 GLU A N 1
ATOM 5357 C CA . GLU A 1 677 ? 13.675 12.292 7.889 1.00 98.19 677 GLU A CA 1
ATOM 5358 C C . GLU A 1 677 ? 14.106 11.376 9.027 1.00 98.19 677 GLU A C 1
ATOM 5360 O O . GLU A 1 677 ? 13.344 11.131 9.965 1.00 98.19 677 GLU A O 1
ATOM 5365 N N . GLN A 1 678 ? 15.367 10.939 9.007 1.00 97.38 678 GLN A N 1
ATOM 5366 C CA . GLN A 1 678 ? 15.971 10.181 10.096 1.00 97.38 678 GLN A CA 1
ATOM 5367 C C . GLN A 1 678 ? 15.867 10.920 11.431 1.00 97.38 678 GLN A C 1
ATOM 5369 O O . GLN A 1 678 ? 15.650 10.274 12.453 1.00 97.38 678 GLN A O 1
ATOM 5374 N N . ASN A 1 679 ? 15.973 12.249 11.453 1.00 97.88 679 ASN A N 1
ATOM 5375 C CA . ASN A 1 679 ? 15.880 13.064 12.669 1.00 97.88 679 ASN A CA 1
ATOM 5376 C C . ASN A 1 679 ? 14.462 13.588 12.961 1.00 97.88 679 ASN A C 1
ATOM 5378 O O . ASN A 1 679 ? 14.282 14.398 13.870 1.00 97.88 679 ASN A O 1
ATOM 5382 N N . HIS A 1 680 ? 13.446 13.127 12.230 1.00 98.44 680 HIS A N 1
ATOM 5383 C CA . HIS A 1 680 ? 12.077 13.594 12.406 1.00 98.44 680 HIS A CA 1
ATOM 5384 C C . HIS A 1 680 ? 11.484 13.190 13.771 1.00 98.44 680 HIS A C 1
ATOM 5386 O O . HIS A 1 680 ? 11.645 12.059 14.240 1.00 98.44 680 HIS A O 1
ATOM 5392 N N . SER A 1 681 ? 10.709 14.094 14.378 1.00 96.94 681 SER A N 1
ATOM 5393 C CA . SER A 1 681 ? 10.099 13.933 15.713 1.00 96.94 681 SER A CA 1
ATOM 5394 C C . SER A 1 681 ? 9.090 12.781 15.811 1.00 96.94 681 SER A C 1
ATOM 5396 O O . SER A 1 681 ? 8.800 12.298 16.904 1.00 96.94 681 SER A O 1
ATOM 5398 N N . LEU A 1 682 ? 8.597 12.276 14.673 1.00 97.50 682 LEU A N 1
ATOM 5399 C CA . LEU A 1 682 ? 7.752 11.073 14.601 1.00 97.50 682 LEU A CA 1
ATOM 5400 C C . LEU A 1 682 ? 8.353 9.917 15.415 1.00 97.50 682 LEU A C 1
ATOM 5402 O O . LEU A 1 682 ? 7.616 9.231 16.119 1.00 97.50 682 LEU A O 1
ATOM 5406 N N . PHE A 1 683 ? 9.675 9.726 15.352 1.00 97.25 683 PHE A N 1
ATOM 5407 C CA . PHE A 1 683 ? 10.371 8.636 16.043 1.00 97.25 683 PHE A CA 1
ATOM 5408 C C . PHE A 1 683 ? 10.467 8.820 17.571 1.00 97.25 683 PHE A C 1
ATOM 5410 O O . PHE A 1 683 ? 10.865 7.897 18.280 1.00 97.25 683 PHE A O 1
ATOM 5417 N N . GLU A 1 684 ? 10.084 9.985 18.100 1.00 94.44 684 GLU A N 1
ATOM 5418 C CA . GLU A 1 684 ? 9.912 10.216 19.541 1.00 94.44 684 GLU A CA 1
ATOM 5419 C C . GLU A 1 684 ? 8.527 9.762 20.035 1.00 94.44 684 GLU A C 1
ATOM 5421 O O . GLU A 1 684 ? 8.354 9.414 21.208 1.00 94.44 684 GLU A O 1
ATOM 5426 N N . GLU A 1 685 ? 7.525 9.775 19.147 1.00 93.69 685 GLU A N 1
ATOM 5427 C CA . GLU A 1 685 ? 6.162 9.312 19.426 1.00 93.69 685 GLU A CA 1
ATOM 5428 C C . GLU A 1 685 ? 5.975 7.825 19.095 1.00 93.69 685 GLU A C 1
ATOM 5430 O O . GLU A 1 685 ? 5.345 7.095 19.865 1.00 93.69 685 GLU A O 1
ATOM 5435 N N . TYR A 1 686 ? 6.516 7.384 17.960 1.00 97.00 686 TYR A N 1
ATOM 5436 C CA . TYR A 1 686 ? 6.426 6.028 17.434 1.00 97.00 686 TYR A CA 1
ATOM 5437 C C . TYR A 1 686 ? 7.782 5.332 17.504 1.00 97.00 686 TYR A C 1
ATOM 5439 O O . TYR A 1 686 ? 8.779 5.812 16.972 1.00 97.00 686 TYR A O 1
ATOM 5447 N N . ARG A 1 687 ? 7.813 4.158 18.132 1.00 96.12 687 ARG A N 1
ATOM 5448 C CA . ARG A 1 687 ? 9.014 3.335 18.248 1.00 96.12 687 ARG A CA 1
ATOM 5449 C C . ARG A 1 687 ? 9.187 2.474 17.004 1.00 96.12 687 ARG A C 1
ATOM 5451 O O . ARG A 1 687 ? 8.264 1.766 16.603 1.00 96.12 687 ARG A O 1
ATOM 5458 N N . ASP A 1 688 ? 10.397 2.495 16.457 1.00 97.25 688 ASP A N 1
ATOM 5459 C CA . ASP A 1 688 ? 10.853 1.573 15.419 1.00 97.25 688 ASP A CA 1
ATOM 5460 C C . ASP A 1 688 ? 11.662 0.427 16.070 1.00 97.25 688 ASP A C 1
ATOM 5462 O O . ASP A 1 688 ? 12.718 0.690 16.654 1.00 97.25 688 ASP A O 1
ATOM 5466 N N . PRO A 1 689 ? 11.208 -0.840 15.993 1.00 95.81 689 PRO A N 1
ATOM 5467 C CA . PRO A 1 689 ? 11.946 -1.989 16.520 1.00 95.81 689 PRO A CA 1
ATOM 5468 C C . PRO A 1 689 ? 13.346 -2.182 15.916 1.00 95.81 689 PRO A C 1
ATOM 5470 O O . PRO A 1 689 ? 14.218 -2.723 16.602 1.00 95.81 689 PRO A O 1
ATOM 5473 N N . CYS A 1 690 ? 13.553 -1.756 14.667 1.00 95.94 690 CYS A N 1
ATOM 5474 C CA . CYS A 1 690 ? 14.777 -1.942 13.883 1.00 95.94 690 CYS A CA 1
ATOM 5475 C C . CYS A 1 690 ? 15.813 -0.836 14.141 1.00 95.94 690 CYS A C 1
ATOM 5477 O O . CYS A 1 690 ? 17.007 -1.017 13.916 1.00 95.94 690 CYS A O 1
ATOM 5479 N N . ARG A 1 691 ? 15.376 0.310 14.663 1.00 95.06 691 ARG A N 1
ATOM 5480 C CA . ARG A 1 691 ? 16.201 1.509 14.815 1.00 95.06 691 ARG A CA 1
ATOM 5481 C C . ARG A 1 691 ? 17.008 1.494 16.115 1.00 95.06 691 ARG A C 1
ATOM 5483 O O . ARG A 1 691 ? 16.457 1.272 17.193 1.00 95.06 691 ARG A O 1
ATOM 5490 N N . ALA A 1 692 ? 18.304 1.795 16.024 1.00 93.25 692 ALA A N 1
ATOM 5491 C CA . ALA A 1 692 ? 19.159 2.096 17.179 1.00 93.25 692 ALA A CA 1
ATOM 5492 C C . ALA A 1 692 ? 19.256 3.613 17.441 1.00 93.25 692 ALA A C 1
ATOM 5494 O O . ALA A 1 692 ? 19.389 4.047 18.582 1.00 93.25 692 ALA A O 1
ATOM 5495 N N . GLY A 1 693 ? 19.153 4.425 16.387 1.00 94.38 693 GLY A N 1
ATOM 5496 C CA . GLY A 1 693 ? 19.146 5.886 16.430 1.00 94.38 693 GLY A CA 1
ATOM 5497 C C . GLY A 1 693 ? 18.943 6.485 15.032 1.00 94.38 693 GLY A C 1
ATOM 5498 O O . GLY A 1 693 ? 18.797 5.726 14.071 1.00 94.38 693 GLY A O 1
ATOM 5499 N N . PRO A 1 694 ? 18.913 7.823 14.893 1.00 95.50 694 PRO A N 1
ATOM 5500 C CA . PRO A 1 694 ? 18.883 8.466 13.578 1.00 95.50 694 PRO A CA 1
ATOM 5501 C C . PRO A 1 694 ? 20.130 8.079 12.773 1.00 95.50 694 PRO A C 1
ATOM 5503 O O . PRO A 1 694 ? 21.249 8.195 13.279 1.00 95.50 694 PRO A O 1
ATOM 5506 N N . GLY A 1 695 ? 19.931 7.567 11.557 1.00 92.62 695 GLY A N 1
ATOM 5507 C CA . GLY A 1 695 ? 21.009 7.104 10.677 1.00 92.62 695 GLY A CA 1
ATOM 5508 C C . GLY A 1 695 ? 21.712 5.829 11.162 1.00 92.62 695 GLY A C 1
ATOM 5509 O O . GLY A 1 695 ? 22.799 5.506 10.686 1.00 92.62 695 GLY A O 1
ATOM 5510 N N . LYS A 1 696 ? 21.144 5.133 12.161 1.00 92.00 696 LYS A N 1
ATOM 5511 C CA . LYS A 1 696 ? 21.743 3.949 12.790 1.00 92.00 696 LYS A CA 1
ATOM 5512 C C . LYS A 1 696 ? 20.718 2.840 12.976 1.00 92.00 696 LYS A C 1
ATOM 5514 O O . LYS A 1 696 ? 19.839 2.916 13.843 1.00 92.00 696 LYS A O 1
ATOM 5519 N N . GLU A 1 697 ? 20.879 1.783 12.196 1.00 93.00 697 GLU A N 1
ATOM 5520 C CA . GLU A 1 697 ? 20.111 0.547 12.324 1.00 93.00 697 GLU A CA 1
ATOM 5521 C C . GLU A 1 697 ? 20.699 -0.372 13.397 1.00 93.00 697 GLU A C 1
ATOM 5523 O O . GLU A 1 697 ? 21.877 -0.279 13.752 1.00 93.00 697 GLU A O 1
ATOM 5528 N N . LYS A 1 698 ? 19.876 -1.278 13.931 1.00 91.88 698 LYS A N 1
ATOM 5529 C CA . LYS A 1 698 ? 20.377 -2.376 14.761 1.00 91.88 698 LYS A CA 1
ATOM 5530 C C . LYS A 1 698 ? 21.174 -3.376 13.906 1.00 91.88 698 LYS A C 1
ATOM 5532 O O . LYS A 1 698 ? 20.872 -3.531 12.724 1.00 91.88 698 LYS A O 1
ATOM 5537 N N . PRO A 1 699 ? 22.138 -4.116 14.488 1.00 87.94 699 PRO A N 1
ATOM 5538 C CA . PRO A 1 699 ? 23.069 -4.953 13.719 1.00 87.94 699 PRO A CA 1
ATOM 5539 C C . PRO A 1 699 ? 22.429 -6.073 12.888 1.00 87.94 699 PRO A C 1
ATOM 5541 O O . PRO A 1 699 ? 23.056 -6.586 11.967 1.00 87.94 699 PRO A O 1
ATOM 5544 N N . TRP A 1 700 ? 21.210 -6.484 13.237 1.00 88.81 700 TRP A N 1
ATOM 5545 C CA . TRP A 1 700 ? 20.477 -7.563 12.578 1.00 88.81 700 TRP A CA 1
ATOM 5546 C C . TRP A 1 700 ? 19.550 -7.106 11.446 1.00 88.81 700 TRP A C 1
ATOM 5548 O O . TRP A 1 700 ? 18.967 -7.938 10.753 1.00 88.81 700 TRP A O 1
ATOM 5558 N N . VAL A 1 701 ? 19.367 -5.797 11.279 1.00 93.38 701 VAL A N 1
ATOM 5559 C CA . VAL A 1 701 ? 18.455 -5.242 10.276 1.00 93.38 701 VAL A CA 1
ATOM 5560 C C . VAL A 1 701 ? 19.009 -5.488 8.880 1.00 93.38 701 VAL A C 1
ATOM 5562 O O . VAL A 1 701 ? 20.219 -5.445 8.658 1.00 93.38 701 VAL A O 1
ATOM 5565 N N . ILE A 1 702 ? 18.104 -5.711 7.933 1.00 93.69 702 ILE A N 1
ATOM 5566 C CA . ILE A 1 702 ? 18.410 -5.790 6.508 1.00 93.69 702 ILE A CA 1
ATOM 5567 C C . ILE A 1 702 ? 17.586 -4.750 5.746 1.00 93.69 702 ILE A C 1
ATOM 5569 O O . ILE A 1 702 ? 16.482 -4.390 6.165 1.00 93.69 702 ILE A O 1
ATOM 5573 N N . GLY A 1 703 ? 18.127 -4.270 4.627 1.00 96.44 703 GLY A N 1
ATOM 5574 C CA . GLY A 1 703 ? 17.382 -3.440 3.690 1.00 96.44 703 GLY A CA 1
ATOM 5575 C C . GLY A 1 703 ? 16.169 -4.174 3.118 1.00 96.44 703 GLY A C 1
ATOM 5576 O O . GLY A 1 703 ? 16.136 -5.405 3.061 1.00 96.44 703 GLY A O 1
ATOM 5577 N N . THR A 1 704 ? 15.168 -3.410 2.692 1.00 98.12 704 THR A N 1
ATOM 5578 C CA . THR A 1 704 ? 13.910 -3.932 2.143 1.00 98.12 704 THR A CA 1
ATOM 5579 C C . THR A 1 704 ? 13.755 -3.664 0.654 1.00 98.12 704 THR A C 1
ATOM 5581 O O . THR A 1 704 ? 12.950 -4.338 0.023 1.00 98.12 704 THR A O 1
ATOM 5584 N N . LEU A 1 705 ? 14.545 -2.761 0.065 1.00 97.88 705 LEU A N 1
ATOM 5585 C CA . LEU A 1 705 ? 14.524 -2.497 -1.373 1.00 97.88 705 LEU A CA 1
ATOM 5586 C C . LEU A 1 705 ? 15.529 -3.393 -2.114 1.00 97.88 705 LEU A C 1
ATOM 5588 O O . LEU A 1 705 ? 16.737 -3.313 -1.881 1.00 97.88 705 LEU A O 1
ATOM 5592 N N . LEU A 1 706 ? 15.041 -4.210 -3.046 1.00 97.06 706 LEU A N 1
ATOM 5593 C CA . LEU A 1 706 ? 15.860 -5.052 -3.919 1.00 97.06 706 LEU A CA 1
ATOM 5594 C C . LEU A 1 706 ? 16.373 -4.265 -5.132 1.00 97.06 706 LEU A C 1
ATOM 5596 O O . LEU A 1 706 ? 15.702 -3.388 -5.678 1.00 97.06 706 LEU A O 1
ATOM 5600 N N . GLY A 1 707 ? 17.552 -4.644 -5.618 1.00 94.94 707 GLY A N 1
ATOM 5601 C CA . GLY A 1 707 ? 18.093 -4.176 -6.884 1.00 94.94 707 GLY A CA 1
ATOM 5602 C C . GLY A 1 707 ? 17.218 -4.645 -8.046 1.00 94.94 707 GLY A C 1
ATOM 5603 O O . GLY A 1 707 ? 17.253 -5.806 -8.447 1.00 94.94 707 GLY A O 1
ATOM 5604 N N . GLN A 1 708 ? 16.448 -3.730 -8.636 1.00 92.81 708 GLN A N 1
ATOM 5605 C CA . GLN A 1 708 ? 15.495 -4.056 -9.704 1.00 92.81 708 GLN A CA 1
ATOM 5606 C C . GLN A 1 708 ? 16.091 -4.873 -10.872 1.00 92.81 708 GLN A C 1
ATOM 5608 O O . GLN A 1 708 ? 15.410 -5.782 -11.351 1.00 92.81 708 GLN A O 1
ATOM 5613 N N . PRO A 1 709 ? 17.330 -4.636 -11.363 1.00 93.44 709 PRO A N 1
ATOM 5614 C CA . PRO A 1 709 ? 17.893 -5.426 -12.463 1.00 93.44 709 PRO A CA 1
ATOM 5615 C C . PRO A 1 709 ? 18.090 -6.919 -12.150 1.00 93.44 709 PRO A C 1
ATOM 5617 O O . PRO A 1 709 ? 17.994 -7.731 -13.073 1.00 93.44 709 PRO A O 1
ATOM 5620 N N . THR A 1 710 ? 18.316 -7.274 -10.881 1.00 94.69 710 THR A N 1
ATOM 5621 C CA . THR A 1 710 ? 18.713 -8.621 -10.429 1.00 94.69 710 THR A CA 1
ATOM 5622 C C . THR A 1 710 ? 17.554 -9.442 -9.850 1.00 94.69 710 THR A C 1
ATOM 5624 O O . THR A 1 710 ? 17.751 -10.576 -9.435 1.00 94.69 710 THR A O 1
ATOM 5627 N N . LEU A 1 711 ? 16.309 -8.937 -9.889 1.00 94.62 711 LEU A N 1
ATOM 5628 C CA . LEU A 1 711 ? 15.111 -9.585 -9.306 1.00 94.62 711 LEU A CA 1
ATOM 5629 C C . LEU A 1 711 ? 14.840 -11.036 -9.741 1.00 94.62 711 LEU A C 1
ATOM 5631 O O . LEU A 1 711 ? 14.069 -11.738 -9.083 1.00 94.62 711 LEU A O 1
ATOM 5635 N N . TYR A 1 712 ? 15.399 -11.472 -10.872 1.00 95.44 712 TYR A N 1
ATOM 5636 C CA . TYR A 1 712 ? 15.162 -12.804 -11.433 1.00 95.44 712 TYR A CA 1
ATOM 5637 C C . TYR A 1 712 ? 16.405 -13.699 -11.436 1.00 95.44 712 TYR A C 1
ATOM 5639 O O . TYR A 1 712 ? 16.326 -14.818 -11.954 1.00 95.44 712 TYR A O 1
ATOM 5647 N N . ASP A 1 713 ? 17.507 -13.242 -10.841 1.00 95.81 713 ASP A N 1
ATOM 5648 C CA . ASP A 1 713 ? 18.728 -14.031 -10.693 1.00 95.81 713 ASP A CA 1
ATOM 5649 C C . ASP A 1 713 ? 18.459 -15.251 -9.797 1.00 95.81 713 ASP A C 1
ATOM 5651 O O . ASP A 1 713 ? 17.583 -15.225 -8.925 1.00 95.81 713 ASP A O 1
ATOM 5655 N N . GLU A 1 714 ? 19.183 -16.352 -10.022 1.00 94.88 714 GLU A N 1
ATOM 5656 C CA . GLU A 1 714 ? 18.910 -17.630 -9.342 1.00 94.88 714 GLU A CA 1
ATOM 5657 C C . GLU A 1 714 ? 18.970 -17.526 -7.815 1.00 94.88 714 GLU A C 1
ATOM 5659 O O . GLU A 1 714 ? 18.198 -18.190 -7.120 1.00 94.88 714 GLU A O 1
ATOM 5664 N N . ASP A 1 715 ? 19.830 -16.656 -7.292 1.00 95.50 715 ASP A N 1
ATOM 5665 C CA . ASP A 1 715 ? 20.007 -16.458 -5.855 1.00 95.50 715 ASP A CA 1
ATOM 5666 C C . ASP A 1 715 ? 18.817 -15.744 -5.191 1.00 95.50 715 ASP A C 1
ATOM 5668 O O . ASP A 1 715 ? 18.629 -15.871 -3.988 1.00 95.50 715 ASP A O 1
ATOM 5672 N N . VAL A 1 716 ? 17.959 -15.041 -5.941 1.00 95.50 716 VAL A N 1
ATOM 5673 C CA . VAL A 1 716 ? 16.878 -14.218 -5.355 1.00 95.50 716 VAL A CA 1
ATOM 5674 C C . VAL A 1 716 ? 15.488 -14.491 -5.915 1.00 95.50 716 VAL A C 1
ATOM 5676 O O . VAL A 1 716 ? 14.496 -13.993 -5.383 1.00 95.50 716 VAL A O 1
ATOM 5679 N N . ASN A 1 717 ? 15.371 -15.302 -6.965 1.00 94.75 717 ASN A N 1
ATOM 5680 C CA . ASN A 1 717 ? 14.101 -15.513 -7.662 1.00 94.75 717 ASN A CA 1
ATOM 5681 C C . ASN A 1 717 ? 13.135 -16.504 -6.976 1.00 94.75 717 ASN A C 1
ATOM 5683 O O . ASN A 1 717 ? 11.982 -16.631 -7.401 1.00 94.75 717 ASN A O 1
ATOM 5687 N N . THR A 1 718 ? 13.567 -17.182 -5.907 1.00 97.44 718 THR A N 1
ATOM 5688 C CA . THR A 1 718 ? 12.717 -18.039 -5.062 1.00 97.44 718 THR A CA 1
ATOM 5689 C C . THR A 1 718 ? 12.776 -17.610 -3.596 1.00 97.44 718 THR A C 1
ATOM 5691 O O . THR A 1 718 ? 13.803 -17.078 -3.169 1.00 97.44 718 THR A O 1
ATOM 5694 N N . PRO A 1 719 ? 11.713 -17.846 -2.799 1.00 97.94 719 PRO A N 1
ATOM 5695 C CA . PRO A 1 719 ? 11.700 -17.461 -1.389 1.00 97.94 719 PRO A CA 1
ATOM 5696 C C . PRO A 1 719 ? 12.873 -18.024 -0.583 1.00 97.94 719 PRO A C 1
ATOM 5698 O O . PRO A 1 719 ? 13.481 -17.304 0.205 1.00 97.94 719 PRO A O 1
ATOM 5701 N N . GLU A 1 720 ? 13.219 -19.293 -0.796 1.00 97.56 720 GLU A N 1
ATOM 5702 C CA . GLU A 1 720 ? 14.292 -19.976 -0.072 1.00 97.56 720 GLU A CA 1
ATOM 5703 C C . GLU A 1 720 ? 15.686 -19.503 -0.493 1.00 97.56 720 GLU A C 1
ATOM 5705 O O . GLU A 1 720 ? 16.588 -19.444 0.346 1.00 97.56 720 GLU A O 1
ATOM 5710 N N . ASN A 1 721 ? 15.884 -19.182 -1.775 1.00 97.50 721 ASN A N 1
ATOM 5711 C CA . ASN A 1 721 ? 17.160 -18.630 -2.222 1.00 97.50 721 ASN A CA 1
ATOM 5712 C C . ASN A 1 721 ? 17.324 -17.202 -1.697 1.00 97.50 721 ASN A C 1
ATOM 5714 O O . ASN A 1 721 ? 18.327 -16.935 -1.042 1.00 97.50 721 ASN A O 1
ATOM 5718 N N . LEU A 1 722 ? 16.295 -16.353 -1.829 1.00 97.94 722 LEU A N 1
ATOM 5719 C CA . LEU A 1 722 ? 16.338 -14.994 -1.294 1.00 97.94 722 LEU A CA 1
ATOM 5720 C C . LEU A 1 722 ? 16.557 -14.999 0.227 1.00 97.94 722 LEU A C 1
ATOM 5722 O O . LEU A 1 722 ? 17.357 -14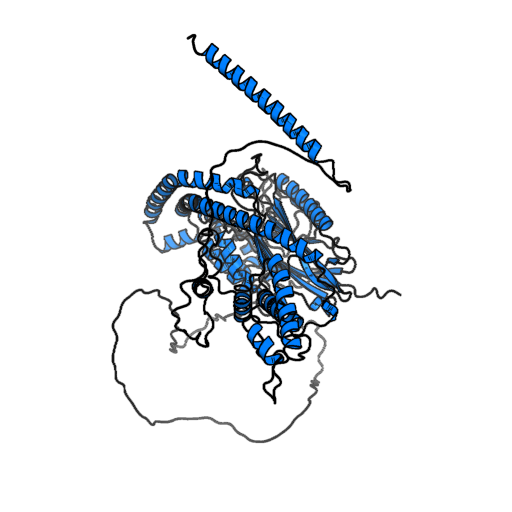.218 0.721 1.00 97.94 722 LEU A O 1
ATOM 5726 N N . GLN A 1 723 ? 15.930 -15.916 0.974 1.00 97.50 723 GLN A N 1
ATOM 5727 C CA . GLN A 1 723 ? 16.197 -16.079 2.409 1.00 97.50 723 GLN A CA 1
ATOM 5728 C C . GLN A 1 723 ? 17.690 -16.336 2.675 1.00 97.50 723 GLN A C 1
ATOM 5730 O O . GLN A 1 723 ? 18.310 -15.613 3.451 1.00 97.50 723 GLN A O 1
ATOM 5735 N N . ARG A 1 724 ? 18.287 -17.318 1.984 1.00 95.75 724 ARG A N 1
ATOM 5736 C CA . ARG A 1 724 ? 19.715 -17.652 2.121 1.00 95.75 724 ARG A CA 1
ATOM 5737 C C . ARG A 1 724 ? 20.616 -16.469 1.760 1.00 95.75 724 ARG A C 1
ATOM 5739 O O . ARG A 1 724 ? 21.611 -16.235 2.438 1.00 95.75 724 ARG A O 1
ATOM 5746 N N . THR A 1 725 ? 20.267 -15.734 0.711 1.00 95.50 725 THR A N 1
ATOM 5747 C CA . THR A 1 725 ? 20.992 -14.543 0.261 1.00 95.50 725 THR A CA 1
ATOM 5748 C C . THR A 1 725 ? 20.953 -13.429 1.293 1.00 95.50 725 THR A C 1
ATOM 5750 O O . THR A 1 725 ? 21.980 -12.814 1.566 1.00 95.50 725 THR A O 1
ATOM 5753 N N . LEU A 1 726 ? 19.797 -13.194 1.916 1.00 94.50 726 LEU A N 1
ATOM 5754 C CA . LEU A 1 726 ? 19.649 -12.153 2.929 1.00 94.50 726 LEU A CA 1
ATOM 5755 C C . LEU A 1 726 ? 20.346 -12.493 4.251 1.00 94.50 726 LEU A C 1
ATOM 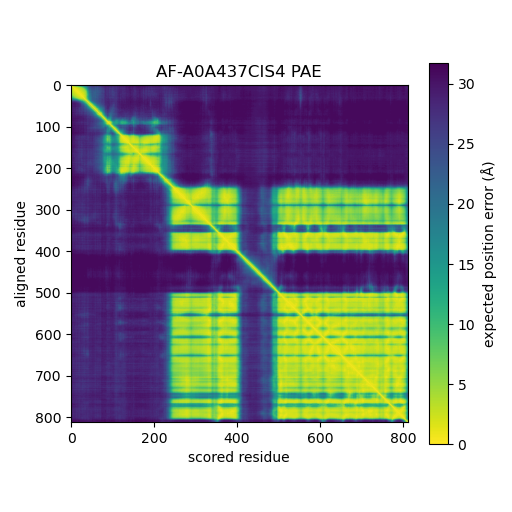5757 O O . LEU A 1 726 ? 20.745 -11.588 4.979 1.00 94.50 726 LEU A O 1
ATOM 5761 N N . GLU A 1 727 ? 20.562 -13.769 4.554 1.00 91.19 727 GLU A N 1
ATOM 5762 C CA . GLU A 1 727 ? 21.317 -14.200 5.737 1.00 91.19 727 GLU A CA 1
ATOM 5763 C C . GLU A 1 727 ? 22.842 -14.002 5.583 1.00 91.19 727 GLU A C 1
ATOM 5765 O O . GLU A 1 727 ? 23.561 -13.963 6.583 1.00 91.19 727 GLU A O 1
ATOM 5770 N N . ILE A 1 728 ? 23.353 -13.825 4.355 1.00 90.12 728 ILE A N 1
ATOM 5771 C CA . ILE A 1 728 ? 24.790 -13.715 4.056 1.00 90.12 728 ILE A CA 1
ATOM 5772 C C . ILE A 1 728 ? 25.152 -12.275 3.654 1.00 90.12 728 ILE A C 1
ATOM 5774 O O . ILE A 1 728 ? 24.749 -11.801 2.596 1.00 90.12 728 ILE A O 1
ATOM 5778 N N . ASP A 1 729 ? 25.986 -11.599 4.454 1.00 86.88 729 ASP A N 1
ATOM 5779 C CA . ASP A 1 729 ? 26.346 -10.176 4.265 1.00 86.88 729 ASP A CA 1
ATOM 5780 C C . ASP A 1 729 ? 26.916 -9.852 2.873 1.00 86.88 729 ASP A C 1
ATOM 5782 O O . ASP A 1 729 ? 26.484 -8.903 2.223 1.00 86.88 729 ASP A O 1
ATOM 5786 N N . GLU A 1 730 ? 27.836 -10.676 2.368 1.00 88.31 730 GLU A N 1
ATOM 5787 C CA . GLU A 1 730 ? 28.438 -10.465 1.044 1.00 88.31 730 GLU A CA 1
ATOM 5788 C C . GLU A 1 730 ? 27.448 -10.644 -0.109 1.00 88.31 730 GLU A C 1
ATOM 5790 O O . GLU A 1 730 ? 27.587 -10.000 -1.147 1.00 88.31 730 GLU A O 1
ATOM 5795 N N . GLN A 1 731 ? 26.433 -11.494 0.064 1.00 91.19 731 GLN A N 1
ATOM 5796 C CA . GLN A 1 731 ? 25.401 -11.674 -0.954 1.00 91.19 731 GLN A CA 1
ATOM 5797 C C . GLN A 1 731 ? 24.360 -10.556 -0.873 1.00 91.19 731 GLN A C 1
ATOM 5799 O O . GLN A 1 731 ? 23.964 -10.029 -1.910 1.00 91.19 731 GLN A O 1
ATOM 5804 N N . ARG A 1 732 ? 23.985 -10.104 0.334 1.00 90.69 732 ARG A N 1
ATOM 5805 C CA . ARG A 1 732 ? 23.107 -8.935 0.517 1.00 90.69 732 ARG A CA 1
ATOM 5806 C C . ARG A 1 732 ? 23.579 -7.721 -0.281 1.00 90.69 732 ARG A C 1
ATOM 5808 O O . ARG A 1 732 ? 22.769 -7.122 -0.983 1.00 90.69 732 ARG A O 1
ATOM 5815 N N . LYS A 1 733 ? 24.883 -7.422 -0.241 1.00 91.44 733 LYS A N 1
ATOM 5816 C CA . LYS A 1 733 ? 25.521 -6.306 -0.970 1.00 91.44 733 LYS A CA 1
ATOM 5817 C C . LYS A 1 733 ? 25.259 -6.304 -2.477 1.00 91.44 733 LYS A C 1
ATOM 5819 O O . LYS A 1 733 ? 25.338 -5.253 -3.103 1.00 91.44 733 LYS A O 1
ATOM 5824 N N . GLN A 1 734 ? 24.997 -7.471 -3.065 1.00 93.00 734 GLN A N 1
ATOM 5825 C CA . GLN A 1 734 ? 24.782 -7.625 -4.506 1.00 93.00 734 GLN A CA 1
ATOM 5826 C C . GLN A 1 734 ? 23.323 -7.398 -4.913 1.00 93.00 734 GLN A C 1
ATOM 5828 O O . GLN A 1 734 ? 23.062 -6.985 -6.043 1.00 93.00 734 GLN A O 1
ATOM 5833 N N . TYR A 1 735 ? 22.378 -7.676 -4.011 1.00 95.75 735 TYR A N 1
ATOM 5834 C CA . TYR A 1 735 ? 20.955 -7.773 -4.346 1.00 95.75 735 TYR A CA 1
ATOM 5835 C C . TYR A 1 735 ? 20.066 -6.755 -3.636 1.00 95.75 735 TYR A C 1
ATOM 5837 O O . TYR A 1 735 ? 18.962 -6.502 -4.107 1.00 95.75 735 TYR A O 1
ATOM 5845 N N . ILE A 1 736 ? 20.513 -6.164 -2.530 1.00 96.06 736 ILE A N 1
ATOM 5846 C CA . ILE A 1 736 ? 19.806 -5.076 -1.849 1.00 96.06 736 ILE A CA 1
ATOM 5847 C C . ILE A 1 736 ? 20.353 -3.736 -2.345 1.00 96.06 736 ILE A C 1
ATOM 5849 O O . ILE A 1 736 ? 21.553 -3.581 -2.572 1.00 96.06 736 ILE A O 1
ATOM 5853 N N . SER A 1 737 ? 19.470 -2.756 -2.515 1.00 95.25 737 SER A N 1
ATOM 5854 C CA . SER A 1 737 ? 19.852 -1.418 -2.958 1.00 95.25 737 SER A CA 1
ATOM 5855 C C . SER A 1 737 ? 20.797 -0.755 -1.942 1.00 95.25 737 SER A C 1
ATOM 5857 O O . SER A 1 737 ? 20.497 -0.752 -0.741 1.00 95.25 737 SER A O 1
ATOM 5859 N N . PRO A 1 738 ? 21.943 -0.202 -2.389 1.00 93.12 738 PRO A N 1
ATOM 5860 C CA . PRO A 1 738 ? 22.906 0.444 -1.505 1.00 93.12 738 PRO A CA 1
ATOM 5861 C C . PRO A 1 738 ? 22.399 1.821 -1.046 1.00 93.12 738 PRO A C 1
ATOM 5863 O O . PRO A 1 738 ? 21.560 2.403 -1.734 1.00 93.12 738 PRO A O 1
ATOM 5866 N N . PRO A 1 739 ? 22.909 2.365 0.074 1.00 92.19 739 PRO A N 1
ATOM 5867 C CA . PRO A 1 739 ? 22.527 3.695 0.547 1.00 92.19 739 PRO A CA 1
ATOM 5868 C C . PRO A 1 739 ? 22.876 4.807 -0.450 1.00 92.19 739 PRO A C 1
ATOM 5870 O O . PRO A 1 739 ? 23.799 4.675 -1.259 1.00 92.19 739 PRO A O 1
ATOM 5873 N N . VAL A 1 740 ? 22.151 5.920 -0.361 1.00 92.00 740 VAL A N 1
ATOM 5874 C CA . VAL A 1 740 ? 22.256 7.069 -1.264 1.00 92.00 740 VAL A CA 1
ATOM 5875 C C . VAL A 1 740 ? 23.223 8.111 -0.680 1.00 92.00 740 VAL A C 1
ATOM 5877 O O . VAL A 1 740 ? 23.041 8.543 0.463 1.00 92.00 740 VAL A O 1
ATOM 5880 N N . PRO A 1 741 ? 24.272 8.525 -1.421 1.00 90.62 741 PRO A N 1
ATOM 5881 C CA . PRO A 1 741 ? 25.164 9.601 -0.992 1.00 90.62 741 PRO A CA 1
ATOM 5882 C C . PRO A 1 741 ? 24.422 10.936 -0.887 1.00 90.62 741 PRO A C 1
ATOM 5884 O O . PRO A 1 741 ? 23.564 11.237 -1.709 1.00 90.62 741 PRO A O 1
ATOM 5887 N N . ALA A 1 742 ? 24.855 11.797 0.036 1.00 86.12 742 ALA A N 1
ATOM 5888 C CA . ALA A 1 742 ? 24.464 13.202 -0.003 1.00 86.12 742 ALA A CA 1
ATOM 5889 C C . ALA A 1 742 ? 25.014 13.879 -1.272 1.00 86.12 742 ALA A C 1
ATOM 5891 O O . ALA A 1 742 ? 26.128 13.581 -1.725 1.00 86.12 742 ALA A O 1
ATOM 5892 N N . ALA A 1 743 ? 24.254 14.826 -1.824 1.00 83.12 743 ALA A N 1
ATOM 5893 C CA . ALA A 1 743 ? 24.625 15.538 -3.042 1.00 83.12 743 ALA A CA 1
ATOM 5894 C C . ALA A 1 743 ? 26.061 16.104 -2.979 1.00 83.12 743 ALA A C 1
ATOM 5896 O O . ALA A 1 743 ? 26.429 16.848 -2.070 1.00 83.12 743 ALA A O 1
ATOM 5897 N N . GLY A 1 744 ? 26.886 15.743 -3.969 1.00 81.50 744 GLY A N 1
ATOM 5898 C CA . GLY A 1 744 ? 28.264 16.228 -4.100 1.00 81.50 744 GLY A CA 1
ATOM 5899 C C . GLY A 1 744 ? 29.293 15.583 -3.163 1.00 81.50 744 GLY A C 1
ATOM 5900 O O . GLY A 1 744 ? 30.439 16.028 -3.163 1.00 81.50 744 GLY A O 1
ATOM 5901 N N . SER A 1 745 ? 28.929 14.544 -2.400 1.00 81.06 745 SER A N 1
ATOM 5902 C CA . SER A 1 745 ? 29.835 13.866 -1.461 1.00 81.06 745 SER A CA 1
ATOM 5903 C C . SER A 1 745 ? 29.975 12.369 -1.77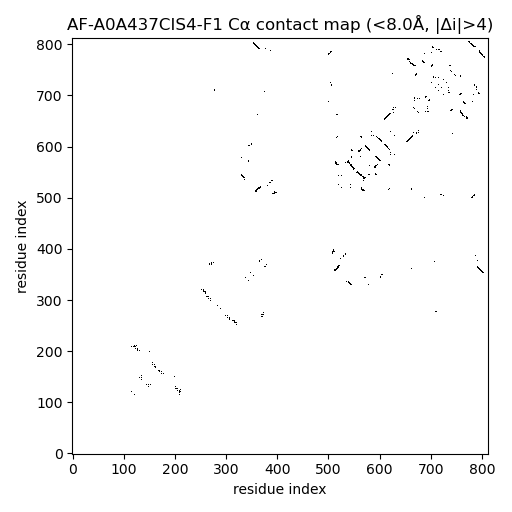2 1.00 81.06 745 SER A C 1
ATOM 5905 O O . SER A 1 745 ? 28.972 11.702 -2.020 1.00 81.06 745 SER A O 1
ATOM 5907 N N . PRO A 1 746 ? 31.195 11.797 -1.757 1.00 81.94 746 PRO A N 1
ATOM 5908 C CA . PRO A 1 746 ? 31.368 10.354 -1.891 1.00 81.94 746 PRO A CA 1
ATOM 5909 C C . PRO A 1 746 ? 30.841 9.631 -0.642 1.00 81.94 746 PRO A C 1
ATOM 5911 O O . PRO A 1 746 ? 31.082 10.068 0.482 1.00 81.94 746 PRO A O 1
ATOM 5914 N N . LEU A 1 747 ? 30.155 8.503 -0.836 1.00 84.00 747 LEU A N 1
ATOM 5915 C CA . LEU A 1 747 ? 29.682 7.658 0.261 1.00 84.00 747 LEU A CA 1
ATOM 5916 C C . LEU A 1 747 ? 30.768 6.657 0.672 1.00 84.00 747 LEU A C 1
ATOM 5918 O O . LEU A 1 747 ? 31.199 5.836 -0.137 1.00 84.00 747 LEU A O 1
ATOM 5922 N N . VAL A 1 748 ? 31.165 6.688 1.945 1.00 78.88 748 VAL A N 1
ATOM 5923 C CA . VAL A 1 748 ? 31.938 5.612 2.580 1.00 78.88 748 VAL A CA 1
ATOM 5924 C C . VAL A 1 748 ? 30.957 4.781 3.402 1.00 78.88 748 VAL A C 1
ATOM 5926 O O . VAL A 1 748 ? 30.526 5.217 4.465 1.00 78.88 748 VAL A O 1
ATOM 5929 N N . TYR A 1 749 ? 30.560 3.618 2.882 1.00 77.56 749 TYR A N 1
ATOM 5930 C CA . TYR A 1 749 ? 29.587 2.740 3.533 1.00 77.56 749 TYR A CA 1
ATOM 5931 C C . TYR A 1 749 ? 29.943 1.253 3.356 1.00 77.56 749 TYR A C 1
ATOM 5933 O O . TYR A 1 749 ? 30.269 0.841 2.238 1.00 77.56 749 TYR A O 1
ATOM 5941 N N . PRO A 1 750 ? 29.836 0.430 4.415 1.00 77.75 750 PRO A N 1
ATOM 5942 C CA . PRO A 1 750 ? 29.579 0.828 5.799 1.00 77.75 750 PRO A CA 1
ATOM 5943 C C . PRO A 1 750 ? 30.824 1.505 6.404 1.00 77.75 750 PRO A C 1
ATOM 5945 O O . PRO A 1 750 ? 31.922 1.406 5.852 1.00 77.75 750 PRO A O 1
ATOM 5948 N N . GLU A 1 751 ? 30.677 2.207 7.531 1.00 76.69 751 GLU A N 1
ATOM 5949 C CA . GLU A 1 751 ? 31.846 2.660 8.297 1.00 76.69 751 GLU A CA 1
ATOM 5950 C C . GLU A 1 751 ? 32.706 1.455 8.718 1.00 76.69 751 GLU A C 1
ATOM 5952 O O . GLU A 1 751 ? 32.200 0.344 8.905 1.00 76.69 751 GLU A O 1
ATOM 5957 N N . THR A 1 752 ? 34.015 1.656 8.884 1.00 76.81 752 THR A N 1
ATOM 5958 C CA . THR A 1 752 ? 34.943 0.580 9.259 1.00 76.81 752 THR A CA 1
ATOM 5959 C C . THR A 1 752 ? 34.473 -0.134 10.531 1.00 76.81 752 THR A C 1
ATOM 5961 O O . THR A 1 752 ? 34.453 0.453 11.610 1.00 76.81 752 THR A O 1
ATOM 5964 N N . GLY A 1 753 ? 34.126 -1.420 10.407 1.00 71.44 753 GLY A N 1
ATOM 5965 C CA . GLY A 1 753 ? 33.651 -2.254 11.517 1.00 71.44 753 GLY A CA 1
ATOM 5966 C C . GLY A 1 753 ? 32.131 -2.279 11.724 1.00 71.44 753 GLY A C 1
ATOM 5967 O O . GLY A 1 753 ? 31.681 -2.950 12.649 1.00 71.44 753 GLY A O 1
ATOM 5968 N N . GLN A 1 754 ? 31.343 -1.599 10.884 1.00 74.50 754 GLN A N 1
ATOM 5969 C CA . GLN A 1 754 ? 29.876 -1.672 10.883 1.00 74.50 754 GLN A CA 1
ATOM 5970 C C . GLN A 1 754 ? 29.359 -2.693 9.847 1.00 74.50 754 GLN A C 1
ATOM 5972 O O . GLN A 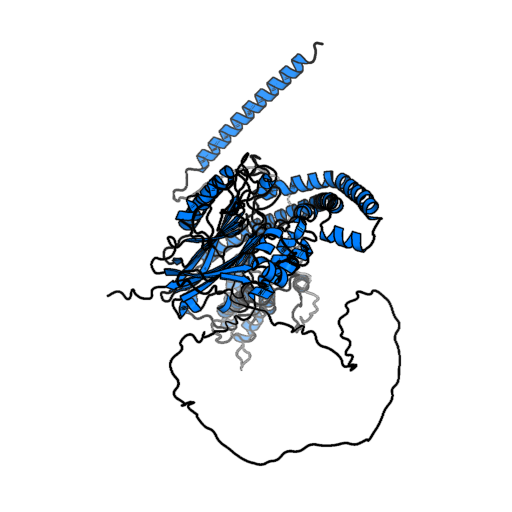1 754 ? 29.992 -2.871 8.801 1.00 74.50 754 GLN A O 1
ATOM 5977 N N . PRO A 1 755 ? 28.225 -3.374 10.110 1.00 77.06 755 PRO A N 1
ATOM 5978 C CA . PRO A 1 755 ? 27.617 -4.290 9.147 1.00 77.06 755 PRO A CA 1
ATOM 5979 C C . PRO A 1 755 ? 27.021 -3.536 7.951 1.00 77.06 755 PRO A C 1
ATOM 5981 O O . PRO A 1 755 ? 26.576 -2.393 8.077 1.00 77.06 755 PRO A O 1
ATOM 5984 N N . TRP A 1 756 ? 26.978 -4.187 6.786 1.00 87.25 756 TRP A N 1
ATOM 5985 C CA . TRP A 1 756 ? 26.273 -3.658 5.621 1.00 87.25 756 TRP A CA 1
ATOM 5986 C C . TRP A 1 756 ? 24.789 -4.035 5.708 1.00 87.25 756 TRP A C 1
ATOM 5988 O O . TRP A 1 756 ? 24.436 -5.214 5.788 1.00 87.25 756 TRP A O 1
ATOM 5998 N N . VAL A 1 757 ? 23.916 -3.027 5.699 1.00 86.25 757 VAL A N 1
ATOM 5999 C CA . VAL A 1 757 ? 22.465 -3.198 5.883 1.00 86.25 757 VAL A CA 1
ATOM 6000 C C . VAL A 1 757 ? 21.727 -3.071 4.551 1.00 86.25 757 VAL A C 1
ATOM 6002 O O . VAL A 1 757 ? 20.934 -3.946 4.198 1.00 86.25 757 VAL A O 1
ATOM 6005 N N . GLY A 1 758 ? 22.026 -2.010 3.796 1.00 92.56 758 GLY A N 1
ATOM 6006 C CA . GLY A 1 758 ? 21.260 -1.614 2.613 1.00 92.56 758 GLY A CA 1
ATOM 6007 C C . GLY A 1 758 ? 19.992 -0.826 2.965 1.00 92.56 758 GLY A C 1
ATOM 6008 O O . GLY A 1 758 ? 19.679 -0.615 4.136 1.00 92.56 758 GLY A O 1
ATOM 6009 N N . ARG A 1 759 ? 19.262 -0.353 1.951 1.00 95.81 759 ARG A N 1
ATOM 6010 C CA . ARG A 1 759 ? 18.141 0.583 2.153 1.00 95.81 759 ARG A CA 1
ATOM 6011 C C . ARG A 1 759 ? 16.885 -0.113 2.672 1.00 95.81 759 ARG A C 1
ATOM 6013 O O . ARG A 1 759 ? 16.276 -0.915 1.960 1.00 95.81 759 ARG A O 1
ATOM 6020 N N . ARG A 1 760 ? 16.474 0.211 3.899 1.00 97.62 760 ARG A N 1
ATOM 6021 C CA . ARG A 1 760 ? 15.184 -0.184 4.484 1.00 97.62 760 ARG A CA 1
ATOM 6022 C C . ARG A 1 760 ? 14.195 0.970 4.369 1.00 97.62 760 ARG A C 1
ATOM 6024 O O . ARG A 1 760 ? 14.304 1.928 5.121 1.00 97.62 760 ARG A O 1
ATOM 6031 N N . LEU A 1 761 ? 13.253 0.854 3.437 1.00 98.19 761 LEU A N 1
ATOM 6032 C CA . LEU A 1 761 ? 12.241 1.881 3.148 1.00 98.19 761 LEU A CA 1
ATOM 6033 C C . LEU A 1 761 ? 10.873 1.553 3.756 1.00 98.19 761 LEU A C 1
ATOM 6035 O O . LEU A 1 761 ? 10.037 2.438 3.933 1.00 98.19 761 LEU A O 1
ATOM 6039 N N . ASP A 1 762 ? 10.651 0.281 4.088 1.00 98.69 762 ASP A N 1
ATOM 6040 C CA . ASP A 1 762 ? 9.392 -0.224 4.623 1.00 98.69 762 ASP A CA 1
ATOM 6041 C C . ASP A 1 762 ? 9.456 -0.266 6.157 1.00 98.69 762 ASP A C 1
ATOM 6043 O O . ASP A 1 762 ? 10.312 -0.930 6.756 1.00 98.69 762 ASP A O 1
ATOM 6047 N N . TYR A 1 763 ? 8.538 0.449 6.811 1.00 98.62 763 TYR A N 1
ATOM 6048 C CA . TYR A 1 763 ? 8.510 0.606 8.267 1.00 98.62 763 TYR A CA 1
ATOM 6049 C C . TYR A 1 763 ? 7.245 -0.002 8.869 1.00 98.62 763 TYR A C 1
ATOM 6051 O O . TYR A 1 763 ? 6.152 0.120 8.318 1.00 98.62 763 TYR A O 1
ATOM 6059 N N . ILE A 1 764 ? 7.380 -0.595 10.060 1.00 98.44 764 ILE A N 1
ATOM 6060 C CA . ILE A 1 764 ? 6.261 -0.872 10.967 1.00 98.44 764 ILE A CA 1
ATOM 6061 C C . ILE A 1 764 ? 6.637 -0.358 12.355 1.00 98.44 764 ILE A C 1
ATOM 6063 O O . ILE A 1 764 ? 7.529 -0.884 13.018 1.00 98.44 764 ILE A O 1
ATOM 6067 N N . LEU A 1 765 ? 5.938 0.686 12.779 1.00 98.25 765 LEU A N 1
ATOM 6068 C CA . LEU A 1 765 ? 6.157 1.419 14.013 1.00 98.25 765 LEU A CA 1
ATOM 6069 C C . LEU A 1 765 ? 4.986 1.212 14.971 1.00 98.25 765 LEU A C 1
ATOM 6071 O O . LEU A 1 765 ? 3.846 1.034 14.541 1.00 98.25 765 LEU A O 1
ATOM 6075 N N . TYR A 1 766 ? 5.241 1.311 16.273 1.00 96.69 766 TYR A N 1
ATOM 6076 C CA . TYR A 1 766 ? 4.195 1.227 17.296 1.00 96.69 766 TYR A CA 1
ATOM 6077 C C . TYR A 1 766 ? 4.344 2.324 18.350 1.00 96.69 766 TYR A C 1
ATOM 6079 O O . TYR A 1 766 ? 5.450 2.774 18.650 1.00 96.69 766 TYR A O 1
ATOM 6087 N N . ARG A 1 767 ? 3.227 2.761 18.933 1.00 93.81 767 ARG A N 1
ATOM 6088 C CA . ARG A 1 767 ? 3.197 3.829 19.940 1.00 93.81 767 ARG A CA 1
ATOM 6089 C C . ARG A 1 767 ? 2.528 3.360 21.222 1.00 93.81 767 ARG A C 1
ATOM 6091 O O . ARG A 1 767 ? 1.350 3.039 21.221 1.00 93.81 767 ARG A O 1
ATOM 6098 N N . GLU A 1 768 ? 3.257 3.406 22.336 1.00 84.69 768 GLU A N 1
ATOM 6099 C CA . GLU A 1 768 ? 2.738 3.019 23.660 1.00 84.69 768 GLU A CA 1
ATOM 6100 C C . GLU A 1 768 ? 1.901 4.119 24.326 1.00 84.69 768 GLU A C 1
ATOM 6102 O O . GLU A 1 768 ? 0.946 3.825 25.035 1.00 84.69 768 GLU A O 1
ATOM 6107 N N . ARG A 1 769 ? 2.222 5.400 24.084 1.00 79.75 769 ARG A N 1
ATOM 6108 C CA . ARG A 1 769 ? 1.597 6.545 24.781 1.00 79.75 769 ARG A CA 1
ATOM 6109 C C . ARG A 1 769 ? 0.080 6.654 24.575 1.00 79.75 769 ARG A C 1
ATOM 6111 O O . ARG A 1 769 ? -0.603 7.225 25.421 1.00 79.75 769 ARG A O 1
ATOM 6118 N N . SER A 1 770 ? -0.424 6.147 23.452 1.00 75.19 770 SER A N 1
ATOM 6119 C CA . SER A 1 770 ? -1.849 6.175 23.094 1.00 75.19 770 SER A CA 1
ATOM 6120 C C . SER A 1 770 ? -2.622 4.944 23.570 1.00 75.19 770 SER A C 1
ATOM 6122 O O . SER A 1 770 ? -3.850 4.920 23.477 1.00 75.19 770 SER A O 1
ATOM 6124 N N . ILE A 1 771 ? -1.916 3.921 24.051 1.00 82.38 771 ILE A N 1
ATOM 6125 C CA . ILE A 1 771 ? -2.502 2.681 24.555 1.00 82.38 771 ILE A CA 1
ATOM 6126 C C . ILE A 1 771 ? -3.048 2.946 25.969 1.00 82.38 771 ILE A C 1
ATOM 6128 O O . ILE A 1 771 ? -2.615 3.873 26.660 1.00 82.38 771 ILE A O 1
ATOM 6132 N N . SER A 1 772 ? -4.053 2.176 26.393 1.00 75.81 772 SER A N 1
ATOM 6133 C CA . SER A 1 772 ? -4.575 2.232 27.763 1.00 75.81 772 SER A CA 1
ATOM 6134 C C . SER A 1 772 ? -3.435 2.139 28.784 1.00 75.81 772 SER A C 1
ATOM 6136 O O . SER A 1 772 ? -2.521 1.336 28.619 1.00 75.81 772 SER A O 1
ATOM 6138 N N . LYS A 1 773 ? -3.505 2.916 29.874 1.00 77.62 773 LYS A N 1
ATOM 6139 C CA . LYS A 1 773 ? -2.498 2.884 30.958 1.00 77.62 773 LYS A CA 1
ATOM 6140 C C . LYS A 1 773 ? -2.342 1.500 31.594 1.00 77.62 773 LYS A C 1
ATOM 6142 O O . LYS A 1 773 ? -1.313 1.227 32.191 1.00 77.62 773 LYS A O 1
ATOM 6147 N N . HIS A 1 774 ? -3.368 0.666 31.459 1.00 75.75 774 HIS A N 1
ATOM 6148 C CA . HIS A 1 774 ? -3.407 -0.704 31.955 1.00 75.75 774 HIS A CA 1
ATOM 6149 C C . HIS A 1 774 ? -2.822 -1.704 30.952 1.00 75.75 774 HIS A C 1
ATOM 6151 O O . HIS A 1 774 ? -2.891 -2.898 31.189 1.00 75.75 774 HIS A O 1
ATOM 6157 N N . CYS A 1 775 ? -2.313 -1.258 29.802 1.00 81.19 775 CYS A N 1
ATOM 6158 C CA . CYS A 1 775 ? -1.713 -2.121 28.797 1.00 81.19 775 CYS A CA 1
ATOM 6159 C C . CYS A 1 775 ? -0.204 -1.932 28.743 1.00 81.19 775 CYS A C 1
ATOM 6161 O O . CYS A 1 775 ? 0.299 -0.811 28.656 1.00 81.19 775 CYS A O 1
ATOM 6163 N N . ARG A 1 776 ? 0.509 -3.047 28.630 1.00 84.38 776 ARG A N 1
ATOM 6164 C CA . ARG A 1 776 ? 1.922 -3.078 28.278 1.00 84.38 776 ARG A CA 1
ATOM 6165 C C . ARG A 1 776 ? 2.109 -3.792 26.949 1.00 84.38 776 ARG A C 1
ATOM 6167 O O . ARG A 1 776 ? 1.600 -4.895 26.763 1.00 84.38 776 ARG A O 1
ATOM 6174 N N . THR A 1 777 ? 2.854 -3.164 26.044 1.00 88.94 777 THR A N 1
ATOM 6175 C CA . THR A 1 777 ? 3.223 -3.746 24.748 1.00 88.94 777 THR A CA 1
ATOM 6176 C C . THR A 1 777 ? 4.644 -4.295 24.817 1.00 88.94 777 THR A C 1
ATOM 6178 O O . THR A 1 777 ? 5.553 -3.630 25.301 1.00 88.94 777 THR A O 1
ATOM 6181 N N . GLU A 1 778 ? 4.839 -5.513 24.332 1.00 89.94 778 GLU A N 1
ATOM 6182 C CA . GLU A 1 778 ? 6.139 -6.154 24.152 1.00 89.94 778 GLU A CA 1
ATOM 6183 C C . GLU A 1 778 ? 6.254 -6.597 22.691 1.00 89.94 778 GLU A C 1
ATOM 6185 O O . GLU A 1 778 ? 5.322 -7.186 22.141 1.00 89.94 778 GLU A O 1
ATOM 6190 N N . VAL A 1 779 ? 7.389 -6.327 22.045 1.00 92.38 779 VAL A N 1
ATOM 6191 C CA . VAL A 1 779 ? 7.638 -6.847 20.695 1.00 92.38 779 VAL A CA 1
ATOM 6192 C C . VAL A 1 779 ? 7.968 -8.333 20.812 1.00 92.38 779 VAL A C 1
ATOM 6194 O O . VAL A 1 779 ? 8.957 -8.698 21.442 1.00 92.38 779 VAL A O 1
ATOM 6197 N N . GLU A 1 780 ? 7.122 -9.189 20.241 1.00 91.19 780 GLU A N 1
ATOM 6198 C CA . GLU A 1 780 ? 7.326 -10.640 20.241 1.00 91.19 780 GLU A CA 1
ATOM 6199 C C . GLU A 1 780 ? 8.289 -11.056 19.128 1.00 91.19 780 GLU A C 1
ATOM 6201 O O . GLU A 1 780 ? 9.117 -11.934 19.348 1.00 91.19 780 GLU A O 1
ATOM 6206 N N . GLU A 1 781 ? 8.161 -10.450 17.943 1.00 92.19 781 GLU A N 1
ATOM 6207 C CA . GLU A 1 781 ? 8.895 -10.869 16.747 1.00 92.19 781 GLU A CA 1
ATOM 6208 C C . GLU A 1 781 ? 8.886 -9.784 15.657 1.00 92.19 781 GLU A C 1
ATOM 6210 O O . GLU A 1 781 ? 7.864 -9.123 15.446 1.00 92.19 781 GLU A O 1
ATOM 6215 N N . VAL A 1 782 ? 10.004 -9.636 14.942 1.00 96.31 782 VAL A N 1
ATOM 6216 C CA . VAL A 1 782 ? 10.120 -8.880 13.682 1.00 96.31 782 VAL A CA 1
ATOM 6217 C C . VAL A 1 782 ? 10.505 -9.841 12.558 1.00 96.31 782 VAL A C 1
ATOM 6219 O O . VAL A 1 782 ? 11.439 -10.623 12.702 1.00 96.31 782 VAL A O 1
ATOM 6222 N N . THR A 1 783 ? 9.825 -9.777 11.418 1.00 96.56 783 THR A N 1
ATOM 6223 C CA . THR A 1 783 ? 10.055 -10.717 10.312 1.00 96.56 783 THR A CA 1
ATOM 6224 C C . THR A 1 783 ? 10.331 -9.979 9.010 1.00 96.56 783 THR A C 1
ATOM 6226 O O . THR A 1 783 ? 9.526 -9.151 8.596 1.00 96.56 783 THR A O 1
ATOM 6229 N N . PHE A 1 784 ? 11.408 -10.332 8.311 1.00 97.94 784 PHE A N 1
ATOM 6230 C CA . PHE A 1 784 ? 11.619 -9.954 6.911 1.00 97.94 784 PHE A CA 1
ATOM 6231 C C . PHE A 1 784 ? 11.181 -11.106 6.007 1.00 97.94 784 PHE A C 1
ATOM 6233 O O . PHE A 1 784 ? 11.662 -12.228 6.147 1.00 97.94 784 PHE A O 1
ATOM 6240 N N . ILE A 1 785 ? 10.236 -10.868 5.103 1.00 98.38 785 ILE A N 1
ATOM 6241 C CA . ILE A 1 785 ? 9.482 -11.938 4.442 1.00 98.38 785 ILE A CA 1
ATOM 6242 C C . ILE A 1 785 ? 9.917 -12.064 2.982 1.00 98.38 785 ILE A C 1
ATOM 6244 O O . ILE A 1 785 ? 9.565 -11.249 2.139 1.00 98.38 785 ILE A O 1
ATOM 6248 N N . THR A 1 786 ? 10.596 -13.147 2.622 1.00 98.44 786 THR A N 1
ATOM 6249 C CA . THR A 1 786 ? 11.054 -13.396 1.242 1.00 98.44 786 THR A CA 1
ATOM 6250 C C . THR A 1 786 ? 10.029 -14.147 0.395 1.00 98.44 786 THR A C 1
ATOM 6252 O O . THR A 1 786 ? 10.266 -14.446 -0.776 1.00 98.44 786 THR A O 1
ATOM 6255 N N . HIS A 1 787 ? 8.838 -14.417 0.942 1.00 98.06 787 HIS A N 1
ATOM 6256 C CA . HIS A 1 787 ? 7.788 -15.185 0.267 1.00 98.06 787 HIS A CA 1
ATOM 6257 C C . HIS A 1 787 ? 7.359 -14.575 -1.076 1.00 98.06 787 HIS A C 1
ATOM 6259 O O . HIS A 1 787 ? 6.849 -15.290 -1.937 1.00 98.06 787 HIS A O 1
ATOM 6265 N N . LEU A 1 788 ? 7.569 -13.274 -1.297 1.00 98.44 788 LEU A N 1
ATOM 6266 C CA . LEU A 1 788 ? 7.243 -12.586 -2.551 1.00 98.44 788 LEU A CA 1
ATOM 6267 C C . LEU A 1 788 ? 8.421 -12.458 -3.533 1.00 98.44 788 LEU A C 1
ATOM 6269 O O . LEU A 1 788 ? 8.295 -11.734 -4.518 1.00 98.44 788 LEU A O 1
ATOM 6273 N N . ALA A 1 789 ? 9.510 -13.206 -3.331 1.00 97.88 789 ALA A N 1
ATOM 6274 C CA . ALA A 1 789 ? 10.635 -13.300 -4.263 1.00 97.88 789 ALA A CA 1
ATOM 6275 C C . ALA A 1 789 ? 10.175 -13.442 -5.730 1.00 97.88 789 ALA A C 1
ATOM 6277 O O . ALA A 1 789 ? 9.293 -14.263 -6.041 1.00 97.88 789 ALA A O 1
ATOM 6278 N N . GLY A 1 790 ? 10.743 -12.599 -6.600 1.00 95.81 790 GLY A N 1
ATOM 6279 C CA . GLY A 1 790 ? 10.437 -12.501 -8.032 1.00 95.81 790 GLY A CA 1
ATOM 6280 C C . GLY A 1 790 ? 9.071 -11.887 -8.385 1.00 95.81 790 GLY A C 1
ATOM 6281 O O . GLY A 1 790 ? 8.705 -11.860 -9.561 1.00 95.81 790 GLY A O 1
ATOM 6282 N N . LEU A 1 791 ? 8.279 -11.435 -7.403 1.00 97.88 791 LEU A N 1
ATOM 6283 C CA . LEU A 1 791 ? 6.940 -10.866 -7.623 1.00 97.88 791 LEU A CA 1
ATOM 6284 C C . LEU A 1 791 ? 6.837 -9.371 -7.307 1.00 97.88 791 LEU A C 1
ATOM 6286 O O . LEU A 1 791 ? 5.882 -8.745 -7.765 1.00 97.88 791 LEU A O 1
ATOM 6290 N N . THR A 1 792 ? 7.773 -8.813 -6.551 1.00 97.81 792 THR A N 1
ATOM 6291 C CA . THR A 1 792 ? 7.890 -7.386 -6.222 1.00 97.81 792 THR A CA 1
ATOM 6292 C C . THR A 1 792 ? 9.370 -7.060 -5.980 1.00 97.81 792 THR A C 1
ATOM 6294 O O . THR A 1 792 ? 10.176 -7.981 -5.826 1.00 97.81 792 THR A O 1
ATOM 6297 N N . ASP A 1 793 ? 9.724 -5.782 -5.984 1.00 97.25 793 ASP A N 1
ATOM 6298 C CA . ASP A 1 793 ? 11.057 -5.257 -5.682 1.00 97.25 793 ASP A CA 1
ATOM 6299 C C . ASP A 1 793 ? 11.249 -4.866 -4.209 1.00 97.25 793 ASP A C 1
ATOM 6301 O O . ASP A 1 793 ? 12.342 -4.461 -3.829 1.00 97.25 793 ASP A O 1
ATOM 6305 N N . HIS A 1 794 ? 10.237 -5.062 -3.361 1.00 98.31 794 HIS A N 1
ATOM 6306 C CA . HIS A 1 794 ? 10.340 -4.861 -1.914 1.00 98.31 794 HIS A CA 1
ATOM 6307 C C . HIS A 1 794 ? 10.253 -6.172 -1.125 1.00 98.31 794 HIS A C 1
ATOM 6309 O O . HIS A 1 794 ? 9.583 -7.128 -1.520 1.00 98.31 794 HIS A O 1
ATOM 6315 N N . ILE A 1 795 ? 10.898 -6.209 0.038 1.00 98.50 795 ILE A N 1
ATOM 6316 C CA . ILE A 1 795 ? 10.790 -7.287 1.021 1.00 98.50 795 ILE A CA 1
ATOM 6317 C C . ILE A 1 795 ? 9.723 -6.889 2.046 1.00 98.50 795 ILE A C 1
ATOM 6319 O O . ILE A 1 795 ? 9.951 -5.956 2.816 1.00 98.50 795 ILE A O 1
ATOM 6323 N N . PRO A 1 796 ? 8.573 -7.588 2.101 1.00 98.62 796 PRO A N 1
ATOM 6324 C CA . PRO A 1 796 ? 7.577 -7.341 3.130 1.00 98.62 796 PRO A CA 1
ATOM 6325 C C . PRO A 1 796 ? 8.146 -7.461 4.543 1.00 98.62 796 PRO A C 1
ATOM 6327 O O . PRO A 1 796 ? 8.952 -8.350 4.833 1.00 98.62 796 PRO A O 1
ATOM 6330 N N . VAL A 1 797 ? 7.649 -6.616 5.439 1.00 98.38 797 VAL A N 1
ATOM 6331 C CA . VAL A 1 797 ? 8.031 -6.604 6.853 1.00 98.38 797 VAL A CA 1
ATOM 6332 C C . VAL A 1 797 ? 6.839 -7.051 7.692 1.00 98.38 797 VAL A C 1
ATOM 6334 O O . VAL A 1 797 ? 5.694 -6.707 7.399 1.00 98.38 797 VAL A O 1
ATOM 6337 N N . GLY A 1 798 ? 7.099 -7.845 8.724 1.00 97.69 798 GLY A N 1
ATOM 6338 C CA . GLY A 1 798 ? 6.136 -8.293 9.719 1.00 97.69 798 GLY A CA 1
ATOM 6339 C C . GLY A 1 798 ? 6.531 -7.833 11.119 1.00 97.69 798 GLY A C 1
ATOM 6340 O O . GLY A 1 798 ? 7.712 -7.804 11.459 1.00 97.69 798 GLY A O 1
ATOM 6341 N N . LEU A 1 799 ? 5.540 -7.503 11.941 1.00 97.12 799 LEU A N 1
ATOM 6342 C CA . LEU A 1 799 ? 5.710 -7.172 13.352 1.00 97.12 799 LEU A CA 1
ATOM 6343 C C . LEU A 1 799 ? 4.660 -7.907 14.171 1.00 97.12 799 LEU A C 1
ATOM 6345 O O . LEU A 1 799 ? 3.469 -7.841 13.866 1.00 97.12 799 LEU A O 1
ATOM 6349 N N . ARG A 1 800 ? 5.087 -8.550 15.253 1.00 95.12 800 ARG A N 1
ATOM 6350 C CA . ARG A 1 800 ? 4.187 -9.176 16.212 1.00 95.12 800 ARG A CA 1
ATOM 6351 C C . ARG A 1 800 ? 4.294 -8.494 17.565 1.00 95.12 800 ARG A C 1
ATOM 6353 O O . ARG A 1 800 ? 5.372 -8.430 18.152 1.00 95.12 800 ARG A O 1
ATOM 6360 N N . LEU A 1 801 ? 3.167 -7.994 18.060 1.00 93.62 801 LEU A N 1
ATOM 6361 C CA . LEU A 1 801 ? 3.074 -7.315 19.349 1.00 93.62 801 LEU A CA 1
ATOM 6362 C C . LEU A 1 801 ? 2.313 -8.178 20.341 1.00 93.62 801 LEU A C 1
ATOM 6364 O O . LEU A 1 801 ? 1.194 -8.604 20.072 1.00 93.62 801 LEU A O 1
ATOM 6368 N N . ASN A 1 802 ? 2.900 -8.392 21.508 1.00 90.69 802 ASN A N 1
ATOM 6369 C CA . ASN A 1 802 ? 2.247 -8.999 22.649 1.00 90.69 802 ASN A CA 1
ATOM 6370 C C . ASN A 1 802 ? 1.746 -7.895 23.581 1.00 90.69 802 ASN A C 1
ATOM 6372 O O . ASN A 1 802 ? 2.538 -7.097 24.077 1.00 90.69 802 ASN A O 1
ATOM 6376 N N . VAL A 1 803 ? 0.441 -7.842 23.813 1.00 88.75 803 VAL A N 1
ATOM 6377 C CA . VAL A 1 803 ? -0.193 -6.850 24.679 1.00 88.75 803 VAL A CA 1
ATOM 6378 C C . VAL A 1 803 ? -0.706 -7.557 25.923 1.00 88.75 803 VAL A C 1
ATOM 6380 O O . VAL A 1 803 ? -1.508 -8.487 25.824 1.00 88.75 803 VAL A O 1
ATOM 6383 N N . LYS A 1 804 ? -0.239 -7.113 27.090 1.00 85.38 804 LYS A N 1
ATOM 6384 C CA . LYS A 1 804 ? -0.695 -7.562 28.411 1.00 85.38 804 LYS A CA 1
ATOM 6385 C C . LYS A 1 804 ? -1.543 -6.466 29.041 1.00 85.38 804 LYS A C 1
ATOM 6387 O O . LYS A 1 804 ? -1.119 -5.315 29.044 1.00 85.38 804 LYS A O 1
ATOM 6392 N N . MET A 1 805 ? -2.708 -6.825 29.558 1.00 74.25 805 MET A N 1
ATOM 6393 C CA . MET A 1 805 ? -3.545 -5.980 30.402 1.00 74.25 805 MET A CA 1
ATOM 6394 C C . MET A 1 805 ? -3.238 -6.288 31.867 1.00 74.25 805 MET A C 1
ATOM 6396 O O . MET A 1 805 ? -3.390 -7.431 32.305 1.00 74.25 805 MET A O 1
ATOM 6400 N N . ASP A 1 806 ? -2.841 -5.279 32.631 1.00 70.44 806 ASP A N 1
ATOM 6401 C CA . ASP A 1 806 ? -2.693 -5.404 34.073 1.00 70.44 806 ASP A CA 1
ATOM 6402 C C . ASP A 1 806 ? -4.066 -5.715 34.677 1.00 70.44 806 ASP A C 1
ATOM 6404 O O . ASP A 1 806 ? -5.042 -4.984 34.496 1.00 70.44 806 ASP A O 1
ATOM 6408 N N . SER A 1 807 ? -4.152 -6.859 35.355 1.00 54.91 807 SER A N 1
ATOM 6409 C CA . SER A 1 807 ? -5.398 -7.364 35.947 1.00 54.91 807 SER A CA 1
ATOM 6410 C C . SER A 1 807 ? -5.694 -6.724 37.314 1.00 54.91 807 SER A C 1
ATOM 6412 O O . SER A 1 807 ? -6.756 -6.953 37.888 1.00 54.91 807 SER A O 1
ATOM 6414 N N . ASP A 1 808 ? -4.796 -5.869 37.808 1.00 47.53 808 ASP A N 1
ATOM 6415 C CA . ASP A 1 808 ? -4.812 -5.360 39.175 1.00 47.53 808 ASP A CA 1
ATOM 6416 C C . ASP A 1 808 ? -5.271 -3.901 39.231 1.00 47.53 808 ASP A C 1
ATOM 6418 O O . ASP A 1 808 ? -4.481 -2.965 39.268 1.00 47.53 808 ASP A O 1
ATOM 6422 N N . CYS A 1 809 ? -6.589 -3.730 39.254 1.00 37.94 809 CYS A N 1
ATOM 6423 C CA . CYS A 1 809 ? -7.284 -2.682 40.005 1.00 37.94 809 CYS A CA 1
ATOM 6424 C C . CYS A 1 809 ? -8.643 -3.273 40.398 1.00 37.94 809 CYS A C 1
ATOM 6426 O O . CYS A 1 809 ? -9.693 -2.895 39.869 1.00 37.94 809 CYS A O 1
ATOM 6428 N N . VAL A 1 810 ? -8.602 -4.289 41.265 1.00 35.72 810 VAL A N 1
ATOM 6429 C CA . VAL A 1 810 ? -9.689 -4.500 42.220 1.00 35.72 810 VAL A CA 1
ATOM 6430 C C . VAL A 1 810 ? -9.553 -3.327 43.183 1.00 35.72 810 VAL A C 1
ATOM 6432 O O . VAL A 1 810 ? -8.550 -3.228 43.883 1.00 35.72 810 VAL A O 1
ATOM 6435 N N . GLU A 1 811 ? -10.477 -2.376 43.087 1.00 31.88 811 GLU A N 1
ATOM 6436 C CA . GLU A 1 811 ? -10.586 -1.267 44.033 1.00 31.88 811 GLU A CA 1
ATOM 6437 C C . GLU A 1 811 ? -10.648 -1.844 45.459 1.00 31.88 811 GLU A C 1
ATOM 6439 O O . GLU A 1 811 ? -11.528 -2.656 45.754 1.00 31.88 811 GLU A O 1
ATOM 6444 N N . GLU A 1 812 ? -9.690 -1.458 46.307 1.00 28.66 812 GLU A N 1
ATOM 6445 C CA . GLU A 1 812 ? -9.901 -1.380 47.760 1.00 28.66 812 GLU A CA 1
ATOM 6446 C C . GLU A 1 812 ? -10.657 -0.095 48.103 1.00 28.66 812 GLU A C 1
ATOM 6448 O O . GLU A 1 812 ? -10.328 0.962 47.506 1.00 28.66 812 GLU A O 1
#

Solvent-accessible surface area (backbone atoms only — not comparable to full-atom values): 48173 Å² total; per-residue (Å²): 144,84,72,65,63,66,58,51,50,53,50,51,54,51,52,51,52,50,52,52,53,50,51,54,51,50,50,54,50,51,52,56,53,58,65,68,74,68,84,91,76,86,85,88,85,83,84,89,80,81,89,86,83,88,82,92,86,90,89,88,88,78,91,82,92,81,85,88,86,71,98,76,78,82,81,90,76,84,81,74,88,80,93,74,82,77,93,46,74,69,60,48,62,72,66,56,90,72,89,68,96,84,77,86,87,87,85,83,90,83,83,88,71,95,72,77,97,54,70,75,49,27,51,55,7,32,52,37,49,50,52,56,49,50,56,50,49,67,52,44,66,88,56,95,70,69,84,94,70,47,80,86,46,45,73,59,49,44,53,53,75,23,30,41,92,89,75,70,51,63,43,62,68,60,32,50,52,41,52,50,48,44,52,53,51,50,52,57,39,38,77,73,68,48,47,83,89,49,48,51,61,48,32,51,52,43,26,73,73,40,33,66,69,93,69,82,79,62,84,83,65,71,82,78,73,53,74,71,65,52,57,60,48,52,62,46,48,55,53,46,51,53,49,48,51,51,49,52,51,51,51,48,47,43,50,52,12,45,66,36,27,47,61,19,54,50,21,51,36,46,33,44,36,56,75,41,73,27,58,62,61,50,51,55,36,62,76,63,68,54,81,61,52,67,58,53,35,53,55,48,37,52,54,27,47,52,49,22,65,70,26,41,67,51,15,50,56,13,42,67,54,33,45,68,53,42,69,76,54,67,56,48,47,78,48,77,51,85,69,97,46,75,75,73,44,30,60,62,45,40,59,75,64,44,38,46,74,48,21,36,35,36,35,52,42,63,28,35,53,50,24,63,18,22,75,62,42,35,67,57,33,60,60,39,30,46,51,51,26,49,47,46,51,60,18,38,67,43,82,85,79,81,82,86,76,84,76,91,83,73,99,68,84,90,80,83,87,84,89,81,79,88,84,83,87,85,88,86,80,89,78,87,82,82,89,80,86,87,85,86,89,81,92,81,87,81,89,84,87,90,88,87,85,85,85,86,89,84,91,85,86,81,86,81,84,88,82,85,84,89,78,93,77,91,77,93,82,84,89,80,90,79,76,86,75,69,89,76,88,66,78,76,71,71,88,82,66,99,84,66,76,47,59,49,73,30,48,46,44,60,38,61,58,42,36,39,43,32,33,39,44,50,27,71,68,29,42,52,46,27,49,69,56,37,38,88,71,24,29,27,32,41,34,73,27,36,52,46,35,43,41,60,64,97,67,58,78,42,58,19,80,35,38,31,10,41,34,41,35,20,34,33,52,72,77,47,74,51,75,50,64,59,90,77,52,56,81,76,58,35,30,32,22,29,30,40,39,42,35,34,30,40,43,44,45,40,85,85,68,35,39,27,29,32,40,43,32,41,37,39,49,61,62,68,81,90,45,42,72,55,42,41,56,48,51,54,48,47,58,48,51,53,51,52,52,50,67,75,66,63,59,91,67,52,42,36,68,44,35,37,42,34,30,45,51,54,47,30,45,66,23,63,50,27,51,65,51,35,66,38,69,62,61,80,63,31,46,51,87,55,54,71,50,67,53,29,61,37,92,83,49,63,34,22,34,41,34,46,86,55,42,69,39,81,58,33,35,37,21,66,35,28,31,57,31,66,74,33,66,80,47,31,68,75,45,31,31,69,64,50,52,34,91,97,46,89,71,78,76,53,55,94,93,52,75,75,42,44,29,34,29,69,46,70,28,39,28,70,87,78,27,34,93,53,50,47,82,42,73,61,35,38,35,42,27,25,49,50,36,60,56,36,54,42,46,27,43,35,43,28,40,33,32,37,44,67,83,83,76,76,84,128

Mean predicted aligned error: 19.99 Å

pLDDT: mean 72.27, std 27.13, range [22.62, 98.75]

Radius of gyration: 38.77 Å; Cα contacts (8 Å, |Δi|>4): 1089; chains: 1; bounding box: 121×121×89 Å

Sequence (812 aa):
MDQTVPDLQAKNEQLTKEIDHLKTTLSLMKEKTALGAGTSACKCGSVDESTGTKSKHHLQSHLEEGRFRRDLQQPTSRQEQRTSSPTNFRSFLQTSAFRDPDESEVFPNFLNTSLDPSGPSRLLGEIAFQLDKRILMHIFQAQKRLYGFTLLNIREKITEVSTHPVTGNVDKGYQLYLTQRYTTLMNRLSQLGYKAALHPLFSEFVVNTYGNLKERLNENSLHLVSPNSLRKKEGSSIRTKECGRNQMLLAGIHAVGWALVVPCFWSLNRIIAVCKSTTQEKAQRAEQECYLHPLKVFFGFIFFLVLFVVTAPVALFGFLLWAPLQACRRPFYYHREAPSSPEREMHKGFELESRASFGFATANLCLLPEGLARFNNLGNTHRRASAIGQRIVQGVCRPHIKIYVDSPSSCGTLSPSNSTIPALNSKREGSAGRQAQPQASRHGDSTDRPIRVVPEACDEAEVMLSETPNSNQNSNQQDKSRRRSAPRAFLSQGLGQKDDVPWEVSSLFPANVDILCLEEVFDKRAAKKLTKILKPVFGHILYDIGVYACQPPCMCTSFKFFNSGLFLASRFPILKAEYHWFPNSRGEDALAAKGLLSAKVLIGQNQKQNKVVGYFNCTHLHAPEGEGEIRCLQLDMVTKWIRDFQQESKQPDEEVVFDVLCGDFNFDNCSPDDHLEQNHSLFEEYRDPCRAGPGKEKPWVIGTLLGQPTLYDEDVNTPENLQRTLEIDEQRKQYISPPVPAAGSPLVYPETGQPWVGRRLDYILYRERSISKHCRTEVEEVTFITHLAGLTDHIPVGLRLNVKMDSDCVEE

Nearest PDB structures (foldseek):
  5uvg-assembly1_A  TM=9.159E-01  e=1.688E-42  Homo sapiens
  1zwx-assembly1_A  TM=5.956E-01  e=5.179E-13  Listeria ivanovii

InterPro domains:
  IPR005135 Endonuclease/exonuclease/phosphatase [PF03372] (512-774)
  IPR017766 Sphingomyelinase C/phospholipase C [cd09078] (487-801)
  IPR029384 Speriolin, C-terminal [PF15059] (123-250)
  IPR036691 Endonuclease/exonuclease/phosphatase superfamily [G3DSA:3.60.10.10] (485-798)
  IPR036691 Endonuclease/exonuclease/phosphatase superfamily [SSF56219] (499-800)
  IPR038772 Sphingomyelinase C/Sphingomyelin phosphodiesterase 2-like [PTHR16320] (249-805)

Organism: Oryzias javanicus (NCBI:txid123683)

Foldseek 3Di:
DPDPVVVVVVVVVVVVVVVVVVVVVVVVVVVVVVVVPDDDDDDDDDDDDDDDDDDDDDDDDDDDDDPDDPPDDDDDDDPDDDDDADPDPVVVVVPQDDDDPPDDDDDDDDDDDPDDQDDPLQVQLAVLVVVQVVLVCQLPVVDPDQPPDALVCQLVVLQVVQQDPPPRDGVPVSSVVSVVSNVVVVVVVVVVVDDSSRSRSVSVVSCVVRPHDPDDPDPVVVPPDDVVVVVVVVVVVVVVVVVVVVVVVLVVLQVQLCVLQVQLVVLVLQLLLLVFAFLVRVVVCVVVVPPCSVVVSVVSNVVSVVSNVVSVVSNVVSCVSNQLSLLVDDQWDKFFDDAPDPPLQAPCCQAPPLKDKAKEWEEAQQLDRQSVSSVLSFHDSQVLLLLVLVQQCVQQQDDDDDDDDDDPPDPDDDDDDDDDDDDDDDDDDDDDDDDDDDDDDDDDDDDDDDDDDDDDDDDDDDDDDDDDDDDDDDDDDDDDDDDPDDQPPDQPPPPDDPPAFAEAAALGHHNRHFKYKYANQFDPSSQVSSCVSCCNPFSIKIDQRAGAAAPPPPPRPAGAHTEQRIMMGGSFDWPDKDWDFQPQADDPCSNYRWTKIKTKTFNDAHNVRFTEIEIEMEGEAHADFLPLVSLLVRLVVRVVVNVVVCVVPDDPRYFYFWHKYWYQSNAFQAAPSNQVVLPRCSCVFWPFSQDPGRNGGDQLAAAFFWDSSCLCPPQQQHSVSVSVQRVDQVSSVVTAAAHDYDPPDDDDPPPVPGGGHHGHRITMIIGPVSGPPQKDKDWNYKYFHSNSRSSRRTTMIMTMIMIRGNPDDPDD